Protein AF-0000000083568229 (afdb_homodimer)

Foldseek 3Di:
DPPPPDQPLLDLVDALLVSLVSLLVVADLLLLLQLQEEAELCQQDDPLAGDLVSLLVVQQSHHAEYEAQFQVSLDDLLRLLVNQLSSLVSLCPHPSSQGYAYEAEQLQFTQGFLTFGFQALCLLLLLVDLPLLLVLLLLRLVLCVLSPHQEYADQELAAQFALLAQCLLRASYHFLQSSLSNRLSSLCSQCPPANQSHHQYEYDAQWNQNAAVLNFGQHEDEDDPQRRVSGCQSVLSCVQVSVHQEYEHGQHAYVLHGRLQALCRQPVPQCVVSPHLHAYAYDACRLVCVCVPSNVAVGLQRSLQSNLNSGHQHYPDGDDSSSSVSVCCVVPVDPVVSSSVSSSNSSSSCSSNVVSPDDRRDSVCSVVSGPDPVSLVSSLVSQLSSKFWFFAQVVCPQAALVVWQAEEEEAQQQADQQLLHAASHSCQAPVVDDPVSSNDAFQGLNNLVCVSNNVVRYHYDHCAFQAAADNPSLVVSLVRQQVGQAYEYEHEFGHHADDDDPDDPLRHDRHDGCHYHRNRRNWQARHYCSLVSLQSNLVHPHQYAYEYAASRLGQCLSVVVRHRTYMYRHSGGRCNSNSVSCCNNVVAWHNTFRSYFRANISVLGSAALQDWPVQQDDQDPVGGNHGPGHGLDGDTPWDKAKDDWDWPDQEDALQGKTKIKIKIATQGQAKHKAKKWKWKAFDPDPDTTGRIHTAAIDIDIAGHGGMKMKMKMDTLLQVWGLDPVRFTKRAWDKMKMFIASGSVGTNDIGIHTHDDHIGTDDPVSRDSHMDMDMD/DPPPPDQPLLDLVDALLVSLVSLLVVADLLLLLQLQEEAELCQQDDPLAGDLVSLLVVQQSHHAEYEAQFQVSLDDLLRLLVNQLSSLVSLCPHPSSQGYAYEAEQLQFTQGFLTFGFQALCLLLLLVDLPLLLVLLLLRLVLCVQSPHQEYADDELAAQFALLAQCLLRASYHFLQSSLSNRLSSLCSQCPPANQSHHQYEYDAQWNQNAAVLNFGQHEAEDDPQRRVSGCQSVLSCVQVSVHQEYEHGQHAYVLHGRLQALCRQPVPQCVVSPHLHAYAYDACRLVCVCVPSNVDVGLQRSLQRNLNSGHQHYPDGPDSSSSVSVCCVVPVDPVVSSSVSSSNSSSSCSSNVVSPDDRRDSVCSVVSGPDPVSLVSSLVSQLSSKFWFFAQVVCPQAALVVWQAEEEEAQQQADQQLLHAASHSCQAPVVDDPVSNNDAFQGLNNLVCVSNNVVRYHYDHCAFQAAADNPSLVVSLVRQLPGQAYEYEHEFGHHADPDDPPDPLRHDRHDGCHYHRNRRNWQARHYCSLVSLQSNLVHPHQYAYEYAASRLGQCLSVVVRHRTYMYRHSGGRSNSNSVNCCNNVVAWHNTFRSYFRANISVLGSAALQDWPVQQDDQDPPGGNHGPGHGLDGDTPWDKAKDDWDWPDQEDALQGKTKIKIKIATQGQAKHKAKKWKWKAFDPDPDTTGRIHTAAIDIDIAGHGGMKMKMKMDTLLQVWGLDPVRFTKRAWDKMKMFIASGSVGTNDIGIHTHDDHIGTADPVSRDSHMDMDMD

Secondary structure (DSSP, 8-state):
-----S-GGG-TTS-HHHHHHHHHHH--HHHHHHTT-EEEGGGGEETTEE-HHHHHHHTTT--SEEE-TTTTTT--HHHHHHHHHHHHHHHHTSSS-PPPEEEE--BTB-SSTT---PPPHHHHHHTT-HHHHHHHHHHHHHHHHHTT--EE---B------TTSGGGGGSS-S-HHHHHHHHHHHHHHHH-S-TTTSPEEEEEEETTTTS-GGG-TT--B---HHHHHHHHHHHHHHHHTT--SEEEE-SSEETTEEGGG-HIIIIIIIIIIT---SEEEPPTTHHHHHHHTS---SSHHHHHHHHHHHT--B--SS-SGGGGHHHHHHTTSS-HHHHHHHHHHHHHHHHHTTTTTPPPP-GGGGGGTSS-HHHHHHHHHHHHHH-EEEEETT--PSP-TTT---EEEESTTSS-GGGGS-TTSHHHHSTT--HHHHT-----HHHHHHHHH-GGGEEEE--S-SSSS--TTHHHHHHHHHTSSEEEEEEE--B----S---TTGGG-TT---BSTT---S--SPSTTHHHHHHHHHTSSS-EEEEEE-SS----HHHHHH-SEEEE--S--TTHHHHHHHHHTTSS------SSPBPSSGGG----SS--GGGSSS--SSS-SS-SB-TT--B-SS-EEEEEEEES-SEE-TT-EEEEEEEEEE-SSS-EEEEEEEEEEESS-SS---S-EEEEEEEEEE-TT-EEEEEEEEEGGGG-EE-TTS-EEEPPEEEEEEEEEETTEEEEEEEEEE-SS-EE--GGG-----EEEE-/-----S-GGG-TTS-HHHHHHHHHHH--HHHHHHTT-EEEGGGGEETTEE-HHHHHHHTTT--SEEE-TTTTTT--HHHHHHHHHHHHHHHHTSSS-PPPEEEE--BTB-SSTT---PPPHHHHHHTT-HHHHHHHHHHHHHHHHHTT--EE---B------TTSGGGGGSS-S-HHHHHHHHHHHHHHHH-S-TTTSPEEEEEEETTTTS-GGG-TT--B---HHHHHHHHHHHHHHHHTT--SEEEE-SSEETTEEGGG-HIIIIIIIIIIT---SEEEPPTTHHHHHHHTS---SSHHHHHHHHHHHT--B--SS-SGGGGHHHHHHTTSS-HHHHHHHHHHHHHHHHHTTTTTPPPP-GGGGGGTSS-HHHHHHHHHHHHHH-EEEEETT--PSP-TTT---EEEESTTSS-GGGGS-TTSHHHHSTT--HHHHT-----HHHHHHHHH-GGGEEEE--S-SSSS--TTHHHHHHHHHTSSEEEEEEE--B----S---TTGGG-TT---BSTT---S--SPSTTHHHHHHHHTTSSS-EEEEEE-SS----HHHHHH-SEEEE--S--TTHHHHHHHHHTTSS------SSPBPSSGGG----SS--GGGSSS--SSS-SS-SB-TT--B-SS-EEEEEEEES-SEE-TT-EEEEEEEEEE-SSS-EEEEEEEEEEESS-SS---S-EEEEEEEEEE-TT-EEEEEEEEEGGGG-EE-TTS-EEEPPEEEEEEEEEETTEEEEEEEEEE-SS-EE--GGG-----EEEE-

Sequence (1550 aa):
MPDDTRPAYRDPSLSSARRTEELLERMTLEEKVAQLGSIPASELLSDGEFDHKQAEEILAEGTGQITRIGGEGNLSPRDAAEVANAAQAVLAETRLGIPATPHEECLSGYMGPGGTTFPQSIGLASTWSPDLVEEITTEIRKQLRAIGAVHALSPVLDLARDHRWGRTEETFGEDQYLVARMACVYVSGLQGDDHEAGISATLKHFVGHGAPSGGKNRASVSLGPRALREHLFPFEAAVKEGDAESVMNAYHDLDGVPCGSSRYLLTELLRKQWGFDGVVVADYGTVTKLRSEHEVAADDREAAIMALEAGIDVELSSIDAYEELVAAVEDGEIAEETVDESVRRVLRSKFRKGLFEADPVDPDAVDDVFETDGQRALARRAARESVTLLQDEADVLPLDPDAVESVAAIGPKADATEGLLGDYAYLAHFPELDDADAGIDIVSPLSALEDRFGADAVTHTPGCTLTGPSTDRIDEAVAAVDEADVAVALVGANSTIDFSDADDDRAHQPTISTSGEGRDVTDLGLPGVQEQLLEAVTETDTPTVAVVVSGKPHALTDVADAVPTIAHAWLPGEEGGAGIADVLVGDHNPSGRLPVSLPRDAGQLPINYNRNPNAVSGDYVYTPGDALFPFGHGESYTTFAYGDLELAADAVGPAGTIEASVTIENVGDRAGHEVVQWYSHARNPPLVRPVQQLRAFERVFLEPGERARVTVELGTSQLALLDETEELAVHPGEYELRVGRSAADIRATATVEIGGEKRLVPTIEKRFFGETRVEMPDDTRPAYRDPSLSSARRTEELLERMTLEEKVAQLGSIPASELLSDGEFDHKQAEEILAEGTGQITRIGGEGNLSPRDAAEVANAAQAVLAETRLGIPATPHEECLSGYMGPGGTTFPQSIGLASTWSPDLVEEITTEIRKQLRAIGAVHALSPVLDLARDHRWGRTEETFGEDQYLVARMACVYVSGLQGDDHEAGISATLKHFVGHGAPSGGKNRASVSLGPRALREHLFPFEAAVKEGDAESVMNAYHDLDGVPCGSSRYLLTELLRKQWGFDGVVVADYGTVTKLRSEHEVAADDREAAIMALEAGIDVELSSIDAYEELVAAVEDGEIAEETVDESVRRVLRSKFRKGLFEADPVDPDAVDDVFETDGQRALARRAARESVTLLQDEADVLPLDPDAVESVAAIGPKADATEGLLGDYAYLAHFPELDDADAGIDIVSPLSALEDRFGADAVTHTPGCTLTGPSTDRIDEAVAAVDEADVAVALVGANSTIDFSDADDDRAHQPTISTSGEGRDVTDLGLPGVQEQLLEAVTETDTPTVAVVVSGKPHALTDVADAVPTIAHAWLPGEEGGAGIADVLVGDHNPSGRLPVSLPRDAGQLPINYNRNPNAVSGDYVYTPGDALFPFGHGESYTTFAYGDLELAADAVGPAGTIEASVTIENVGDRAGHEVVQWYSHARNPPLVRPVQQLRAFERVFLEPGERARVTVELGTSQLALLDETEELAVHPGEYELRVGRSAADIRATATVEIGGEKRLVPTIEKRFFGETRVE

Radius of gyration: 34.61 Å; Cα contacts (8 Å, |Δi|>4): 4261; chains: 2; bounding box: 75×115×108 Å

Organism: NCBI:txid148449

Structure (mmCIF, N/CA/C/O backbone):
data_AF-0000000083568229-model_v1
#
loop_
_entity.id
_entity.type
_entity.pdbx_description
1 polymer Beta-glucosidase
#
loop_
_atom_site.group_PDB
_atom_site.id
_atom_site.type_symbol
_atom_site.label_atom_id
_atom_site.label_alt_id
_atom_site.label_comp_id
_atom_site.label_asym_id
_atom_site.label_entity_id
_atom_site.label_seq_id
_atom_site.pdbx_PDB_ins_code
_atom_site.Cartn_x
_atom_site.Cartn_y
_atom_site.Cartn_z
_atom_site.occupancy
_atom_site.B_iso_or_equiv
_atom_site.auth_seq_id
_atom_site.auth_comp_id
_atom_site.auth_asym_id
_atom_site.auth_atom_id
_atom_site.pdbx_PDB_model_num
ATOM 1 N N . MET A 1 1 ? -14.031 33.312 61.094 1 32.03 1 MET A N 1
ATOM 2 C CA . MET A 1 1 ? -13.5 32.938 59.781 1 32.03 1 MET A CA 1
ATOM 3 C C . MET A 1 1 ? -14.406 33.438 58.688 1 32.03 1 MET A C 1
ATOM 5 O O . MET A 1 1 ? -15.633 33.312 58.75 1 32.03 1 MET A O 1
ATOM 9 N N . PRO A 1 2 ? -14.031 34.531 58 1 38.91 2 PRO A N 1
ATOM 10 C CA . PRO A 1 2 ? -15 35.062 57.031 1 38.91 2 PRO A CA 1
ATOM 11 C C . PRO A 1 2 ? -15.695 33.938 56.25 1 38.91 2 PRO A C 1
ATOM 13 O O . PRO A 1 2 ? -15.133 32.875 56.062 1 38.91 2 PRO A O 1
ATOM 16 N N . ASP A 1 3 ? -16.906 33.562 56.469 1 40.16 3 ASP A N 1
ATOM 17 C CA . ASP A 1 3 ? -17.875 32.719 55.75 1 40.16 3 ASP A CA 1
ATOM 18 C C . ASP A 1 3 ? -17.672 32.812 54.25 1 40.16 3 ASP A C 1
ATOM 20 O O . ASP A 1 3 ? -18.188 33.719 53.594 1 40.16 3 ASP A O 1
ATOM 24 N N . ASP A 1 4 ? -16.469 32.875 53.594 1 45.28 4 ASP A N 1
ATOM 25 C CA . ASP A 1 4 ? -16.188 33.031 52.156 1 45.28 4 ASP A CA 1
ATOM 26 C C . ASP A 1 4 ? -17.125 32.156 51.344 1 45.28 4 ASP A C 1
ATOM 28 O O . ASP A 1 4 ? -17.031 30.938 51.344 1 45.28 4 ASP A O 1
ATOM 32 N N . THR A 1 5 ? -18.375 32.469 50.969 1 63.38 5 THR A N 1
ATOM 33 C CA . THR A 1 5 ? -19.594 32.031 50.281 1 63.38 5 THR A CA 1
ATOM 34 C C . THR A 1 5 ? -19.312 31.688 48.844 1 63.38 5 THR A C 1
ATOM 36 O O . THR A 1 5 ? -20.172 31.156 48.125 1 63.38 5 THR A O 1
ATOM 39 N N . ARG A 1 6 ? -18.25 31.938 48.281 1 74.38 6 ARG A N 1
ATOM 40 C CA . ARG A 1 6 ? -17.969 31.578 46.906 1 74.38 6 ARG A CA 1
ATOM 41 C C . ARG A 1 6 ? -17.719 30.094 46.75 1 74.38 6 ARG A C 1
ATOM 43 O O . ARG A 1 6 ? -16.969 29.5 47.531 1 74.38 6 ARG A O 1
ATOM 50 N N . PRO A 1 7 ? -18.375 29.453 45.875 1 91.31 7 PRO A N 1
ATOM 51 C CA . PRO A 1 7 ? -18.094 28.031 45.656 1 91.31 7 PRO A CA 1
ATOM 52 C C . PRO A 1 7 ? -16.625 27.734 45.406 1 91.31 7 PRO A C 1
ATOM 54 O O . PRO A 1 7 ? -15.898 28.594 44.875 1 91.31 7 PRO A O 1
ATOM 57 N N . ALA A 1 8 ? -16.094 26.656 45.844 1 91.06 8 ALA A N 1
ATOM 58 C CA . ALA A 1 8 ? -14.688 26.25 45.812 1 91.06 8 ALA A CA 1
ATOM 59 C C . ALA A 1 8 ? -14.133 26.344 44.375 1 91.06 8 ALA A C 1
ATOM 61 O O . ALA A 1 8 ? -12.953 26.672 44.188 1 91.06 8 ALA A O 1
ATOM 62 N N . TYR A 1 9 ? -14.906 26 43.375 1 94.94 9 TYR A N 1
ATOM 63 C CA . TYR A 1 9 ? -14.391 25.984 42 1 94.94 9 TYR A CA 1
ATOM 64 C C . TYR A 1 9 ? -14.078 27.391 41.531 1 94.94 9 TYR A C 1
ATOM 66 O O . TYR A 1 9 ? -13.383 27.562 40.531 1 94.94 9 TYR A O 1
ATOM 74 N N . ARG A 1 10 ? -14.438 28.438 42.219 1 94.94 10 ARG A N 1
ATOM 75 C CA . ARG A 1 10 ? -14.156 29.812 41.844 1 94.94 10 ARG A CA 1
ATOM 76 C C . ARG A 1 10 ? -12.969 30.359 42.625 1 94.94 10 ARG A C 1
ATOM 78 O O . ARG A 1 10 ? -12.594 31.516 42.469 1 94.94 10 ARG A O 1
ATOM 85 N N . ASP A 1 11 ? -12.406 29.531 43.531 1 95 11 ASP A N 1
ATOM 86 C CA . ASP A 1 11 ? -11.227 29.922 44.312 1 95 11 ASP A CA 1
ATOM 87 C C . ASP A 1 11 ? -9.945 29.531 43.594 1 95 11 ASP A C 1
ATOM 89 O O . ASP A 1 11 ? -9.555 28.375 43.594 1 95 11 ASP A O 1
ATOM 93 N N . PRO A 1 12 ? -9.281 30.453 42.969 1 93.31 12 PRO A N 1
ATOM 94 C CA . PRO A 1 12 ? -8.109 30.141 42.156 1 93.31 12 PRO A CA 1
ATOM 95 C C . PRO A 1 12 ? -6.938 29.625 42.969 1 93.31 12 PRO A C 1
ATOM 97 O O . PRO A 1 12 ? -5.945 29.141 42.406 1 93.31 12 PRO A O 1
ATOM 100 N N . SER A 1 13 ? -6.973 29.719 44.25 1 94.25 13 SER A N 1
ATOM 101 C CA . SER A 1 13 ? -5.887 29.234 45.094 1 94.25 13 SER A CA 1
ATOM 102 C C . SER A 1 13 ? -5.93 27.719 45.25 1 94.25 13 SER A C 1
ATOM 104 O O . SER A 1 13 ? -4.953 27.109 45.688 1 94.25 13 SER A O 1
ATOM 106 N N . LEU A 1 14 ? -7.051 27.156 44.938 1 95.69 14 LEU A N 1
ATOM 107 C CA . LEU A 1 14 ? -7.184 25.703 45.031 1 95.69 14 LEU A CA 1
ATOM 108 C C . LEU A 1 14 ? -6.652 25.031 43.75 1 95.69 14 LEU A C 1
ATOM 110 O O . LEU A 1 14 ? -6.582 25.656 42.719 1 95.69 14 LEU A O 1
ATOM 114 N N . SER A 1 15 ? -6.281 23.781 43.938 1 95 15 SER A N 1
ATOM 115 C CA . SER A 1 15 ? -5.75 23.031 42.812 1 95 15 SER A CA 1
ATOM 116 C C . SER A 1 15 ? -6.816 22.828 41.75 1 95 15 SER A C 1
ATOM 118 O O . SER A 1 15 ? -8.008 22.766 42.062 1 95 15 SER A O 1
ATOM 120 N N . SER A 1 16 ? -6.414 22.75 40.5 1 94.75 16 SER A N 1
ATOM 121 C CA . SER A 1 16 ? -7.328 22.453 39.406 1 94.75 16 SER A CA 1
ATOM 122 C C . SER A 1 16 ? -8.117 21.188 39.688 1 94.75 16 SER A C 1
ATOM 124 O O . SER A 1 16 ? -9.297 21.078 39.312 1 94.75 16 SER A O 1
ATOM 126 N N . ALA A 1 17 ? -7.461 20.203 40.281 1 95.38 17 ALA A N 1
ATOM 127 C CA . ALA A 1 17 ? -8.109 18.938 40.594 1 95.38 17 ALA A CA 1
ATOM 128 C C . ALA A 1 17 ? -9.273 19.125 41.562 1 95.38 17 ALA A C 1
ATOM 130 O O . ALA A 1 17 ? -10.359 18.578 41.344 1 95.38 17 ALA A O 1
ATOM 131 N N . ARG A 1 18 ? -9.031 19.844 42.594 1 96.31 18 ARG A N 1
ATOM 132 C CA . ARG A 1 18 ? -10.062 20.078 43.594 1 96.31 18 ARG A CA 1
ATOM 133 C C . ARG A 1 18 ? -11.203 20.906 43 1 96.31 18 ARG A C 1
ATOM 135 O O . ARG A 1 18 ? -12.375 20.609 43.25 1 96.31 18 ARG A O 1
ATOM 142 N N . ARG A 1 19 ? -10.867 21.875 42.312 1 97.62 19 ARG A N 1
ATOM 143 C CA . ARG A 1 19 ? -11.883 22.719 41.719 1 97.62 19 ARG A CA 1
ATOM 144 C C . ARG A 1 19 ? -12.727 21.938 40.719 1 97.62 19 ARG A C 1
ATOM 146 O O . ARG A 1 19 ? -13.938 22.109 40.656 1 97.62 19 ARG A O 1
ATOM 153 N N . THR A 1 20 ? -12.078 21.062 39.938 1 98.06 20 THR A N 1
ATOM 154 C CA . THR A 1 20 ? -12.758 20.234 38.969 1 98.06 20 THR A CA 1
ATOM 155 C C . THR A 1 20 ? -13.797 19.344 39.625 1 98.06 20 THR A C 1
ATOM 157 O O . THR A 1 20 ? -14.945 19.266 39.188 1 98.06 20 THR A O 1
ATOM 160 N N . GLU A 1 21 ? -13.406 18.672 40.688 1 97.56 21 GLU A N 1
ATOM 161 C CA . GLU A 1 21 ? -14.305 17.734 41.344 1 97.56 21 GLU A CA 1
ATOM 162 C C . GLU A 1 21 ? -15.516 18.453 41.938 1 97.56 21 GLU A C 1
ATOM 164 O O . GLU A 1 21 ? -16.641 17.969 41.844 1 97.56 21 GLU A O 1
ATOM 169 N N . GLU A 1 22 ? -15.289 19.578 42.594 1 97.25 22 GLU A N 1
ATOM 170 C CA . GLU A 1 22 ? -16.391 20.328 43.188 1 97.25 22 GLU A CA 1
ATOM 171 C C . GLU A 1 22 ? -17.375 20.812 42.094 1 97.25 22 GLU A C 1
ATOM 173 O O . GLU A 1 22 ? -18.594 20.719 42.281 1 97.25 22 GLU A O 1
ATOM 178 N N . LEU A 1 23 ? -16.844 21.344 41.062 1 98.31 23 LEU A N 1
ATOM 179 C CA . LEU A 1 23 ? -17.688 21.812 39.969 1 98.31 23 LEU A CA 1
ATOM 180 C C . LEU A 1 23 ? -18.469 20.656 39.344 1 98.31 23 LEU A C 1
ATOM 182 O O . LEU A 1 23 ? -19.656 20.797 39.062 1 98.31 23 LEU A O 1
ATOM 186 N N . LEU A 1 24 ? -17.781 19.547 39.094 1 98.19 24 LEU A N 1
ATOM 187 C CA . LEU A 1 24 ? -18.406 18.359 38.5 1 98.19 24 LEU A CA 1
ATOM 188 C C . LEU A 1 24 ? -19.594 17.906 39.344 1 98.19 24 LEU A C 1
ATOM 190 O O . LEU A 1 24 ? -20.625 17.516 38.781 1 98.19 24 LEU A O 1
ATOM 194 N N . GLU A 1 25 ? -19.562 18.016 40.594 1 97.19 25 GLU A N 1
ATOM 195 C CA . GLU A 1 25 ? -20.609 17.609 41.5 1 97.19 25 GLU A CA 1
ATOM 196 C C . GLU A 1 25 ? -21.828 18.516 41.375 1 97.19 25 GLU A C 1
ATOM 198 O O . GLU A 1 25 ? -22.953 18.109 41.688 1 97.19 25 GLU A O 1
ATOM 203 N N . ARG A 1 26 ? -21.641 19.719 41 1 97.62 26 ARG A N 1
ATOM 204 C CA . ARG A 1 26 ? -22.703 20.719 40.938 1 97.62 26 ARG A CA 1
ATOM 205 C C . ARG A 1 26 ? -23.422 20.656 39.594 1 97.62 26 ARG A C 1
ATOM 207 O O . ARG A 1 26 ? -24.516 21.203 39.469 1 97.62 26 ARG A O 1
ATOM 214 N N . MET A 1 27 ? -22.875 19.984 38.656 1 98.56 27 MET A N 1
ATOM 215 C CA . MET A 1 27 ? -23.391 20.031 37.281 1 98.56 27 MET A CA 1
ATOM 216 C C . MET A 1 27 ? -24.562 19.078 37.094 1 98.56 27 MET A C 1
ATOM 218 O O . MET A 1 27 ? -24.562 17.969 37.656 1 98.56 27 MET A O 1
ATOM 222 N N . THR A 1 28 ? -25.516 19.516 36.281 1 98.38 28 THR A N 1
ATOM 223 C CA . THR A 1 28 ? -26.531 18.594 35.781 1 98.38 28 THR A CA 1
ATOM 224 C C . THR A 1 28 ? -25.969 17.75 34.625 1 98.38 28 THR A C 1
ATOM 226 O O . THR A 1 28 ? -24.906 18.047 34.094 1 98.38 28 THR A O 1
ATOM 229 N N . LEU A 1 29 ? -26.688 16.688 34.281 1 98.44 29 LEU A N 1
ATOM 230 C CA . LEU A 1 29 ? -26.25 15.828 33.188 1 98.44 29 LEU A CA 1
ATOM 231 C C . LEU A 1 29 ? -26.203 16.609 31.891 1 98.44 29 LEU A C 1
ATOM 233 O O . LEU A 1 29 ? -25.297 16.406 31.078 1 98.44 29 LEU A O 1
ATOM 237 N N . GLU A 1 30 ? -27.188 17.469 31.656 1 98.25 30 GLU A N 1
ATOM 238 C CA . GLU A 1 30 ? -27.234 18.281 30.453 1 98.25 30 GLU A CA 1
ATOM 239 C C . GLU A 1 30 ? -26.016 19.203 30.359 1 98.25 30 GLU A C 1
ATOM 241 O O . GLU A 1 30 ? -25.422 19.359 29.297 1 98.25 30 GLU A O 1
ATOM 246 N N . GLU A 1 31 ? -25.656 19.828 31.484 1 98.62 31 GLU A N 1
ATOM 247 C CA . GLU A 1 31 ? -24.484 20.688 31.547 1 98.62 31 GLU A CA 1
ATOM 248 C C . GLU A 1 31 ? -23.203 19.891 31.266 1 98.62 31 GLU A C 1
ATOM 250 O O . GLU A 1 31 ? -22.297 20.375 30.594 1 98.62 31 GLU A O 1
ATOM 255 N N . LYS A 1 32 ? -23.141 18.672 31.844 1 98.81 32 LYS A N 1
ATOM 256 C CA . LYS A 1 32 ? -22 17.781 31.609 1 98.81 32 LYS A CA 1
ATOM 257 C C . LYS A 1 32 ? -21.844 17.469 30.125 1 98.81 32 LYS A C 1
ATOM 259 O O . LYS A 1 32 ? -20.766 17.625 29.562 1 98.81 32 LYS A O 1
ATOM 264 N N . VAL A 1 33 ? -22.859 17.031 29.453 1 98.81 33 VAL A N 1
ATOM 265 C CA . VAL A 1 33 ? -22.828 16.641 28.047 1 98.81 33 VAL A CA 1
ATOM 266 C C . VAL A 1 33 ? -22.5 17.859 27.188 1 98.81 33 VAL A C 1
ATOM 268 O O . VAL A 1 33 ? -21.766 17.734 26.203 1 98.81 33 VAL A O 1
ATOM 271 N N . ALA A 1 34 ? -23.016 19 27.547 1 98.62 34 ALA A N 1
ATOM 272 C CA . ALA A 1 34 ? -22.719 20.219 26.797 1 98.62 34 ALA A CA 1
ATOM 273 C C . ALA A 1 34 ? -21.219 20.5 26.797 1 98.62 34 ALA A C 1
ATOM 275 O O . ALA A 1 34 ? -20.688 21.031 25.812 1 98.62 34 ALA A O 1
ATOM 276 N N . GLN A 1 35 ? -20.516 20.141 27.906 1 98.75 35 GLN A N 1
ATOM 277 C CA . GLN A 1 35 ? -19.078 20.344 28 1 98.75 35 GLN A CA 1
ATOM 278 C C . GLN A 1 35 ? -18.312 19.422 27.047 1 98.75 35 GLN A C 1
ATOM 280 O O . GLN A 1 35 ? -17.141 19.641 26.766 1 98.75 35 GLN A O 1
ATOM 285 N N . LEU A 1 36 ? -18.953 18.391 26.531 1 98.88 36 LEU A N 1
ATOM 286 C CA . LEU A 1 36 ? -18.312 17.406 25.656 1 98.88 36 LEU A CA 1
ATOM 287 C C . LEU A 1 36 ? -18.594 17.734 24.188 1 98.88 36 LEU A C 1
ATOM 289 O O . LEU A 1 36 ? -18.312 16.922 23.297 1 98.88 36 LEU A O 1
ATOM 293 N N . GLY A 1 37 ? -19.125 18.906 23.922 1 98.31 37 GLY A N 1
ATOM 294 C CA . GLY A 1 37 ? -19.438 19.312 22.578 1 98.31 37 GLY A CA 1
ATOM 295 C C . GLY A 1 37 ? -18.844 20.672 22.219 1 98.31 37 GLY A C 1
ATOM 296 O O . GLY A 1 37 ? -18.094 21.25 23 1 98.31 37 GLY A O 1
ATOM 297 N N . SER A 1 38 ? -19.141 21.094 21.016 1 98.19 38 SER A N 1
ATOM 298 C CA . SER A 1 38 ? -18.688 22.375 20.484 1 98.19 38 SER A CA 1
ATOM 299 C C . SER A 1 38 ? -19.797 23.062 19.688 1 98.19 38 SER A C 1
ATOM 301 O O . SER A 1 38 ? -20.75 22.422 19.266 1 98.19 38 SER A O 1
ATOM 303 N N . ILE A 1 39 ? -19.688 24.344 19.594 1 97.25 39 ILE A N 1
ATOM 304 C CA . ILE A 1 39 ? -20.625 25.156 18.844 1 97.25 39 ILE A CA 1
ATOM 305 C C . ILE A 1 39 ? -19.891 25.969 17.781 1 97.25 39 ILE A C 1
ATOM 307 O O . ILE A 1 39 ? -18.984 26.75 18.094 1 97.25 39 ILE A O 1
ATOM 311 N N . PRO A 1 40 ? -20.25 25.797 16.516 1 95.88 40 PRO A N 1
ATOM 312 C CA . PRO A 1 40 ? -19.641 26.641 15.477 1 95.88 40 PRO A CA 1
ATOM 313 C C . PRO A 1 40 ? -19.891 28.141 15.711 1 95.88 40 PRO A C 1
ATOM 315 O O . PRO A 1 40 ? -21.016 28.531 16.031 1 95.88 40 PRO A O 1
ATOM 318 N N . ALA A 1 41 ? -18.906 28.906 15.547 1 93.25 41 ALA A N 1
ATOM 319 C CA . ALA A 1 41 ? -19.031 30.344 15.758 1 93.25 41 ALA A CA 1
ATOM 320 C C . ALA A 1 41 ? -20.125 30.938 14.875 1 93.25 41 ALA A C 1
ATOM 322 O O . ALA A 1 41 ? -20.797 31.906 15.273 1 93.25 41 ALA A O 1
ATOM 323 N N . SER A 1 42 ? -20.281 30.328 13.758 1 92.44 42 SER A N 1
ATOM 324 C CA . SER A 1 42 ? -21.281 30.828 12.812 1 92.44 42 SER A CA 1
ATOM 325 C C . SER A 1 42 ? -22.672 30.812 13.43 1 92.44 42 SER A C 1
ATOM 327 O O . SER A 1 42 ? -23.531 31.625 13.062 1 92.44 42 SER A O 1
ATOM 329 N N . GLU A 1 43 ? -22.891 29.938 14.367 1 94.69 43 GLU A N 1
ATOM 330 C CA . GLU A 1 43 ? -24.203 29.828 15 1 94.69 43 GLU A CA 1
ATOM 331 C C . GLU A 1 43 ? -24.422 30.938 16.016 1 94.69 43 GLU A C 1
ATOM 333 O O . GLU A 1 43 ? -25.562 31.188 16.438 1 94.69 43 GLU A O 1
ATOM 338 N N . LEU A 1 44 ? -23.391 31.578 16.406 1 95.69 44 LEU A N 1
ATOM 339 C CA . LEU A 1 44 ? -23.469 32.656 17.375 1 95.69 44 LEU A CA 1
ATOM 340 C C . LEU A 1 44 ? -23.547 34.031 16.672 1 95.69 44 LEU A C 1
ATOM 342 O O . LEU A 1 44 ? -23.688 35.062 17.328 1 95.69 44 LEU A O 1
ATOM 346 N N . LEU A 1 45 ? -23.469 33.969 15.383 1 95.06 45 LEU A N 1
ATOM 347 C CA . LEU A 1 45 ? -23.406 35.188 14.602 1 95.06 45 LEU A CA 1
ATOM 348 C C . LEU A 1 45 ? -24.656 35.375 13.75 1 95.06 45 LEU A C 1
ATOM 350 O O . LEU A 1 45 ? -25.266 34.375 13.32 1 95.06 45 LEU A O 1
ATOM 354 N N . SER A 1 46 ? -25.156 36.531 13.586 1 92.62 46 SER A N 1
ATOM 355 C CA . SER A 1 46 ? -26.156 36.969 12.625 1 92.62 46 SER A CA 1
ATOM 356 C C . SER A 1 46 ? -25.656 38.125 11.781 1 92.62 46 SER A C 1
ATOM 358 O O . SER A 1 46 ? -25.391 39.219 12.305 1 92.62 46 SER A O 1
ATOM 360 N N . ASP A 1 47 ? -25.5 37.938 10.461 1 85.88 47 ASP A N 1
ATOM 361 C CA . ASP A 1 47 ? -24.984 38.938 9.523 1 85.88 47 ASP A CA 1
ATOM 362 C C . ASP A 1 47 ? -23.625 39.469 9.984 1 85.88 47 ASP A C 1
ATOM 364 O O . ASP A 1 47 ? -23.406 40.688 10.016 1 85.88 47 ASP A O 1
ATOM 368 N N . GLY A 1 48 ? -22.812 38.562 10.562 1 83.75 48 GLY A N 1
ATOM 369 C CA . GLY A 1 48 ? -21.438 38.906 10.906 1 83.75 48 GLY A CA 1
ATOM 370 C C . GLY A 1 48 ? -21.312 39.531 12.273 1 83.75 48 GLY A C 1
ATOM 371 O O . GLY A 1 48 ? -20.203 39.906 12.688 1 83.75 48 GLY A O 1
ATOM 372 N N . GLU A 1 49 ? -22.422 39.594 12.938 1 91.38 49 GLU A N 1
ATOM 373 C CA . GLU A 1 49 ? -22.406 40.188 14.273 1 91.38 49 GLU A CA 1
ATOM 374 C C . GLU A 1 49 ? -22.875 39.188 15.328 1 91.38 49 GLU A C 1
ATOM 376 O O . GLU A 1 49 ? -23.719 38.344 15.055 1 91.38 49 GLU A O 1
ATOM 381 N N . PHE A 1 50 ? -22.297 39.406 16.453 1 95.62 50 PHE A N 1
ATOM 382 C CA . PHE A 1 50 ? -22.672 38.531 17.562 1 95.62 50 PHE A CA 1
ATOM 383 C C . PHE A 1 50 ? -24.156 38.719 17.891 1 95.62 50 PHE A C 1
ATOM 385 O O . PHE A 1 50 ? -24.609 39.844 18.141 1 95.62 50 PHE A O 1
ATOM 392 N N . ASP A 1 51 ? -24.891 37.656 17.875 1 96.81 51 ASP A N 1
ATOM 393 C CA . ASP A 1 51 ? -26.297 37.656 18.234 1 96.81 51 ASP A CA 1
ATOM 394 C C . ASP A 1 51 ? -26.5 37.219 19.672 1 96.81 51 ASP A C 1
ATOM 396 O O . ASP A 1 51 ? -26.641 36.031 19.953 1 96.81 51 ASP A O 1
ATOM 400 N N . HIS A 1 52 ? -26.688 38.156 20.531 1 96.5 52 HIS A N 1
ATOM 401 C CA . HIS A 1 52 ? -26.734 37.906 21.953 1 96.5 52 HIS A CA 1
ATOM 402 C C . HIS A 1 52 ? -27.906 37 22.312 1 96.5 52 HIS A C 1
ATOM 404 O O . HIS A 1 52 ? -27.766 36.062 23.109 1 96.5 52 HIS A O 1
ATOM 410 N N . LYS A 1 53 ? -29.078 37.219 21.766 1 96.19 53 LYS A N 1
ATOM 411 C CA . LYS A 1 53 ? -30.266 36.438 22.078 1 96.19 53 LYS A CA 1
ATOM 412 C C . LYS A 1 53 ? -30.094 35 21.625 1 96.19 53 LYS A C 1
ATOM 414 O O . LYS A 1 53 ? -30.406 34.062 22.375 1 96.19 53 LYS A O 1
ATOM 419 N N . GLN A 1 54 ? -29.609 34.875 20.453 1 96.25 54 GLN A N 1
ATOM 420 C CA . GLN A 1 54 ? -29.375 33.531 19.938 1 96.25 54 GLN A CA 1
ATOM 421 C C . GLN A 1 54 ? -28.312 32.812 20.75 1 96.25 54 GLN A C 1
ATOM 423 O O . GLN A 1 54 ? -28.438 31.609 21.031 1 96.25 54 GLN A O 1
ATOM 428 N N . ALA A 1 55 ? -27.281 33.469 21.031 1 97.62 55 ALA A N 1
ATOM 429 C CA . ALA A 1 55 ? -26.203 32.875 21.828 1 97.62 55 ALA A CA 1
ATOM 430 C C . ALA A 1 55 ? -26.703 32.438 23.188 1 97.62 55 ALA A C 1
ATOM 432 O O . ALA A 1 55 ? -26.297 31.375 23.688 1 97.62 55 ALA A O 1
ATOM 433 N N . GLU A 1 56 ? -27.547 33.25 23.844 1 97.25 56 GLU A N 1
ATOM 434 C CA . GLU A 1 56 ? -28.109 32.875 25.141 1 97.25 56 GLU A CA 1
ATOM 435 C C . GLU A 1 56 ? -28.891 31.578 25.062 1 97.25 56 GLU A C 1
ATOM 437 O O . GLU A 1 56 ? -28.828 30.75 25.969 1 97.25 56 GLU A O 1
ATOM 442 N N . GLU A 1 57 ? -29.547 31.453 23.953 1 96.69 57 GLU A N 1
ATOM 443 C CA . GLU A 1 57 ? -30.344 30.234 23.766 1 96.69 57 GLU A CA 1
ATOM 444 C C . GLU A 1 57 ? -29.453 29.031 23.5 1 96.69 57 GLU A C 1
ATOM 446 O O . GLU A 1 57 ? -29.625 27.984 24.125 1 96.69 57 GLU A O 1
ATOM 451 N N . ILE A 1 58 ? -28.516 29.188 22.625 1 97 58 ILE A N 1
ATOM 452 C CA . ILE A 1 58 ? -27.656 28.094 22.172 1 97 58 ILE A CA 1
ATOM 453 C C . ILE A 1 58 ? -26.734 27.672 23.312 1 97 58 ILE A C 1
ATOM 455 O O . ILE A 1 58 ? -26.438 26.484 23.469 1 97 58 ILE A O 1
ATOM 459 N N . LEU A 1 59 ? -26.281 28.594 24.172 1 97.5 59 LEU A N 1
ATOM 460 C CA . LEU A 1 59 ? -25.266 28.344 25.188 1 97.5 59 LEU A CA 1
ATOM 461 C C . LEU A 1 59 ? -25.891 28.203 26.562 1 97.5 59 LEU A C 1
ATOM 463 O O . LEU A 1 59 ? -25.203 28.266 27.578 1 97.5 59 LEU A O 1
ATOM 467 N N . ALA A 1 60 ? -27.188 28.016 26.594 1 96.69 60 ALA A N 1
ATOM 468 C CA . ALA A 1 60 ? -27.938 28 27.844 1 96.69 60 ALA A CA 1
ATOM 469 C C . ALA A 1 60 ? -27.359 26.953 28.812 1 96.69 60 ALA A C 1
ATOM 471 O O . ALA A 1 60 ? -27.312 27.172 30.016 1 96.69 60 ALA A O 1
ATOM 472 N N . GLU A 1 61 ? -26.969 25.812 28.266 1 96.31 61 GLU A N 1
ATOM 473 C CA . GLU A 1 61 ? -26.406 24.734 29.094 1 96.31 61 GLU A CA 1
ATOM 474 C C . GLU A 1 61 ? -24.891 24.766 29.094 1 96.31 61 GLU A C 1
ATOM 476 O O . GLU A 1 61 ? -24.25 23.859 29.625 1 96.31 61 GLU A O 1
ATOM 481 N N . GLY A 1 62 ? -24.328 25.812 28.5 1 97.25 62 GLY A N 1
ATOM 482 C CA . GLY A 1 62 ? -22.891 25.891 28.328 1 97.25 62 GLY A CA 1
ATOM 483 C C . GLY A 1 62 ? -22.391 25.125 27.109 1 97.25 62 GLY A C 1
ATOM 484 O O . GLY A 1 62 ? -23.188 24.609 26.328 1 97.25 62 GLY A O 1
ATOM 485 N N . THR A 1 63 ? -21.109 25.062 26.859 1 98.25 63 THR A N 1
ATOM 486 C CA . THR A 1 63 ? -20.453 24.312 25.797 1 98.25 63 THR A CA 1
ATOM 487 C C . THR A 1 63 ? -19 24.047 26.141 1 98.25 63 THR A C 1
ATOM 489 O O . THR A 1 63 ? -18.406 24.766 26.969 1 98.25 63 THR A O 1
ATOM 492 N N . GLY A 1 64 ? -18.516 22.953 25.625 1 98.56 64 GLY A N 1
ATOM 493 C CA . GLY A 1 64 ? -17.109 22.672 25.797 1 98.56 64 GLY A CA 1
ATOM 494 C C . GLY A 1 64 ? -16.203 23.609 25.016 1 98.56 64 GLY A C 1
ATOM 495 O O . GLY A 1 64 ? -15.328 24.266 25.578 1 98.56 64 GLY A O 1
ATOM 496 N N . GLN A 1 65 ? -16.484 23.688 23.734 1 98.75 65 GLN A N 1
ATOM 497 C CA . GLN A 1 65 ? -15.625 24.516 22.875 1 98.75 65 GLN A CA 1
ATOM 498 C C . GLN A 1 65 ? -16.453 25.375 21.938 1 98.75 65 GLN A C 1
ATOM 500 O O . GLN A 1 65 ? -17.641 25.094 21.703 1 98.75 65 GLN A O 1
ATOM 505 N N . ILE A 1 66 ? -15.898 26.484 21.5 1 98.06 66 ILE A N 1
ATOM 506 C CA . ILE A 1 66 ? -16.422 27.281 20.391 1 98.06 66 ILE A CA 1
ATOM 507 C C . ILE A 1 66 ? -15.523 27.109 19.172 1 98.06 66 ILE A C 1
ATOM 509 O O . ILE A 1 66 ? -14.32 27.375 19.234 1 98.06 66 ILE A O 1
ATOM 513 N N . THR A 1 67 ? -16.172 26.703 18.094 1 97.88 67 THR A N 1
ATOM 514 C CA . THR A 1 67 ? -15.445 26.297 16.891 1 97.88 67 THR A CA 1
ATOM 515 C C . THR A 1 67 ? -15.109 27.516 16.031 1 97.88 67 THR A C 1
ATOM 517 O O . THR A 1 67 ? -16.016 28.125 15.453 1 97.88 67 THR A O 1
ATOM 520 N N . ARG A 1 68 ? -13.828 27.891 15.945 1 96.81 68 ARG A N 1
ATOM 521 C CA . ARG A 1 68 ? -13.203 28.766 14.969 1 96.81 68 ARG A CA 1
ATOM 522 C C . ARG A 1 68 ? -13.938 30.109 14.875 1 96.81 68 ARG A C 1
ATOM 524 O O . ARG A 1 68 ? -14.484 30.438 13.82 1 96.81 68 ARG A O 1
ATOM 531 N N . ILE A 1 69 ? -13.797 30.906 15.859 1 93 69 ILE A N 1
ATOM 532 C CA . ILE A 1 69 ? -14.461 32.188 15.953 1 93 69 ILE A CA 1
ATOM 533 C C . ILE A 1 69 ? -13.992 33.094 14.805 1 93 69 ILE A C 1
ATOM 535 O O . ILE A 1 69 ? -14.805 33.719 14.133 1 93 69 ILE A O 1
ATOM 539 N N . GLY A 1 70 ? -12.734 33.156 14.602 1 90.25 70 GLY A N 1
ATOM 540 C CA . GLY A 1 70 ? -12.195 34 13.539 1 90.25 70 GLY A CA 1
ATOM 541 C C . GLY A 1 70 ? -12.273 33.344 12.172 1 90.25 70 GLY A C 1
ATOM 542 O O . GLY A 1 70 ? -12.938 33.844 11.266 1 90.25 70 GLY A O 1
ATOM 543 N N . GLY A 1 71 ? -11.719 32.156 11.969 1 87.5 71 GLY A N 1
ATOM 544 C CA . GLY A 1 71 ? -11.586 31.469 10.695 1 87.5 71 GLY A CA 1
ATOM 545 C C . GLY A 1 71 ? -12.922 31.156 10.047 1 87.5 71 GLY A C 1
ATOM 546 O O . GLY A 1 71 ? -13.18 31.562 8.914 1 87.5 71 GLY A O 1
ATOM 547 N N . GLU A 1 72 ? -13.711 30.484 10.719 1 83.12 72 GLU A N 1
ATOM 548 C CA . GLU A 1 72 ? -15.008 30.094 10.18 1 83.12 72 GLU A CA 1
ATOM 549 C C . GLU A 1 72 ? -15.992 31.266 10.219 1 83.12 72 GLU A C 1
ATOM 551 O O . GLU A 1 72 ? -16.875 31.359 9.359 1 83.12 72 GLU A O 1
ATOM 556 N N . GLY A 1 73 ? -15.805 32.156 11.164 1 81.5 73 GLY A N 1
ATOM 557 C CA . GLY A 1 73 ? -16.672 33.312 11.281 1 81.5 73 GLY A CA 1
ATOM 558 C C . GLY A 1 73 ? -16.359 34.406 10.266 1 81.5 73 GLY A C 1
ATOM 559 O O . GLY A 1 73 ? -17.172 35.312 10.055 1 81.5 73 GLY A O 1
ATOM 560 N N . ASN A 1 74 ? -15.211 34.25 9.625 1 87.62 74 ASN A N 1
ATOM 561 C CA . ASN A 1 74 ? -14.742 35.25 8.664 1 87.62 74 ASN A CA 1
ATOM 562 C C . ASN A 1 74 ? -14.695 36.656 9.289 1 87.62 74 ASN A C 1
ATOM 564 O O . ASN A 1 74 ? -15.266 37.594 8.742 1 87.62 74 ASN A O 1
ATOM 568 N N . LEU A 1 75 ? -14.164 36.719 10.484 1 92.5 75 LEU A N 1
ATOM 569 C CA . LEU A 1 75 ? -14.109 37.969 11.25 1 92.5 75 LEU A CA 1
ATOM 570 C C . LEU A 1 75 ? -12.688 38.531 11.281 1 92.5 75 LEU A C 1
ATOM 572 O O . LEU A 1 75 ? -11.719 37.781 11.398 1 92.5 75 LEU A O 1
ATOM 576 N N . SER A 1 76 ? -12.625 39.844 11.117 1 92.5 76 SER A N 1
ATOM 577 C CA . SER A 1 76 ? -11.328 40.5 11.367 1 92.5 76 SER A CA 1
ATOM 578 C C . SER A 1 76 ? -10.82 40.156 12.766 1 92.5 76 SER A C 1
ATOM 580 O O . SER A 1 76 ? -11.602 39.812 13.648 1 92.5 76 SER A O 1
ATOM 582 N N . PRO A 1 77 ? -9.539 40.281 13.008 1 95.12 77 PRO A N 1
ATOM 583 C CA . PRO A 1 77 ? -9.008 40 14.336 1 95.12 77 PRO A CA 1
ATOM 584 C C . PRO A 1 77 ? -9.711 40.781 15.445 1 95.12 77 PRO A C 1
ATOM 586 O O . PRO A 1 77 ? -10.016 40.219 16.5 1 95.12 77 PRO A O 1
ATOM 589 N N . ARG A 1 78 ? -9.969 42.031 15.242 1 95.5 78 ARG A N 1
ATOM 590 C CA . ARG A 1 78 ? -10.664 42.844 16.234 1 95.5 78 ARG A CA 1
ATOM 591 C C . ARG A 1 78 ? -12.07 42.312 16.484 1 95.5 78 ARG A C 1
ATOM 593 O O . ARG A 1 78 ? -12.477 42.156 17.641 1 95.5 78 ARG A O 1
ATOM 600 N N . ASP A 1 79 ? -12.805 42.031 15.398 1 95.06 79 ASP A N 1
ATOM 601 C CA . ASP A 1 79 ? -14.164 41.531 15.531 1 95.06 79 ASP A CA 1
ATOM 602 C C . ASP A 1 79 ? -14.164 40.156 16.219 1 95.06 79 ASP A C 1
ATOM 604 O O . ASP A 1 79 ? -15.062 39.844 17 1 95.06 79 ASP A O 1
ATOM 608 N N . ALA A 1 80 ? -13.219 39.344 15.859 1 95.94 80 ALA A N 1
ATOM 609 C CA . ALA A 1 80 ? -13.094 38.031 16.484 1 95.94 80 ALA A CA 1
ATOM 610 C C . ALA A 1 80 ? -12.891 38.156 18 1 95.94 80 ALA A C 1
ATOM 612 O O . ALA A 1 80 ? -13.492 37.406 18.781 1 95.94 80 ALA A O 1
ATOM 613 N N . ALA A 1 81 ? -12.008 39.031 18.406 1 97 81 ALA A N 1
ATOM 614 C CA . ALA A 1 81 ? -11.781 39.281 19.828 1 97 81 ALA A CA 1
ATOM 615 C C . ALA A 1 81 ? -13.07 39.719 20.516 1 97 81 ALA A C 1
ATOM 617 O O . ALA A 1 81 ? -13.375 39.281 21.625 1 97 81 ALA A O 1
ATOM 618 N N . GLU A 1 82 ? -13.797 40.594 19.875 1 96.75 82 GLU A N 1
ATOM 619 C CA . GLU A 1 82 ? -15.055 41.094 20.438 1 96.75 82 GLU A CA 1
ATOM 620 C C . GLU A 1 82 ? -16.078 39.969 20.578 1 96.75 82 GLU A C 1
ATOM 622 O O . GLU A 1 82 ? -16.766 39.875 21.594 1 96.75 82 GLU A O 1
ATOM 627 N N . VAL A 1 83 ? -16.125 39.156 19.562 1 96.75 83 VAL A N 1
ATOM 628 C CA . VAL A 1 83 ? -17.078 38.062 19.578 1 96.75 83 VAL A CA 1
ATOM 629 C C . VAL A 1 83 ? -16.656 37.062 20.656 1 96.75 83 VAL A C 1
ATOM 631 O O . VAL A 1 83 ? -17.516 36.5 21.359 1 96.75 83 VAL A O 1
ATOM 634 N N . ALA A 1 84 ? -15.391 36.812 20.797 1 97 84 ALA A N 1
ATOM 635 C CA . ALA A 1 84 ? -14.914 35.906 21.844 1 97 84 ALA A CA 1
ATOM 636 C C . ALA A 1 84 ? -15.32 36.438 23.219 1 97 84 ALA A C 1
ATOM 638 O O . ALA A 1 84 ? -15.789 35.656 24.062 1 97 84 ALA A O 1
ATOM 639 N N . ASN A 1 85 ? -15.141 37.688 23.453 1 97.75 85 ASN A N 1
ATOM 640 C CA . ASN A 1 85 ? -15.539 38.312 24.719 1 97.75 85 ASN A CA 1
ATOM 641 C C . ASN A 1 85 ? -17.047 38.188 24.953 1 97.75 85 ASN A C 1
ATOM 643 O O . ASN A 1 85 ? -17.484 37.906 26.062 1 97.75 85 ASN A O 1
ATOM 647 N N . ALA A 1 86 ? -17.781 38.438 23.906 1 97.88 86 ALA A N 1
ATOM 648 C CA . ALA A 1 86 ? -19.234 38.406 24.016 1 97.88 86 ALA A CA 1
ATOM 649 C C . ALA A 1 86 ? -19.719 37 24.359 1 97.88 86 ALA A C 1
ATOM 651 O O . ALA A 1 86 ? -20.625 36.812 25.172 1 97.88 86 ALA A O 1
ATOM 652 N N . ALA A 1 87 ? -19.172 36.031 23.688 1 97.62 87 ALA A N 1
ATOM 653 C CA . ALA A 1 87 ? -19.547 34.656 23.953 1 97.62 87 ALA A CA 1
ATOM 654 C C . ALA A 1 87 ? -19.25 34.25 25.406 1 97.62 87 ALA A C 1
ATOM 656 O O . ALA A 1 87 ? -20.062 33.625 26.062 1 97.62 87 ALA A O 1
ATOM 657 N N . GLN A 1 88 ? -18.062 34.625 25.875 1 97.94 88 GLN A N 1
ATOM 658 C CA . GLN A 1 88 ? -17.688 34.344 27.266 1 97.94 88 GLN A CA 1
ATOM 659 C C . GLN A 1 88 ? -18.609 35.031 28.25 1 97.94 88 GLN A C 1
ATOM 661 O O . GLN A 1 88 ? -18.938 34.5 29.297 1 97.94 88 GLN A O 1
ATOM 666 N N . ALA A 1 89 ? -18.984 36.219 27.906 1 97.69 89 ALA A N 1
ATOM 667 C CA . ALA A 1 89 ? -19.891 36.969 28.781 1 97.69 89 ALA A CA 1
ATOM 668 C C . ALA A 1 89 ? -21.234 36.25 28.906 1 97.69 89 ALA A C 1
ATOM 670 O O . ALA A 1 89 ? -21.812 36.219 30 1 97.69 89 ALA A O 1
ATOM 671 N N . VAL A 1 90 ? -21.734 35.812 27.797 1 98 90 VAL A N 1
ATOM 672 C CA . VAL A 1 90 ? -22.984 35.062 27.812 1 98 90 VAL A CA 1
ATOM 673 C C . VAL A 1 90 ? -22.828 33.812 28.688 1 98 90 VAL A C 1
ATOM 675 O O . VAL A 1 90 ? -23.719 33.5 29.469 1 98 90 VAL A O 1
ATOM 678 N N . LEU A 1 91 ? -21.766 33.125 28.578 1 98.12 91 LEU A N 1
ATOM 679 C CA . LEU A 1 91 ? -21.5 31.906 29.359 1 98.12 91 LEU A CA 1
ATOM 680 C C . LEU A 1 91 ? -21.391 32.219 30.844 1 98.12 91 LEU A C 1
ATOM 682 O O . LEU A 1 91 ? -21.797 31.422 31.688 1 98.12 91 LEU A O 1
ATOM 686 N N . ALA A 1 92 ? -20.797 33.344 31.172 1 97 92 ALA A N 1
ATOM 687 C CA . ALA A 1 92 ? -20.625 33.75 32.562 1 97 92 ALA A CA 1
ATOM 688 C C . ALA A 1 92 ? -21.969 33.938 33.25 1 97 92 ALA A C 1
ATOM 690 O O . ALA A 1 92 ? -22.078 33.844 34.469 1 97 92 ALA A O 1
ATOM 691 N N . GLU A 1 93 ? -22.969 34.156 32.5 1 96.56 93 GLU A N 1
ATOM 692 C CA . GLU A 1 93 ? -24.297 34.406 33.031 1 96.56 93 GLU A CA 1
ATOM 693 C C . GLU A 1 93 ? -25.078 33.094 33.219 1 96.56 93 GLU A C 1
ATOM 695 O O . GLU A 1 93 ? -26.172 33.125 33.812 1 96.56 93 GLU A O 1
ATOM 700 N N . THR A 1 94 ? -24.562 32.031 32.781 1 97.31 94 THR A N 1
ATOM 701 C CA . THR A 1 94 ? -25.219 30.75 33 1 97.31 94 THR A CA 1
ATOM 702 C C . THR A 1 94 ? -25.109 30.344 34.469 1 97.31 94 THR A C 1
ATOM 704 O O . THR A 1 94 ? -24.406 31 35.25 1 97.31 94 THR A O 1
ATOM 707 N N . ARG A 1 95 ? -25.766 29.25 34.812 1 96.12 95 ARG A N 1
ATOM 708 C CA . ARG A 1 95 ? -25.922 28.844 36.219 1 96.12 95 ARG A CA 1
ATOM 709 C C . ARG A 1 95 ? -24.578 28.688 36.906 1 96.12 95 ARG A C 1
ATOM 711 O O . ARG A 1 95 ? -24.391 29.109 38.031 1 96.12 95 ARG A O 1
ATOM 718 N N . LEU A 1 96 ? -23.641 28.109 36.156 1 97.38 96 LEU A N 1
ATOM 719 C CA . LEU A 1 96 ? -22.359 27.781 36.781 1 97.38 96 LEU A CA 1
ATOM 720 C C . LEU A 1 96 ? -21.25 28.656 36.219 1 97.38 96 LEU A C 1
ATOM 722 O O . LEU A 1 96 ? -20.125 28.656 36.719 1 97.38 96 LEU A O 1
ATOM 726 N N . GLY A 1 97 ? -21.5 29.453 35.125 1 97.5 97 GLY A N 1
ATOM 727 C CA . GLY A 1 97 ? -20.547 30.375 34.562 1 97.5 97 GLY A CA 1
ATOM 728 C C . GLY A 1 97 ? -19.312 29.703 34 1 97.5 97 GLY A C 1
ATOM 729 O O . GLY A 1 97 ? -18.203 30.219 34.125 1 97.5 97 GLY A O 1
ATOM 730 N N . ILE A 1 98 ? -19.391 28.484 33.469 1 98.38 98 ILE A N 1
ATOM 731 C CA . ILE A 1 98 ? -18.25 27.75 32.969 1 98.38 98 ILE A CA 1
ATOM 732 C C . ILE A 1 98 ? -17.828 28.328 31.609 1 98.38 98 ILE A C 1
ATOM 734 O O . ILE A 1 98 ? -18.641 28.375 30.672 1 98.38 98 ILE A O 1
ATOM 738 N N . PRO A 1 99 ? -16.609 28.844 31.484 1 98.38 99 PRO A N 1
ATOM 739 C CA . PRO A 1 99 ? -16.172 29.375 30.203 1 98.38 99 PRO A CA 1
ATOM 740 C C . PRO A 1 99 ? -16.016 28.281 29.141 1 98.38 99 PRO A C 1
ATOM 742 O O . PRO A 1 99 ? -15.93 27.094 29.484 1 98.38 99 PRO A O 1
ATOM 745 N N . ALA A 1 100 ? -16.047 28.656 27.875 1 98.44 100 ALA A N 1
ATOM 746 C CA . ALA A 1 100 ? -15.773 27.75 26.766 1 98.44 100 ALA A CA 1
ATOM 747 C C . ALA A 1 100 ? -14.32 27.875 26.312 1 98.44 100 ALA A C 1
ATOM 749 O O . ALA A 1 100 ? -13.641 28.859 26.609 1 98.44 100 ALA A O 1
ATOM 750 N N . THR A 1 101 ? -13.852 26.828 25.672 1 98.56 101 THR A N 1
ATOM 751 C CA . THR A 1 101 ? -12.547 26.812 25.016 1 98.56 101 THR A CA 1
ATOM 752 C C . THR A 1 101 ? -12.68 27.156 23.531 1 98.56 101 THR A C 1
ATOM 754 O O . THR A 1 101 ? -13.117 26.328 22.734 1 98.56 101 THR A O 1
ATOM 757 N N . PRO A 1 102 ? -12.375 28.391 23.109 1 98 102 PRO A N 1
ATOM 758 C CA . PRO A 1 102 ? -12.336 28.672 21.672 1 98 102 PRO A CA 1
ATOM 759 C C . PRO A 1 102 ? -11.141 28.031 20.984 1 98 102 PRO A C 1
ATOM 761 O O . PRO A 1 102 ? -10.008 28.172 21.438 1 98 102 PRO A O 1
ATOM 764 N N . HIS A 1 103 ? -11.398 27.266 19.906 1 98.44 103 HIS A N 1
ATOM 765 C CA . HIS A 1 103 ? -10.281 26.688 19.172 1 98.44 103 HIS A CA 1
ATOM 766 C C . HIS A 1 103 ? -10.219 27.234 17.75 1 98.44 103 HIS A C 1
ATOM 768 O O . HIS A 1 103 ? -11.219 27.719 17.219 1 98.44 103 HIS A O 1
ATOM 774 N N . GLU A 1 104 ? -9.031 27.266 17.156 1 98.06 104 GLU A N 1
ATOM 775 C CA . GLU A 1 104 ? -8.758 27.688 15.781 1 98.06 104 GLU A CA 1
ATOM 776 C C . GLU A 1 104 ? -7.848 26.688 15.078 1 98.06 104 GLU A C 1
ATOM 778 O O . GLU A 1 104 ? -7.312 25.766 15.703 1 98.06 104 GLU A O 1
ATOM 783 N N . GLU A 1 105 ? -7.73 26.844 13.75 1 97.75 105 GLU A N 1
ATOM 784 C CA . GLU A 1 105 ? -6.711 26.172 12.938 1 97.75 105 GLU A CA 1
ATOM 785 C C . GLU A 1 105 ? -5.48 27.062 12.766 1 97.75 105 GLU A C 1
ATOM 787 O O . GLU A 1 105 ? -5.602 28.281 12.641 1 97.75 105 GLU A O 1
ATOM 792 N N . CYS A 1 106 ? -4.305 26.422 12.688 1 98.25 106 CYS A N 1
ATOM 793 C CA . CYS A 1 106 ? -3.137 27.297 12.547 1 98.25 106 CYS A CA 1
ATOM 794 C C . CYS A 1 106 ? -1.963 26.531 11.945 1 98.25 106 CYS A C 1
ATOM 796 O O . CYS A 1 106 ? -0.813 26.734 12.336 1 98.25 106 CYS A O 1
ATOM 798 N N . LEU A 1 107 ? -2.158 25.625 11.016 1 97.75 107 LEU A N 1
ATOM 799 C CA . LEU A 1 107 ? -1.145 24.75 10.43 1 97.75 107 LEU A CA 1
ATOM 800 C C . LEU A 1 107 ? -0.006 25.562 9.828 1 97.75 107 LEU A C 1
ATOM 802 O O . LEU A 1 107 ? 1.167 25.281 10.086 1 97.75 107 LEU A O 1
ATOM 806 N N . SER A 1 108 ? -0.313 26.562 8.992 1 97.44 108 SER A N 1
ATOM 807 C CA . SER A 1 108 ? 0.678 27.438 8.367 1 97.44 108 SER A CA 1
ATOM 808 C C . SER A 1 108 ? 0.498 28.875 8.805 1 97.44 108 SER A C 1
ATOM 810 O O . SER A 1 108 ? 0.734 29.812 8.023 1 97.44 108 SER A O 1
ATOM 812 N N . GLY A 1 109 ? 0.036 29.047 10.039 1 97.62 109 GLY A N 1
ATOM 813 C CA . GLY A 1 109 ? -0.388 30.312 10.586 1 97.62 109 GLY A CA 1
ATOM 814 C C . GLY A 1 109 ? -1.847 30.328 11 1 97.62 109 GLY A C 1
ATOM 815 O O . GLY A 1 109 ? -2.584 29.391 10.734 1 97.62 109 GLY A O 1
ATOM 816 N N . TYR A 1 110 ? -2.215 31.453 11.734 1 96.75 110 TYR A N 1
ATOM 817 C CA . TYR A 1 110 ? -3.623 31.609 12.078 1 96.75 110 TYR A CA 1
ATOM 818 C C . TYR A 1 110 ? -4.5 31.578 10.836 1 96.75 110 TYR A C 1
ATOM 820 O O . TYR A 1 110 ? -4.297 32.375 9.906 1 96.75 110 TYR A O 1
ATOM 828 N N . MET A 1 111 ? -5.445 30.594 10.766 1 96 111 MET A N 1
ATOM 829 C CA . MET A 1 111 ? -6.312 30.422 9.602 1 96 111 MET A CA 1
ATOM 830 C C . MET A 1 111 ? -7.527 31.344 9.688 1 96 111 MET A C 1
ATOM 832 O O . MET A 1 111 ? -8.656 30.875 9.82 1 96 111 MET A O 1
ATOM 836 N N . GLY A 1 112 ? -7.348 32.594 9.609 1 94.5 112 GLY A N 1
ATOM 837 C CA . GLY A 1 112 ? -8.367 33.625 9.617 1 94.5 112 GLY A CA 1
ATOM 838 C C . GLY A 1 112 ? -7.879 34.938 9.039 1 94.5 112 GLY A C 1
ATOM 839 O O . GLY A 1 112 ? -6.699 35.094 8.719 1 94.5 112 GLY A O 1
ATOM 840 N N . PRO A 1 113 ? -8.805 35.812 8.82 1 92.94 113 PRO A N 1
ATOM 841 C CA . PRO A 1 113 ? -8.398 37.125 8.297 1 92.94 113 PRO A CA 1
ATOM 842 C C . PRO A 1 113 ? -7.301 37.781 9.133 1 92.94 113 PRO A C 1
ATOM 844 O O . PRO A 1 113 ? -7.324 37.688 10.367 1 92.94 113 PRO A O 1
ATOM 847 N N . GLY A 1 114 ? -6.316 38.281 8.406 1 92.94 114 GLY A N 1
ATOM 848 C CA . GLY A 1 114 ? -5.246 39.031 9.062 1 92.94 114 GLY A CA 1
ATOM 849 C C . GLY A 1 114 ? -4.129 38.125 9.562 1 92.94 114 GLY A C 1
ATOM 850 O O . GLY A 1 114 ? -3.084 38.594 10 1 92.94 114 GLY A O 1
ATOM 851 N N . GLY A 1 115 ? -4.301 36.844 9.539 1 94.75 115 GLY A N 1
ATOM 852 C CA . GLY A 1 115 ? -3.26 35.938 9.969 1 94.75 115 GLY A CA 1
ATOM 853 C C . GLY A 1 115 ? -2.074 35.875 9.023 1 94.75 115 GLY A C 1
ATOM 854 O O . GLY A 1 115 ? -2.248 35.812 7.809 1 94.75 115 GLY A O 1
ATOM 855 N N . THR A 1 116 ? -0.838 36 9.516 1 96 116 THR A N 1
ATOM 856 C CA . THR A 1 116 ? 0.355 35.781 8.703 1 96 116 THR A CA 1
ATOM 857 C C . THR A 1 116 ? 0.424 34.375 8.18 1 96 116 THR A C 1
ATOM 859 O O . THR A 1 116 ? 0.319 33.406 8.953 1 96 116 THR A O 1
ATOM 862 N N . THR A 1 117 ? 0.584 34.25 6.887 1 96.81 117 THR A N 1
ATOM 863 C CA . THR A 1 117 ? 0.656 32.906 6.309 1 96.81 117 THR A CA 1
ATOM 864 C C . THR A 1 117 ? 2.105 32.5 6.062 1 96.81 117 THR A C 1
ATOM 866 O O . THR A 1 117 ? 2.795 33.094 5.238 1 96.81 117 THR A O 1
ATOM 869 N N . PHE A 1 118 ? 2.572 31.531 6.762 1 98.5 118 PHE A N 1
ATOM 870 C CA . PHE A 1 118 ? 3.904 30.953 6.613 1 98.5 118 PHE A CA 1
ATOM 871 C C . PHE A 1 118 ? 3.883 29.797 5.629 1 98.5 118 PHE A C 1
ATOM 873 O O . PHE A 1 118 ? 2.82 29.406 5.148 1 98.5 118 PHE A O 1
ATOM 880 N N . PRO A 1 119 ? 5.086 29.25 5.223 1 98.62 119 PRO A N 1
ATOM 881 C CA . PRO A 1 119 ? 5.09 28.062 4.367 1 98.62 119 PRO A CA 1
ATOM 882 C C . PRO A 1 119 ? 4.32 26.891 4.98 1 98.62 119 PRO A C 1
ATOM 884 O O . PRO A 1 119 ? 4.273 26.766 6.207 1 98.62 119 PRO A O 1
ATOM 887 N N . GLN A 1 120 ? 3.686 26.141 4.133 1 98.44 120 GLN A N 1
ATOM 888 C CA . GLN A 1 120 ? 3.045 24.906 4.582 1 98.44 120 GLN A CA 1
ATOM 889 C C . GLN A 1 120 ? 4.047 23.984 5.273 1 98.44 120 GLN A C 1
ATOM 891 O O . GLN A 1 120 ? 5.262 24.141 5.109 1 98.44 120 GLN A O 1
ATOM 896 N N . SER A 1 121 ? 3.547 23.031 6.082 1 98.75 121 SER A N 1
ATOM 897 C CA . SER A 1 121 ? 4.383 22.203 6.953 1 98.75 121 SER A CA 1
ATOM 898 C C . SER A 1 121 ? 5.469 21.484 6.164 1 98.75 121 SER A C 1
ATOM 900 O O . SER A 1 121 ? 6.602 21.359 6.629 1 98.75 121 SER A O 1
ATOM 902 N N . ILE A 1 122 ? 5.16 21 5.023 1 98.75 122 ILE A N 1
ATOM 903 C CA . ILE A 1 122 ? 6.141 20.266 4.23 1 98.75 122 ILE A CA 1
ATOM 904 C C . ILE A 1 122 ? 7.281 21.203 3.832 1 98.75 122 ILE A C 1
ATOM 906 O O . ILE A 1 122 ? 8.438 20.781 3.762 1 98.75 122 ILE A O 1
ATOM 910 N N . GLY A 1 123 ? 6.957 22.453 3.492 1 98.75 123 GLY A N 1
ATOM 911 C CA . GLY A 1 123 ? 7.977 23.469 3.248 1 98.75 123 GLY A CA 1
ATOM 912 C C . GLY A 1 123 ? 8.797 23.797 4.48 1 98.75 123 GLY A C 1
ATOM 913 O O . GLY A 1 123 ? 10.023 23.891 4.402 1 98.75 123 GLY A O 1
ATOM 914 N N . LEU A 1 124 ? 8.109 23.938 5.629 1 98.81 124 LEU A N 1
ATOM 915 C CA . LEU A 1 124 ? 8.828 24.203 6.867 1 98.81 124 LEU A CA 1
ATOM 916 C C . LEU A 1 124 ? 9.789 23.062 7.191 1 98.81 124 LEU A C 1
ATOM 918 O O . LEU A 1 124 ? 10.914 23.297 7.648 1 98.81 124 LEU A O 1
ATOM 922 N N . ALA A 1 125 ? 9.305 21.859 6.938 1 98.81 125 ALA A N 1
ATOM 923 C CA . ALA A 1 125 ? 10.172 20.703 7.168 1 98.81 125 ALA A CA 1
ATOM 924 C C . ALA A 1 125 ? 11.406 20.75 6.273 1 98.81 125 ALA A C 1
ATOM 926 O O . ALA A 1 125 ? 12.484 20.297 6.668 1 98.81 125 ALA A O 1
ATOM 927 N N . SER A 1 126 ? 11.297 21.297 5.113 1 98.75 126 SER A N 1
ATOM 928 C CA . SER A 1 126 ? 12.391 21.375 4.156 1 98.75 126 SER A CA 1
ATOM 929 C C . SER A 1 126 ? 13.492 22.312 4.648 1 98.75 126 SER A C 1
ATOM 931 O O . SER A 1 126 ? 14.617 22.281 4.137 1 98.75 126 SER A O 1
ATOM 933 N N . THR A 1 127 ? 13.203 23.141 5.629 1 98.81 127 THR A N 1
ATOM 934 C CA . THR A 1 127 ? 14.219 24.016 6.195 1 98.81 127 THR A CA 1
ATOM 935 C C . THR A 1 127 ? 15.156 23.234 7.117 1 98.81 127 THR A C 1
ATOM 937 O O . THR A 1 127 ? 16.266 23.703 7.422 1 98.81 127 THR A O 1
ATOM 940 N N . TRP A 1 128 ? 14.617 22.109 7.672 1 98.69 128 TRP A N 1
ATOM 941 C CA . TRP A 1 128 ? 15.336 21.344 8.688 1 98.69 128 TRP A CA 1
ATOM 942 C C . TRP A 1 128 ? 15.797 22.25 9.82 1 98.69 128 TRP A C 1
ATOM 944 O O . TRP A 1 128 ? 16.922 22.125 10.312 1 98.69 128 TRP A O 1
ATOM 954 N N . SER A 1 129 ? 14.984 23.172 10.164 1 98.62 129 SER A N 1
ATOM 955 C CA . SER A 1 129 ? 15.297 24.125 11.219 1 98.62 129 SER A CA 1
ATOM 956 C C . SER A 1 129 ? 14.227 24.125 12.305 1 98.62 129 SER A C 1
ATOM 958 O O . SER A 1 129 ? 13.281 24.906 12.25 1 98.62 129 SER A O 1
ATOM 960 N N . PRO A 1 130 ? 14.406 23.281 13.328 1 98.12 130 PRO A N 1
ATOM 961 C CA . PRO A 1 130 ? 13.461 23.297 14.445 1 98.12 130 PRO A CA 1
ATOM 962 C C . PRO A 1 130 ? 13.352 24.672 15.102 1 98.12 130 PRO A C 1
ATOM 964 O O . PRO A 1 130 ? 12.258 25.078 15.5 1 98.12 130 PRO A O 1
ATOM 967 N N . ASP A 1 131 ? 14.43 25.406 15.141 1 97.88 131 ASP A N 1
ATOM 968 C CA . ASP A 1 131 ? 14.422 26.734 15.75 1 97.88 131 ASP A CA 1
ATOM 969 C C . ASP A 1 131 ? 13.5 27.672 14.992 1 97.88 131 ASP A C 1
ATOM 971 O O . ASP A 1 131 ? 12.766 28.453 15.602 1 97.88 131 ASP A O 1
ATOM 975 N N . LEU A 1 132 ? 13.578 27.609 13.711 1 98.56 132 LEU A N 1
ATOM 976 C CA . LEU A 1 132 ? 12.719 28.453 12.883 1 98.56 132 LEU A CA 1
ATOM 977 C C . LEU A 1 132 ? 11.242 28.125 13.117 1 98.56 132 LEU A C 1
ATOM 979 O O . LEU A 1 132 ? 10.406 29.031 13.211 1 98.56 132 LEU A O 1
ATOM 983 N N . VAL A 1 133 ? 10.891 26.875 13.219 1 98.62 133 VAL A N 1
ATOM 984 C CA . VAL A 1 133 ? 9.516 26.438 13.445 1 98.62 133 VAL A CA 1
ATOM 985 C C . VAL A 1 133 ? 9.031 26.922 14.805 1 98.62 133 VAL A C 1
ATOM 987 O O . VAL A 1 133 ? 7.891 27.375 14.938 1 98.62 133 VAL A O 1
ATOM 990 N N . GLU A 1 134 ? 9.875 26.859 15.797 1 98.5 134 GLU A N 1
ATOM 991 C CA . GLU A 1 134 ? 9.5 27.344 17.125 1 98.5 134 GLU A CA 1
ATOM 992 C C . GLU A 1 134 ? 9.234 28.859 17.109 1 98.5 134 GLU A C 1
ATOM 994 O O . GLU A 1 134 ? 8.289 29.328 17.734 1 98.5 134 GLU A O 1
ATOM 999 N N . GLU A 1 135 ? 10.109 29.594 16.406 1 98.62 135 GLU A N 1
ATOM 1000 C CA . GLU A 1 135 ? 9.906 31.031 16.266 1 98.62 135 GLU A CA 1
ATOM 1001 C C . GLU A 1 135 ? 8.562 31.344 15.617 1 98.62 135 GLU A C 1
ATOM 1003 O O . GLU A 1 135 ? 7.832 32.219 16.062 1 98.62 135 GLU A O 1
ATOM 1008 N N . ILE A 1 136 ? 8.273 30.641 14.594 1 98.75 136 ILE A N 1
ATOM 1009 C CA . ILE A 1 136 ? 7.035 30.828 13.844 1 98.75 136 ILE A CA 1
ATOM 1010 C C . ILE A 1 136 ? 5.836 30.531 14.742 1 98.75 136 ILE A C 1
ATOM 1012 O O . ILE A 1 136 ? 4.883 31.312 14.797 1 98.75 136 ILE A O 1
ATOM 1016 N N . THR A 1 137 ? 5.898 29.438 15.477 1 98.69 137 THR A N 1
ATOM 1017 C CA . THR A 1 137 ? 4.75 29.016 16.281 1 98.69 137 THR A CA 1
ATOM 1018 C C . THR A 1 137 ? 4.574 29.922 17.484 1 98.69 137 THR A C 1
ATOM 1020 O O . THR A 1 137 ? 3.459 30.094 17.984 1 98.69 137 THR A O 1
ATOM 1023 N N . THR A 1 138 ? 5.66 30.547 17.969 1 98.38 138 THR A N 1
ATOM 1024 C CA . THR A 1 138 ? 5.559 31.562 19 1 98.38 138 THR A CA 1
ATOM 1025 C C . THR A 1 138 ? 4.762 32.781 18.5 1 98.38 138 THR A C 1
ATOM 1027 O O . THR A 1 138 ? 3.949 33.312 19.234 1 98.38 138 THR A O 1
ATOM 1030 N N . GLU A 1 139 ? 5.004 33.156 17.25 1 98.06 139 GLU A N 1
ATOM 1031 C CA . GLU A 1 139 ? 4.238 34.25 16.672 1 98.06 139 GLU A CA 1
ATOM 1032 C C . GLU A 1 139 ? 2.77 33.875 16.5 1 98.06 139 GLU A C 1
ATOM 1034 O O . GLU A 1 139 ? 1.882 34.719 16.719 1 98.06 139 GLU A O 1
ATOM 1039 N N . ILE A 1 140 ? 2.516 32.656 16.094 1 98.38 140 ILE A N 1
ATOM 1040 C CA . ILE A 1 140 ? 1.15 32.156 15.945 1 98.38 140 ILE A CA 1
ATOM 1041 C C . ILE A 1 140 ? 0.428 32.219 17.281 1 98.38 140 ILE A C 1
ATOM 1043 O O . ILE A 1 140 ? -0.732 32.625 17.359 1 98.38 140 ILE A O 1
ATOM 1047 N N . ARG A 1 141 ? 1.118 31.781 18.344 1 98.25 141 ARG A N 1
ATOM 1048 C CA . ARG A 1 141 ? 0.559 31.812 19.688 1 98.25 141 ARG A CA 1
ATOM 1049 C C . ARG A 1 141 ? 0.077 33.219 20.047 1 98.25 141 ARG A C 1
ATOM 1051 O O . ARG A 1 141 ? -1.027 33.375 20.562 1 98.25 141 ARG A O 1
ATOM 1058 N N . LYS A 1 142 ? 0.894 34.25 19.75 1 97.38 142 LYS A N 1
ATOM 1059 C CA . LYS A 1 142 ? 0.535 35.625 20.062 1 97.38 142 LYS A CA 1
ATOM 1060 C C . LYS A 1 142 ? -0.749 36.031 19.344 1 97.38 142 LYS A C 1
ATOM 1062 O O . LYS A 1 142 ? -1.629 36.656 19.953 1 97.38 142 LYS A O 1
ATOM 1067 N N . GLN A 1 143 ? -0.805 35.656 18.125 1 97.62 143 GLN A N 1
ATOM 1068 C CA . GLN A 1 143 ? -1.974 36.031 17.328 1 97.62 143 GLN A CA 1
ATOM 1069 C C . GLN A 1 143 ? -3.232 35.344 17.859 1 97.62 143 GLN A C 1
ATOM 1071 O O . GLN A 1 143 ? -4.27 36 18.016 1 97.62 143 GLN A O 1
ATOM 1076 N N . LEU A 1 144 ? -3.145 34.062 18.141 1 98 144 LEU A N 1
ATOM 1077 C CA . LEU A 1 144 ? -4.301 33.312 18.594 1 98 144 LEU A CA 1
ATOM 1078 C C . LEU A 1 144 ? -4.773 33.812 19.953 1 98 144 LEU A C 1
ATOM 1080 O O . LEU A 1 144 ? -5.977 34 20.172 1 98 144 LEU A O 1
ATOM 1084 N N . ARG A 1 145 ? -3.879 34.094 20.859 1 96.94 145 ARG A N 1
ATOM 1085 C CA . ARG A 1 145 ? -4.234 34.594 22.188 1 96.94 145 ARG A CA 1
ATOM 1086 C C . ARG A 1 145 ? -4.926 35.938 22.094 1 96.94 145 ARG A C 1
ATOM 1088 O O . ARG A 1 145 ? -5.844 36.25 22.859 1 96.94 145 ARG A O 1
ATOM 1095 N N . ALA A 1 146 ? -4.5 36.719 21.141 1 97.06 146 ALA A N 1
ATOM 1096 C CA . ALA A 1 146 ? -5.031 38.062 21 1 97.06 146 ALA A CA 1
ATOM 1097 C C . ALA A 1 146 ? -6.504 38.031 20.594 1 97.06 146 ALA A C 1
ATOM 1099 O O . ALA A 1 146 ? -7.246 38.969 20.875 1 97.06 146 ALA A O 1
ATOM 1100 N N . ILE A 1 147 ? -6.973 36.969 20.016 1 96.75 147 ILE A N 1
ATOM 1101 C CA . ILE A 1 147 ? -8.367 36.906 19.594 1 96.75 147 ILE A CA 1
ATOM 1102 C C . ILE A 1 147 ? -9.156 36 20.547 1 96.75 147 ILE A C 1
ATOM 1104 O O . ILE A 1 147 ? -10.289 35.625 20.234 1 96.75 147 ILE A O 1
ATOM 1108 N N . GLY A 1 148 ? -8.539 35.562 21.562 1 96.75 148 GLY A N 1
ATOM 1109 C CA . GLY A 1 148 ? -9.242 34.844 22.625 1 96.75 148 GLY A CA 1
ATOM 1110 C C . GLY A 1 148 ? -9.188 33.344 22.438 1 96.75 148 GLY A C 1
ATOM 1111 O O . GLY A 1 148 ? -9.758 32.594 23.234 1 96.75 148 GLY A O 1
ATOM 1112 N N . ALA A 1 149 ? -8.469 32.844 21.438 1 97.56 149 ALA A N 1
ATOM 1113 C CA . ALA A 1 149 ? -8.305 31.406 21.266 1 97.56 149 ALA A CA 1
ATOM 1114 C C . ALA A 1 149 ? -7.293 30.844 22.266 1 97.56 149 ALA A C 1
ATOM 1116 O O . ALA A 1 149 ? -6.297 31.5 22.578 1 97.56 149 ALA A O 1
ATOM 1117 N N . VAL A 1 150 ? -7.547 29.609 22.75 1 98.25 150 VAL A N 1
ATOM 1118 C CA . VAL A 1 150 ? -6.629 29 23.703 1 98.25 150 VAL A CA 1
ATOM 1119 C C . VAL A 1 150 ? -6.344 27.547 23.312 1 98.25 150 VAL A C 1
ATOM 1121 O O . VAL A 1 150 ? -5.688 26.812 24.047 1 98.25 150 VAL A O 1
ATOM 1124 N N . HIS A 1 151 ? -6.891 27.094 22.172 1 98.56 151 HIS A N 1
ATOM 1125 C CA . HIS A 1 151 ? -6.754 25.75 21.625 1 98.56 151 HIS A CA 1
ATOM 1126 C C . HIS A 1 151 ? -6.57 25.797 20.109 1 98.56 151 HIS A C 1
ATOM 1128 O O . HIS A 1 151 ? -7.254 26.547 19.406 1 98.56 151 HIS A O 1
ATOM 1134 N N . ALA A 1 152 ? -5.57 25.078 19.609 1 98.62 152 ALA A N 1
ATOM 1135 C CA . ALA A 1 152 ? -5.324 25.047 18.172 1 98.62 152 ALA A CA 1
ATOM 1136 C C . ALA A 1 152 ? -5.328 23.609 17.656 1 98.62 152 ALA A C 1
ATOM 1138 O O . ALA A 1 152 ? -4.84 22.703 18.328 1 98.62 152 ALA A O 1
ATOM 1139 N N . LEU A 1 153 ? -5.883 23.375 16.469 1 98.56 153 LEU A N 1
ATOM 1140 C CA . LEU A 1 153 ? -5.895 22.078 15.82 1 98.56 153 LEU A CA 1
ATOM 1141 C C . LEU A 1 153 ? -4.672 21.906 14.922 1 98.56 153 LEU A C 1
ATOM 1143 O O . LEU A 1 153 ? -4.805 21.766 13.703 1 98.56 153 LEU A O 1
ATOM 1147 N N . SER A 1 154 ? -3.502 21.828 15.453 1 98.5 154 SER A N 1
ATOM 1148 C CA . SER A 1 154 ? -2.17 21.656 14.883 1 98.5 154 SER A CA 1
ATOM 1149 C C . SER A 1 154 ? -1.167 21.203 15.93 1 98.5 154 SER A C 1
ATOM 1151 O O . SER A 1 154 ? -1.364 21.422 17.125 1 98.5 154 SER A O 1
ATOM 1153 N N . PRO A 1 155 ? -0.149 20.5 15.516 1 98.56 155 PRO A N 1
ATOM 1154 C CA . PRO A 1 155 ? 0.336 20.234 14.156 1 98.56 155 PRO A CA 1
ATOM 1155 C C . PRO A 1 155 ? -0.121 18.875 13.625 1 98.56 155 PRO A C 1
ATOM 1157 O O . PRO A 1 155 ? -0.73 18.094 14.359 1 98.56 155 PRO A O 1
ATOM 1160 N N . VAL A 1 156 ? 0.178 18.609 12.297 1 98.81 156 VAL A N 1
ATOM 1161 C CA . VAL A 1 156 ? -0.053 17.328 11.648 1 98.81 156 VAL A CA 1
ATOM 1162 C C . VAL A 1 156 ? 1.207 16.469 11.742 1 98.81 156 VAL A C 1
ATOM 1164 O O . VAL A 1 156 ? 2.295 16.906 11.367 1 98.81 156 VAL A O 1
ATOM 1167 N N . LEU A 1 157 ? 1.044 15.273 12.289 1 98.81 157 LEU A N 1
ATOM 1168 C CA . LEU A 1 157 ? 2.195 14.414 12.539 1 98.81 157 LEU A CA 1
ATOM 1169 C C . LEU A 1 157 ? 2.168 13.195 11.633 1 98.81 157 LEU A C 1
ATOM 1171 O O . LEU A 1 157 ? 2.988 12.281 11.781 1 98.81 157 LEU A O 1
ATOM 1175 N N . ASP A 1 158 ? 1.233 13.086 10.695 1 98.69 158 ASP A N 1
ATOM 1176 C CA . ASP A 1 158 ? 1.149 11.961 9.773 1 98.69 158 ASP A CA 1
ATOM 1177 C C . ASP A 1 158 ? 2.434 11.82 8.953 1 98.69 158 ASP A C 1
ATOM 1179 O O . ASP A 1 158 ? 3.002 12.82 8.508 1 98.69 158 ASP A O 1
ATOM 1183 N N . LEU A 1 159 ? 2.928 10.57 8.812 1 98.69 159 LEU A N 1
ATOM 1184 C CA . LEU A 1 159 ? 4.062 10.312 7.93 1 98.69 159 LEU A CA 1
ATOM 1185 C C . LEU A 1 159 ? 3.617 10.266 6.473 1 98.69 159 LEU A C 1
ATOM 1187 O O . LEU A 1 159 ? 2.68 9.547 6.125 1 98.69 159 LEU A O 1
ATOM 1191 N N . ALA A 1 160 ? 4.281 11.023 5.652 1 98.19 160 ALA A N 1
ATOM 1192 C CA . ALA A 1 160 ? 3.975 11.047 4.227 1 98.19 160 ALA A CA 1
ATOM 1193 C C . ALA A 1 160 ? 4.484 9.781 3.535 1 98.19 160 ALA A C 1
ATOM 1195 O O . ALA A 1 160 ? 5.547 9.797 2.912 1 98.19 160 ALA A O 1
ATOM 1196 N N . ARG A 1 161 ? 3.666 8.719 3.541 1 97.31 161 ARG A N 1
ATOM 1197 C CA . ARG A 1 161 ? 4.078 7.465 2.926 1 97.31 161 ARG A CA 1
ATOM 1198 C C . ARG A 1 161 ? 3.457 7.301 1.543 1 97.31 161 ARG A C 1
ATOM 1200 O O . ARG A 1 161 ? 3.959 6.539 0.716 1 97.31 161 ARG A O 1
ATOM 1207 N N . ASP A 1 162 ? 2.365 7.945 1.28 1 97.94 162 ASP A N 1
ATOM 1208 C CA . ASP A 1 162 ? 1.682 7.887 -0.008 1 97.94 162 ASP A CA 1
ATOM 1209 C C . ASP A 1 162 ? 1.447 9.289 -0.569 1 97.94 162 ASP A C 1
ATOM 1211 O O . ASP A 1 162 ? 0.511 9.977 -0.159 1 97.94 162 ASP A O 1
ATOM 1215 N N . HIS A 1 163 ? 2.191 9.664 -1.615 1 98.38 163 HIS A N 1
ATOM 1216 C CA . HIS A 1 163 ? 2.154 11.023 -2.156 1 98.38 163 HIS A CA 1
ATOM 1217 C C . HIS A 1 163 ? 0.88 11.258 -2.959 1 98.38 163 HIS A C 1
ATOM 1219 O O . HIS A 1 163 ? 0.551 12.398 -3.283 1 98.38 163 HIS A O 1
ATOM 1225 N N . ARG A 1 164 ? 0.085 10.211 -3.287 1 98.06 164 ARG A N 1
ATOM 1226 C CA . ARG A 1 164 ? -1.201 10.344 -3.965 1 98.06 164 ARG A CA 1
ATOM 1227 C C . ARG A 1 164 ? -2.236 10.992 -3.047 1 98.06 164 ARG A C 1
ATOM 1229 O O . ARG A 1 164 ? -3.193 11.602 -3.52 1 98.06 164 ARG A O 1
ATOM 1236 N N . TRP A 1 165 ? -2.01 10.875 -1.723 1 97.88 165 TRP A N 1
ATOM 1237 C CA . TRP A 1 165 ? -2.842 11.461 -0.672 1 97.88 165 TRP A CA 1
ATOM 1238 C C . TRP A 1 165 ? -2.773 12.977 -0.704 1 97.88 165 TRP A C 1
ATOM 1240 O O . TRP A 1 165 ? -1.688 13.562 -0.624 1 97.88 165 TRP A O 1
ATOM 1250 N N . GLY A 1 166 ? -3.9 13.602 -0.852 1 97.19 166 GLY A N 1
ATOM 1251 C CA . GLY A 1 166 ? -3.943 15.039 -1.033 1 97.19 166 GLY A CA 1
ATOM 1252 C C . GLY A 1 166 ? -3.363 15.805 0.14 1 97.19 166 GLY A C 1
ATOM 1253 O O . GLY A 1 166 ? -2.801 16.891 -0.037 1 97.19 166 GLY A O 1
ATOM 1254 N N . ARG A 1 167 ? -3.383 15.258 1.307 1 98.06 167 ARG A N 1
ATOM 1255 C CA . ARG A 1 167 ? -3.014 15.984 2.518 1 98.06 167 ARG A CA 1
ATOM 1256 C C . ARG A 1 167 ? -1.52 15.867 2.795 1 98.06 167 ARG A C 1
ATOM 1258 O O . ARG A 1 167 ? -1.04 16.297 3.844 1 98.06 167 ARG A O 1
ATOM 1265 N N . THR A 1 168 ? -0.768 15.336 1.873 1 98.38 168 THR A N 1
ATOM 1266 C CA . THR A 1 168 ? 0.675 15.203 2.045 1 98.38 168 THR A CA 1
ATOM 1267 C C . THR A 1 168 ? 1.31 16.547 2.363 1 98.38 168 THR A C 1
ATOM 1269 O O . THR A 1 168 ? 2.268 16.625 3.137 1 98.38 168 THR A O 1
ATOM 1272 N N . GLU A 1 169 ? 0.772 17.625 1.812 1 98.44 169 GLU A N 1
ATOM 1273 C CA . GLU A 1 169 ? 1.313 18.969 1.97 1 98.44 169 GLU A CA 1
ATOM 1274 C C . GLU A 1 169 ? 1.273 19.422 3.43 1 98.44 169 GLU A C 1
ATOM 1276 O O . GLU A 1 169 ? 2.053 20.281 3.844 1 98.44 169 GLU A O 1
ATOM 1281 N N . GLU A 1 170 ? 0.417 18.766 4.234 1 98.69 170 GLU A N 1
ATOM 1282 C CA . GLU A 1 170 ? 0.214 19.172 5.625 1 98.69 170 GLU A CA 1
ATOM 1283 C C . GLU A 1 170 ? 1.267 18.547 6.539 1 98.69 170 GLU A C 1
ATOM 1285 O O . GLU A 1 170 ? 1.407 18.953 7.695 1 98.69 170 GLU A O 1
ATOM 1290 N N . THR A 1 171 ? 2.02 17.625 6.035 1 98.75 171 THR A N 1
ATOM 1291 C CA . THR A 1 171 ? 2.91 16.844 6.875 1 98.75 171 THR A CA 1
ATOM 1292 C C . THR A 1 171 ? 4.305 17.469 6.926 1 98.75 171 THR A C 1
ATOM 1294 O O . THR A 1 171 ? 4.613 18.359 6.141 1 98.75 171 THR A O 1
ATOM 1297 N N . PHE A 1 172 ? 5.098 16.969 7.883 1 98.88 172 PHE A N 1
ATOM 1298 C CA . PHE A 1 172 ? 6.5 17.359 7.965 1 98.88 172 PHE A CA 1
ATOM 1299 C C . PHE A 1 172 ? 7.379 16.375 7.199 1 98.88 172 PHE A C 1
ATOM 1301 O O . PHE A 1 172 ? 8.609 16.406 7.316 1 98.88 172 PHE A O 1
ATOM 1308 N N . GLY A 1 173 ? 6.777 15.469 6.457 1 98.75 173 GLY A N 1
ATOM 1309 C CA . GLY A 1 173 ? 7.574 14.641 5.57 1 98.75 173 GLY A CA 1
ATOM 1310 C C . GLY A 1 173 ? 7.477 13.156 5.898 1 98.75 173 GLY A C 1
ATOM 1311 O O . GLY A 1 173 ? 6.535 12.727 6.562 1 98.75 173 GLY A O 1
ATOM 1312 N N . GLU A 1 174 ? 8.414 12.273 5.336 1 98.75 174 GLU A N 1
ATOM 1313 C CA . GLU A 1 174 ? 8.281 10.82 5.328 1 98.75 174 GLU A CA 1
ATOM 1314 C C . GLU A 1 174 ? 9 10.195 6.52 1 98.75 174 GLU A C 1
ATOM 1316 O O . GLU A 1 174 ? 8.812 9.016 6.82 1 98.75 174 GLU A O 1
ATOM 1321 N N . ASP A 1 175 ? 9.891 10.938 7.266 1 98.75 175 ASP A N 1
ATOM 1322 C CA . ASP A 1 175 ? 10.773 10.352 8.273 1 98.75 175 ASP A CA 1
ATOM 1323 C C . ASP A 1 175 ? 10.219 10.578 9.68 1 98.75 175 ASP A C 1
ATOM 1325 O O . ASP A 1 175 ? 9.836 11.695 10.039 1 98.75 175 ASP A O 1
ATOM 1329 N N . GLN A 1 176 ? 10.188 9.555 10.461 1 98.31 176 GLN A N 1
ATOM 1330 C CA . GLN A 1 176 ? 9.562 9.617 11.781 1 98.31 176 GLN A CA 1
ATOM 1331 C C . GLN A 1 176 ? 10.344 10.539 12.711 1 98.31 176 GLN A C 1
ATOM 1333 O O . GLN A 1 176 ? 9.758 11.227 13.547 1 98.31 176 GLN A O 1
ATOM 1338 N N . TYR A 1 177 ? 11.688 10.57 12.609 1 98.56 177 TYR A N 1
ATOM 1339 C CA . TYR A 1 177 ? 12.516 11.422 13.461 1 98.56 177 TYR A CA 1
ATOM 1340 C C . TYR A 1 177 ? 12.289 12.898 13.133 1 98.56 177 TYR A C 1
ATOM 1342 O O . TYR A 1 177 ? 12.086 13.711 14.039 1 98.56 177 TYR A O 1
ATOM 1350 N N . LEU A 1 178 ? 12.375 13.203 11.82 1 98.88 178 LEU A N 1
ATOM 1351 C CA . LEU A 1 178 ? 12.18 14.586 11.398 1 98.88 178 LEU A CA 1
ATOM 1352 C C . LEU A 1 178 ? 10.797 15.086 11.805 1 98.88 178 LEU A C 1
ATOM 1354 O O . LEU A 1 178 ? 10.664 16.188 12.344 1 98.88 178 LEU A O 1
ATOM 1358 N N . VAL A 1 179 ? 9.75 14.297 11.57 1 98.88 179 VAL A N 1
ATOM 1359 C CA . VAL A 1 179 ? 8.383 14.664 11.93 1 98.88 179 VAL A CA 1
ATOM 1360 C C . VAL A 1 179 ? 8.289 14.875 13.438 1 98.88 179 VAL A C 1
ATOM 1362 O O . VAL A 1 179 ? 7.695 15.852 13.898 1 98.88 179 VAL A O 1
ATOM 1365 N N . ALA A 1 180 ? 8.891 13.969 14.188 1 98.81 180 ALA A N 1
ATOM 1366 C CA . ALA A 1 180 ? 8.844 14.07 15.641 1 98.81 180 ALA A CA 1
ATOM 1367 C C . ALA A 1 180 ? 9.523 15.344 16.125 1 98.81 180 ALA A C 1
ATOM 1369 O O . ALA A 1 180 ? 9 16.047 17 1 98.81 180 ALA A O 1
ATOM 1370 N N . ARG A 1 181 ? 10.695 15.633 15.586 1 98.56 181 ARG A N 1
ATOM 1371 C CA . ARG A 1 181 ? 11.453 16.812 15.992 1 98.56 181 ARG A CA 1
ATOM 1372 C C . ARG A 1 181 ? 10.68 18.094 15.688 1 98.56 181 ARG A C 1
ATOM 1374 O O . ARG A 1 181 ? 10.586 18.984 16.531 1 98.56 181 ARG A O 1
ATOM 1381 N N . MET A 1 182 ? 10.148 18.172 14.469 1 98.75 182 MET A N 1
ATOM 1382 C CA . MET A 1 182 ? 9.367 19.344 14.07 1 98.75 182 MET A CA 1
ATOM 1383 C C . MET A 1 182 ? 8.102 19.469 14.906 1 98.75 182 MET A C 1
ATOM 1385 O O . MET A 1 182 ? 7.723 20.578 15.305 1 98.75 182 MET A O 1
ATOM 1389 N N . ALA A 1 183 ? 7.461 18.344 15.188 1 98.38 183 ALA A N 1
ATOM 1390 C CA . ALA A 1 183 ? 6.227 18.344 15.969 1 98.38 183 ALA A CA 1
ATOM 1391 C C . ALA A 1 183 ? 6.477 18.859 17.391 1 98.38 183 ALA A C 1
ATOM 1393 O O . ALA A 1 183 ? 5.703 19.656 17.906 1 98.38 183 ALA A O 1
ATOM 1394 N N . CYS A 1 184 ? 7.523 18.375 18.031 1 98.44 184 CYS A N 1
ATOM 1395 C CA . CYS A 1 184 ? 7.82 18.75 19.406 1 98.44 184 CYS A CA 1
ATOM 1396 C C . CYS A 1 184 ? 8.07 20.25 19.516 1 98.44 184 CYS A C 1
ATOM 1398 O O . CYS A 1 184 ? 7.566 20.906 20.438 1 98.44 184 CYS A O 1
ATOM 1400 N N . VAL A 1 185 ? 8.781 20.828 18.562 1 98.25 185 VAL A N 1
ATOM 1401 C CA . VAL A 1 185 ? 9.094 22.25 18.641 1 98.25 185 VAL A CA 1
ATOM 1402 C C . VAL A 1 185 ? 7.855 23.078 18.266 1 98.25 185 VAL A C 1
ATOM 1404 O O . VAL A 1 185 ? 7.668 24.188 18.766 1 98.25 185 VAL A O 1
ATOM 1407 N N . TYR A 1 186 ? 7.066 22.547 17.344 1 98.81 186 TYR A N 1
ATOM 1408 C CA . TYR A 1 186 ? 5.789 23.203 17.047 1 98.81 186 TYR A CA 1
ATOM 1409 C C . TYR A 1 186 ? 4.934 23.297 18.312 1 98.81 186 TYR A C 1
ATOM 1411 O O . TYR A 1 186 ? 4.363 24.359 18.594 1 98.81 186 TYR A O 1
ATOM 1419 N N . VAL A 1 187 ? 4.82 22.219 19.031 1 98.69 187 VAL A N 1
ATOM 1420 C CA . VAL A 1 187 ? 4.051 22.156 20.266 1 98.69 187 VAL A CA 1
ATOM 1421 C C . VAL A 1 187 ? 4.629 23.156 21.281 1 98.69 187 VAL A C 1
ATOM 1423 O O . VAL A 1 187 ? 3.893 23.922 21.891 1 98.69 187 VAL A O 1
ATOM 1426 N N . SER A 1 188 ? 5.941 23.156 21.406 1 98.12 188 SER A N 1
ATOM 1427 C CA . SER A 1 188 ? 6.613 24.031 22.375 1 98.12 188 SER A CA 1
ATOM 1428 C C . SER A 1 188 ? 6.324 25.5 22.062 1 98.12 188 SER A C 1
ATOM 1430 O O . SER A 1 188 ? 6.059 26.281 22.984 1 98.12 188 SER A O 1
ATOM 1432 N N . GLY A 1 189 ? 6.426 25.828 20.812 1 98.44 189 GLY A N 1
ATOM 1433 C CA . GLY A 1 189 ? 6.164 27.203 20.422 1 98.44 189 GLY A CA 1
ATOM 1434 C C . GLY A 1 189 ? 4.727 27.625 20.672 1 98.44 189 GLY A C 1
ATOM 1435 O O . GLY A 1 189 ? 4.469 28.75 21.109 1 98.44 189 GLY A O 1
ATOM 1436 N N . LEU A 1 190 ? 3.785 26.812 20.406 1 98.44 190 LEU A N 1
ATOM 1437 C CA . LEU A 1 190 ? 2.365 27.109 20.562 1 98.44 190 LEU A CA 1
ATOM 1438 C C . LEU A 1 190 ? 1.98 27.156 22.047 1 98.44 190 LEU A C 1
ATOM 1440 O O . LEU A 1 190 ? 1.221 28.031 22.469 1 98.44 190 LEU A O 1
ATOM 1444 N N . GLN A 1 191 ? 2.465 26.156 22.844 1 98.31 191 GLN A N 1
ATOM 1445 C CA . GLN A 1 191 ? 2.043 26.016 24.234 1 98.31 191 GLN A CA 1
ATOM 1446 C C . GLN A 1 191 ? 2.834 26.938 25.156 1 98.31 191 GLN A C 1
ATOM 1448 O O . GLN A 1 191 ? 2.312 27.406 26.172 1 98.31 191 GLN A O 1
ATOM 1453 N N . GLY A 1 192 ? 4.098 27.188 24.797 1 96.81 192 GLY A N 1
ATOM 1454 C CA . GLY A 1 192 ? 4.945 27.984 25.672 1 96.81 192 GLY A CA 1
ATOM 1455 C C . GLY A 1 192 ? 5.191 27.328 27.031 1 96.81 192 GLY A C 1
ATOM 1456 O O . GLY A 1 192 ? 4.809 26.172 27.234 1 96.81 192 GLY A O 1
ATOM 1457 N N . ASP A 1 193 ? 5.75 28.078 27.984 1 93.69 193 ASP A N 1
ATOM 1458 C CA . ASP A 1 193 ? 6.145 27.547 29.281 1 93.69 193 ASP A CA 1
ATOM 1459 C C . ASP A 1 193 ? 5.031 27.734 30.312 1 93.69 193 ASP A C 1
ATOM 1461 O O . ASP A 1 193 ? 5.043 27.094 31.359 1 93.69 193 ASP A O 1
ATOM 1465 N N . ASP A 1 194 ? 4.129 28.562 29.969 1 93.88 194 ASP A N 1
ATOM 1466 C CA . ASP A 1 194 ? 3.004 28.875 30.844 1 93.88 194 ASP A CA 1
ATOM 1467 C C . ASP A 1 194 ? 1.687 28.391 30.25 1 93.88 194 ASP A C 1
ATOM 1469 O O . ASP A 1 194 ? 1.233 28.906 29.234 1 93.88 194 ASP A O 1
ATOM 1473 N N . HIS A 1 195 ? 1.044 27.484 30.938 1 91.06 195 HIS A N 1
ATOM 1474 C CA . HIS A 1 195 ? -0.207 26.922 30.438 1 91.06 195 HIS A CA 1
ATOM 1475 C C . HIS A 1 195 ? -1.255 28.016 30.219 1 91.06 195 HIS A C 1
ATOM 1477 O O . HIS A 1 195 ? -2.039 27.953 29.281 1 91.06 195 HIS A O 1
ATOM 1483 N N . GLU A 1 196 ? -1.281 28.969 31.078 1 93.38 196 GLU A N 1
ATOM 1484 C CA . GLU A 1 196 ? -2.305 30 31.016 1 93.38 196 GLU A CA 1
ATOM 1485 C C . GLU A 1 196 ? -2.076 30.938 29.844 1 93.38 196 GLU A C 1
ATOM 1487 O O . GLU A 1 196 ? -3.031 31.484 29.281 1 93.38 196 GLU A O 1
ATOM 1492 N N . ALA A 1 197 ? -0.843 31.062 29.531 1 94.56 197 ALA A N 1
ATOM 1493 C CA . ALA A 1 197 ? -0.51 31.984 28.453 1 94.56 197 ALA A CA 1
ATOM 1494 C C . ALA A 1 197 ? -0.356 31.25 27.125 1 94.56 197 ALA A C 1
ATOM 1496 O O . ALA A 1 197 ? -0.245 31.875 26.062 1 94.56 197 ALA A O 1
ATOM 1497 N N . GLY A 1 198 ? -0.373 29.969 27.172 1 96.94 198 GLY A N 1
ATOM 1498 C CA . GLY A 1 198 ? -0.112 29.172 25.984 1 96.94 198 GLY A CA 1
ATOM 1499 C C . GLY A 1 198 ? -1.376 28.766 25.25 1 96.94 198 GLY A C 1
ATOM 1500 O O . GLY A 1 198 ? -2.484 29.047 25.719 1 96.94 198 GLY A O 1
ATOM 1501 N N . ILE A 1 199 ? -1.226 28.234 24.047 1 98.12 199 ILE A N 1
ATOM 1502 C CA . ILE A 1 199 ? -2.262 27.625 23.234 1 98.12 199 ILE A CA 1
ATOM 1503 C C . ILE A 1 199 ? -2.131 26.094 23.281 1 98.12 199 ILE A C 1
ATOM 1505 O O . ILE A 1 199 ? -1.058 25.547 23.016 1 98.12 199 ILE A O 1
ATOM 1509 N N . SER A 1 200 ? -3.199 25.375 23.641 1 98.62 200 SER A N 1
ATOM 1510 C CA . SER A 1 200 ? -3.143 23.906 23.594 1 98.62 200 SER A CA 1
ATOM 1511 C C . SER A 1 200 ? -2.936 23.406 22.156 1 98.62 200 SER A C 1
ATOM 1513 O O . SER A 1 200 ? -3.752 23.688 21.281 1 98.62 200 SER A O 1
ATOM 1515 N N . ALA A 1 201 ? -1.836 22.719 21.938 1 98.75 201 ALA A N 1
ATOM 1516 C CA . ALA A 1 201 ? -1.555 22.109 20.625 1 98.75 201 ALA A CA 1
ATOM 1517 C C . ALA A 1 201 ? -2.246 20.766 20.484 1 98.75 201 ALA A C 1
ATOM 1519 O O . ALA A 1 201 ? -2.293 19.984 21.438 1 98.75 201 ALA A O 1
ATOM 1520 N N . THR A 1 202 ? -2.818 20.453 19.359 1 98.88 202 THR A N 1
ATOM 1521 C CA . THR A 1 202 ? -3.49 19.188 19.094 1 98.88 202 THR A CA 1
ATOM 1522 C C . THR A 1 202 ? -2.682 18.344 18.109 1 98.88 202 THR A C 1
ATOM 1524 O O . THR A 1 202 ? -2.541 18.719 16.938 1 98.88 202 THR A O 1
ATOM 1527 N N . LEU A 1 203 ? -2.133 17.203 18.578 1 98.88 203 LEU A N 1
ATOM 1528 C CA . LEU A 1 203 ? -1.454 16.266 17.703 1 98.88 203 LEU A CA 1
ATOM 1529 C C . LEU A 1 203 ? -2.453 15.547 16.797 1 98.88 203 LEU A C 1
ATOM 1531 O O . LEU A 1 203 ? -3.383 14.898 17.281 1 98.88 203 LEU A O 1
ATOM 1535 N N . LYS A 1 204 ? -2.287 15.633 15.461 1 98.69 204 LYS A N 1
ATOM 1536 C CA . LYS A 1 204 ? -3.262 15.008 14.562 1 98.69 204 LYS A CA 1
ATOM 1537 C C . LYS A 1 204 ? -2.592 14.484 13.297 1 98.69 204 LYS A C 1
ATOM 1539 O O . LYS A 1 204 ? -1.517 14.961 12.922 1 98.69 204 LYS A O 1
ATOM 1544 N N . HIS A 1 205 ? -3.018 13.484 12.617 1 98.56 205 HIS A N 1
ATOM 1545 C CA . HIS A 1 205 ? -4.18 12.711 13.039 1 98.56 205 HIS A CA 1
ATOM 1546 C C . HIS A 1 205 ? -3.764 11.375 13.641 1 98.56 205 HIS A C 1
ATOM 1548 O O . HIS A 1 205 ? -3.062 10.586 12.992 1 98.56 205 HIS A O 1
ATOM 1554 N N . PHE A 1 206 ? -4.207 11.078 14.852 1 98.75 206 PHE A N 1
ATOM 1555 C CA . PHE A 1 206 ? -3.789 9.906 15.625 1 98.75 206 PHE A CA 1
ATOM 1556 C C . PHE A 1 206 ? -4.562 8.672 15.188 1 98.75 206 PHE A C 1
ATOM 1558 O O . PHE A 1 206 ? -5.73 8.508 15.539 1 98.75 206 PHE A O 1
ATOM 1565 N N . VAL A 1 207 ? -4.047 7.746 14.211 1 98.44 207 VAL A N 1
ATOM 1566 C CA . VAL A 1 207 ? -2.684 7.66 13.695 1 98.44 207 VAL A CA 1
ATOM 1567 C C . VAL A 1 207 ? -2.684 6.918 12.359 1 98.44 207 VAL A C 1
ATOM 1569 O O . VAL A 1 207 ? -3.609 6.16 12.062 1 98.44 207 VAL A O 1
ATOM 1572 N N . GLY A 1 208 ? -1.711 7.137 11.539 1 98.12 208 GLY A N 1
ATOM 1573 C CA . GLY A 1 208 ? -1.45 6.352 10.344 1 98.12 208 GLY A CA 1
ATOM 1574 C C . GLY A 1 208 ? -2.168 6.879 9.117 1 98.12 208 GLY A C 1
ATOM 1575 O O . GLY A 1 208 ? -2.256 6.191 8.102 1 98.12 208 GLY A O 1
ATOM 1576 N N . HIS A 1 209 ? -2.656 8.109 9.172 1 97.94 209 HIS A N 1
ATOM 1577 C CA . HIS A 1 209 ? -3.504 8.688 8.133 1 97.94 209 HIS A CA 1
ATOM 1578 C C . HIS A 1 209 ? -2.736 8.859 6.828 1 97.94 209 HIS A C 1
ATOM 1580 O O . HIS A 1 209 ? -3.332 8.859 5.746 1 97.94 209 HIS A O 1
ATOM 1586 N N . GLY A 1 210 ? -1.447 8.992 6.852 1 97.81 210 GLY A N 1
ATOM 1587 C CA . GLY A 1 210 ? -0.633 9.273 5.684 1 97.81 210 GLY A CA 1
ATOM 1588 C C . GLY A 1 210 ? -0.307 8.039 4.863 1 97.81 210 GLY A C 1
ATOM 1589 O O . GLY A 1 210 ? 0.416 8.125 3.867 1 97.81 210 GLY A O 1
ATOM 1590 N N . ALA A 1 211 ? -0.834 6.828 5.254 1 97.38 211 ALA A N 1
ATOM 1591 C CA . ALA A 1 211 ? -0.634 5.586 4.512 1 97.38 211 ALA A CA 1
ATOM 1592 C C . ALA A 1 211 ? -1.969 4.969 4.105 1 97.38 211 ALA A C 1
ATOM 1594 O O . ALA A 1 211 ? -2.193 3.771 4.305 1 97.38 211 ALA A O 1
ATOM 1595 N N . PRO A 1 212 ? -2.832 5.73 3.521 1 96.56 212 PRO A N 1
ATOM 1596 C CA . PRO A 1 212 ? -4.172 5.223 3.221 1 96.56 212 PRO A CA 1
ATOM 1597 C C . PRO A 1 212 ? -4.191 4.281 2.018 1 96.56 212 PRO A C 1
ATOM 1599 O O . PRO A 1 212 ? -3.439 4.48 1.062 1 96.56 212 PRO A O 1
ATOM 1602 N N . SER A 1 213 ? -5.066 3.316 2.061 1 95.75 213 SER A N 1
ATOM 1603 C CA . SER A 1 213 ? -5.266 2.432 0.918 1 95.75 213 SER A CA 1
ATOM 1604 C C . SER A 1 213 ? -5.625 3.221 -0.336 1 95.75 213 SER A C 1
ATOM 1606 O O . SER A 1 213 ? -6.516 4.074 -0.304 1 95.75 213 SER A O 1
ATOM 1608 N N . GLY A 1 214 ? -4.879 3 -1.401 1 95.44 214 GLY A N 1
ATOM 1609 C CA . GLY A 1 214 ? -5.137 3.639 -2.682 1 95.44 214 GLY A CA 1
ATOM 1610 C C . GLY A 1 214 ? -4.758 5.109 -2.701 1 95.44 214 GLY A C 1
ATOM 1611 O O . GLY A 1 214 ? -5.055 5.816 -3.664 1 95.44 214 GLY A O 1
ATOM 1612 N N . GLY A 1 215 ? -4.184 5.629 -1.617 1 96.56 215 GLY A N 1
ATOM 1613 C CA . GLY A 1 215 ? -3.816 7.031 -1.529 1 96.56 215 GLY A CA 1
ATOM 1614 C C . GLY A 1 215 ? -5.012 7.949 -1.342 1 96.56 215 GLY A C 1
ATOM 1615 O O . GLY A 1 215 ? -4.93 9.148 -1.621 1 96.56 215 GLY A O 1
ATOM 1616 N N . LYS A 1 216 ? -6.137 7.43 -0.875 1 95.62 216 LYS A N 1
ATOM 1617 C CA . LYS A 1 216 ? -7.371 8.203 -0.749 1 95.62 216 LYS A CA 1
ATOM 1618 C C . LYS A 1 216 ? -7.59 8.656 0.691 1 95.62 216 LYS A C 1
ATOM 1620 O O . LYS A 1 216 ? -7.492 7.855 1.623 1 95.62 216 LYS A O 1
ATOM 1625 N N . ASN A 1 217 ? -7.957 9.867 0.784 1 96.19 217 ASN A N 1
ATOM 1626 C CA . ASN A 1 217 ? -8.227 10.445 2.096 1 96.19 217 ASN A CA 1
ATOM 1627 C C . ASN A 1 217 ? -9.273 9.641 2.861 1 96.19 217 ASN A C 1
ATOM 1629 O O . ASN A 1 217 ? -10.305 9.273 2.307 1 96.19 217 ASN A O 1
ATOM 1633 N N . ARG A 1 218 ? -9.055 9.211 4.102 1 96.25 218 ARG A N 1
ATOM 1634 C CA . ARG A 1 218 ? -9.93 8.562 5.066 1 96.25 218 ARG A CA 1
ATOM 1635 C C . ARG A 1 218 ? -10.094 7.078 4.746 1 96.25 218 ARG A C 1
ATOM 1637 O O . ARG A 1 218 ? -10.836 6.367 5.43 1 96.25 218 ARG A O 1
ATOM 1644 N N . ALA A 1 219 ? -9.398 6.566 3.662 1 97.06 219 ALA A N 1
ATOM 1645 C CA . ALA A 1 219 ? -9.469 5.141 3.354 1 97.06 219 ALA A CA 1
ATOM 1646 C C . ALA A 1 219 ? -8.75 4.316 4.418 1 97.06 219 ALA A C 1
ATOM 1648 O O . ALA A 1 219 ? -7.891 4.828 5.137 1 97.06 219 ALA A O 1
ATOM 1649 N N . SER A 1 220 ? -9.125 3.057 4.492 1 97.62 220 SER A N 1
ATOM 1650 C CA . SER A 1 220 ? -8.602 2.131 5.492 1 97.62 220 SER A CA 1
ATOM 1651 C C . SER A 1 220 ? -7.082 2.033 5.422 1 97.62 220 SER A C 1
ATOM 1653 O O . SER A 1 220 ? -6.492 2.213 4.355 1 97.62 220 SER A O 1
ATOM 1655 N N . VAL A 1 221 ? -6.504 1.812 6.586 1 97.75 221 VAL A N 1
ATOM 1656 C CA . VAL A 1 221 ? -5.07 1.568 6.703 1 97.75 221 VAL A CA 1
ATOM 1657 C C . VAL A 1 221 ? -4.828 0.231 7.398 1 97.75 221 VAL A C 1
ATOM 1659 O O . VAL A 1 221 ? -5.512 -0.106 8.367 1 97.75 221 VAL A O 1
ATOM 1662 N N . SER A 1 222 ? -3.953 -0.573 6.859 1 96.75 222 SER A N 1
ATOM 1663 C CA . SER A 1 222 ? -3.543 -1.815 7.504 1 96.75 222 SER A CA 1
ATOM 1664 C C . SER A 1 222 ? -2.029 -1.875 7.676 1 96.75 222 SER A C 1
ATOM 1666 O O . SER A 1 222 ? -1.284 -1.825 6.695 1 96.75 222 SER A O 1
ATOM 1668 N N . LEU A 1 223 ? -1.585 -1.952 8.891 1 96.56 223 LEU A N 1
ATOM 1669 C CA . LEU A 1 223 ? -0.174 -1.993 9.258 1 96.56 223 LEU A CA 1
ATOM 1670 C C . LEU A 1 223 ? 0.083 -3.074 10.305 1 96.56 223 LEU A C 1
ATOM 1672 O O . LEU A 1 223 ? -0.734 -3.281 11.203 1 96.56 223 LEU A O 1
ATOM 1676 N N . GLY A 1 224 ? 1.214 -3.766 10.156 1 95.56 224 GLY A N 1
ATOM 1677 C CA . GLY A 1 224 ? 1.679 -4.598 11.25 1 95.56 224 GLY A CA 1
ATOM 1678 C C . GLY A 1 224 ? 2.166 -3.795 12.445 1 95.56 224 GLY A C 1
ATOM 1679 O O . GLY A 1 224 ? 2.277 -2.568 12.367 1 95.56 224 GLY A O 1
ATOM 1680 N N . PRO A 1 225 ? 2.449 -4.449 13.516 1 94.56 225 PRO A N 1
ATOM 1681 C CA . PRO A 1 225 ? 2.834 -3.75 14.742 1 94.56 225 PRO A CA 1
ATOM 1682 C C . PRO A 1 225 ? 4.109 -2.924 14.578 1 94.56 225 PRO A C 1
ATOM 1684 O O . PRO A 1 225 ? 4.219 -1.831 15.141 1 94.56 225 PRO A O 1
ATOM 1687 N N . ARG A 1 226 ? 5.117 -3.412 13.875 1 95.69 226 ARG A N 1
ATOM 1688 C CA . ARG A 1 226 ? 6.379 -2.691 13.734 1 95.69 226 ARG A CA 1
ATOM 1689 C C . ARG A 1 226 ? 6.211 -1.474 12.828 1 95.69 226 ARG A C 1
ATOM 1691 O O . ARG A 1 226 ? 6.746 -0.401 13.117 1 95.69 226 ARG A O 1
ATOM 1698 N N . ALA A 1 227 ? 5.492 -1.647 11.727 1 96.31 227 ALA A N 1
ATOM 1699 C CA . ALA A 1 227 ? 5.191 -0.501 10.875 1 96.31 227 ALA A CA 1
ATOM 1700 C C . ALA A 1 227 ? 4.363 0.539 11.625 1 96.31 227 ALA A C 1
ATOM 1702 O O . ALA A 1 227 ? 4.57 1.743 11.461 1 96.31 227 ALA A O 1
ATOM 1703 N N . LEU A 1 228 ? 3.363 0.1 12.375 1 96.94 228 LEU A N 1
ATOM 1704 C CA . LEU A 1 228 ? 2.531 1.017 13.141 1 96.94 228 LEU A CA 1
ATOM 1705 C C . LEU A 1 228 ? 3.377 1.833 14.117 1 96.94 228 LEU A C 1
ATOM 1707 O O . LEU A 1 228 ? 3.1 3.012 14.344 1 96.94 228 LEU A O 1
ATOM 1711 N N . ARG A 1 229 ? 4.34 1.241 14.711 1 95.44 229 ARG A N 1
ATOM 1712 C CA . ARG A 1 229 ? 5.207 1.93 15.664 1 95.44 229 ARG A CA 1
ATOM 1713 C C . ARG A 1 229 ? 5.898 3.123 15.008 1 95.44 229 ARG A C 1
ATOM 1715 O O . ARG A 1 229 ? 6.113 4.152 15.656 1 95.44 229 ARG A O 1
ATOM 1722 N N . GLU A 1 230 ? 6.27 2.975 13.758 1 95.81 230 GLU A N 1
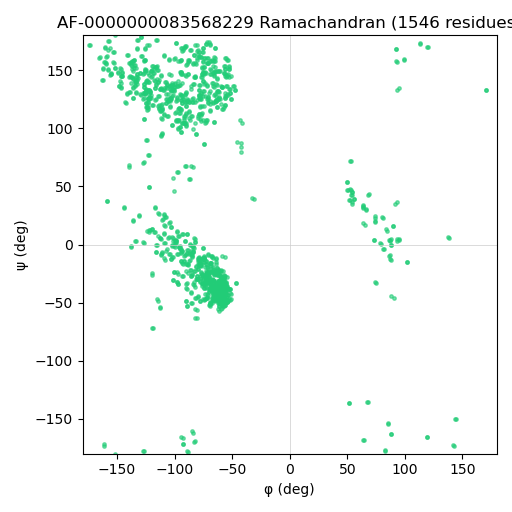ATOM 1723 C CA . GLU A 1 230 ? 6.879 4.098 13.055 1 95.81 230 GLU A CA 1
ATOM 1724 C C . GLU A 1 230 ? 5.941 5.301 13.016 1 95.81 230 GLU A C 1
ATOM 1726 O O . GLU A 1 230 ? 6.375 6.441 13.203 1 95.81 230 GLU A O 1
ATOM 1731 N N . HIS A 1 231 ? 4.676 5.031 12.773 1 98.19 231 HIS A N 1
ATOM 1732 C CA . HIS A 1 231 ? 3.684 6.098 12.719 1 98.19 231 HIS A CA 1
ATOM 1733 C C . HIS A 1 231 ? 3.383 6.645 14.109 1 98.19 231 HIS A C 1
ATOM 1735 O O . HIS A 1 231 ? 3.029 7.816 14.258 1 98.19 231 HIS A O 1
ATOM 1741 N N . LEU A 1 232 ? 3.518 5.809 15.094 1 98.06 232 LEU A N 1
ATOM 1742 C CA . LEU A 1 232 ? 3.234 6.195 16.469 1 98.06 232 LEU A CA 1
ATOM 1743 C C . LEU A 1 232 ? 4.371 7.035 17.047 1 98.06 232 LEU A C 1
ATOM 1745 O O . LEU A 1 232 ? 4.152 7.848 17.938 1 98.06 232 LEU A O 1
ATOM 1749 N N . PHE A 1 233 ? 5.574 6.906 16.516 1 97.56 233 PHE A N 1
ATOM 1750 C CA . PHE A 1 233 ? 6.793 7.477 17.062 1 97.56 233 PHE A CA 1
ATOM 1751 C C . PHE A 1 233 ? 6.66 8.984 17.234 1 97.56 233 PHE A C 1
ATOM 1753 O O . PHE A 1 233 ? 6.887 9.523 18.312 1 97.56 233 PHE A O 1
ATOM 1760 N N . PRO A 1 234 ? 6.262 9.734 16.203 1 98.75 234 PRO A N 1
ATOM 1761 C CA . PRO A 1 234 ? 6.156 11.18 16.391 1 98.75 234 PRO A CA 1
ATOM 1762 C C . PRO A 1 234 ? 5.148 11.555 17.484 1 98.75 234 PRO A C 1
ATOM 1764 O O . PRO A 1 234 ? 5.367 12.516 18.219 1 98.75 234 PRO A O 1
ATOM 1767 N N . PHE A 1 235 ? 4.055 10.852 17.578 1 98.75 235 PHE A N 1
ATOM 1768 C CA . PHE A 1 235 ? 3.029 11.133 18.562 1 98.75 235 PHE A CA 1
ATOM 1769 C C . PHE A 1 235 ? 3.545 10.852 19.969 1 98.75 235 PHE A C 1
ATOM 1771 O O . PHE A 1 235 ? 3.342 11.656 20.891 1 98.75 235 PHE A O 1
ATOM 1778 N N . GLU A 1 236 ? 4.172 9.688 20.125 1 98.06 236 GLU A N 1
ATOM 1779 C CA . GLU A 1 236 ? 4.742 9.352 21.422 1 98.06 236 GLU A CA 1
ATOM 1780 C C . GLU A 1 236 ? 5.746 10.406 21.875 1 98.06 236 GLU A C 1
ATOM 1782 O O . GLU A 1 236 ? 5.719 10.836 23.031 1 98.06 236 GLU A O 1
ATOM 1787 N N . ALA A 1 237 ? 6.629 10.797 20.953 1 98.12 237 ALA A N 1
ATOM 1788 C CA . ALA A 1 237 ? 7.625 11.812 21.25 1 98.12 237 ALA A CA 1
ATOM 1789 C C . ALA A 1 237 ? 6.961 13.125 21.656 1 98.12 237 ALA A C 1
ATOM 1791 O O . ALA A 1 237 ? 7.383 13.773 22.625 1 98.12 237 ALA A O 1
ATOM 1792 N N . ALA A 1 238 ? 5.922 13.547 20.938 1 98.44 238 ALA A N 1
ATOM 1793 C CA . ALA A 1 238 ? 5.27 14.836 21.188 1 98.44 238 ALA A CA 1
ATOM 1794 C C . ALA A 1 238 ? 4.492 14.805 22.5 1 98.44 238 ALA A C 1
ATOM 1796 O O . ALA A 1 238 ? 4.336 15.836 23.156 1 98.44 238 ALA A O 1
ATOM 1797 N N . VAL A 1 239 ? 3.977 13.633 22.875 1 98 239 VAL A N 1
ATOM 1798 C CA . VAL A 1 239 ? 3.299 13.492 24.172 1 98 239 VAL A CA 1
ATOM 1799 C C . VAL A 1 239 ? 4.32 13.547 25.297 1 98 239 VAL A C 1
ATOM 1801 O O . VAL A 1 239 ? 4.156 14.305 26.25 1 98 239 VAL A O 1
ATOM 1804 N N . LYS A 1 240 ? 5.414 12.844 25.203 1 96.44 240 LYS A N 1
ATOM 1805 C CA . LYS A 1 240 ? 6.348 12.625 26.312 1 96.44 240 LYS A CA 1
ATOM 1806 C C . LYS A 1 240 ? 7.352 13.773 26.406 1 96.44 240 LYS A C 1
ATOM 1808 O O . LYS A 1 240 ? 7.715 14.188 27.5 1 96.44 240 LYS A O 1
ATOM 1813 N N . GLU A 1 241 ? 7.809 14.188 25.203 1 94.81 241 GLU A N 1
ATOM 1814 C CA . GLU A 1 241 ? 8.828 15.234 25.188 1 94.81 241 GLU A CA 1
ATOM 1815 C C . GLU A 1 241 ? 8.211 16.609 24.938 1 94.81 241 GLU A C 1
ATOM 1817 O O . GLU A 1 241 ? 8.703 17.609 25.453 1 94.81 241 GLU A O 1
ATOM 1822 N N . GLY A 1 242 ? 7.145 16.641 24.172 1 94.5 242 GLY A N 1
ATOM 1823 C CA . GLY A 1 242 ? 6.531 17.906 23.812 1 94.5 242 GLY A CA 1
ATOM 1824 C C . GLY A 1 242 ? 5.441 18.328 24.781 1 94.5 242 GLY A C 1
ATOM 1825 O O . GLY A 1 242 ? 5.004 19.484 24.75 1 94.5 242 GLY A O 1
ATOM 1826 N N . ASP A 1 243 ? 4.965 17.422 25.641 1 96.31 243 ASP A N 1
ATOM 1827 C CA . ASP A 1 243 ? 3.91 17.672 26.625 1 96.31 243 ASP A CA 1
ATOM 1828 C C . ASP A 1 243 ? 2.65 18.203 25.938 1 96.31 243 ASP A C 1
ATOM 1830 O O . ASP A 1 243 ? 2.074 19.203 26.391 1 96.31 243 ASP A O 1
ATOM 1834 N N . ALA A 1 244 ? 2.342 17.688 24.828 1 98.25 244 ALA A N 1
ATOM 1835 C CA . ALA A 1 244 ? 1.172 18.125 24.078 1 98.25 244 ALA A CA 1
ATOM 1836 C C . ALA A 1 244 ? -0.093 18.047 24.922 1 98.25 244 ALA A C 1
ATOM 1838 O O . ALA A 1 244 ? -0.26 17.109 25.719 1 98.25 244 ALA A O 1
ATOM 1839 N N . GLU A 1 245 ? -1.012 18.953 24.75 1 98.56 245 GLU A N 1
ATOM 1840 C CA . GLU A 1 245 ? -2.174 19.078 25.625 1 98.56 245 GLU A CA 1
ATOM 1841 C C . GLU A 1 245 ? -3.43 18.531 24.953 1 98.56 245 GLU A C 1
ATOM 1843 O O . GLU A 1 245 ? -4.469 18.375 25.594 1 98.56 245 GLU A O 1
ATOM 1848 N N . SER A 1 246 ? -3.369 18.188 23.688 1 98.88 246 SER A N 1
ATOM 1849 C CA . SER A 1 246 ? -4.535 17.688 22.969 1 98.88 246 SER A CA 1
ATOM 1850 C C . SER A 1 246 ? -4.129 16.703 21.875 1 98.88 246 SER A C 1
ATOM 1852 O O . SER A 1 246 ? -3.016 16.766 21.359 1 98.88 246 SER A O 1
ATOM 1854 N N . VAL A 1 247 ? -4.949 15.727 21.578 1 98.88 247 VAL A N 1
ATOM 1855 C CA . VAL A 1 247 ? -4.789 14.758 20.5 1 98.88 247 VAL A CA 1
ATOM 1856 C C . VAL A 1 247 ? -6.094 14.633 19.719 1 98.88 247 VAL A C 1
ATOM 1858 O O . VAL A 1 247 ? -7.18 14.766 20.281 1 98.88 247 VAL A O 1
ATOM 1861 N N . MET A 1 248 ? -6.004 14.492 18.453 1 98.94 248 MET A N 1
ATOM 1862 C CA . MET A 1 248 ? -7.148 14.305 17.562 1 98.94 248 MET A CA 1
ATOM 1863 C C . MET A 1 248 ? -7.023 13 16.781 1 98.94 248 MET A C 1
ATOM 1865 O O . MET A 1 248 ? -5.98 12.727 16.188 1 98.94 248 MET A O 1
ATOM 1869 N N . ASN A 1 249 ? -8.062 12.195 16.719 1 98.81 249 ASN A N 1
ATOM 1870 C CA . ASN A 1 249 ? -8.047 10.906 16.031 1 98.81 249 ASN A CA 1
ATOM 1871 C C . ASN A 1 249 ? -8 11.078 14.523 1 98.81 249 ASN A C 1
ATOM 1873 O O . ASN A 1 249 ? -8.391 12.125 13.992 1 98.81 249 ASN A O 1
ATOM 1877 N N . ALA A 1 250 ? -7.508 10.047 13.852 1 98.56 250 ALA A N 1
ATOM 1878 C CA . ALA A 1 250 ? -7.625 9.969 12.391 1 98.56 250 ALA A CA 1
ATOM 1879 C C . ALA A 1 250 ? -9.008 9.469 11.984 1 98.56 250 ALA A C 1
ATOM 1881 O O . ALA A 1 250 ? -9.68 8.773 12.75 1 98.56 250 ALA A O 1
ATOM 1882 N N . TYR A 1 251 ? -9.414 9.742 10.75 1 97.69 251 TYR A N 1
ATOM 1883 C CA . TYR A 1 251 ? -10.75 9.414 10.266 1 97.69 251 TYR A CA 1
ATOM 1884 C C . TYR A 1 251 ? -10.883 7.922 9.984 1 97.69 251 TYR A C 1
ATOM 1886 O O . TYR A 1 251 ? -11.953 7.34 10.195 1 97.69 251 TYR A O 1
ATOM 1894 N N . HIS A 1 252 ? -9.898 7.273 9.555 1 97.88 252 HIS A N 1
ATOM 1895 C CA . HIS A 1 252 ? -9.969 5.941 8.961 1 97.88 252 HIS A CA 1
ATOM 1896 C C . HIS A 1 252 ? -10 4.859 10.039 1 97.88 252 HIS A C 1
ATOM 1898 O O . HIS A 1 252 ? -9.961 5.168 11.234 1 97.88 252 HIS A O 1
ATOM 1904 N N . ASP A 1 253 ? -10.227 3.656 9.594 1 97.81 253 ASP A N 1
ATOM 1905 C CA . ASP A 1 253 ? -10.016 2.49 10.445 1 97.81 253 ASP A CA 1
ATOM 1906 C C . ASP A 1 253 ? -8.594 1.95 10.289 1 97.81 253 ASP A C 1
ATOM 1908 O O . ASP A 1 253 ? -7.973 2.115 9.242 1 97.81 253 ASP A O 1
ATOM 1912 N N . LEU A 1 254 ? -8.094 1.465 11.352 1 97.25 254 LEU A N 1
ATOM 1913 C CA . LEU A 1 254 ? -6.855 0.695 11.352 1 97.25 254 LEU A CA 1
ATOM 1914 C C . LEU A 1 254 ? -7.141 -0.799 11.453 1 97.25 254 LEU A C 1
ATOM 1916 O O . LEU A 1 254 ? -7.426 -1.309 12.539 1 97.25 254 LEU A O 1
ATOM 1920 N N . ASP A 1 255 ? -7.02 -1.431 10.305 1 96.25 255 ASP A N 1
ATOM 1921 C CA . ASP A 1 255 ? -7.234 -2.873 10.227 1 96.25 255 ASP A CA 1
ATOM 1922 C C . ASP A 1 255 ? -8.594 -3.256 10.812 1 96.25 255 ASP A C 1
ATOM 1924 O O . ASP A 1 255 ? -8.68 -4.152 11.656 1 96.25 255 ASP A O 1
ATOM 1928 N N . GLY A 1 256 ? -9.602 -2.459 10.484 1 96.38 256 GLY A N 1
ATOM 1929 C CA . GLY A 1 256 ? -10.977 -2.789 10.836 1 96.38 256 GLY A CA 1
ATOM 1930 C C . GLY A 1 256 ? -11.492 -2.018 12.031 1 96.38 256 GLY A C 1
ATOM 1931 O O . GLY A 1 256 ? -12.695 -1.97 12.273 1 96.38 256 GLY A O 1
ATOM 1932 N N . VAL A 1 257 ? -10.664 -1.406 12.797 1 97.5 257 VAL A N 1
ATOM 1933 C CA . VAL A 1 257 ? -11.086 -0.672 13.984 1 97.5 257 VAL A CA 1
ATOM 1934 C C . VAL A 1 257 ? -11.008 0.83 13.719 1 97.5 257 VAL A C 1
ATOM 1936 O O . VAL A 1 257 ? -9.922 1.39 13.594 1 97.5 257 VAL A O 1
ATOM 1939 N N . PRO A 1 258 ? -12.156 1.525 13.633 1 98.19 258 PRO A N 1
ATOM 1940 C CA . PRO A 1 258 ? -12.07 2.975 13.445 1 98.19 258 PRO A CA 1
ATOM 1941 C C . PRO A 1 258 ? -11.234 3.658 14.531 1 98.19 258 PRO A C 1
ATOM 1943 O O . PRO A 1 258 ? -11.375 3.348 15.711 1 98.19 258 PRO A O 1
ATOM 1946 N N . CYS A 1 259 ? -10.375 4.59 14.117 1 98.62 259 CYS A N 1
ATOM 1947 C CA . CYS A 1 259 ? -9.523 5.281 15.078 1 98.62 259 CYS A CA 1
ATOM 1948 C C . CYS A 1 259 ? -10.352 6.035 16.109 1 98.62 259 CYS A C 1
ATOM 1950 O O . CYS A 1 259 ? -9.984 6.109 17.281 1 98.62 259 CYS A O 1
ATOM 1952 N N . GLY A 1 260 ? -11.523 6.527 15.672 1 98.5 260 GLY A N 1
ATOM 1953 C CA . GLY A 1 260 ? -12.375 7.34 16.516 1 98.5 260 GLY A CA 1
ATOM 1954 C C . GLY A 1 260 ? -13.117 6.535 17.578 1 98.5 260 GLY A C 1
ATOM 1955 O O . GLY A 1 260 ? -13.68 7.102 18.516 1 98.5 260 GLY A O 1
ATOM 1956 N N . SER A 1 261 ? -13.078 5.238 17.484 1 98.25 261 SER A N 1
ATOM 1957 C CA . SER A 1 261 ? -13.711 4.371 18.484 1 98.25 261 SER A CA 1
ATOM 1958 C C . SER A 1 261 ? -12.75 3.285 18.953 1 98.25 261 SER A C 1
ATOM 1960 O O . SER A 1 261 ? -13.18 2.219 19.391 1 98.25 261 SER A O 1
ATOM 1962 N N . SER A 1 262 ? -11.484 3.477 18.875 1 98.19 262 SER A N 1
ATOM 1963 C CA . SER A 1 262 ? -10.477 2.494 19.266 1 98.19 262 SER A CA 1
ATOM 1964 C C . SER A 1 262 ? -10.07 2.678 20.734 1 98.19 262 SER A C 1
ATOM 1966 O O . SER A 1 262 ? -9.281 3.566 21.047 1 98.19 262 SER A O 1
ATOM 1968 N N . ARG A 1 263 ? -10.531 1.837 21.594 1 97.75 263 ARG A N 1
ATOM 1969 C CA . ARG A 1 263 ? -10.148 1.882 23 1 97.75 263 ARG A CA 1
ATOM 1970 C C . ARG A 1 263 ? -8.656 1.627 23.156 1 97.75 263 ARG A C 1
ATOM 1972 O O . ARG A 1 263 ? -8.016 2.209 24.047 1 97.75 263 ARG A O 1
ATOM 1979 N N . TYR A 1 264 ? -8.125 0.735 22.297 1 96.81 264 TYR A N 1
ATOM 1980 C CA . TYR A 1 264 ? -6.691 0.454 22.359 1 96.81 264 TYR A CA 1
ATOM 1981 C C . TYR A 1 264 ? -5.875 1.723 22.141 1 96.81 264 TYR A C 1
ATOM 1983 O O . TYR A 1 264 ? -4.969 2.029 22.906 1 96.81 264 TYR A O 1
ATOM 1991 N N . LEU A 1 265 ? -6.148 2.508 21.094 1 98.12 265 LEU A N 1
ATOM 1992 C CA . LEU A 1 265 ? -5.375 3.695 20.75 1 98.12 265 LEU A CA 1
ATOM 1993 C C . LEU A 1 265 ? -5.574 4.797 21.781 1 98.12 265 LEU A C 1
ATOM 1995 O O . LEU A 1 265 ? -4.602 5.324 22.328 1 98.12 265 LEU A O 1
ATOM 1999 N N . LEU A 1 266 ? -6.867 5.113 22.094 1 98.75 266 LEU A N 1
ATOM 2000 C CA . LEU A 1 266 ? -7.18 6.355 22.797 1 98.75 266 LEU A CA 1
ATOM 2001 C C . LEU A 1 266 ? -7.062 6.184 24.312 1 98.75 266 LEU A C 1
ATOM 2003 O O . LEU A 1 266 ? -6.824 7.152 25.031 1 98.75 266 LEU A O 1
ATOM 2007 N N . THR A 1 267 ? -7.258 4.973 24.812 1 98.5 267 THR A N 1
ATOM 2008 C CA . THR A 1 267 ? -7.238 4.758 26.266 1 98.5 267 THR A CA 1
ATOM 2009 C C . THR A 1 267 ? -6.035 3.906 26.672 1 98.5 267 THR A C 1
ATOM 2011 O O . THR A 1 267 ? -5.203 4.34 27.469 1 98.5 267 THR A O 1
ATOM 2014 N N . GLU A 1 268 ? -5.883 2.74 26.062 1 97.62 268 GLU A N 1
ATOM 2015 C CA . GLU A 1 268 ? -4.836 1.829 26.516 1 97.62 268 GLU A CA 1
ATOM 2016 C C . GLU A 1 268 ? -3.449 2.375 26.188 1 97.62 268 GLU A C 1
ATOM 2018 O O . GLU A 1 268 ? -2.564 2.396 27.047 1 97.62 268 GLU A O 1
ATOM 2023 N N . LEU A 1 269 ? -3.283 2.76 24.969 1 97.12 269 LEU A N 1
ATOM 2024 C CA . LEU A 1 269 ? -1.973 3.227 24.531 1 97.12 269 LEU A CA 1
ATOM 2025 C C . LEU A 1 269 ? -1.745 4.676 24.938 1 97.12 269 LEU A C 1
ATOM 2027 O O . LEU A 1 269 ? -0.814 4.977 25.688 1 97.12 269 LEU A O 1
ATOM 2031 N N . LEU A 1 270 ? -2.514 5.609 24.453 1 98.31 270 LEU A N 1
ATOM 2032 C CA . LEU A 1 270 ? -2.324 7.047 24.625 1 98.31 270 LEU A CA 1
ATOM 2033 C C . LEU A 1 270 ? -2.35 7.41 26.109 1 98.31 270 LEU A C 1
ATOM 2035 O O . LEU A 1 270 ? -1.396 8.008 26.625 1 98.31 270 LEU A O 1
ATOM 2039 N N . ARG A 1 271 ? -3.424 7.051 26.875 1 98.19 271 ARG A N 1
ATOM 2040 C CA . ARG A 1 271 ? -3.582 7.516 28.25 1 98.19 271 ARG A CA 1
ATOM 2041 C C . ARG A 1 271 ? -2.83 6.609 29.219 1 98.19 271 ARG A C 1
ATOM 2043 O O . ARG A 1 271 ? -2.061 7.09 30.047 1 98.19 271 ARG A O 1
ATOM 2050 N N . LYS A 1 272 ? -3.031 5.285 29.141 1 97.38 272 LYS A N 1
ATOM 2051 C CA . LYS A 1 272 ? -2.482 4.387 30.156 1 97.38 272 LYS A CA 1
ATOM 2052 C C . LYS A 1 272 ? -0.989 4.156 29.922 1 97.38 272 LYS A C 1
ATOM 2054 O O . LYS A 1 272 ? -0.193 4.27 30.859 1 97.38 272 LYS A O 1
ATOM 2059 N N . GLN A 1 273 ? -0.58 3.844 28.734 1 95.38 273 GLN A N 1
ATOM 2060 C CA . GLN A 1 273 ? 0.818 3.508 28.484 1 95.38 273 GLN A CA 1
ATOM 2061 C C . GLN A 1 273 ? 1.672 4.766 28.375 1 95.38 273 GLN A C 1
ATOM 2063 O O . GLN A 1 273 ? 2.789 4.816 28.891 1 95.38 273 GLN A O 1
ATOM 2068 N N . TRP A 1 274 ? 1.193 5.805 27.625 1 96.81 274 TRP A N 1
ATOM 2069 C CA . TRP A 1 274 ? 2.016 6.984 27.375 1 96.81 274 TRP A CA 1
ATOM 2070 C C . TRP A 1 274 ? 1.815 8.031 28.469 1 96.81 274 TRP A C 1
ATOM 2072 O O . TRP A 1 274 ? 2.604 8.969 28.578 1 96.81 274 TRP A O 1
ATOM 2082 N N . GLY A 1 275 ? 0.737 7.906 29.234 1 96.75 275 GLY A N 1
ATOM 2083 C CA . GLY A 1 275 ? 0.501 8.82 30.328 1 96.75 275 GLY A CA 1
ATOM 2084 C C . GLY A 1 275 ? -0.095 10.148 29.891 1 96.75 275 GLY A C 1
ATOM 2085 O O . GLY A 1 275 ? 0.061 11.164 30.578 1 96.75 275 GLY A O 1
ATOM 2086 N N . PHE A 1 276 ? -0.722 10.156 28.797 1 97.88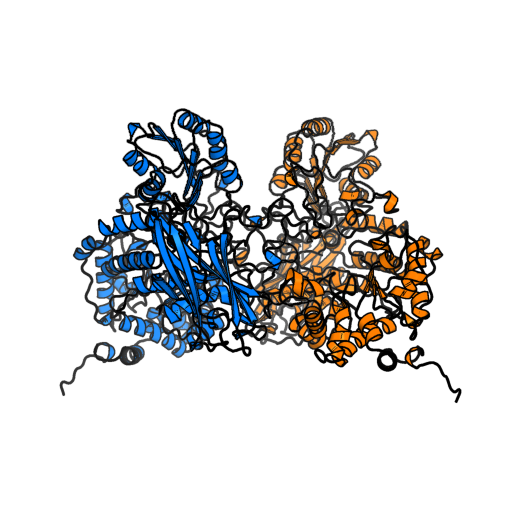 276 PHE A N 1
ATOM 2087 C CA . PHE A 1 276 ? -1.339 11.375 28.297 1 97.88 276 PHE A CA 1
ATOM 2088 C C . PHE A 1 276 ? -2.475 11.82 29.203 1 97.88 276 PHE A C 1
ATOM 2090 O O . PHE A 1 276 ? -3.395 11.055 29.484 1 97.88 276 PHE A O 1
ATOM 2097 N N . ASP A 1 277 ? -2.52 13.023 29.641 1 96.12 277 ASP A N 1
ATOM 2098 C CA . ASP A 1 277 ? -3.531 13.516 30.562 1 96.12 277 ASP A CA 1
ATOM 2099 C C . ASP A 1 277 ? -4.285 14.703 29.969 1 96.12 277 ASP A C 1
ATOM 2101 O O . ASP A 1 277 ? -4.996 15.414 30.688 1 96.12 277 ASP A O 1
ATOM 2105 N N . GLY A 1 278 ? -4.102 14.984 28.672 1 98.06 278 GLY A N 1
ATOM 2106 C CA . GLY A 1 278 ? -4.797 16.078 28 1 98.06 278 GLY A CA 1
ATOM 2107 C C . GLY A 1 278 ? -6.172 15.68 27.5 1 98.06 278 GLY A C 1
ATOM 2108 O O . GLY A 1 278 ? -6.785 14.742 28.016 1 98.06 278 GLY A O 1
ATOM 2109 N N . VAL A 1 279 ? -6.684 16.469 26.547 1 98.75 279 VAL A N 1
ATOM 2110 C CA . VAL A 1 279 ? -8.023 16.266 26.016 1 98.75 279 VAL A CA 1
ATOM 2111 C C . VAL A 1 279 ? -7.938 15.672 24.609 1 98.75 279 VAL A C 1
ATOM 2113 O O . VAL A 1 279 ? -7.086 16.062 23.812 1 98.75 279 VAL A O 1
ATOM 2116 N N . VAL A 1 280 ? -8.742 14.648 24.328 1 98.94 280 VAL A N 1
ATOM 2117 C CA . VAL A 1 280 ? -8.883 14.109 22.969 1 98.94 280 VAL A CA 1
ATOM 2118 C C . VAL A 1 280 ? -10.102 14.727 22.297 1 98.94 280 VAL A C 1
ATOM 2120 O O . VAL A 1 280 ? -11.227 14.594 22.781 1 98.94 280 VAL A O 1
ATOM 2123 N N . VAL A 1 281 ? -9.875 15.422 21.266 1 98.94 281 VAL A N 1
ATOM 2124 C CA . VAL A 1 281 ? -10.961 16.016 20.484 1 98.94 281 VAL A CA 1
ATOM 2125 C C . VAL A 1 281 ? -11.188 15.219 19.219 1 98.94 281 VAL A C 1
ATOM 2127 O O . VAL A 1 281 ? -10.242 14.688 18.625 1 98.94 281 VAL A O 1
ATOM 2130 N N . ALA A 1 282 ? -12.453 15.164 18.812 1 98.81 282 ALA A N 1
ATOM 2131 C CA . ALA A 1 282 ? -12.781 14.438 17.578 1 98.81 282 ALA A CA 1
ATOM 2132 C C . ALA A 1 282 ? -12.367 15.234 16.344 1 98.81 282 ALA A C 1
ATOM 2134 O O . ALA A 1 282 ? -12.531 16.453 16.297 1 98.81 282 ALA A O 1
ATOM 2135 N N . ASP A 1 283 ? -11.703 14.562 15.445 1 98.38 283 ASP A N 1
ATOM 2136 C CA . ASP A 1 283 ? -11.688 15.18 14.125 1 98.38 283 ASP A CA 1
ATOM 2137 C C . ASP A 1 283 ? -13.102 15.492 13.648 1 98.38 283 ASP A C 1
ATOM 2139 O O . ASP A 1 283 ? -14.062 14.836 14.07 1 98.38 283 ASP A O 1
ATOM 2143 N N . TYR A 1 284 ? -13.266 16.484 12.852 1 97.69 284 TYR A N 1
ATOM 2144 C CA . TYR A 1 284 ? -14.578 17.031 12.547 1 97.69 284 TYR A CA 1
ATOM 2145 C C . TYR A 1 284 ? -15.492 15.969 11.953 1 97.69 284 TYR A C 1
ATOM 2147 O O . TYR A 1 284 ? -15.188 15.398 10.906 1 97.69 284 TYR A O 1
ATOM 2155 N N . GLY A 1 285 ? -16.547 15.641 12.602 1 97.44 285 GLY A N 1
ATOM 2156 C CA . GLY A 1 285 ? -17.578 14.734 12.102 1 97.44 285 GLY A CA 1
ATOM 2157 C C . GLY A 1 285 ? -17.266 13.273 12.383 1 97.44 285 GLY A C 1
ATOM 2158 O O . GLY A 1 285 ? -18.047 12.391 12.023 1 97.44 285 GLY A O 1
ATOM 2159 N N . THR A 1 286 ? -16.203 13.008 13.07 1 97.38 286 THR A N 1
ATOM 2160 C CA . THR A 1 286 ? -15.719 11.656 13.297 1 97.38 286 THR A CA 1
ATOM 2161 C C . THR A 1 286 ? -16.781 10.805 13.977 1 97.38 286 THR A C 1
ATOM 2163 O O . THR A 1 286 ? -17 9.648 13.602 1 97.38 286 THR A O 1
ATOM 2166 N N . VAL A 1 287 ? -17.438 11.297 14.992 1 98.75 287 VAL A N 1
ATOM 2167 C CA . VAL A 1 287 ? -18.344 10.492 15.797 1 98.75 287 VAL A CA 1
ATOM 2168 C C . VAL A 1 287 ? -19.516 10.016 14.93 1 98.75 287 VAL A C 1
ATOM 2170 O O . VAL A 1 287 ? -19.844 8.828 14.93 1 98.75 287 VAL A O 1
ATOM 2173 N N . THR A 1 288 ? -20.047 10.938 14.141 1 98.31 288 THR A N 1
ATOM 2174 C CA . THR A 1 288 ? -21.156 10.562 13.266 1 98.31 288 THR A CA 1
ATOM 2175 C C . THR A 1 288 ? -20.688 9.648 12.141 1 98.31 288 THR A C 1
ATOM 2177 O O . THR A 1 288 ? -21.453 8.836 11.633 1 98.31 288 THR A O 1
ATOM 2180 N N . LYS A 1 289 ? -19.453 9.711 11.789 1 97.94 289 LYS A N 1
ATOM 2181 C CA . LYS A 1 289 ? -18.906 8.898 10.711 1 97.94 289 LYS A CA 1
ATOM 2182 C C . LYS A 1 289 ? -18.812 7.43 11.125 1 97.94 289 LYS A C 1
ATOM 2184 O O . LYS A 1 289 ? -18.719 6.543 10.266 1 97.94 289 LYS A O 1
ATOM 2189 N N . LEU A 1 290 ? -18.797 7.082 12.445 1 98.62 290 LEU A N 1
ATOM 2190 C CA . LEU A 1 290 ? -18.859 5.688 12.875 1 98.62 290 LEU A CA 1
ATOM 2191 C C . LEU A 1 290 ? -20.094 5 12.297 1 98.62 290 LEU A C 1
ATOM 2193 O O . LEU A 1 290 ? -20.062 3.803 12.008 1 98.62 290 LEU A O 1
ATOM 2197 N N . ARG A 1 291 ? -21.172 5.797 12.141 1 97.88 291 ARG A N 1
ATOM 2198 C CA . ARG A 1 291 ? -22.406 5.32 11.516 1 97.88 291 ARG A CA 1
ATOM 2199 C C . ARG A 1 291 ? -22.375 5.527 10.008 1 97.88 291 ARG A C 1
ATOM 2201 O O . ARG A 1 291 ? -22.516 4.57 9.242 1 97.88 291 ARG A O 1
ATOM 2208 N N . SER A 1 292 ? -22.094 6.742 9.57 1 96.75 292 SER A N 1
ATOM 2209 C CA . SER A 1 292 ? -22.359 7.16 8.195 1 96.75 292 SER A CA 1
ATOM 2210 C C . SER A 1 292 ? -21.266 6.684 7.25 1 96.75 292 SER A C 1
ATOM 2212 O O . SER A 1 292 ? -21.5 6.535 6.047 1 96.75 292 SER A O 1
ATOM 2214 N N . GLU A 1 293 ? -20.094 6.5 7.734 1 96.5 293 GLU A N 1
ATOM 2215 C CA . GLU A 1 293 ? -18.984 6.148 6.867 1 96.5 293 GLU A CA 1
ATOM 2216 C C . GLU A 1 293 ? -18.453 4.75 7.18 1 96.5 293 GLU A C 1
ATOM 2218 O O . GLU A 1 293 ? -18.281 3.934 6.273 1 96.5 293 GLU A O 1
ATOM 2223 N N . HIS A 1 294 ? -18.219 4.375 8.422 1 97.69 294 HIS A N 1
ATOM 2224 C CA . HIS A 1 294 ? -17.656 3.092 8.828 1 97.69 294 HIS A CA 1
ATOM 2225 C C . HIS A 1 294 ? -18.734 2.023 8.945 1 97.69 294 HIS A C 1
ATOM 2227 O O . HIS A 1 294 ? -18.438 0.827 8.914 1 97.69 294 HIS A O 1
ATOM 2233 N N . GLU A 1 295 ? -19.953 2.455 9.188 1 97.38 295 GLU A N 1
ATOM 2234 C CA . GLU A 1 295 ? -21.141 1.596 9.281 1 97.38 295 GLU A CA 1
ATOM 2235 C C . GLU A 1 295 ? -21.016 0.625 10.453 1 97.38 295 GLU A C 1
ATOM 2237 O O . GLU A 1 295 ? -21.469 -0.521 10.367 1 97.38 295 GLU A O 1
ATOM 2242 N N . VAL A 1 296 ? -20.375 1.044 11.562 1 97.75 296 VAL A N 1
ATOM 2243 C CA . VAL A 1 296 ? -20.188 0.167 12.711 1 97.75 296 VAL A CA 1
ATOM 2244 C C . VAL A 1 296 ? -21.203 0.524 13.797 1 97.75 296 VAL A C 1
ATOM 2246 O O . VAL A 1 296 ? -21.344 -0.197 14.789 1 97.75 296 VAL A O 1
ATOM 2249 N N . ALA A 1 297 ? -21.906 1.643 13.672 1 98.25 297 ALA A N 1
ATOM 2250 C CA . ALA A 1 297 ? -22.953 2.068 14.594 1 98.25 297 ALA A CA 1
ATOM 2251 C C . ALA A 1 297 ? -24.297 2.15 13.883 1 98.25 297 ALA A C 1
ATOM 2253 O O . ALA A 1 297 ? -24.375 2.6 12.734 1 98.25 297 ALA A O 1
ATOM 2254 N N . ALA A 1 298 ? -25.344 1.751 14.562 1 97.38 298 ALA A N 1
ATOM 2255 C CA . ALA A 1 298 ? -26.672 1.732 13.961 1 97.38 298 ALA A CA 1
ATOM 2256 C C . ALA A 1 298 ? -27.266 3.135 13.922 1 97.38 298 ALA A C 1
ATOM 2258 O O . ALA A 1 298 ? -28.094 3.438 13.055 1 97.38 298 ALA A O 1
ATOM 2259 N N . ASP A 1 299 ? -26.938 3.971 14.898 1 97.94 299 ASP A N 1
ATOM 2260 C CA . ASP A 1 299 ? -27.422 5.344 14.992 1 97.94 299 ASP A CA 1
ATOM 2261 C C . ASP A 1 299 ? -26.422 6.234 15.727 1 97.94 299 ASP A C 1
ATOM 2263 O O . ASP A 1 299 ? -25.344 5.781 16.094 1 97.94 299 ASP A O 1
ATOM 2267 N N . ASP A 1 300 ? -26.766 7.434 15.852 1 98.31 300 ASP A N 1
ATOM 2268 C CA . ASP A 1 300 ? -25.844 8.406 16.438 1 98.31 300 ASP A CA 1
ATOM 2269 C C . ASP A 1 300 ? -25.656 8.141 17.938 1 98.31 300 ASP A C 1
ATOM 2271 O O . ASP A 1 300 ? -24.594 8.43 18.484 1 98.31 300 ASP A O 1
ATOM 2275 N N . ARG A 1 301 ? -26.734 7.621 18.625 1 98.5 301 ARG A N 1
ATOM 2276 C CA . ARG A 1 301 ? -26.609 7.297 20.047 1 98.5 301 ARG A CA 1
ATOM 2277 C C . ARG A 1 301 ? -25.531 6.234 20.266 1 98.5 301 ARG A C 1
ATOM 2279 O O . ARG A 1 301 ? -24.672 6.387 21.141 1 98.5 301 ARG A O 1
ATOM 2286 N N . GLU A 1 302 ? -25.547 5.203 19.422 1 98.31 302 GLU A N 1
ATOM 2287 C CA . GLU A 1 302 ? -24.531 4.156 19.516 1 98.31 302 GLU A CA 1
ATOM 2288 C C . GLU A 1 302 ? -23.156 4.695 19.156 1 98.31 302 GLU A C 1
ATOM 2290 O O . GLU A 1 302 ? -22.156 4.348 19.812 1 98.31 302 GLU A O 1
ATOM 2295 N N . ALA A 1 303 ? -23.109 5.488 18.172 1 98.81 303 ALA A N 1
ATOM 2296 C CA . ALA A 1 303 ? -21.844 6.113 17.781 1 98.81 303 ALA A CA 1
ATOM 2297 C C . ALA A 1 303 ? -21.266 6.934 18.922 1 98.81 303 ALA A C 1
ATOM 2299 O O . ALA A 1 303 ? -20.062 6.871 19.203 1 98.81 303 ALA A O 1
ATOM 2300 N N . ALA A 1 304 ? -22.094 7.699 19.562 1 98.88 304 ALA A N 1
ATOM 2301 C CA . ALA A 1 304 ? -21.672 8.531 20.672 1 98.88 304 ALA A CA 1
ATOM 2302 C C . ALA A 1 304 ? -21.094 7.688 21.812 1 98.88 304 ALA A C 1
ATOM 2304 O O . ALA A 1 304 ? -20.047 8.016 22.359 1 98.88 304 ALA A O 1
ATOM 2305 N N . ILE A 1 305 ? -21.812 6.645 22.156 1 98.81 305 ILE A N 1
ATOM 2306 C CA . ILE A 1 305 ? -21.391 5.762 23.234 1 98.81 305 ILE A CA 1
ATOM 2307 C C . ILE A 1 305 ? -20.047 5.129 22.891 1 98.81 305 ILE A C 1
ATOM 2309 O O . ILE A 1 305 ? -19.125 5.113 23.703 1 98.81 305 ILE A O 1
ATOM 2313 N N . MET A 1 306 ? -19.906 4.652 21.609 1 98.5 306 MET A N 1
ATOM 2314 C CA . MET A 1 306 ? -18.672 4.02 21.156 1 98.5 306 MET A CA 1
ATOM 2315 C C . MET A 1 306 ? -17.5 4.984 21.266 1 98.5 306 MET A C 1
ATOM 2317 O O . MET A 1 306 ? -16.438 4.621 21.766 1 98.5 306 MET A O 1
ATOM 2321 N N . ALA A 1 307 ? -17.656 6.172 20.781 1 98.88 307 ALA A N 1
ATOM 2322 C CA . ALA A 1 307 ? -16.594 7.172 20.75 1 98.88 307 ALA A CA 1
ATOM 2323 C C . ALA A 1 307 ? -16.188 7.582 22.172 1 98.88 307 ALA A C 1
ATOM 2325 O O . ALA A 1 307 ? -15 7.672 22.484 1 98.88 307 ALA A O 1
ATOM 2326 N N . LEU A 1 308 ? -17.188 7.82 23.047 1 98.88 308 LEU A N 1
ATOM 2327 C CA . LEU A 1 308 ? -16.891 8.258 24.406 1 98.88 308 LEU A CA 1
ATOM 2328 C C . LEU A 1 308 ? -16.188 7.16 25.188 1 98.88 308 LEU A C 1
ATOM 2330 O O . LEU A 1 308 ? -15.211 7.426 25.891 1 98.88 308 LEU A O 1
ATOM 2334 N N . GLU A 1 309 ? -16.672 5.965 25.047 1 98.5 309 GLU A N 1
ATOM 2335 C CA . GLU A 1 309 ? -16.062 4.844 25.766 1 98.5 309 GLU A CA 1
ATOM 2336 C C . GLU A 1 309 ? -14.633 4.598 25.312 1 98.5 309 GLU A C 1
ATOM 2338 O O . GLU A 1 309 ? -13.789 4.152 26.094 1 98.5 309 GLU A O 1
ATOM 2343 N N . ALA A 1 310 ? -14.414 4.867 24.031 1 98.44 310 ALA A N 1
ATOM 2344 C CA . ALA A 1 310 ? -13.062 4.707 23.5 1 98.44 310 ALA A CA 1
ATOM 2345 C C . ALA A 1 310 ? -12.117 5.766 24.062 1 98.44 310 ALA A C 1
ATOM 2347 O O . ALA A 1 310 ? -10.93 5.508 24.266 1 98.44 310 ALA A O 1
ATOM 2348 N N . GLY A 1 311 ? -12.641 7.004 24.234 1 98.69 311 GLY A N 1
ATOM 2349 C CA . GLY A 1 311 ? -11.789 7.996 24.859 1 98.69 311 GLY A CA 1
ATOM 2350 C C . GLY A 1 311 ? -11.867 9.359 24.203 1 98.69 311 GLY A C 1
ATOM 2351 O O . GLY A 1 311 ? -11.125 10.273 24.562 1 98.69 311 GLY A O 1
ATOM 2352 N N . ILE A 1 312 ? -12.773 9.594 23.234 1 98.88 312 ILE A N 1
ATOM 2353 C CA . ILE A 1 312 ? -12.984 10.922 22.672 1 98.88 312 ILE A CA 1
ATOM 2354 C C . ILE A 1 312 ? -13.695 11.805 23.703 1 98.88 312 ILE A C 1
ATOM 2356 O O . ILE A 1 312 ? -14.812 11.5 24.109 1 98.88 312 ILE A O 1
ATOM 2360 N N . ASP A 1 313 ? -13.133 12.891 24 1 98.88 313 ASP A N 1
ATOM 2361 C CA . ASP A 1 313 ? -13.695 13.758 25.031 1 98.88 313 ASP A CA 1
ATOM 2362 C C . ASP A 1 313 ? -14.68 14.758 24.438 1 98.88 313 ASP A C 1
ATOM 2364 O O . ASP A 1 313 ? -15.789 14.93 24.938 1 98.88 313 ASP A O 1
ATOM 2368 N N . VAL A 1 314 ? -14.266 15.406 23.375 1 98.88 314 VAL A N 1
ATOM 2369 C CA . VAL A 1 314 ? -15.055 16.5 22.844 1 98.88 314 VAL A CA 1
ATOM 2370 C C . VAL A 1 314 ? -15.398 16.219 21.375 1 98.88 314 VAL A C 1
ATOM 2372 O O . VAL A 1 314 ? -14.516 15.961 20.562 1 98.88 314 VAL A O 1
ATOM 2375 N N . GLU A 1 315 ? -16.656 16.266 21.031 1 98.81 315 GLU A N 1
ATOM 2376 C CA . GLU A 1 315 ? -17.094 16.141 19.641 1 98.81 315 GLU A CA 1
ATOM 2377 C C . GLU A 1 315 ? -16.969 17.484 18.906 1 98.81 315 GLU A C 1
ATOM 2379 O O . GLU A 1 315 ? -17.422 18.516 19.391 1 98.81 315 GLU A O 1
ATOM 2384 N N . LEU A 1 316 ? -16.219 17.484 17.828 1 98.38 316 LEU A N 1
ATOM 2385 C CA . LEU A 1 316 ? -16.062 18.625 16.938 1 98.38 316 LEU A CA 1
ATOM 2386 C C . LEU A 1 316 ? -16.625 18.312 15.555 1 98.38 316 LEU A C 1
ATOM 2388 O O . LEU A 1 316 ? -16.734 17.141 15.172 1 98.38 316 LEU A O 1
ATOM 2392 N N . SER A 1 317 ? -17.078 19.328 14.742 1 97.19 317 SER A N 1
ATOM 2393 C CA . SER A 1 317 ? -16.984 20.75 15 1 97.19 317 SER A CA 1
ATOM 2394 C C . SER A 1 317 ? -18.25 21.281 15.672 1 97.19 317 SER A C 1
ATOM 2396 O O . SER A 1 317 ? -18.375 22.469 15.93 1 97.19 317 SER A O 1
ATOM 2398 N N . SER A 1 318 ? -19.25 20.453 15.812 1 97.12 318 SER A N 1
ATOM 2399 C CA . SER A 1 318 ? -20.5 20.719 16.516 1 97.12 318 SER A CA 1
ATOM 2400 C C . SER A 1 318 ? -20.922 19.516 17.359 1 97.12 318 SER A C 1
ATOM 2402 O O . SER A 1 318 ? -20.422 18.406 17.172 1 97.12 318 SER A O 1
ATOM 2404 N N . ILE A 1 319 ? -21.719 19.781 18.359 1 96.19 319 ILE A N 1
ATOM 2405 C CA . ILE A 1 319 ? -22.281 18.672 19.094 1 96.19 319 ILE A CA 1
ATOM 2406 C C . ILE A 1 319 ? -23.438 18.047 18.297 1 96.19 319 ILE A C 1
ATOM 2408 O O . ILE A 1 319 ? -24.422 18.734 17.984 1 96.19 319 ILE A O 1
ATOM 2412 N N . ASP A 1 320 ? -23.234 16.859 17.828 1 97.25 320 ASP A N 1
ATOM 2413 C CA . ASP A 1 320 ? -24.219 16.125 17.031 1 97.25 320 ASP A CA 1
ATOM 2414 C C . ASP A 1 320 ? -24.625 14.82 17.703 1 97.25 320 ASP A C 1
ATOM 2416 O O . ASP A 1 320 ? -25.609 14.766 18.438 1 97.25 320 ASP A O 1
ATOM 2420 N N . ALA A 1 321 ? -23.719 13.898 17.688 1 98.56 321 ALA A N 1
ATOM 2421 C CA . ALA A 1 321 ? -24 12.586 18.25 1 98.56 321 ALA A CA 1
ATOM 2422 C C . ALA A 1 321 ? -24 12.625 19.781 1 98.56 321 ALA A C 1
ATOM 2424 O O . ALA A 1 321 ? -24.812 11.953 20.422 1 98.56 321 ALA A O 1
ATOM 2425 N N . TYR A 1 322 ? -23.156 13.375 20.422 1 98.62 322 TYR A N 1
ATOM 2426 C CA . TYR A 1 322 ? -23 13.383 21.875 1 98.62 322 TYR A CA 1
ATOM 2427 C C . TYR A 1 322 ? -24.25 13.922 22.547 1 98.62 322 TYR A C 1
ATOM 2429 O O . TYR A 1 322 ? -24.453 13.703 23.75 1 98.62 322 TYR A O 1
ATOM 2437 N N . GLU A 1 323 ? -25.078 14.688 21.812 1 97.88 323 GLU A N 1
ATOM 2438 C CA . GLU A 1 323 ? -26.359 15.125 22.375 1 97.88 323 GLU A CA 1
ATOM 2439 C C . GLU A 1 323 ? -27.172 13.938 22.875 1 97.88 323 GLU A C 1
ATOM 2441 O O . GLU A 1 323 ? -27.938 14.062 23.844 1 97.88 323 GLU A O 1
ATOM 2446 N N . GLU A 1 324 ? -26.922 12.836 22.25 1 98.5 324 GLU A N 1
ATOM 2447 C CA . GLU A 1 324 ? -27.688 11.625 22.562 1 98.5 324 GLU A CA 1
ATOM 2448 C C . GLU A 1 324 ? -27.25 11.023 23.891 1 98.5 324 GLU A C 1
ATOM 2450 O O . GLU A 1 324 ? -27.938 10.164 24.438 1 98.5 324 GLU A O 1
ATOM 2455 N N . LEU A 1 325 ? -26.156 11.469 24.453 1 98.75 325 LEU A N 1
ATOM 2456 C CA . LEU A 1 325 ? -25.594 10.859 25.656 1 98.75 325 LEU A CA 1
ATOM 2457 C C . LEU A 1 325 ? -26.516 11.078 26.844 1 98.75 325 LEU A C 1
ATOM 2459 O O . LEU A 1 325 ? -26.562 10.242 27.766 1 98.75 325 LEU A O 1
ATOM 2463 N N . VAL A 1 326 ? -27.297 12.242 26.922 1 98.62 326 VAL A N 1
ATOM 2464 C CA . VAL A 1 326 ? -28.219 12.484 28.016 1 98.62 326 VAL A CA 1
ATOM 2465 C C . VAL A 1 326 ? -29.25 11.352 28.094 1 98.62 326 VAL A C 1
ATOM 2467 O O . VAL A 1 326 ? -29.375 10.703 29.141 1 98.62 326 VAL A O 1
ATOM 2470 N N . ALA A 1 327 ? -29.875 11.125 26.906 1 98.5 327 ALA A N 1
ATOM 2471 C CA . ALA A 1 327 ? -30.875 10.055 26.844 1 98.5 327 ALA A CA 1
ATOM 2472 C C . ALA A 1 327 ? -30.234 8.695 27.109 1 98.5 327 ALA A C 1
ATOM 2474 O O . ALA A 1 327 ? -30.844 7.824 27.734 1 98.5 327 ALA A O 1
ATOM 2475 N N . ALA A 1 328 ? -29.016 8.469 26.609 1 98.75 328 ALA A N 1
ATOM 2476 C CA . ALA A 1 328 ? -28.328 7.195 26.781 1 98.75 328 ALA A CA 1
ATOM 2477 C C . ALA A 1 328 ? -28.062 6.906 28.25 1 98.75 328 ALA A C 1
ATOM 2479 O O . ALA A 1 328 ? -28.188 5.762 28.703 1 98.75 328 ALA A O 1
ATOM 2480 N N . VAL A 1 329 ? -27.656 7.914 29.031 1 98.75 329 VAL A N 1
ATOM 2481 C CA . VAL A 1 329 ? -27.422 7.762 30.453 1 98.75 329 VAL A CA 1
ATOM 2482 C C . VAL A 1 329 ? -28.734 7.504 31.172 1 98.75 329 VAL A C 1
ATOM 2484 O O . VAL A 1 329 ? -28.828 6.621 32.031 1 98.75 329 VAL A O 1
ATOM 2487 N N . GLU A 1 330 ? -29.781 8.266 30.875 1 98.5 330 GLU A N 1
ATOM 2488 C CA . GLU A 1 330 ? -31.094 8.117 31.5 1 98.5 330 GLU A CA 1
ATOM 2489 C C . GLU A 1 330 ? -31.672 6.723 31.266 1 98.5 330 GLU A C 1
ATOM 2491 O O . GLU A 1 330 ? -32.312 6.156 32.156 1 98.5 330 GLU A O 1
ATOM 2496 N N . ASP A 1 331 ? -31.359 6.25 30.125 1 98.38 331 ASP A N 1
ATOM 2497 C CA . ASP A 1 331 ? -31.875 4.934 29.766 1 98.38 331 ASP A CA 1
ATOM 2498 C C . ASP A 1 331 ? -30.969 3.824 30.281 1 98.38 331 ASP A C 1
ATOM 2500 O O . ASP A 1 331 ? -31.266 2.639 30.109 1 98.38 331 ASP A O 1
ATOM 2504 N N . GLY A 1 332 ? -29.859 4.168 30.844 1 98.19 332 GLY A N 1
ATOM 2505 C CA . GLY A 1 332 ? -28.969 3.207 31.484 1 98.19 332 GLY A CA 1
ATOM 2506 C C . GLY A 1 332 ? -28.047 2.518 30.5 1 98.19 332 GLY A C 1
ATOM 2507 O O . GLY A 1 332 ? -27.438 1.492 30.828 1 98.19 332 GLY A O 1
ATOM 2508 N N . GLU A 1 333 ? -27.906 2.965 29.297 1 98.06 333 GLU A N 1
ATOM 2509 C CA . GLU A 1 333 ? -27.062 2.359 28.281 1 98.06 333 GLU A CA 1
ATOM 2510 C C . GLU A 1 333 ? -25.594 2.664 28.547 1 98.06 333 GLU A C 1
ATOM 2512 O O . GLU A 1 333 ? -24.703 1.909 28.125 1 98.06 333 GLU A O 1
ATOM 2517 N N . ILE A 1 334 ? -25.297 3.77 29.141 1 98.25 334 ILE A N 1
ATOM 2518 C CA . ILE A 1 334 ? -23.953 4.168 29.531 1 98.25 334 ILE A CA 1
ATOM 2519 C C . ILE A 1 334 ? -23.969 4.805 30.906 1 98.25 334 ILE A C 1
ATOM 2521 O O . ILE A 1 334 ? -24.953 5.465 31.281 1 98.25 334 ILE A O 1
ATOM 2525 N N . ALA A 1 335 ? -22.922 4.559 31.656 1 98.25 335 ALA A N 1
ATOM 2526 C CA . ALA A 1 335 ? -22.859 5.105 33 1 98.25 335 ALA A CA 1
ATOM 2527 C C . ALA A 1 335 ? -22.547 6.598 32.969 1 98.25 335 ALA A C 1
ATOM 2529 O O . ALA A 1 335 ? -21.734 7.055 32.188 1 98.25 335 ALA A O 1
ATOM 2530 N N . GLU A 1 336 ? -23.219 7.312 33.875 1 98.38 336 GLU A N 1
ATOM 2531 C CA . GLU A 1 336 ? -22.906 8.734 34 1 98.38 336 GLU A CA 1
ATOM 2532 C C . GLU A 1 336 ? -21.438 8.945 34.344 1 98.38 336 GLU A C 1
ATOM 2534 O O . GLU A 1 336 ? -20.828 9.938 33.938 1 98.38 336 GLU A O 1
ATOM 2539 N N . GLU A 1 337 ? -20.875 8 35.031 1 98.19 337 GLU A N 1
ATOM 2540 C CA . GLU A 1 337 ? -19.469 8.078 35.438 1 98.19 337 GLU A CA 1
ATOM 2541 C C . GLU A 1 337 ? -18.562 8.164 34.219 1 98.19 337 GLU A C 1
ATOM 2543 O O . GLU A 1 337 ? -17.516 8.812 34.25 1 98.19 337 GLU A O 1
ATOM 2548 N N . THR A 1 338 ? -18.953 7.473 33.125 1 98.31 338 THR A N 1
ATOM 2549 C CA . THR A 1 338 ? -18.188 7.551 31.906 1 98.31 338 THR A CA 1
ATOM 2550 C C . THR A 1 338 ? -18.203 8.969 31.344 1 98.31 338 THR A C 1
ATOM 2552 O O . THR A 1 338 ? -17.188 9.477 30.859 1 98.31 338 THR A O 1
ATOM 2555 N N . VAL A 1 339 ? -19.297 9.578 31.359 1 98.81 339 VAL A N 1
ATOM 2556 C CA . VAL A 1 339 ? -19.438 10.977 30.969 1 98.81 339 VAL A CA 1
ATOM 2557 C C . VAL A 1 339 ? -18.594 11.859 31.891 1 98.81 339 VAL A C 1
ATOM 2559 O O . VAL A 1 339 ? -17.859 12.734 31.422 1 98.81 339 VAL A O 1
ATOM 2562 N N . ASP A 1 340 ? -18.656 11.609 33.25 1 98.75 340 ASP A N 1
ATOM 2563 C CA . ASP A 1 340 ? -17.938 12.398 34.219 1 98.75 340 ASP A CA 1
ATOM 2564 C C . ASP A 1 340 ? -16.422 12.375 33.969 1 98.75 340 ASP A C 1
ATOM 2566 O O . ASP A 1 340 ? -15.742 13.375 34.156 1 98.75 340 ASP A O 1
ATOM 2570 N N . GLU A 1 341 ? -15.969 11.25 33.562 1 98.31 341 GLU A N 1
ATOM 2571 C CA . GLU A 1 341 ? -14.531 11.125 33.312 1 98.31 341 GLU A CA 1
ATOM 2572 C C . GLU A 1 341 ? -14.078 12.062 32.219 1 98.31 341 GLU A C 1
ATOM 2574 O O . GLU A 1 341 ? -13.031 12.711 32.312 1 98.31 341 GLU A O 1
ATOM 2579 N N . SER A 1 342 ? -14.797 12.086 31.141 1 98.75 342 SER A N 1
ATOM 2580 C CA . SER A 1 342 ? -14.461 12.992 30.047 1 98.75 342 SER A CA 1
ATOM 2581 C C . SER A 1 342 ? -14.641 14.453 30.453 1 98.75 342 SER A C 1
ATOM 2583 O O . SER A 1 342 ? -13.812 15.305 30.141 1 98.75 342 SER A O 1
ATOM 2585 N N . VAL A 1 343 ? -15.703 14.758 31.141 1 98.81 343 VAL A N 1
ATOM 2586 C CA . VAL A 1 343 ? -15.961 16.125 31.609 1 98.81 343 VAL A CA 1
ATOM 2587 C C . VAL A 1 343 ? -14.836 16.562 32.531 1 98.81 343 VAL A C 1
ATOM 2589 O O . VAL A 1 343 ? -14.406 17.719 32.5 1 98.81 343 VAL A O 1
ATOM 2592 N N . ARG A 1 344 ? -14.43 15.672 33.438 1 98.62 344 ARG A N 1
ATOM 2593 C CA . ARG A 1 344 ? -13.32 15.961 34.344 1 98.62 344 ARG A CA 1
ATOM 2594 C C . ARG A 1 344 ? -12.094 16.453 33.562 1 98.62 344 ARG A C 1
ATOM 2596 O O . ARG A 1 344 ? -11.469 17.438 33.938 1 98.62 344 ARG A O 1
ATOM 2603 N N . ARG A 1 345 ? -11.742 15.789 32.5 1 98.62 345 ARG A N 1
ATOM 2604 C CA . ARG A 1 345 ? -10.586 16.156 31.703 1 98.62 345 ARG A CA 1
ATOM 2605 C C . ARG A 1 345 ? -10.789 17.516 31.047 1 98.62 345 ARG A C 1
ATOM 2607 O O . ARG A 1 345 ? -9.867 18.328 30.984 1 98.62 345 ARG A O 1
ATOM 2614 N N . VAL A 1 346 ? -11.961 17.781 30.5 1 98.81 346 VAL A N 1
ATOM 2615 C CA . VAL A 1 346 ? -12.289 19.031 29.844 1 98.81 346 VAL A CA 1
ATOM 2616 C C . VAL A 1 346 ? -12.203 20.188 30.844 1 98.81 346 VAL A C 1
ATOM 2618 O O . VAL A 1 346 ? -11.602 21.219 30.547 1 98.81 346 VAL A O 1
ATOM 2621 N N . LEU A 1 347 ? -12.82 20.016 32.062 1 98.62 347 LEU A N 1
ATOM 2622 C CA . LEU A 1 347 ? -12.797 21.062 33.094 1 98.62 347 LEU A CA 1
ATOM 2623 C C . LEU A 1 347 ? -11.375 21.328 33.562 1 98.62 347 LEU A C 1
ATOM 2625 O O . LEU A 1 347 ? -10.977 22.469 33.75 1 98.62 347 LEU A O 1
ATOM 2629 N N . ARG A 1 348 ? -10.672 20.25 33.781 1 97.88 348 ARG A N 1
ATOM 2630 C CA . ARG A 1 348 ? -9.281 20.406 34.219 1 97.88 348 ARG A CA 1
ATOM 2631 C C . ARG A 1 348 ? -8.484 21.219 33.219 1 97.88 348 ARG A C 1
ATOM 2633 O O . ARG A 1 348 ? -7.672 22.062 33.594 1 97.88 348 ARG A O 1
ATOM 2640 N N . SER A 1 349 ? -8.664 20.953 31.984 1 97.81 349 SER A N 1
ATOM 2641 C CA . SER A 1 349 ? -7.977 21.703 30.938 1 97.81 349 SER A CA 1
ATOM 2642 C C . SER A 1 349 ? -8.336 23.172 30.984 1 97.81 349 SER A C 1
ATOM 2644 O O . SER A 1 349 ? -7.477 24.047 30.797 1 97.81 349 SER A O 1
ATOM 2646 N N . LYS A 1 350 ? -9.594 23.531 31.281 1 98.19 350 LYS A N 1
ATOM 2647 C CA . LYS A 1 350 ? -10.039 24.906 31.375 1 98.19 350 LYS A CA 1
ATOM 2648 C C . LYS A 1 350 ? -9.391 25.625 32.562 1 98.19 350 LYS A C 1
ATOM 2650 O O . LYS A 1 350 ? -9 26.781 32.438 1 98.19 350 LYS A O 1
ATOM 2655 N N . PHE A 1 351 ? -9.312 24.906 33.688 1 97.62 351 PHE A N 1
ATOM 2656 C CA . PHE A 1 351 ? -8.656 25.469 34.875 1 97.62 351 PHE A CA 1
ATOM 2657 C C . PHE A 1 351 ? -7.168 25.688 34.594 1 97.62 351 PHE A C 1
ATOM 2659 O O . PHE A 1 351 ? -6.613 26.734 34.969 1 97.62 351 PHE A O 1
ATOM 2666 N N . ARG A 1 352 ? -6.555 24.703 33.938 1 94.44 352 ARG A N 1
ATOM 2667 C CA . ARG A 1 352 ? -5.133 24.797 33.625 1 94.44 352 ARG A CA 1
ATOM 2668 C C . ARG A 1 352 ? -4.848 25.969 32.688 1 94.44 352 ARG A C 1
ATOM 2670 O O . ARG A 1 352 ? -3.793 26.594 32.781 1 94.44 352 ARG A O 1
ATOM 2677 N N . LYS A 1 353 ? -5.754 26.266 31.828 1 95.94 353 LYS A N 1
ATOM 2678 C CA . LYS A 1 353 ? -5.594 27.344 30.859 1 95.94 353 LYS A CA 1
ATOM 2679 C C . LYS A 1 353 ? -5.965 28.688 31.469 1 95.94 353 LYS A C 1
ATOM 2681 O O . LYS A 1 353 ? -5.812 29.719 30.812 1 95.94 353 LYS A O 1
ATOM 2686 N N . GLY A 1 354 ? -6.473 28.703 32.688 1 95.5 354 GLY A N 1
ATOM 2687 C CA . GLY A 1 354 ? -6.816 29.938 33.406 1 95.5 354 GLY A CA 1
ATOM 2688 C C . GLY A 1 354 ? -8.078 30.594 32.875 1 95.5 354 GLY A C 1
ATOM 2689 O O . GLY A 1 354 ? -8.273 31.797 33.031 1 95.5 354 GLY A O 1
ATOM 2690 N N . LEU A 1 355 ? -8.922 29.859 32.25 1 97.19 355 LEU A N 1
ATOM 2691 C CA . LEU A 1 355 ? -10.078 30.438 31.578 1 97.19 355 LEU A CA 1
ATOM 2692 C C . LEU A 1 355 ? -11.062 31.016 32.594 1 97.19 355 LEU A C 1
ATOM 2694 O O . LEU A 1 355 ? -11.789 31.953 32.281 1 97.19 355 LEU A O 1
ATOM 2698 N N . PHE A 1 356 ? -11.133 30.469 33.812 1 96.44 356 PHE A N 1
ATOM 2699 C CA . PHE A 1 356 ? -12.078 30.922 34.812 1 96.44 356 PHE A CA 1
ATOM 2700 C C . PHE A 1 356 ? -11.688 32.312 35.344 1 96.44 356 PHE A C 1
ATOM 2702 O O . PHE A 1 356 ? -12.547 33.062 35.812 1 96.44 356 PHE A O 1
ATOM 2709 N N . GLU A 1 357 ? -10.43 32.594 35.281 1 94.62 357 GLU A N 1
ATOM 2710 C CA . GLU A 1 357 ? -9.906 33.844 35.844 1 94.62 357 GLU A CA 1
ATOM 2711 C C . GLU A 1 357 ? -9.531 34.812 34.75 1 94.62 357 GLU A C 1
ATOM 2713 O O . GLU A 1 357 ? -9.18 35.969 35.031 1 94.62 357 GLU A O 1
ATOM 2718 N N . ALA A 1 358 ? -9.648 34.375 33.562 1 93.19 358 ALA A N 1
ATOM 2719 C CA . ALA A 1 358 ? -9.133 35.156 32.438 1 93.19 358 ALA A CA 1
ATOM 2720 C C . ALA A 1 358 ? -9.922 36.469 32.281 1 93.19 358 ALA A C 1
ATOM 2722 O O . ALA A 1 358 ? -11.148 36.469 32.375 1 93.19 358 ALA A O 1
ATOM 2723 N N . ASP A 1 359 ? -9.18 37.562 32.062 1 94.12 359 ASP A N 1
ATOM 2724 C CA . ASP A 1 359 ? -9.812 38.781 31.641 1 94.12 359 ASP A CA 1
ATOM 2725 C C . ASP A 1 359 ? -10.195 38.719 30.156 1 94.12 359 ASP A C 1
ATOM 2727 O O . ASP A 1 359 ? -9.594 38 29.391 1 94.12 359 ASP A O 1
ATOM 2731 N N . PRO A 1 360 ? -11.25 39.5 29.812 1 96.69 360 PRO A N 1
ATOM 2732 C CA . PRO A 1 360 ? -11.516 39.594 28.375 1 96.69 360 PRO A CA 1
ATOM 2733 C C . PRO A 1 360 ? -10.289 40.094 27.594 1 96.69 360 PRO A C 1
ATOM 2735 O O . PRO A 1 360 ? -9.508 40.906 28.094 1 96.69 360 PRO A O 1
ATOM 2738 N N . VAL A 1 361 ? -10.164 39.594 26.406 1 96.69 361 VAL A N 1
ATOM 2739 C CA . VAL A 1 361 ? -9.062 40.062 25.562 1 96.69 361 VAL A CA 1
ATOM 2740 C C . VAL A 1 361 ? -9.32 41.5 25.094 1 96.69 361 VAL A C 1
ATOM 2742 O O . VAL A 1 361 ? -10.461 41.938 25.094 1 96.69 361 VAL A O 1
ATOM 2745 N N . ASP A 1 362 ? -8.266 42.188 24.766 1 96.94 362 ASP A N 1
ATOM 2746 C CA . ASP A 1 362 ? -8.344 43.594 24.328 1 96.94 362 ASP A CA 1
ATOM 2747 C C . ASP A 1 362 ? -8.422 43.688 22.812 1 96.94 362 ASP A C 1
ATOM 2749 O O . ASP A 1 362 ? -7.41 43.562 22.125 1 96.94 362 ASP A O 1
ATOM 2753 N N . PRO A 1 363 ? -9.609 43.969 22.297 1 96.12 363 PRO A N 1
ATOM 2754 C CA . PRO A 1 363 ? -9.734 44.062 20.844 1 96.12 363 PRO A CA 1
ATOM 2755 C C . PRO A 1 363 ? -8.781 45.094 20.234 1 96.12 363 PRO A C 1
ATOM 2757 O O . PRO A 1 363 ? -8.375 44.969 19.078 1 96.12 363 PRO A O 1
ATOM 2760 N N . ASP A 1 364 ? -8.406 46.062 20.969 1 93.56 364 ASP A N 1
ATOM 2761 C CA . ASP A 1 364 ? -7.559 47.156 20.469 1 93.56 364 ASP A CA 1
ATOM 2762 C C . ASP A 1 364 ? -6.098 46.688 20.391 1 93.56 364 ASP A C 1
ATOM 2764 O O . ASP A 1 364 ? -5.289 47.312 19.703 1 93.56 364 ASP A O 1
ATOM 2768 N N . ALA A 1 365 ? -5.793 45.656 21.031 1 92.44 365 ALA A N 1
ATOM 2769 C CA . ALA A 1 365 ? -4.41 45.188 21.078 1 92.44 365 ALA A CA 1
ATOM 2770 C C . ALA A 1 365 ? -4.098 44.281 19.906 1 92.44 365 ALA A C 1
ATOM 2772 O O . ALA A 1 365 ? -2.934 43.938 19.656 1 92.44 365 ALA A O 1
ATOM 2773 N N . VAL A 1 366 ? -5.078 43.938 19.172 1 92.25 366 VAL A N 1
ATOM 2774 C CA . VAL A 1 366 ? -4.883 42.938 18.109 1 92.25 366 VAL A CA 1
ATOM 2775 C C . VAL A 1 366 ? -3.957 43.531 17.031 1 92.25 366 VAL A C 1
ATOM 2777 O O . VAL A 1 366 ? -3.191 42.781 16.406 1 92.25 366 VAL A O 1
ATOM 2780 N N . ASP A 1 367 ? -4.023 44.781 16.734 1 88.12 367 ASP A N 1
ATOM 2781 C CA . ASP A 1 367 ? -3.238 45.406 15.68 1 88.12 367 ASP A CA 1
ATOM 2782 C C . ASP A 1 367 ? -1.742 45.312 15.961 1 88.12 367 ASP A C 1
ATOM 2784 O O . ASP A 1 367 ? -0.925 45.312 15.039 1 88.12 367 ASP A O 1
ATOM 2788 N N . ASP A 1 368 ? -1.424 45.156 17.188 1 92.56 368 ASP A N 1
ATOM 2789 C CA . ASP A 1 368 ? -0.023 45.094 17.594 1 92.56 368 ASP A CA 1
ATOM 2790 C C . ASP A 1 368 ? 0.569 43.719 17.328 1 92.56 368 ASP A C 1
ATOM 2792 O O . ASP A 1 368 ? 1.791 43.562 17.297 1 92.56 368 ASP A O 1
ATOM 2796 N N . VAL A 1 369 ? -0.263 42.812 17.078 1 95.25 369 VAL A N 1
ATOM 2797 C CA . VAL A 1 369 ? 0.305 41.469 17.016 1 95.25 369 VAL A CA 1
ATOM 2798 C C . VAL A 1 369 ? -0.086 40.812 15.703 1 95.25 369 VAL A C 1
ATOM 2800 O O . VAL A 1 369 ? 0.227 39.656 15.477 1 95.25 369 VAL A O 1
ATOM 2803 N N . PHE A 1 370 ? -0.78 41.438 14.844 1 95 370 PHE A N 1
ATOM 2804 C CA . PHE A 1 370 ? -1.13 40.875 13.539 1 95 370 PHE A CA 1
ATOM 2805 C C . PHE A 1 370 ? -0.408 41.625 12.422 1 95 370 PHE A C 1
ATOM 2807 O O . PHE A 1 370 ? -0.391 42.875 12.406 1 95 370 PHE A O 1
ATOM 2814 N N . GLU A 1 371 ? 0.144 40.812 11.5 1 91.19 371 GLU A N 1
ATOM 2815 C CA . GLU A 1 371 ? 0.741 41.281 10.266 1 91.19 371 GLU A CA 1
ATOM 2816 C C . GLU A 1 371 ? 1.77 42.375 10.539 1 91.19 371 GLU A C 1
ATOM 2818 O O . GLU A 1 371 ? 1.705 43.469 9.953 1 91.19 371 GLU A O 1
ATOM 2823 N N . THR A 1 372 ? 2.643 42.156 11.477 1 94.62 372 THR A N 1
ATOM 2824 C CA . THR A 1 372 ? 3.727 43.062 11.789 1 94.62 372 THR A CA 1
ATOM 2825 C C . THR A 1 372 ? 4.875 42.906 10.797 1 94.62 372 THR A C 1
ATOM 2827 O O . THR A 1 372 ? 4.973 41.906 10.102 1 94.62 372 THR A O 1
ATOM 2830 N N . ASP A 1 373 ? 5.746 43.938 10.734 1 96 373 ASP A N 1
ATOM 2831 C CA . ASP A 1 373 ? 6.926 43.875 9.883 1 96 373 ASP A CA 1
ATOM 2832 C C . ASP A 1 373 ? 7.812 42.688 10.258 1 96 373 ASP A C 1
ATOM 2834 O O . ASP A 1 373 ? 8.398 42.062 9.383 1 96 373 ASP A O 1
ATOM 2838 N N . GLY A 1 374 ? 7.863 42.469 11.539 1 97.44 374 GLY A N 1
ATOM 2839 C CA . GLY A 1 374 ? 8.641 41.312 12 1 97.44 374 GLY A CA 1
ATOM 2840 C C . GLY A 1 374 ? 8.086 40 11.523 1 97.44 374 GLY A C 1
ATOM 2841 O O . GLY A 1 374 ? 8.844 39.094 11.164 1 97.44 374 GLY A O 1
ATOM 2842 N N . GLN A 1 375 ? 6.789 39.875 11.57 1 97.31 375 GLN A N 1
ATOM 2843 C CA . GLN A 1 375 ? 6.133 38.656 11.117 1 97.31 375 GLN A CA 1
ATOM 2844 C C . GLN A 1 375 ? 6.32 38.469 9.617 1 97.31 375 GLN A C 1
ATOM 2846 O O . GLN A 1 375 ? 6.555 37.344 9.156 1 97.31 375 GLN A O 1
ATOM 2851 N N . ARG A 1 376 ? 6.234 39.469 8.82 1 97.06 376 ARG A N 1
ATOM 2852 C CA . ARG A 1 376 ? 6.473 39.375 7.383 1 97.06 376 ARG A CA 1
ATOM 2853 C C . ARG A 1 376 ? 7.918 39 7.086 1 97.06 376 ARG A C 1
ATOM 2855 O O . ARG A 1 376 ? 8.18 38.188 6.203 1 97.06 376 ARG A O 1
ATOM 2862 N N . ALA A 1 377 ? 8.844 39.594 7.828 1 98.44 377 ALA A N 1
ATOM 2863 C CA . ALA A 1 377 ? 10.25 39.25 7.672 1 98.44 377 ALA A CA 1
ATOM 2864 C C . ALA A 1 377 ? 10.492 37.781 8 1 98.44 377 ALA A C 1
ATOM 2866 O O . ALA A 1 377 ? 11.281 37.094 7.332 1 98.44 377 ALA A O 1
ATOM 2867 N N . LEU A 1 378 ? 9.836 37.312 9.039 1 98.62 378 LEU A N 1
ATOM 2868 C CA . LEU A 1 378 ? 9.938 35.906 9.43 1 98.62 378 LEU A CA 1
ATOM 2869 C C . LEU A 1 378 ? 9.367 35 8.352 1 98.62 378 LEU A C 1
ATOM 2871 O O . LEU A 1 378 ? 9.938 33.938 8.047 1 98.62 378 LEU A O 1
ATOM 2875 N N . ALA A 1 379 ? 8.211 35.375 7.797 1 98.75 379 ALA A N 1
ATOM 2876 C CA . ALA A 1 379 ? 7.602 34.594 6.707 1 98.75 379 ALA A CA 1
ATOM 2877 C C . ALA A 1 379 ? 8.531 34.531 5.504 1 98.75 379 ALA A C 1
ATOM 2879 O O . ALA A 1 379 ? 8.656 33.469 4.871 1 98.75 379 ALA A O 1
ATOM 2880 N N . ARG A 1 380 ? 9.188 35.656 5.156 1 98.75 380 ARG A N 1
ATOM 2881 C CA . ARG A 1 380 ? 10.133 35.656 4.039 1 98.75 380 ARG A CA 1
ATOM 2882 C C . ARG A 1 380 ? 11.336 34.781 4.316 1 98.75 380 ARG A C 1
ATOM 2884 O O . ARG A 1 380 ? 11.797 34.062 3.43 1 98.75 380 ARG A O 1
ATOM 2891 N N . ARG A 1 381 ? 11.844 34.875 5.535 1 98.81 381 ARG A N 1
ATOM 2892 C CA . ARG A 1 381 ? 12.953 34 5.918 1 98.81 381 ARG A CA 1
ATOM 2893 C C . ARG A 1 381 ? 12.586 32.531 5.77 1 98.81 381 ARG A C 1
ATOM 2895 O O . ARG A 1 381 ? 13.352 31.75 5.203 1 98.81 381 ARG A O 1
ATOM 2902 N N . ALA A 1 382 ? 11.406 32.156 6.293 1 98.88 382 ALA A N 1
ATOM 2903 C CA . ALA A 1 382 ? 10.945 30.781 6.195 1 98.88 382 ALA A CA 1
ATOM 2904 C C . ALA A 1 382 ? 10.805 30.359 4.734 1 98.88 382 ALA A C 1
ATOM 2906 O O . ALA A 1 382 ? 11.172 29.234 4.367 1 98.88 382 ALA A O 1
ATOM 2907 N N . ALA A 1 383 ? 10.25 31.219 3.934 1 98.88 383 ALA A N 1
ATOM 2908 C CA . ALA A 1 383 ? 10.055 30.906 2.518 1 98.88 383 ALA A CA 1
ATOM 2909 C C . ALA A 1 383 ? 11.391 30.656 1.822 1 98.88 383 ALA A C 1
ATOM 2911 O O . ALA A 1 383 ? 11.562 29.641 1.15 1 98.88 383 ALA A O 1
ATOM 2912 N N . ARG A 1 384 ? 12.352 31.594 1.938 1 98.62 384 ARG A N 1
ATOM 2913 C CA . ARG A 1 384 ? 13.609 31.453 1.209 1 98.62 384 ARG A CA 1
ATOM 2914 C C . ARG A 1 384 ? 14.414 30.266 1.728 1 98.62 384 ARG A C 1
ATOM 2916 O O . ARG A 1 384 ? 15.094 29.578 0.956 1 98.62 384 ARG A O 1
ATOM 2923 N N . GLU A 1 385 ? 14.289 29.922 3.072 1 98.69 385 GLU A N 1
ATOM 2924 C CA . GLU A 1 385 ? 15.031 28.797 3.635 1 98.69 385 GLU A CA 1
ATOM 2925 C C . GLU A 1 385 ? 14.391 27.469 3.258 1 98.69 385 GLU A C 1
ATOM 2927 O O . GLU A 1 385 ? 15.031 26.406 3.361 1 98.69 385 GLU A O 1
ATOM 2932 N N . SER A 1 386 ? 13.133 27.516 2.83 1 98.56 386 SER A N 1
ATOM 2933 C CA . SER A 1 386 ? 12.422 26.297 2.445 1 98.56 386 SER A CA 1
ATOM 2934 C C . SER A 1 386 ? 12.688 25.953 0.986 1 98.56 386 SER A C 1
ATOM 2936 O O . SER A 1 386 ? 12.492 24.797 0.575 1 98.56 386 SER A O 1
ATOM 2938 N N . VAL A 1 387 ? 13.102 26.891 0.121 1 98.88 387 VAL A N 1
ATOM 2939 C CA . VAL A 1 387 ? 13.352 26.625 -1.293 1 98.88 387 VAL A CA 1
ATOM 2940 C C . VAL A 1 387 ? 14.477 25.609 -1.443 1 98.88 387 VAL A C 1
ATOM 2942 O O . VAL A 1 387 ? 15.555 25.766 -0.862 1 98.88 387 VAL A O 1
ATOM 2945 N N . THR A 1 388 ? 14.234 24.547 -2.137 1 98.88 388 THR A N 1
ATOM 2946 C CA . THR A 1 388 ? 15.195 23.469 -2.352 1 98.88 388 THR A CA 1
ATOM 2947 C C . THR A 1 388 ? 15.656 23.438 -3.807 1 98.88 388 THR A C 1
ATOM 2949 O O . THR A 1 388 ? 14.844 23.266 -4.715 1 98.88 388 THR A O 1
ATOM 2952 N N . LEU A 1 389 ? 16.953 23.672 -4.027 1 98.88 389 LEU A N 1
ATOM 2953 C CA . LEU A 1 389 ? 17.516 23.5 -5.359 1 98.88 389 LEU A CA 1
ATOM 2954 C C . LEU A 1 389 ? 17.703 22.016 -5.672 1 98.88 389 LEU A C 1
ATOM 2956 O O . LEU A 1 389 ? 18.516 21.344 -5.031 1 98.88 389 LEU A O 1
ATOM 2960 N N . LEU A 1 390 ? 16.953 21.531 -6.613 1 98.75 390 LEU A N 1
ATOM 2961 C CA . LEU A 1 390 ? 16.984 20.109 -6.93 1 98.75 390 LEU A CA 1
ATOM 2962 C C . LEU A 1 390 ? 18.156 19.781 -7.859 1 98.75 390 LEU A C 1
ATOM 2964 O O . LEU A 1 390 ? 18.812 18.75 -7.707 1 98.75 390 LEU A O 1
ATOM 2968 N N . GLN A 1 391 ? 18.328 20.562 -8.867 1 98.06 391 GLN A N 1
ATOM 2969 C CA . GLN A 1 391 ? 19.469 20.406 -9.781 1 98.06 391 GLN A CA 1
ATOM 2970 C C . GLN A 1 391 ? 19.781 21.734 -10.484 1 98.06 391 GLN A C 1
ATOM 2972 O O . GLN A 1 391 ? 18.891 22.562 -10.688 1 98.06 391 GLN A O 1
ATOM 2977 N N . ASP A 1 392 ? 21 21.984 -10.75 1 97.25 392 ASP A N 1
ATOM 2978 C CA . ASP A 1 392 ? 21.484 23.125 -11.547 1 97.25 392 ASP A CA 1
ATOM 2979 C C . ASP A 1 392 ? 22.625 22.688 -12.469 1 97.25 392 ASP A C 1
ATOM 2981 O O . ASP A 1 392 ? 23.75 23.203 -12.359 1 97.25 392 ASP A O 1
ATOM 2985 N N . GLU A 1 393 ? 22.281 21.906 -13.398 1 92.31 393 GLU A N 1
ATOM 2986 C CA . GLU A 1 393 ? 23.266 21.328 -14.305 1 92.31 393 GLU A CA 1
ATOM 2987 C C . GLU A 1 393 ? 23.797 22.375 -15.281 1 92.31 393 GLU A C 1
ATOM 2989 O O . GLU A 1 393 ? 24.922 22.266 -15.781 1 92.31 393 GLU A O 1
ATOM 2994 N N . ALA A 1 394 ? 23 23.375 -15.492 1 89.81 394 ALA A N 1
ATOM 2995 C CA . ALA A 1 394 ? 23.375 24.422 -16.453 1 89.81 394 ALA A CA 1
ATOM 2996 C C . ALA A 1 394 ? 24.172 25.531 -15.773 1 89.81 394 ALA A C 1
ATOM 2998 O O . ALA A 1 394 ? 24.672 26.438 -16.438 1 89.81 394 ALA A O 1
ATOM 2999 N N . ASP A 1 395 ? 24.328 25.469 -14.5 1 92.5 395 ASP A N 1
ATOM 3000 C CA . ASP A 1 395 ? 25.031 26.5 -13.727 1 92.5 395 ASP A CA 1
ATOM 3001 C C . ASP A 1 395 ? 24.484 27.891 -14.07 1 92.5 395 ASP A C 1
ATOM 3003 O O . ASP A 1 395 ? 25.25 28.797 -14.398 1 92.5 395 ASP A O 1
ATOM 3007 N N . VAL A 1 396 ? 23.172 27.938 -14.078 1 95 396 VAL A N 1
ATOM 3008 C CA . VAL A 1 396 ? 22.5 29.172 -14.438 1 95 396 VAL A CA 1
ATOM 3009 C C . VAL A 1 396 ? 22.281 30.031 -13.195 1 95 396 VAL A C 1
ATOM 3011 O O . VAL A 1 396 ? 22.281 31.266 -13.273 1 95 396 VAL A O 1
ATOM 3014 N N . LEU A 1 397 ? 22.062 29.484 -12.055 1 97.56 397 LEU A N 1
ATOM 3015 C CA . LEU A 1 397 ? 21.766 30.203 -10.82 1 97.56 397 LEU A CA 1
ATOM 3016 C C . LEU A 1 397 ? 23.047 30.438 -10.016 1 97.56 397 LEU A C 1
ATOM 3018 O O . LEU A 1 397 ? 23.969 29.625 -10.07 1 97.56 397 LEU A O 1
ATOM 3022 N N . PRO A 1 398 ? 23.125 31.5 -9.297 1 97.88 398 PRO A N 1
ATOM 3023 C CA . PRO A 1 398 ? 22.094 32.531 -9.156 1 97.88 398 PRO A CA 1
ATOM 3024 C C . PRO A 1 398 ? 22.094 33.531 -10.32 1 97.88 398 PRO A C 1
ATOM 3026 O O . PRO A 1 398 ? 23.125 33.719 -10.977 1 97.88 398 PRO A O 1
ATOM 3029 N N . LEU A 1 399 ? 21 34.125 -10.531 1 97.94 399 LEU A N 1
ATOM 3030 C CA . LEU A 1 399 ? 20.875 35.156 -11.555 1 97.94 399 LEU A CA 1
ATOM 3031 C C . LEU A 1 399 ? 21.438 36.469 -11.055 1 97.94 399 LEU A C 1
ATOM 3033 O O . LEU A 1 399 ? 21.156 36.906 -9.93 1 97.94 399 LEU A O 1
ATOM 3037 N N . ASP A 1 400 ? 22.234 37.125 -11.844 1 95.94 400 ASP A N 1
ATOM 3038 C CA . ASP A 1 400 ? 22.75 38.438 -11.547 1 95.94 400 ASP A CA 1
ATOM 3039 C C . ASP A 1 400 ? 21.844 39.531 -12.133 1 95.94 400 ASP A C 1
ATOM 3041 O O . ASP A 1 400 ? 21.828 39.75 -13.352 1 95.94 400 ASP A O 1
ATOM 3045 N N . PRO A 1 401 ? 21.141 40.188 -11.266 1 94.38 401 PRO A N 1
ATOM 3046 C CA . PRO A 1 401 ? 20.188 41.188 -11.797 1 94.38 401 PRO A CA 1
ATOM 3047 C C . PRO A 1 401 ? 20.859 42.25 -12.648 1 94.38 401 PRO A C 1
ATOM 3049 O O . PRO A 1 401 ? 20.219 42.875 -13.5 1 94.38 401 PRO A O 1
ATOM 3052 N N . ASP A 1 402 ? 22.156 42.5 -12.5 1 94.56 402 ASP A N 1
ATOM 3053 C CA . ASP A 1 402 ? 22.875 43.5 -13.266 1 94.56 402 ASP A CA 1
ATOM 3054 C C . ASP A 1 402 ? 23.281 42.969 -14.633 1 94.56 402 ASP A C 1
ATOM 3056 O O . ASP A 1 402 ? 23.5 43.719 -15.578 1 94.56 402 ASP A O 1
ATOM 3060 N N . ALA A 1 403 ? 23.359 41.688 -14.711 1 94.94 403 ALA A N 1
ATOM 3061 C CA . ALA A 1 403 ? 23.828 41.062 -15.953 1 94.94 403 ALA A CA 1
ATOM 3062 C C . ALA A 1 403 ? 22.656 40.625 -16.812 1 94.94 403 ALA A C 1
ATOM 3064 O O . ALA A 1 403 ? 22.766 40.531 -18.047 1 94.94 403 ALA A O 1
ATOM 3065 N N . VAL A 1 404 ? 21.531 40.375 -16.203 1 96.56 404 VAL A N 1
ATOM 3066 C CA . VAL A 1 404 ? 20.344 39.906 -16.906 1 96.56 404 VAL A CA 1
ATOM 3067 C C . VAL A 1 404 ? 19.516 41.125 -17.359 1 96.56 404 VAL A C 1
ATOM 3069 O O . VAL A 1 404 ? 19.031 41.875 -16.516 1 96.56 404 VAL A O 1
ATOM 3072 N N . GLU A 1 405 ? 19.312 41.281 -18.625 1 96.69 405 GLU A N 1
ATOM 3073 C CA . GLU A 1 405 ? 18.609 42.438 -19.156 1 96.69 405 GLU A CA 1
ATOM 3074 C C . GLU A 1 405 ? 17.109 42.156 -19.328 1 96.69 405 GLU A C 1
ATOM 3076 O O . GLU A 1 405 ? 16.297 43.062 -19.328 1 96.69 405 GLU A O 1
ATOM 3081 N N . SER A 1 406 ? 16.812 40.938 -19.516 1 98.19 406 SER A N 1
ATOM 3082 C CA . SER A 1 406 ? 15.406 40.562 -19.75 1 98.19 406 SER A CA 1
ATOM 3083 C C . SER A 1 406 ? 15.094 39.188 -19.172 1 98.19 406 SER A C 1
ATOM 3085 O O . SER A 1 406 ? 15.898 38.25 -19.297 1 98.19 406 SER A O 1
ATOM 3087 N N . VAL A 1 407 ? 13.961 39.094 -18.484 1 98.62 407 VAL A N 1
ATOM 3088 C CA . VAL A 1 407 ? 13.492 37.844 -17.875 1 98.62 407 VAL A CA 1
ATOM 3089 C C . VAL A 1 407 ? 12.102 37.5 -18.422 1 98.62 407 VAL A C 1
ATOM 3091 O O . VAL A 1 407 ? 11.203 38.344 -18.406 1 98.62 407 VAL A O 1
ATOM 3094 N N . ALA A 1 408 ? 11.891 36.312 -18.969 1 98.81 408 ALA A N 1
ATOM 3095 C CA . ALA A 1 408 ? 10.555 35.781 -19.266 1 98.81 408 ALA A CA 1
ATOM 3096 C C . ALA A 1 408 ? 10 35 -18.078 1 98.81 408 ALA A C 1
ATOM 3098 O O . ALA A 1 408 ? 10.477 33.875 -17.797 1 98.81 408 ALA A O 1
ATOM 3099 N N . ALA A 1 409 ? 9.078 35.562 -17.344 1 98.75 409 ALA A N 1
ATOM 3100 C CA . ALA A 1 409 ? 8.359 34.844 -16.281 1 98.75 409 ALA A CA 1
ATOM 3101 C C . ALA A 1 409 ? 7.137 34.125 -16.844 1 98.75 409 ALA A C 1
ATOM 3103 O O . ALA A 1 409 ? 6.129 34.75 -17.156 1 98.75 409 ALA A O 1
ATOM 3104 N N . ILE A 1 410 ? 7.199 32.844 -16.906 1 98.62 410 ILE A N 1
ATOM 3105 C CA . ILE A 1 410 ? 6.125 32.094 -17.547 1 98.62 410 ILE A CA 1
ATOM 3106 C C . ILE A 1 410 ? 5.562 31.047 -16.562 1 98.62 410 ILE A C 1
ATOM 3108 O O . ILE A 1 410 ? 6.113 30.859 -15.477 1 98.62 410 ILE A O 1
ATOM 3112 N N . GLY A 1 411 ? 4.457 30.375 -16.922 1 98.38 411 GLY A N 1
ATOM 3113 C CA . GLY A 1 411 ? 3.809 29.344 -16.125 1 98.38 411 GLY A CA 1
ATOM 3114 C C . GLY A 1 411 ? 2.605 29.844 -15.352 1 98.38 411 GLY A C 1
ATOM 3115 O O . GLY A 1 411 ? 2.527 31.031 -15.016 1 98.38 411 GLY A O 1
ATOM 3116 N N . PRO A 1 412 ? 1.768 28.906 -15 1 97.88 412 PRO A N 1
ATOM 3117 C CA . PRO A 1 412 ? 0.505 29.281 -14.367 1 97.88 412 PRO A CA 1
ATOM 3118 C C . PRO A 1 412 ? 0.688 29.734 -12.914 1 97.88 412 PRO A C 1
ATOM 3120 O O . PRO A 1 412 ? -0.212 30.344 -12.344 1 97.88 412 PRO A O 1
ATOM 3123 N N . LYS A 1 413 ? 1.818 29.516 -12.328 1 98.06 413 LYS A N 1
ATOM 3124 C CA . LYS A 1 413 ? 2.027 29.812 -10.914 1 98.06 413 LYS A CA 1
ATOM 3125 C C . LYS A 1 413 ? 2.752 31.141 -10.734 1 98.06 413 LYS A C 1
ATOM 3127 O O . LYS A 1 413 ? 3.006 31.578 -9.609 1 98.06 413 LYS A O 1
ATOM 3132 N N . ALA A 1 414 ? 3.01 31.844 -11.828 1 98.12 414 ALA A N 1
ATOM 3133 C CA . ALA A 1 414 ? 3.848 33.031 -11.773 1 98.12 414 ALA A CA 1
ATOM 3134 C C . ALA A 1 414 ? 3.135 34.156 -11.047 1 98.12 414 ALA A C 1
ATOM 3136 O O . ALA A 1 414 ? 3.752 34.906 -10.273 1 98.12 414 ALA A O 1
ATOM 3137 N N . ASP A 1 415 ? 1.865 34.344 -11.281 1 95.56 415 ASP A N 1
ATOM 3138 C CA . ASP A 1 415 ? 1.152 35.5 -10.742 1 95.56 415 ASP A CA 1
ATOM 3139 C C . ASP A 1 415 ? -0.022 35.062 -9.875 1 95.56 415 ASP A C 1
ATOM 3141 O O . ASP A 1 415 ? -0.829 35.875 -9.445 1 95.56 415 ASP A O 1
ATOM 3145 N N . ALA A 1 416 ? -0.088 33.812 -9.523 1 89.25 416 ALA A N 1
ATOM 3146 C CA . ALA A 1 416 ? -1.205 33.281 -8.75 1 89.25 416 ALA A CA 1
ATOM 3147 C C . ALA A 1 416 ? -0.882 33.281 -7.254 1 89.25 416 ALA A C 1
ATOM 3149 O O . ALA A 1 416 ? -0.33 32.312 -6.73 1 89.25 416 ALA A O 1
ATOM 3150 N N . THR A 1 417 ? -1.371 34.375 -6.586 1 91.31 417 THR A N 1
ATOM 3151 C CA . THR A 1 417 ? -1.032 34.5 -5.172 1 91.31 417 THR A CA 1
ATOM 3152 C C . THR A 1 417 ? -1.685 33.375 -4.363 1 91.31 417 THR A C 1
ATOM 3154 O O . THR A 1 417 ? -1.095 32.875 -3.404 1 91.31 417 THR A O 1
ATOM 3157 N N . GLU A 1 418 ? -2.895 32.969 -4.727 1 89.06 418 GLU A N 1
ATOM 3158 C CA . GLU A 1 418 ? -3.584 31.891 -4.031 1 89.06 418 GLU A CA 1
ATOM 3159 C C . GLU A 1 418 ? -2.83 30.562 -4.172 1 89.06 418 GLU A C 1
ATOM 3161 O O . GLU A 1 418 ? -2.961 29.672 -3.328 1 89.06 418 GLU A O 1
ATOM 3166 N N . GLY A 1 419 ? -2.037 30.516 -5.227 1 93.56 419 GLY A N 1
ATOM 3167 C CA . GLY A 1 419 ? -1.292 29.312 -5.512 1 93.56 419 GLY A CA 1
ATOM 3168 C C . GLY A 1 419 ? -0.098 29.109 -4.594 1 93.56 419 GLY A C 1
ATOM 3169 O O . GLY A 1 419 ? 0.562 28.062 -4.641 1 93.56 419 GLY A O 1
ATOM 3170 N N . LEU A 1 420 ? 0.141 30.078 -3.717 1 97.12 420 LEU A N 1
ATOM 3171 C CA . LEU A 1 420 ? 1.266 30 -2.793 1 97.12 420 LEU A CA 1
ATOM 3172 C C . LEU A 1 420 ? 0.818 29.453 -1.439 1 97.12 420 LEU A C 1
ATOM 3174 O O . LEU A 1 420 ? 1.642 29.25 -0.545 1 97.12 420 LEU A O 1
ATOM 3178 N N . LEU A 1 421 ? -0.478 29.188 -1.282 1 96.69 421 LEU A N 1
ATOM 3179 C CA . LEU A 1 421 ? -1.075 28.891 0.015 1 96.69 421 LEU A CA 1
ATOM 3180 C C . LEU A 1 421 ? -1.534 27.438 0.078 1 96.69 421 LEU A C 1
ATOM 3182 O O . LEU A 1 421 ? -1.956 26.875 -0.933 1 96.69 421 LEU A O 1
ATOM 3186 N N . GLY A 1 422 ? -1.421 26.828 1.325 1 96.94 422 GLY A N 1
ATOM 3187 C CA . GLY A 1 422 ? -1.9 25.469 1.558 1 96.94 422 GLY A CA 1
ATOM 3188 C C . GLY A 1 422 ? -3.369 25.422 1.934 1 96.94 422 GLY A C 1
ATOM 3189 O O . GLY A 1 422 ? -3.971 26.438 2.264 1 96.94 422 GLY A O 1
ATOM 3190 N N . ASP A 1 423 ? -3.963 24.25 1.918 1 96.06 423 ASP A N 1
ATOM 3191 C CA . ASP A 1 423 ? -5.398 24.031 2.064 1 96.06 423 ASP A CA 1
ATOM 3192 C C . ASP A 1 423 ? -5.902 24.562 3.402 1 96.06 423 ASP A C 1
ATOM 3194 O O . ASP A 1 423 ? -7.074 24.938 3.529 1 96.06 423 ASP A O 1
ATOM 3198 N N . TYR A 1 424 ? -5.121 24.719 4.398 1 95.25 424 TYR A N 1
ATOM 3199 C CA . TYR A 1 424 ? -5.523 25.219 5.703 1 95.25 424 TYR A CA 1
ATOM 3200 C C . TYR A 1 424 ? -4.957 26.625 5.941 1 95.25 424 TYR A C 1
ATOM 3202 O O . TYR A 1 424 ? -4.691 27 7.082 1 95.25 424 TYR A O 1
ATOM 3210 N N . ALA A 1 425 ? -4.695 27.344 4.895 1 95 425 ALA A N 1
ATOM 3211 C CA . ALA A 1 425 ? -4.578 28.797 4.891 1 95 425 ALA A CA 1
ATOM 3212 C C . ALA A 1 425 ? -5.902 29.453 4.512 1 95 425 ALA A C 1
ATOM 3214 O O . ALA A 1 425 ? -6.652 28.922 3.689 1 95 425 ALA A O 1
ATOM 3215 N N . TYR A 1 426 ? -6.18 30.609 5.031 1 93 426 TYR A N 1
ATOM 3216 C CA . TYR A 1 426 ? -7.496 31.234 5.008 1 93 426 TYR A CA 1
ATOM 3217 C C . TYR A 1 426 ? -8.031 31.312 3.582 1 93 426 TYR A C 1
ATOM 3219 O O . TYR A 1 426 ? -9.125 30.812 3.295 1 93 426 TYR A O 1
ATOM 3227 N N . LEU A 1 427 ? -7.234 31.797 2.637 1 90.44 427 LEU A N 1
ATOM 3228 C CA . LEU A 1 427 ? -7.734 32.031 1.288 1 90.44 427 LEU A CA 1
ATOM 3229 C C . LEU A 1 427 ? -7.801 30.75 0.49 1 90.44 427 LEU A C 1
ATOM 3231 O O . LEU A 1 427 ? -8.617 30.625 -0.428 1 90.44 427 LEU A O 1
ATOM 3235 N N . ALA A 1 428 ? -6.961 29.812 0.761 1 90 428 ALA A N 1
ATOM 3236 C CA . ALA A 1 428 ? -7.027 28.516 0.099 1 90 428 ALA A CA 1
ATOM 3237 C C . ALA A 1 428 ? -8.188 27.688 0.64 1 90 428 ALA A C 1
ATOM 3239 O O . ALA A 1 428 ? -8.805 26.922 -0.099 1 90 428 ALA A O 1
ATOM 3240 N N . HIS A 1 429 ? -8.477 27.875 1.863 1 86.75 429 HIS A N 1
ATOM 3241 C CA . HIS A 1 429 ? -9.547 27.156 2.543 1 86.75 429 HIS A CA 1
ATOM 3242 C C . HIS A 1 429 ? -10.922 27.625 2.066 1 86.75 429 HIS A C 1
ATOM 3244 O O . HIS A 1 429 ? -11.875 26.844 2.041 1 86.75 429 HIS A O 1
ATOM 3250 N N . PHE A 1 430 ? -11.016 28.906 1.721 1 84.56 430 PHE A N 1
ATOM 3251 C CA . PHE A 1 430 ? -12.234 29.531 1.207 1 84.56 430 PHE A CA 1
ATOM 3252 C C . PHE A 1 430 ? -11.984 30.156 -0.158 1 84.56 430 PHE A C 1
ATOM 3254 O O . PHE A 1 430 ? -11.922 31.391 -0.28 1 84.56 430 PHE A O 1
ATOM 3261 N N . PRO A 1 431 ? -11.938 29.312 -1.166 1 77.88 431 PRO A N 1
ATOM 3262 C CA . PRO A 1 431 ? -11.484 29.766 -2.48 1 77.88 431 PRO A CA 1
ATOM 3263 C C . PRO A 1 431 ? -12.414 30.828 -3.086 1 77.88 431 PRO A C 1
ATOM 3265 O O . PRO A 1 431 ? -12.047 31.484 -4.062 1 77.88 431 PRO A O 1
ATOM 3268 N N . GLU A 1 432 ? -13.555 31 -2.52 1 78.44 432 GLU A N 1
ATOM 3269 C CA . GLU A 1 432 ? -14.477 32 -3.014 1 78.44 432 GLU A CA 1
ATOM 3270 C C . GLU A 1 432 ? -14.078 33.406 -2.529 1 78.44 432 GLU A C 1
ATOM 3272 O O . GLU A 1 432 ? -14.555 34.406 -3.059 1 78.44 432 GLU A O 1
ATOM 3277 N N . LEU A 1 433 ? -13.172 33.469 -1.56 1 78.75 433 LEU A N 1
ATOM 3278 C CA . LEU A 1 433 ? -12.727 34.75 -0.999 1 78.75 433 LEU A CA 1
ATOM 3279 C C . LEU A 1 433 ? -11.531 35.312 -1.772 1 78.75 433 LEU A C 1
ATOM 3281 O O . LEU A 1 433 ? -10.859 34.562 -2.494 1 78.75 433 LEU A O 1
ATOM 3285 N N . ASP A 1 434 ? -11.383 36.625 -1.694 1 71.19 434 ASP A N 1
ATOM 3286 C CA . ASP A 1 434 ? -10.25 37.25 -2.352 1 71.19 434 ASP A CA 1
ATOM 3287 C C . ASP A 1 434 ? -9.305 37.906 -1.33 1 71.19 434 ASP A C 1
ATOM 3289 O O . ASP A 1 434 ? -9.484 37.719 -0.123 1 71.19 434 ASP A O 1
ATOM 3293 N N . ASP A 1 435 ? -8.195 38.438 -1.821 1 68.31 435 ASP A N 1
ATOM 3294 C CA . ASP A 1 435 ? -7.129 38.969 -0.978 1 68.31 435 ASP A CA 1
ATOM 3295 C C . ASP A 1 435 ? -7.664 40.031 -0.025 1 68.31 435 ASP A C 1
ATOM 3297 O O . ASP A 1 435 ? -7.219 40.125 1.12 1 68.31 435 ASP A O 1
ATOM 3301 N N . ALA A 1 436 ? -8.492 40.781 -0.575 1 69.06 436 ALA A N 1
ATOM 3302 C CA . ALA A 1 436 ? -9.055 41.844 0.267 1 69.06 436 ALA A CA 1
ATOM 3303 C C . ALA A 1 436 ? -9.766 41.25 1.483 1 69.06 436 ALA A C 1
ATOM 3305 O O . ALA A 1 436 ? -9.688 41.812 2.582 1 69.06 436 ALA A O 1
ATOM 3306 N N . ASP A 1 437 ? -10.242 40.125 1.232 1 74.5 437 ASP A N 1
ATOM 3307 C CA . ASP A 1 437 ? -10.93 39.438 2.318 1 74.5 437 ASP A CA 1
ATOM 3308 C C . ASP A 1 437 ? -9.938 38.938 3.363 1 74.5 437 ASP A C 1
ATOM 3310 O O . ASP A 1 437 ? -10.266 38.844 4.547 1 74.5 437 ASP A O 1
ATOM 3314 N N . ALA A 1 438 ? -8.805 38.625 2.914 1 77.81 438 ALA A N 1
ATOM 3315 C CA . ALA A 1 438 ? -7.789 38.062 3.807 1 77.81 438 ALA A CA 1
ATOM 3316 C C . ALA A 1 438 ? -7.082 39.188 4.59 1 77.81 438 ALA A C 1
ATOM 3318 O O . ALA A 1 438 ? -6.457 38.906 5.621 1 77.81 438 ALA A O 1
ATOM 3319 N N . GLY A 1 439 ? -7.16 40.375 4.129 1 79.81 439 GLY A N 1
ATOM 3320 C CA . GLY A 1 439 ? -6.504 41.469 4.801 1 79.81 439 GLY A CA 1
ATOM 3321 C C . GLY A 1 439 ? -4.992 41.375 4.805 1 79.81 439 GLY A C 1
ATOM 3322 O O . GLY A 1 439 ? -4.332 41.812 5.738 1 79.81 439 GLY A O 1
ATOM 3323 N N . ILE A 1 440 ? -4.418 40.562 3.971 1 85.44 440 ILE A N 1
ATOM 3324 C CA . ILE A 1 440 ? -2.967 40.438 3.883 1 85.44 440 ILE A CA 1
ATOM 3325 C C . ILE A 1 440 ? -2.514 40.656 2.443 1 85.44 440 ILE A C 1
ATOM 3327 O O . ILE A 1 440 ? -3.27 40.406 1.501 1 85.44 440 ILE A O 1
ATOM 3331 N N . ASP A 1 441 ? -1.298 41.156 2.332 1 91 441 ASP A N 1
ATOM 3332 C CA . ASP A 1 441 ? -0.66 41.344 1.029 1 91 441 ASP A CA 1
ATOM 3333 C C . ASP A 1 441 ? 0.224 40.125 0.691 1 91 441 ASP A C 1
ATOM 3335 O O . ASP A 1 441 ? 1.198 39.844 1.393 1 91 441 ASP A O 1
ATOM 3339 N N . ILE A 1 442 ? -0.105 39.438 -0.316 1 95 442 ILE A N 1
ATOM 3340 C CA . ILE A 1 442 ? 0.668 38.281 -0.723 1 95 442 ILE A CA 1
ATOM 3341 C C . ILE A 1 442 ? 1.556 38.625 -1.913 1 95 442 ILE A C 1
ATOM 3343 O O . ILE A 1 442 ? 1.07 39.125 -2.926 1 95 442 ILE A O 1
ATOM 3347 N N . VAL A 1 443 ? 2.822 38.344 -1.827 1 97.12 443 VAL A N 1
ATOM 3348 C CA . VAL A 1 443 ? 3.795 38.688 -2.863 1 97.12 443 VAL A CA 1
ATOM 3349 C C . VAL A 1 443 ? 3.893 37.531 -3.865 1 97.12 443 VAL A C 1
ATOM 3351 O O . VAL A 1 443 ? 4.363 36.438 -3.525 1 97.12 443 VAL A O 1
ATOM 3354 N N . SER A 1 444 ? 3.473 37.719 -5.102 1 97.56 444 SER A N 1
ATOM 3355 C CA . SER A 1 444 ? 3.59 36.719 -6.133 1 97.56 444 SER A CA 1
ATOM 3356 C C . SER A 1 444 ? 5.023 36.594 -6.641 1 97.56 444 SER A C 1
ATOM 3358 O O . SER A 1 444 ? 5.816 37.531 -6.488 1 97.56 444 SER A O 1
ATOM 3360 N N . PRO A 1 445 ? 5.371 35.406 -7.23 1 98.56 445 PRO A N 1
ATOM 3361 C CA . PRO A 1 445 ? 6.699 35.312 -7.844 1 98.56 445 PRO A CA 1
ATOM 3362 C C . PRO A 1 445 ? 6.93 36.375 -8.93 1 98.56 445 PRO A C 1
ATOM 3364 O O . PRO A 1 445 ? 8.016 36.938 -9.023 1 98.56 445 PRO A O 1
ATOM 3367 N N . LEU A 1 446 ? 5.91 36.688 -9.711 1 98.62 446 LEU A N 1
ATOM 3368 C CA . LEU A 1 446 ? 6.016 37.688 -10.766 1 98.62 446 LEU A CA 1
ATOM 3369 C C . LEU A 1 446 ? 6.359 39.062 -10.195 1 98.62 446 LEU A C 1
ATOM 3371 O O . LEU A 1 446 ? 7.297 39.719 -10.648 1 98.62 446 LEU A O 1
ATOM 3375 N N . SER A 1 447 ? 5.59 39.469 -9.18 1 98.06 447 SER A N 1
ATOM 3376 C CA . SER A 1 447 ? 5.832 40.781 -8.562 1 98.06 447 SER A CA 1
ATOM 3377 C C . SER A 1 447 ? 7.23 40.844 -7.961 1 98.06 447 SER A C 1
ATOM 3379 O O . SER A 1 447 ? 7.883 41.906 -8.023 1 98.06 447 SER A O 1
ATOM 3381 N N . ALA A 1 448 ? 7.656 39.812 -7.352 1 98.5 448 ALA A N 1
ATOM 3382 C CA . ALA A 1 448 ? 8.984 39.75 -6.746 1 98.5 448 ALA A CA 1
ATOM 3383 C C . ALA A 1 448 ? 10.078 39.875 -7.809 1 98.5 448 ALA A C 1
ATOM 3385 O O . ALA A 1 448 ? 11.094 40.531 -7.598 1 98.5 448 ALA A O 1
ATOM 3386 N N . LEU A 1 449 ? 9.945 39.188 -8.953 1 98.56 449 LEU A N 1
ATOM 3387 C CA . LEU A 1 449 ? 10.898 39.25 -10.047 1 98.56 449 LEU A CA 1
ATOM 3388 C C . LEU A 1 449 ? 10.938 40.656 -10.633 1 98.56 449 LEU A C 1
ATOM 3390 O O . LEU A 1 449 ? 12.008 41.188 -10.953 1 98.56 449 LEU A O 1
ATOM 3394 N N . GLU A 1 450 ? 9.766 41.281 -10.805 1 98.44 450 GLU A N 1
ATOM 3395 C CA . GLU A 1 450 ? 9.688 42.656 -11.281 1 98.44 450 GLU A CA 1
ATOM 3396 C C . GLU A 1 450 ? 10.422 43.625 -10.336 1 98.44 450 GLU A C 1
ATOM 3398 O O . GLU A 1 450 ? 11.078 44.562 -10.773 1 98.44 450 GLU A O 1
ATOM 3403 N N . ASP A 1 451 ? 10.25 43.344 -9.109 1 97.75 451 ASP A N 1
ATOM 3404 C CA . ASP A 1 451 ? 10.922 44.188 -8.109 1 97.75 451 ASP A CA 1
ATOM 3405 C C . ASP A 1 451 ? 12.438 44.062 -8.227 1 97.75 451 ASP A C 1
ATOM 3407 O O . ASP A 1 451 ? 13.164 45.031 -8.016 1 97.75 451 ASP A O 1
ATOM 3411 N N . ARG A 1 452 ? 12.977 42.875 -8.531 1 97.56 452 ARG A N 1
ATOM 3412 C CA . ARG A 1 452 ? 14.414 42.625 -8.539 1 97.56 452 ARG A CA 1
ATOM 3413 C C . ARG A 1 452 ? 15.039 43.062 -9.867 1 97.56 452 ARG A C 1
ATOM 3415 O O . ARG A 1 452 ? 16.188 43.5 -9.906 1 97.56 452 ARG A O 1
ATOM 3422 N N . PHE A 1 453 ? 14.328 42.906 -10.984 1 97.88 453 PHE A N 1
ATOM 3423 C CA . PHE A 1 453 ? 14.914 43.125 -12.297 1 97.88 453 PHE A CA 1
ATOM 3424 C C . PHE A 1 453 ? 14.367 44.375 -12.938 1 97.88 453 PHE A C 1
ATOM 3426 O O . PHE A 1 453 ? 14.938 44.906 -13.906 1 97.88 453 PHE A O 1
ATOM 3433 N N . GLY A 1 454 ? 13.305 44.969 -12.398 1 97.25 454 GLY A N 1
ATOM 3434 C CA . GLY A 1 454 ? 12.57 46.062 -13.023 1 97.25 454 GLY A CA 1
ATOM 3435 C C . GLY A 1 454 ? 11.383 45.594 -13.844 1 97.25 454 GLY A C 1
ATOM 3436 O O . GLY A 1 454 ? 11.492 44.625 -14.602 1 97.25 454 GLY A O 1
ATOM 3437 N N . ALA A 1 455 ? 10.281 46.188 -13.68 1 97.19 455 ALA A N 1
ATOM 3438 C CA . ALA A 1 455 ? 9.039 45.781 -14.328 1 97.19 455 ALA A CA 1
ATOM 3439 C C . ALA A 1 455 ? 9.211 45.719 -15.844 1 97.19 455 ALA A C 1
ATOM 3441 O O . ALA A 1 455 ? 8.641 44.844 -16.5 1 97.19 455 ALA A O 1
ATOM 3442 N N . ASP A 1 456 ? 10 46.656 -16.438 1 96.5 456 ASP A N 1
ATOM 3443 C CA . ASP A 1 456 ? 10.18 46.75 -17.875 1 96.5 456 ASP A CA 1
ATOM 3444 C C . ASP A 1 456 ? 11.039 45.594 -18.406 1 96.5 456 ASP A C 1
ATOM 3446 O O . ASP A 1 456 ? 11.008 45.281 -19.594 1 96.5 456 ASP A O 1
ATOM 3450 N N . ALA A 1 457 ? 11.766 45 -17.5 1 97.75 457 ALA A N 1
ATOM 3451 C CA . ALA A 1 457 ? 12.695 43.969 -17.891 1 97.75 457 ALA A CA 1
ATOM 3452 C C . ALA A 1 457 ? 12.031 42.594 -17.812 1 97.75 457 ALA A C 1
ATOM 3454 O O . ALA A 1 457 ? 12.57 41.594 -18.328 1 97.75 457 ALA A O 1
ATOM 3455 N N . VAL A 1 458 ? 10.82 42.469 -17.234 1 98.56 458 VAL A N 1
ATOM 3456 C CA . VAL A 1 458 ? 10.156 41.188 -17.031 1 98.56 458 VAL A CA 1
ATOM 3457 C C . VAL A 1 458 ? 8.938 41.094 -17.938 1 98.56 458 VAL A C 1
ATOM 3459 O O . VAL A 1 458 ? 8.055 41.969 -17.906 1 98.56 458 VAL A O 1
ATOM 3462 N N . THR A 1 459 ? 8.891 40.125 -18.797 1 98.31 459 THR A N 1
ATOM 3463 C CA . THR A 1 459 ? 7.715 39.781 -19.578 1 98.31 459 THR A CA 1
ATOM 3464 C C . THR A 1 459 ? 6.98 38.594 -18.969 1 98.31 459 THR A C 1
ATOM 3466 O O . THR A 1 459 ? 7.613 37.625 -18.5 1 98.31 459 THR A O 1
ATOM 3469 N N . HIS A 1 460 ? 5.684 38.656 -18.938 1 98.25 460 HIS A N 1
ATOM 3470 C CA . HIS A 1 460 ? 4.918 37.594 -18.312 1 98.25 460 HIS A CA 1
ATOM 3471 C C . HIS A 1 460 ? 3.891 37.031 -19.281 1 98.25 460 HIS A C 1
ATOM 3473 O O . HIS A 1 460 ? 3.201 37.75 -19.984 1 98.25 460 HIS A O 1
ATOM 3479 N N . THR A 1 461 ? 3.824 35.781 -19.344 1 98 461 THR A N 1
ATOM 3480 C CA . THR A 1 461 ? 2.727 35 -19.922 1 98 461 THR A CA 1
ATOM 3481 C C . THR A 1 461 ? 2.576 33.656 -19.188 1 98 461 THR A C 1
ATOM 3483 O O . THR A 1 461 ? 3.568 33 -18.891 1 98 461 THR A O 1
ATOM 3486 N N . PRO A 1 462 ? 1.363 33.281 -18.891 1 97.56 462 PRO A N 1
ATOM 3487 C CA . PRO A 1 462 ? 1.223 31.969 -18.219 1 97.56 462 PRO A CA 1
ATOM 3488 C C . PRO A 1 462 ? 1.619 30.812 -19.125 1 97.56 462 PRO A C 1
ATOM 3490 O O . PRO A 1 462 ? 2.092 29.781 -18.625 1 97.56 462 PRO A O 1
ATOM 3493 N N . GLY A 1 463 ? 1.429 30.969 -20.406 1 98 463 GLY A N 1
ATOM 3494 C CA . GLY A 1 463 ? 1.764 29.953 -21.375 1 98 463 GLY A CA 1
ATOM 3495 C C . GLY A 1 463 ? 0.788 28.781 -21.375 1 98 463 GLY A C 1
ATOM 3496 O O . GLY A 1 463 ? 0.583 28.141 -22.406 1 98 463 GLY A O 1
ATOM 3497 N N . CYS A 1 464 ? 0.202 28.406 -20.25 1 97.69 464 CYS A N 1
ATOM 3498 C CA . CYS A 1 464 ? -0.842 27.391 -20.109 1 97.69 464 CYS A CA 1
ATOM 3499 C C . CYS A 1 464 ? -1.644 27.609 -18.828 1 97.69 464 CYS A C 1
ATOM 3501 O O . CYS A 1 464 ? -1.294 28.469 -18.016 1 97.69 464 CYS A O 1
ATOM 3503 N N . THR A 1 465 ? -2.75 26.906 -18.75 1 96.69 465 THR A N 1
ATOM 3504 C CA . THR A 1 465 ? -3.537 26.922 -17.516 1 96.69 465 THR A CA 1
ATOM 3505 C C . THR A 1 465 ? -2.93 25.984 -16.484 1 96.69 465 THR A C 1
ATOM 3507 O O . THR A 1 465 ? -2.029 25.203 -16.797 1 96.69 465 THR A O 1
ATOM 3510 N N . LEU A 1 466 ? -3.393 26.109 -15.266 1 96.56 466 LEU A N 1
ATOM 3511 C CA . LEU A 1 466 ? -2.914 25.234 -14.203 1 96.56 466 LEU A CA 1
ATOM 3512 C C . LEU A 1 466 ? -3.285 23.781 -14.484 1 96.56 466 LEU A C 1
ATOM 3514 O O . LEU A 1 466 ? -2.498 22.875 -14.211 1 96.56 466 LEU A O 1
ATOM 3518 N N . THR A 1 467 ? -4.469 23.578 -14.875 1 95.5 467 THR A N 1
ATOM 3519 C CA . THR A 1 467 ? -4.992 22.281 -15.258 1 95.5 467 THR A CA 1
ATOM 3520 C C . THR A 1 467 ? -5.676 22.359 -16.625 1 95.5 467 THR A C 1
ATOM 3522 O O . THR A 1 467 ? -5.695 23.406 -17.25 1 95.5 467 THR A O 1
ATOM 3525 N N . GLY A 1 468 ? -6.18 21.312 -17.156 1 94.69 468 GLY A N 1
ATOM 3526 C CA . GLY A 1 468 ? -6.836 21.266 -18.453 1 94.69 468 GLY A CA 1
ATOM 3527 C C . GLY A 1 468 ? -5.891 20.922 -19.578 1 94.69 468 GLY A C 1
ATOM 3528 O O . GLY A 1 468 ? -4.672 21 -19.422 1 94.69 468 GLY A O 1
ATOM 3529 N N . PRO A 1 469 ? -6.422 20.625 -20.719 1 94.94 469 PRO A N 1
ATOM 3530 C CA . PRO A 1 469 ? -5.613 20.031 -21.797 1 94.94 469 PRO A CA 1
ATOM 3531 C C . PRO A 1 469 ? -5.184 21.047 -22.844 1 94.94 469 PRO A C 1
ATOM 3533 O O . PRO A 1 469 ? -4.496 20.688 -23.812 1 94.94 469 PRO A O 1
ATOM 3536 N N . SER A 1 470 ? -5.492 22.328 -22.703 1 95.69 470 SER A N 1
ATOM 3537 C CA . SER A 1 470 ? -5.266 23.297 -23.781 1 95.69 470 SER A CA 1
ATOM 3538 C C . SER A 1 470 ? -3.793 23.672 -23.875 1 95.69 470 SER A C 1
ATOM 3540 O O . SER A 1 470 ? -3.184 24.094 -22.891 1 95.69 470 SER A O 1
ATOM 3542 N N . THR A 1 471 ? -3.258 23.609 -25.062 1 97.44 471 THR A N 1
ATOM 3543 C CA . THR A 1 471 ? -1.873 23.984 -25.328 1 97.44 471 THR A CA 1
ATOM 3544 C C . THR A 1 471 ? -1.806 25.281 -26.125 1 97.44 471 THR A C 1
ATOM 3546 O O . THR A 1 471 ? -0.745 25.656 -26.625 1 97.44 471 THR A O 1
ATOM 3549 N N . ASP A 1 472 ? -2.859 26.062 -26.188 1 96.19 472 ASP A N 1
ATOM 3550 C CA . ASP A 1 472 ? -3.057 27.156 -27.125 1 96.19 472 ASP A CA 1
ATOM 3551 C C . ASP A 1 472 ? -2.074 28.297 -26.859 1 96.19 472 ASP A C 1
ATOM 3553 O O . ASP A 1 472 ? -1.75 29.078 -27.75 1 96.19 472 ASP A O 1
ATOM 3557 N N . ARG A 1 473 ? -1.586 28.375 -25.656 1 97.06 473 ARG A N 1
ATOM 3558 C CA . ARG A 1 473 ? -0.777 29.531 -25.297 1 97.06 473 ARG A CA 1
ATOM 3559 C C . ARG A 1 473 ? 0.689 29.156 -25.125 1 97.06 473 ARG A C 1
ATOM 3561 O O . ARG A 1 473 ? 1.504 29.969 -24.688 1 97.06 473 ARG A O 1
ATOM 3568 N N . ILE A 1 474 ? 1.068 27.969 -25.5 1 98.62 474 ILE A N 1
ATOM 3569 C CA . ILE A 1 474 ? 2.447 27.516 -25.344 1 98.62 474 ILE A CA 1
ATOM 3570 C C . ILE A 1 474 ? 3.352 28.297 -26.312 1 98.62 474 ILE A C 1
ATOM 3572 O O . ILE A 1 474 ? 4.465 28.688 -25.938 1 98.62 474 ILE A O 1
ATOM 3576 N N . ASP A 1 475 ? 2.846 28.562 -27.547 1 98.12 475 ASP A N 1
ATOM 3577 C CA . ASP A 1 475 ? 3.627 29.297 -28.531 1 98.12 475 ASP A CA 1
ATOM 3578 C C . ASP A 1 475 ? 3.941 30.703 -28.047 1 98.12 475 ASP A C 1
ATOM 3580 O O . ASP A 1 475 ? 5.016 31.234 -28.328 1 98.12 475 ASP A O 1
ATOM 3584 N N . GLU A 1 476 ? 3 31.25 -27.391 1 98.31 476 GLU A N 1
ATOM 3585 C CA . GLU A 1 476 ? 3.201 32.594 -26.797 1 98.31 476 GLU A CA 1
ATOM 3586 C C . GLU A 1 476 ? 4.348 32.562 -25.797 1 98.31 476 GLU A C 1
ATOM 3588 O O . GLU A 1 476 ? 5.172 33.5 -25.766 1 98.31 476 GLU A O 1
ATOM 3593 N N . ALA A 1 477 ? 4.379 31.594 -24.984 1 98.69 477 ALA A N 1
ATOM 3594 C CA . ALA A 1 477 ? 5.449 31.438 -24 1 98.69 477 ALA A CA 1
ATOM 3595 C C . ALA A 1 477 ? 6.797 31.234 -24.688 1 98.69 477 ALA A C 1
ATOM 3597 O O . ALA A 1 477 ? 7.809 31.797 -24.266 1 98.69 477 ALA A O 1
ATOM 3598 N N . VAL A 1 478 ? 6.824 30.344 -25.703 1 98.75 478 VAL A N 1
ATOM 3599 C CA . VAL A 1 478 ? 8.062 30.078 -26.438 1 98.75 478 VAL A CA 1
ATOM 3600 C C . VAL A 1 478 ? 8.609 31.375 -27.016 1 98.75 478 VAL A C 1
ATOM 3602 O O . VAL A 1 478 ? 9.812 31.641 -26.953 1 98.75 478 VAL A O 1
ATOM 3605 N N . ALA A 1 479 ? 7.738 32.25 -27.578 1 98.44 479 ALA A N 1
ATOM 3606 C CA . ALA A 1 479 ? 8.141 33.531 -28.156 1 98.44 479 ALA A CA 1
ATOM 3607 C C . ALA A 1 479 ? 8.734 34.438 -27.094 1 98.44 479 ALA A C 1
ATOM 3609 O O . ALA A 1 479 ? 9.758 35.094 -27.312 1 98.44 479 ALA A O 1
ATOM 3610 N N . ALA A 1 480 ? 8.086 34.5 -25.938 1 98.56 480 ALA A N 1
ATOM 3611 C CA . ALA A 1 480 ? 8.57 35.312 -24.828 1 98.56 480 ALA A CA 1
ATOM 3612 C C . ALA A 1 480 ? 9.938 34.844 -24.359 1 98.56 480 ALA A C 1
ATOM 3614 O O . ALA A 1 480 ? 10.82 35.656 -24.062 1 98.56 480 ALA A O 1
ATOM 3615 N N . VAL A 1 481 ? 10.117 33.562 -24.266 1 98.62 481 VAL A N 1
ATOM 3616 C CA . VAL A 1 481 ? 11.359 32.969 -23.797 1 98.62 481 VAL A CA 1
ATOM 3617 C C . VAL A 1 481 ? 12.477 33.219 -24.812 1 98.62 481 VAL A C 1
ATOM 3619 O O . VAL A 1 481 ? 13.609 33.531 -24.438 1 98.62 481 VAL A O 1
ATOM 3622 N N . ASP A 1 482 ? 12.141 33.125 -26.094 1 97.94 482 ASP A N 1
ATOM 3623 C CA . ASP A 1 482 ? 13.117 33.312 -27.156 1 97.94 482 ASP A CA 1
ATOM 3624 C C . ASP A 1 482 ? 13.695 34.719 -27.141 1 97.94 482 ASP A C 1
ATOM 3626 O O . ASP A 1 482 ? 14.82 34.938 -27.594 1 97.94 482 ASP A O 1
ATOM 3630 N N . GLU A 1 483 ? 12.977 35.625 -26.656 1 97.25 483 GLU A N 1
ATOM 3631 C CA . GLU A 1 483 ? 13.375 37.031 -26.672 1 97.25 483 GLU A CA 1
ATOM 3632 C C . GLU A 1 483 ? 14.062 37.438 -25.375 1 97.25 483 GLU A C 1
ATOM 3634 O O . GLU A 1 483 ? 14.578 38.562 -25.266 1 97.25 483 GLU A O 1
ATOM 3639 N N . ALA A 1 484 ? 14.148 36.562 -24.391 1 98.44 484 ALA A N 1
ATOM 3640 C CA . ALA A 1 484 ? 14.656 36.906 -23.062 1 98.44 484 ALA A CA 1
ATOM 3641 C C . ALA A 1 484 ? 16.062 36.375 -22.859 1 98.44 484 ALA A C 1
ATOM 3643 O O . ALA A 1 484 ? 16.5 35.438 -23.562 1 98.44 484 ALA A O 1
ATOM 3644 N N . ASP A 1 485 ? 16.797 36.969 -21.906 1 97.81 485 ASP A N 1
ATOM 3645 C CA . ASP A 1 485 ? 18.094 36.438 -21.5 1 97.81 485 ASP A CA 1
ATOM 3646 C C . ASP A 1 485 ? 17.953 35.156 -20.688 1 97.81 485 ASP A C 1
ATOM 3648 O O . ASP A 1 485 ? 18.797 34.25 -20.781 1 97.81 485 ASP A O 1
ATOM 3652 N N . VAL A 1 486 ? 16.938 35.094 -19.875 1 98.19 486 VAL A N 1
ATOM 3653 C CA . VAL A 1 486 ? 16.672 33.938 -19.031 1 98.19 486 VAL A CA 1
ATOM 3654 C C . VAL A 1 486 ? 15.164 33.75 -18.875 1 98.19 486 VAL A C 1
ATOM 3656 O O . VAL A 1 486 ? 14.406 34.719 -18.922 1 98.19 486 VAL A O 1
ATOM 3659 N N . ALA A 1 487 ? 14.734 32.531 -18.797 1 98.56 487 ALA A N 1
ATOM 3660 C CA . ALA A 1 487 ? 13.336 32.219 -18.516 1 98.56 487 ALA A CA 1
ATOM 3661 C C . ALA A 1 487 ? 13.188 31.609 -17.125 1 98.56 487 ALA A C 1
ATOM 3663 O O . ALA A 1 487 ? 14.016 30.812 -16.703 1 98.56 487 ALA A O 1
ATOM 3664 N N . VAL A 1 488 ? 12.227 32.094 -16.344 1 98.75 488 VAL A N 1
ATOM 3665 C CA . VAL A 1 488 ? 11.812 31.484 -15.086 1 98.75 488 VAL A CA 1
ATOM 3666 C C . VAL A 1 488 ? 10.398 30.906 -15.227 1 98.75 488 VAL A C 1
ATOM 3668 O O . VAL A 1 488 ? 9.43 31.656 -15.336 1 98.75 488 VAL A O 1
ATOM 3671 N N . ALA A 1 489 ? 10.297 29.625 -15.266 1 98.81 489 ALA A N 1
ATOM 3672 C CA . ALA A 1 489 ? 9.016 28.938 -15.398 1 98.81 489 ALA A CA 1
ATOM 3673 C C . ALA A 1 489 ? 8.469 28.531 -14.031 1 98.81 489 ALA A C 1
ATOM 3675 O O . ALA A 1 489 ? 9.07 27.703 -13.336 1 98.81 489 ALA A O 1
ATOM 3676 N N . LEU A 1 490 ? 7.371 29.141 -13.641 1 98.75 490 LEU A N 1
ATOM 3677 C CA . LEU A 1 490 ? 6.699 28.828 -12.383 1 98.75 490 LEU A CA 1
ATOM 3678 C C . LEU A 1 490 ? 5.543 27.859 -12.617 1 98.75 490 LEU A C 1
ATOM 3680 O O . LEU A 1 490 ? 4.48 28.25 -13.094 1 98.75 490 LEU A O 1
ATOM 3684 N N . VAL A 1 491 ? 5.738 26.562 -12.188 1 98.69 491 VAL A N 1
ATOM 3685 C CA . VAL A 1 491 ? 4.789 25.484 -12.453 1 98.69 491 VAL A CA 1
ATOM 3686 C C . VAL A 1 491 ? 4.398 24.812 -11.133 1 98.69 491 VAL A C 1
ATOM 3688 O O . VAL A 1 491 ? 4.969 25.109 -10.086 1 98.69 491 VAL A O 1
ATOM 3691 N N . GLY A 1 492 ? 3.4 23.969 -11.125 1 98.25 492 GLY A N 1
ATOM 3692 C CA . GLY A 1 492 ? 2.98 23.266 -9.93 1 98.25 492 GLY A CA 1
ATOM 3693 C C . GLY A 1 492 ? 1.478 23.078 -9.836 1 98.25 492 GLY A C 1
ATOM 3694 O O . GLY A 1 492 ? 0.813 22.859 -10.852 1 98.25 492 GLY A O 1
ATOM 3695 N N . ALA A 1 493 ? 0.963 23.031 -8.602 1 97.44 493 ALA A N 1
ATOM 3696 C CA . ALA A 1 493 ? -0.451 22.766 -8.344 1 97.44 493 ALA A CA 1
ATOM 3697 C C . ALA A 1 493 ? -0.989 23.703 -7.262 1 97.44 493 ALA A C 1
ATOM 3699 O O . ALA A 1 493 ? -0.222 24.25 -6.461 1 97.44 493 ALA A O 1
ATOM 3700 N N . ASN A 1 494 ? -2.354 23.891 -7.301 1 95.88 494 ASN A N 1
ATOM 3701 C CA . ASN A 1 494 ? -3.023 24.609 -6.219 1 95.88 494 ASN A CA 1
ATOM 3702 C C . ASN A 1 494 ? -3.557 23.641 -5.156 1 95.88 494 ASN A C 1
ATOM 3704 O O . ASN A 1 494 ? -3.732 22.453 -5.422 1 95.88 494 ASN A O 1
ATOM 3708 N N . SER A 1 495 ? -3.746 24.219 -4 1 96.5 495 SER A N 1
ATOM 3709 C CA . SER A 1 495 ? -4.246 23.453 -2.857 1 96.5 495 SER A CA 1
ATOM 3710 C C . SER A 1 495 ? -5.555 24.047 -2.336 1 96.5 495 SER A C 1
ATOM 3712 O O . SER A 1 495 ? -5.676 25.25 -2.178 1 96.5 495 SER A O 1
ATOM 3714 N N . THR A 1 496 ? -6.531 23.172 -2.145 1 93.94 496 THR A N 1
ATOM 3715 C CA . THR A 1 496 ? -7.797 23.516 -1.504 1 93.94 496 THR A CA 1
ATOM 3716 C C . THR A 1 496 ? -8.422 22.297 -0.841 1 93.94 496 THR A C 1
ATOM 3718 O O . THR A 1 496 ? -7.961 21.172 -1.046 1 93.94 496 THR A O 1
ATOM 3721 N N . ILE A 1 497 ? -9.383 22.5 0.002 1 91.5 497 ILE A N 1
ATOM 3722 C CA . ILE A 1 497 ? -10.156 21.406 0.56 1 91.5 497 ILE A CA 1
ATOM 3723 C C . ILE A 1 497 ? -11.297 21.047 -0.39 1 91.5 497 ILE A C 1
ATOM 3725 O O . ILE A 1 497 ? -11.883 21.922 -1.026 1 91.5 497 ILE A O 1
ATOM 3729 N N . ASP A 1 498 ? -11.391 19.656 -0.512 1 79.5 498 ASP A N 1
ATOM 3730 C CA . ASP A 1 498 ? -12.508 19.203 -1.328 1 79.5 498 ASP A CA 1
ATOM 3731 C C . ASP A 1 498 ? -13.812 19.219 -0.537 1 79.5 498 ASP A C 1
ATOM 3733 O O . ASP A 1 498 ? -14 18.438 0.392 1 79.5 498 ASP A O 1
ATOM 3737 N N . PHE A 1 499 ? -14.641 20.062 -0.824 1 58.09 499 PHE A N 1
ATOM 3738 C CA . PHE A 1 499 ? -15.938 20.047 -0.167 1 58.09 499 PHE A CA 1
ATOM 3739 C C . PHE A 1 499 ? -17 19.422 -1.078 1 58.09 499 PHE A C 1
ATOM 3741 O O . PHE A 1 499 ? -18.156 19.266 -0.68 1 58.09 499 PHE A O 1
ATOM 3748 N N . SER A 1 500 ? -17.141 18.516 -1.574 1 56.09 500 SER A N 1
ATOM 3749 C CA . SER A 1 500 ? -18.062 17.547 -2.152 1 56.09 500 SER A CA 1
ATOM 3750 C C . SER A 1 500 ? -18.375 17.875 -3.607 1 56.09 500 SER A C 1
ATOM 3752 O O . SER A 1 500 ? -18.766 17 -4.383 1 56.09 500 SER A O 1
ATOM 3754 N N . ASP A 1 501 ? -18.688 19.141 -4.184 1 52.31 501 ASP A N 1
ATOM 3755 C CA . ASP A 1 501 ? -19.625 18.969 -5.297 1 52.31 501 ASP A CA 1
ATOM 3756 C C . ASP A 1 501 ? -18.875 18.625 -6.586 1 52.31 501 ASP A C 1
ATOM 3758 O O . ASP A 1 501 ? -18.031 19.391 -7.055 1 52.31 501 ASP A O 1
ATOM 3762 N N . ALA A 1 502 ? -18.875 17.297 -6.891 1 52.38 502 ALA A N 1
ATOM 3763 C CA . ALA A 1 502 ? -18.344 16.719 -8.125 1 52.38 502 ALA A CA 1
ATOM 3764 C C . ALA A 1 502 ? -18.75 17.562 -9.336 1 52.38 502 ALA A C 1
ATOM 3766 O O . ALA A 1 502 ? -19.922 17.828 -9.547 1 52.38 502 ALA A O 1
ATOM 3767 N N . ASP A 1 503 ? -17.844 18.578 -9.555 1 58.78 503 ASP A N 1
ATOM 3768 C CA . ASP A 1 503 ? -18.109 19.266 -10.82 1 58.78 503 ASP A CA 1
ATOM 3769 C C . ASP A 1 503 ? -17.984 18.281 -11.992 1 58.78 503 ASP A C 1
ATOM 3771 O O . ASP A 1 503 ? -17.109 17.422 -12 1 58.78 503 ASP A O 1
ATOM 3775 N N . ASP A 1 504 ? -18.984 18.391 -12.727 1 65.81 504 ASP A N 1
ATOM 3776 C CA . ASP A 1 504 ? -18.969 17.703 -14.023 1 65.81 504 ASP A CA 1
ATOM 3777 C C . ASP A 1 504 ? -17.812 18.188 -14.883 1 65.81 504 ASP A C 1
ATOM 3779 O O . ASP A 1 504 ? -17.469 19.375 -14.875 1 65.81 504 ASP A O 1
ATOM 3783 N N . ASP A 1 505 ? -16.766 17.484 -15.43 1 82.5 505 ASP A N 1
ATOM 3784 C CA . ASP A 1 505 ? -15.719 17.703 -16.438 1 82.5 505 ASP A CA 1
ATOM 3785 C C . ASP A 1 505 ? -14.445 18.25 -15.797 1 82.5 505 ASP A C 1
ATOM 3787 O O . ASP A 1 505 ? -13.844 19.203 -16.312 1 82.5 505 ASP A O 1
ATOM 3791 N N . ARG A 1 506 ? -14.125 17.859 -14.633 1 86.06 506 ARG A N 1
ATOM 3792 C CA . ARG A 1 506 ? -12.945 18.266 -13.867 1 86.06 506 ARG A CA 1
ATOM 3793 C C . ARG A 1 506 ? -11.695 18.219 -14.734 1 86.06 506 ARG A C 1
ATOM 3795 O O . ARG A 1 506 ? -10.812 19.062 -14.609 1 86.06 506 ARG A O 1
ATOM 3802 N N . ALA A 1 507 ? -11.602 17.344 -15.641 1 85.94 507 ALA A N 1
ATOM 3803 C CA . ALA A 1 507 ? -10.414 17.109 -16.453 1 85.94 507 ALA A CA 1
ATOM 3804 C C . ALA A 1 507 ? -10.156 18.281 -17.391 1 85.94 507 ALA A C 1
ATOM 3806 O O . ALA A 1 507 ? -9.023 18.484 -17.844 1 85.94 507 ALA A O 1
ATOM 3807 N N . HIS A 1 508 ? -11.172 19.125 -17.625 1 90.06 508 HIS A N 1
ATOM 3808 C CA . HIS A 1 508 ? -11.039 20.188 -18.609 1 90.06 508 HIS A CA 1
ATOM 3809 C C . HIS A 1 508 ? -11 21.562 -17.938 1 90.06 508 HIS A C 1
ATOM 3811 O O . HIS A 1 508 ? -10.758 22.578 -18.594 1 90.06 508 HIS A O 1
ATOM 3817 N N . GLN A 1 509 ? -11.242 21.531 -16.641 1 91.5 509 GLN A N 1
ATOM 3818 C CA . GLN A 1 509 ? -11.234 22.812 -15.93 1 91.5 509 GLN A CA 1
ATOM 3819 C C . GLN A 1 509 ? -9.82 23.359 -15.805 1 91.5 509 GLN A C 1
ATOM 3821 O O . GLN A 1 509 ? -8.875 22.609 -15.562 1 91.5 509 GLN A O 1
ATOM 3826 N N . PRO A 1 510 ? -9.656 24.578 -16.031 1 93.06 510 PRO A N 1
ATOM 3827 C CA . PRO A 1 510 ? -8.328 25.203 -16.109 1 93.06 510 PRO A CA 1
ATOM 3828 C C . PRO A 1 510 ? -7.688 25.422 -14.742 1 93.06 510 PRO A C 1
ATOM 3830 O O . PRO A 1 510 ? -6.492 25.703 -14.656 1 93.06 510 PRO A O 1
ATOM 3833 N N . THR A 1 511 ? -8.375 25.312 -13.586 1 90.94 511 THR A N 1
ATOM 3834 C CA . THR A 1 511 ? -7.816 25.766 -12.32 1 90.94 511 THR A CA 1
ATOM 3835 C C . THR A 1 511 ? -8.242 24.844 -11.18 1 90.94 511 THR A C 1
ATOM 3837 O O . THR A 1 511 ? -8.422 25.297 -10.047 1 90.94 511 THR A O 1
ATOM 3840 N N . ILE A 1 512 ? -8.422 23.609 -11.438 1 91.69 512 ILE A N 1
ATOM 3841 C CA . ILE A 1 512 ? -8.812 22.672 -10.398 1 91.69 512 ILE A CA 1
ATOM 3842 C C . ILE A 1 512 ? -7.617 22.375 -9.492 1 91.69 512 ILE A C 1
ATOM 3844 O O . ILE A 1 512 ? -6.492 22.219 -9.969 1 91.69 512 ILE A O 1
ATOM 3848 N N . SER A 1 513 ? -7.879 22.328 -8.148 1 94.56 513 SER A N 1
ATOM 3849 C CA . SER A 1 513 ? -6.816 21.984 -7.211 1 94.56 513 SER A CA 1
ATOM 3850 C C . SER A 1 513 ? -6.559 20.484 -7.199 1 94.56 513 SER A C 1
ATOM 3852 O O . SER A 1 513 ? -7.5 19.688 -7.238 1 94.56 513 SER A O 1
ATOM 3854 N N . THR A 1 514 ? -5.316 20.094 -7.18 1 95.62 514 THR A N 1
ATOM 3855 C CA . THR A 1 514 ? -4.941 18.672 -7.137 1 95.62 514 THR A CA 1
ATOM 3856 C C . THR A 1 514 ? -4.125 18.375 -5.887 1 95.62 514 THR A C 1
ATOM 3858 O O . THR A 1 514 ? -3.48 17.328 -5.801 1 95.62 514 THR A O 1
ATOM 3861 N N . SER A 1 515 ? -4.078 19.266 -4.914 1 96.31 515 SER A N 1
ATOM 3862 C CA . SER A 1 515 ? -3.504 19.109 -3.582 1 96.31 515 SER A CA 1
ATOM 3863 C C . SER A 1 515 ? -4.453 19.641 -2.508 1 96.31 515 SER A C 1
ATOM 3865 O O . SER A 1 515 ? -5.266 20.531 -2.771 1 96.31 515 SER A O 1
ATOM 3867 N N . GLY A 1 516 ? -4.328 19.062 -1.325 1 96.75 516 GLY A N 1
ATOM 3868 C CA . GLY A 1 516 ? -5.191 19.438 -0.218 1 96.75 516 GLY A CA 1
ATOM 3869 C C . GLY A 1 516 ? -6.145 18.328 0.201 1 96.75 516 GLY A C 1
ATOM 3870 O O . GLY A 1 516 ? -6.254 17.312 -0.479 1 96.75 516 GLY A O 1
ATOM 3871 N N . GLU A 1 517 ? -6.844 18.531 1.263 1 96.25 517 GLU A N 1
ATOM 3872 C CA . GLU A 1 517 ? -7.727 17.516 1.843 1 96.25 517 GLU A CA 1
ATOM 3873 C C . GLU A 1 517 ? -8.82 17.109 0.863 1 96.25 517 GLU A C 1
ATOM 3875 O O . GLU A 1 517 ? -9.586 17.953 0.394 1 96.25 517 GLU A O 1
ATOM 3880 N N . GLY A 1 518 ? -8.875 15.836 0.635 1 94.25 518 GLY A N 1
ATOM 3881 C CA . GLY A 1 518 ? -9.898 15.312 -0.257 1 94.25 518 GLY A CA 1
ATOM 3882 C C . GLY A 1 518 ? -9.531 15.438 -1.724 1 94.25 518 GLY A C 1
ATOM 3883 O O . GLY A 1 518 ? -10.281 14.992 -2.596 1 94.25 518 GLY A O 1
ATOM 3884 N N . ARG A 1 519 ? -8.359 16.094 -2.008 1 95.62 519 ARG A N 1
ATOM 3885 C CA . ARG A 1 519 ? -7.875 16.234 -3.377 1 95.62 519 ARG A CA 1
ATOM 3886 C C . ARG A 1 519 ? -6.848 15.156 -3.705 1 95.62 519 ARG A C 1
ATOM 3888 O O . ARG A 1 519 ? -5.699 15.461 -4.035 1 95.62 519 ARG A O 1
ATOM 3895 N N . ASP A 1 520 ? -7.293 13.898 -3.658 1 96.56 520 ASP A N 1
ATOM 3896 C CA . ASP A 1 520 ? -6.441 12.742 -3.922 1 96.56 520 ASP A CA 1
ATOM 3897 C C . ASP A 1 520 ? -6.309 12.484 -5.422 1 96.56 520 ASP A C 1
ATOM 3899 O O . ASP A 1 520 ? -7.242 12.742 -6.184 1 96.56 520 ASP A O 1
ATOM 3903 N N . VAL A 1 521 ? -5.133 12.039 -5.844 1 97.06 521 VAL A N 1
ATOM 3904 C CA . VAL A 1 521 ? -4.883 11.852 -7.27 1 97.06 521 VAL A CA 1
ATOM 3905 C C . VAL A 1 521 ? -4.332 10.445 -7.52 1 97.06 521 VAL A C 1
ATOM 3907 O O . VAL A 1 521 ? -3.887 9.773 -6.586 1 97.06 521 VAL A O 1
ATOM 3910 N N . THR A 1 522 ? -4.391 9.969 -8.781 1 97.12 522 THR A N 1
ATOM 3911 C CA . THR A 1 522 ? -3.824 8.68 -9.164 1 97.12 522 THR A CA 1
ATOM 3912 C C . THR A 1 522 ? -2.5 8.859 -9.898 1 97.12 522 THR A C 1
ATOM 3914 O O . THR A 1 522 ? -1.747 7.906 -10.086 1 97.12 522 THR A O 1
ATOM 3917 N N . ASP A 1 523 ? -2.203 10.07 -10.289 1 95.88 523 ASP A N 1
ATOM 3918 C CA . ASP A 1 523 ? -1.004 10.453 -11.031 1 95.88 523 ASP A CA 1
ATOM 3919 C C . ASP A 1 523 ? -0.273 11.602 -10.336 1 95.88 523 ASP A C 1
ATOM 3921 O O . ASP A 1 523 ? -0.905 12.477 -9.742 1 95.88 523 ASP A O 1
ATOM 3925 N N . LEU A 1 524 ? 1.068 11.578 -10.453 1 98.12 524 LEU A N 1
ATOM 3926 C CA . LEU A 1 524 ? 1.833 12.578 -9.719 1 98.12 524 LEU A CA 1
ATOM 3927 C C . LEU A 1 524 ? 2.592 13.492 -10.672 1 98.12 524 LEU A C 1
ATOM 3929 O O . LEU A 1 524 ? 3.496 14.219 -10.25 1 98.12 524 LEU A O 1
ATOM 3933 N N . GLY A 1 525 ? 2.336 13.461 -11.961 1 97.75 525 GLY A N 1
ATOM 3934 C CA . GLY A 1 525 ? 2.891 14.461 -12.867 1 97.75 525 GLY A CA 1
ATOM 3935 C C . GLY A 1 525 ? 2.367 15.859 -12.594 1 97.75 525 GLY A C 1
ATOM 3936 O O . GLY A 1 525 ? 1.438 16.031 -11.805 1 97.75 525 GLY A O 1
ATOM 3937 N N . LEU A 1 526 ? 2.998 16.844 -13.227 1 98.25 526 LEU A N 1
ATOM 3938 C CA . LEU A 1 526 ? 2.42 18.172 -13.156 1 98.25 526 LEU A CA 1
ATOM 3939 C C . LEU A 1 526 ? 1.049 18.203 -13.828 1 98.25 526 LEU A C 1
ATOM 3941 O O . LEU A 1 526 ? 0.842 17.578 -14.867 1 98.25 526 LEU A O 1
ATOM 3945 N N . PRO A 1 527 ? 0.068 18.875 -13.227 1 97 527 PRO A N 1
ATOM 3946 C CA . PRO A 1 527 ? -1.281 18.875 -13.797 1 97 527 PRO A CA 1
ATOM 3947 C C . PRO A 1 527 ? -1.35 19.594 -15.148 1 97 527 PRO A C 1
ATOM 3949 O O . PRO A 1 527 ? -0.547 20.5 -15.414 1 97 527 PRO A O 1
ATOM 3952 N N . GLY A 1 528 ? -2.322 19.188 -15.93 1 97.06 528 GLY A N 1
ATOM 3953 C CA . GLY A 1 528 ? -2.549 19.812 -17.219 1 97.06 528 GLY A CA 1
ATOM 3954 C C . GLY A 1 528 ? -1.431 19.562 -18.203 1 97.06 528 GLY A C 1
ATOM 3955 O O . GLY A 1 528 ? -0.993 18.422 -18.375 1 97.06 528 GLY A O 1
ATOM 3956 N N . VAL A 1 529 ? -1.008 20.656 -18.938 1 98.06 529 VAL A N 1
ATOM 3957 C CA . VAL A 1 529 ? -0.017 20.516 -20 1 98.06 529 VAL A CA 1
ATOM 3958 C C . VAL A 1 529 ? 1.265 21.25 -19.609 1 98.06 529 VAL A C 1
ATOM 3960 O O . VAL A 1 529 ? 1.995 21.75 -20.469 1 98.06 529 VAL A O 1
ATOM 3963 N N . GLN A 1 530 ? 1.479 21.375 -18.312 1 98.44 530 GLN A N 1
ATOM 3964 C CA . GLN A 1 530 ? 2.615 22.141 -17.812 1 98.44 530 GLN A CA 1
ATOM 3965 C C . GLN A 1 530 ? 3.938 21.516 -18.25 1 98.44 530 GLN A C 1
ATOM 3967 O O . GLN A 1 530 ? 4.91 22.219 -18.516 1 98.44 530 GLN A O 1
ATOM 3972 N N . GLU A 1 531 ? 4.02 20.203 -18.234 1 98.44 531 GLU A N 1
ATOM 3973 C CA . GLU A 1 531 ? 5.238 19.531 -18.688 1 98.44 531 GLU A CA 1
ATOM 3974 C C . GLU A 1 531 ? 5.504 19.781 -20.156 1 98.44 531 GLU A C 1
ATOM 3976 O O . GLU A 1 531 ? 6.656 19.938 -20.578 1 98.44 531 GLU A O 1
ATOM 3981 N N . GLN A 1 532 ? 4.457 19.828 -20.953 1 98.12 532 GLN A N 1
ATOM 3982 C CA . GLN A 1 532 ? 4.602 20.172 -22.359 1 98.12 532 GLN A CA 1
ATOM 3983 C C . GLN A 1 532 ? 5.125 21.594 -22.531 1 98.12 532 GLN A C 1
ATOM 3985 O O . GLN A 1 532 ? 5.934 21.859 -23.422 1 98.12 532 GLN A O 1
ATOM 3990 N N . LEU A 1 533 ? 4.609 22.516 -21.719 1 98.69 533 LEU A N 1
ATOM 3991 C CA . LEU A 1 533 ? 5.121 23.875 -21.719 1 98.69 533 LEU A CA 1
ATOM 3992 C C . LEU A 1 533 ? 6.625 23.891 -21.484 1 98.69 533 LEU A C 1
ATOM 3994 O O . LEU A 1 533 ? 7.367 24.547 -22.219 1 98.69 533 LEU A O 1
ATOM 3998 N N . LEU A 1 534 ? 7.086 23.172 -20.453 1 98.69 534 LEU A N 1
ATOM 3999 C CA . LEU A 1 534 ? 8.5 23.141 -20.094 1 98.69 534 LEU A CA 1
ATOM 4000 C C . LEU A 1 534 ? 9.328 22.547 -21.234 1 98.69 534 LEU A C 1
ATOM 4002 O O . LEU A 1 534 ? 10.422 23.031 -21.531 1 98.69 534 LEU A O 1
ATOM 4006 N N . GLU A 1 535 ? 8.836 21.484 -21.812 1 97.88 535 GLU A N 1
ATOM 4007 C CA . GLU A 1 535 ? 9.523 20.859 -22.938 1 97.88 535 GLU A CA 1
ATOM 4008 C C . GLU A 1 535 ? 9.688 21.844 -24.094 1 97.88 535 GLU A C 1
ATOM 4010 O O . GLU A 1 535 ? 10.773 21.938 -24.688 1 97.88 535 GLU A O 1
ATOM 4015 N N . ALA A 1 536 ? 8.641 22.562 -24.422 1 98.19 536 ALA A N 1
ATOM 4016 C CA . ALA A 1 536 ? 8.641 23.5 -25.547 1 98.19 536 ALA A CA 1
ATOM 4017 C C . ALA A 1 536 ? 9.625 24.625 -25.328 1 98.19 536 ALA A C 1
ATOM 4019 O O . ALA A 1 536 ? 10.375 25 -26.234 1 98.19 536 ALA A O 1
ATOM 4020 N N . VAL A 1 537 ? 9.617 25.188 -24.172 1 98.12 537 VAL A N 1
ATOM 4021 C CA . VAL A 1 537 ? 10.438 26.375 -23.953 1 98.12 537 VAL A CA 1
ATOM 4022 C C . VAL A 1 537 ? 11.906 25.984 -23.844 1 98.12 537 VAL A C 1
ATOM 4024 O O . VAL A 1 537 ? 12.797 26.781 -24.141 1 98.12 537 VAL A O 1
ATOM 4027 N N . THR A 1 538 ? 12.18 24.766 -23.438 1 96.88 538 THR A N 1
ATOM 4028 C CA . THR A 1 538 ? 13.562 24.328 -23.281 1 96.88 538 THR A CA 1
ATOM 4029 C C . THR A 1 538 ? 14.172 23.984 -24.641 1 96.88 538 THR A C 1
ATOM 4031 O O . THR A 1 538 ? 15.375 23.75 -24.734 1 96.88 538 THR A O 1
ATOM 4034 N N . GLU A 1 539 ? 13.352 23.906 -25.641 1 96 539 GLU A N 1
ATOM 4035 C CA . GLU A 1 539 ? 13.875 23.75 -26.984 1 96 539 GLU A CA 1
ATOM 4036 C C . GLU A 1 539 ? 14.516 25.031 -27.5 1 96 539 GLU A C 1
ATOM 4038 O O . GLU A 1 539 ? 15.281 25.016 -28.469 1 96 539 GLU A O 1
ATOM 4043 N N . THR A 1 540 ? 14.227 26.141 -26.875 1 96.69 540 THR A N 1
ATOM 4044 C CA . THR A 1 540 ? 14.891 27.391 -27.203 1 96.69 540 THR A CA 1
ATOM 4045 C C . THR A 1 540 ? 16.312 27.422 -26.641 1 96.69 540 THR A C 1
ATOM 4047 O O . THR A 1 540 ? 16.688 26.562 -25.844 1 96.69 540 THR A O 1
ATOM 4050 N N . ASP A 1 541 ? 17.109 28.359 -27.109 1 95.44 541 ASP A N 1
ATOM 4051 C CA . ASP A 1 541 ? 18.484 28.469 -26.641 1 95.44 541 ASP A CA 1
ATOM 4052 C C . ASP A 1 541 ? 18.562 29.25 -25.328 1 95.44 541 ASP A C 1
ATOM 4054 O O . ASP A 1 541 ? 19.641 29.422 -24.75 1 95.44 541 ASP A O 1
ATOM 4058 N N . THR A 1 542 ? 17.438 29.734 -24.875 1 97.5 542 THR A N 1
ATOM 4059 C CA . THR A 1 542 ? 17.391 30.562 -23.672 1 97.5 542 THR A CA 1
ATOM 4060 C C . THR A 1 542 ? 17.516 29.688 -22.422 1 97.5 542 THR A C 1
ATOM 4062 O O . THR A 1 542 ? 16.734 28.75 -22.234 1 97.5 542 THR A O 1
ATOM 4065 N N . PRO A 1 543 ? 18.516 29.969 -21.5 1 97.25 543 PRO A N 1
ATOM 4066 C CA . PRO A 1 543 ? 18.547 29.25 -20.234 1 97.25 543 PRO A CA 1
ATOM 4067 C C . PRO A 1 543 ? 17.234 29.344 -19.469 1 97.25 543 PRO A C 1
ATOM 4069 O O . PRO A 1 543 ? 16.656 30.422 -19.328 1 97.25 543 PRO A O 1
ATOM 4072 N N . THR A 1 544 ? 16.719 28.172 -19.031 1 97.94 544 THR A N 1
ATOM 4073 C CA . THR A 1 544 ? 15.422 28.109 -18.359 1 97.94 544 THR A CA 1
ATOM 4074 C C . THR A 1 544 ? 15.562 27.5 -16.969 1 97.94 544 THR A C 1
ATOM 4076 O O . THR A 1 544 ? 16.172 26.438 -16.797 1 97.94 544 THR A O 1
ATOM 4079 N N . VAL A 1 545 ? 15.008 28.188 -15.969 1 98.44 545 VAL A N 1
ATOM 4080 C CA . VAL A 1 545 ? 14.898 27.703 -14.594 1 98.44 545 VAL A CA 1
ATOM 4081 C C . VAL A 1 545 ? 13.445 27.344 -14.289 1 98.44 545 VAL A C 1
ATOM 4083 O O . VAL A 1 545 ? 12.547 28.172 -14.453 1 98.44 545 VAL A O 1
ATOM 4086 N N . ALA A 1 546 ? 13.18 26.109 -13.914 1 98.75 546 ALA A N 1
ATOM 4087 C CA . ALA A 1 546 ? 11.852 25.734 -13.453 1 98.75 546 ALA A CA 1
ATOM 4088 C C . ALA A 1 546 ? 11.742 25.828 -11.93 1 98.75 546 ALA A C 1
ATOM 4090 O O . ALA A 1 546 ? 12.625 25.344 -11.211 1 98.75 546 ALA A O 1
ATOM 4091 N N . VAL A 1 547 ? 10.758 26.516 -11.438 1 98.88 547 VAL A N 1
ATOM 4092 C CA . VAL A 1 547 ? 10.422 26.547 -10.016 1 98.88 547 VAL A CA 1
ATOM 4093 C C . VAL A 1 547 ? 9.078 25.859 -9.789 1 98.88 547 VAL A C 1
ATOM 4095 O O . VAL A 1 547 ? 8.039 26.312 -10.273 1 98.88 547 VAL A O 1
ATOM 4098 N N . VAL A 1 548 ? 9.125 24.766 -9.078 1 98.88 548 VAL A N 1
ATOM 4099 C CA . VAL A 1 548 ? 7.914 24.016 -8.773 1 98.88 548 VAL A CA 1
ATOM 4100 C C . VAL A 1 548 ? 7.27 24.547 -7.504 1 98.88 548 VAL A C 1
ATOM 4102 O O . VAL A 1 548 ? 7.855 24.484 -6.422 1 98.88 548 VAL A O 1
ATOM 4105 N N . VAL A 1 549 ? 6.109 25.109 -7.609 1 98.75 549 VAL A N 1
ATOM 4106 C CA . VAL A 1 549 ? 5.32 25.625 -6.496 1 98.75 549 VAL A CA 1
ATOM 4107 C C . VAL A 1 549 ? 4.086 24.766 -6.285 1 98.75 549 VAL A C 1
ATOM 4109 O O . VAL A 1 549 ? 3.055 24.969 -6.926 1 98.75 549 VAL A O 1
ATOM 4112 N N . SER A 1 550 ? 4.184 23.844 -5.398 1 98.31 550 SER A N 1
ATOM 4113 C CA . SER A 1 550 ? 3.145 22.844 -5.195 1 98.31 550 SER A CA 1
ATOM 4114 C C . SER A 1 550 ? 3.291 22.156 -3.836 1 98.31 550 SER A C 1
ATOM 4116 O O . SER A 1 550 ? 4.406 21.969 -3.352 1 98.31 550 SER A O 1
ATOM 4118 N N . GLY A 1 551 ? 2.102 21.906 -3.225 1 97.56 551 GLY A N 1
ATOM 4119 C CA . GLY A 1 551 ? 2.133 21.094 -2.016 1 97.56 551 GLY A CA 1
ATOM 4120 C C . GLY A 1 551 ? 2.254 19.609 -2.293 1 97.56 551 GLY A C 1
ATOM 4121 O O . GLY A 1 551 ? 2.555 18.828 -1.389 1 97.56 551 GLY A O 1
ATOM 4122 N N . LYS A 1 552 ? 2.086 19.156 -3.488 1 97 552 LYS A N 1
ATOM 4123 C CA . LYS A 1 552 ? 2.176 17.766 -3.932 1 97 552 LYS A CA 1
ATOM 4124 C C . LYS A 1 552 ? 3.607 17.406 -4.316 1 97 552 LYS A C 1
ATOM 4126 O O . LYS A 1 552 ? 4.246 18.125 -5.094 1 97 552 LYS A O 1
ATOM 4131 N N . PRO A 1 553 ? 4.238 16.328 -3.703 1 98.31 553 PRO A N 1
ATOM 4132 C CA . PRO A 1 553 ? 5.477 15.797 -4.277 1 98.31 553 PRO A CA 1
ATOM 4133 C C . PRO A 1 553 ? 5.273 15.164 -5.652 1 98.31 553 PRO A C 1
ATOM 4135 O O . PRO A 1 553 ? 4.73 14.062 -5.754 1 98.31 553 PRO A O 1
ATOM 4138 N N . HIS A 1 554 ? 5.695 15.828 -6.652 1 98.56 554 HIS A N 1
ATOM 4139 C CA . HIS A 1 554 ? 5.426 15.414 -8.023 1 98.56 554 HIS A CA 1
ATOM 4140 C C . HIS A 1 554 ? 6.492 14.453 -8.539 1 98.56 554 HIS A C 1
ATOM 4142 O O . HIS A 1 554 ? 7.637 14.492 -8.078 1 98.56 554 HIS A O 1
ATOM 4148 N N . ALA A 1 555 ? 6.09 13.516 -9.383 1 98.5 555 ALA A N 1
ATOM 4149 C CA . ALA A 1 555 ? 7.016 12.75 -10.211 1 98.5 555 ALA A CA 1
ATOM 4150 C C . ALA A 1 555 ? 7.57 13.602 -11.344 1 98.5 555 ALA A C 1
ATOM 4152 O O . ALA A 1 555 ? 6.938 13.742 -12.398 1 98.5 555 ALA A O 1
ATOM 4153 N N . LEU A 1 556 ? 8.82 14.055 -11.25 1 98.56 556 LEU A N 1
ATOM 4154 C CA . LEU A 1 556 ? 9.359 15.086 -12.125 1 98.56 556 LEU A CA 1
ATOM 4155 C C . LEU A 1 556 ? 10.344 14.484 -13.125 1 98.56 556 LEU A C 1
ATOM 4157 O O . LEU A 1 556 ? 11.25 15.18 -13.609 1 98.56 556 LEU A O 1
ATOM 4161 N N . THR A 1 557 ? 10.258 13.219 -13.422 1 97.5 557 THR A N 1
ATOM 4162 C CA . THR A 1 557 ? 11.227 12.539 -14.273 1 97.5 557 THR A CA 1
ATOM 4163 C C . THR A 1 557 ? 11.383 13.25 -15.609 1 97.5 557 THR A C 1
ATOM 4165 O O . THR A 1 557 ? 12.492 13.586 -16.016 1 97.5 557 THR A O 1
ATOM 4168 N N . ASP A 1 558 ? 10.281 13.578 -16.328 1 96.12 558 ASP A N 1
ATOM 4169 C CA . ASP A 1 558 ? 10.328 14.242 -17.625 1 96.12 558 ASP A CA 1
ATOM 4170 C C . ASP A 1 558 ? 10.82 15.68 -17.484 1 96.12 558 ASP A C 1
ATOM 4172 O O . ASP A 1 558 ? 11.547 16.172 -18.359 1 96.12 558 ASP A O 1
ATOM 4176 N N . VAL A 1 559 ? 10.43 16.328 -16.422 1 98 559 VAL A N 1
ATOM 4177 C CA . VAL A 1 559 ? 10.859 17.703 -16.172 1 98 559 VAL A CA 1
ATOM 4178 C C . VAL A 1 559 ? 12.367 17.734 -15.961 1 98 559 VAL A C 1
ATOM 4180 O O . VAL A 1 559 ? 13.062 18.578 -16.531 1 98 559 VAL A O 1
ATOM 4183 N N . ALA A 1 560 ? 12.867 16.812 -15.086 1 97.75 560 ALA A N 1
ATOM 4184 C CA . ALA A 1 560 ? 14.289 16.766 -14.75 1 97.75 560 ALA A CA 1
ATOM 4185 C C . ALA A 1 560 ? 15.133 16.484 -15.992 1 97.75 560 ALA A C 1
ATOM 4187 O O . ALA A 1 560 ? 16.266 16.938 -16.094 1 97.75 560 ALA A O 1
ATOM 4188 N N . ASP A 1 561 ? 14.578 15.734 -16.953 1 95.5 561 ASP A N 1
ATOM 4189 C CA . ASP A 1 561 ? 15.281 15.445 -18.188 1 95.5 561 ASP A CA 1
ATOM 4190 C C . ASP A 1 561 ? 15.312 16.672 -19.109 1 95.5 561 ASP A C 1
ATOM 4192 O O . ASP A 1 561 ? 16.297 16.891 -19.828 1 95.5 561 ASP A O 1
ATOM 4196 N N . ALA A 1 562 ? 14.266 17.453 -19.062 1 95.88 562 ALA A N 1
ATOM 4197 C CA . ALA A 1 562 ? 14.094 18.547 -20.016 1 95.88 562 ALA A CA 1
ATOM 4198 C C . ALA A 1 562 ? 14.734 19.828 -19.484 1 95.88 562 ALA A C 1
ATOM 4200 O O . ALA A 1 562 ? 15.25 20.641 -20.25 1 95.88 562 ALA A O 1
ATOM 4201 N N . VAL A 1 563 ? 14.656 20.078 -18.219 1 97.25 563 VAL A N 1
ATOM 4202 C CA . VAL A 1 563 ? 15.062 21.344 -17.625 1 97.25 563 VAL A CA 1
ATOM 4203 C C . VAL A 1 563 ? 16.312 21.141 -16.766 1 97.25 563 VAL A C 1
ATOM 4205 O O . VAL A 1 563 ? 16.25 20.516 -15.711 1 97.25 563 VAL A O 1
ATOM 4208 N N . PRO A 1 564 ? 17.422 21.734 -17.109 1 96 564 PRO A N 1
ATOM 4209 C CA . PRO A 1 564 ? 18.672 21.484 -16.406 1 96 564 PRO A CA 1
ATOM 4210 C C . PRO A 1 564 ? 18.703 22.109 -15.016 1 96 564 PRO A C 1
ATOM 4212 O O . PRO A 1 564 ? 19.531 21.734 -14.18 1 96 564 PRO A O 1
ATOM 4215 N N . THR A 1 565 ? 17.891 23.156 -14.773 1 98.12 565 THR A N 1
ATOM 4216 C CA . THR A 1 565 ? 17.859 23.828 -13.484 1 98.12 565 THR A CA 1
ATOM 4217 C C . THR A 1 565 ? 16.438 23.812 -12.906 1 98.12 565 THR A C 1
ATOM 4219 O O . THR A 1 565 ? 15.516 24.344 -13.508 1 98.12 565 THR A O 1
ATOM 4222 N N . ILE A 1 566 ? 16.266 23.156 -11.719 1 98.81 566 ILE A N 1
ATOM 4223 C CA . ILE A 1 566 ? 14.953 23.016 -11.086 1 98.81 566 ILE A CA 1
ATOM 4224 C C . ILE A 1 566 ? 15.062 23.359 -9.602 1 98.81 566 ILE A C 1
ATOM 4226 O O . ILE A 1 566 ? 15.945 22.859 -8.906 1 98.81 566 ILE A O 1
ATOM 4230 N N . ALA A 1 567 ? 14.188 24.188 -9.117 1 98.81 567 ALA A N 1
ATOM 4231 C CA . ALA A 1 567 ? 14 24.438 -7.691 1 98.81 567 ALA A CA 1
ATOM 4232 C C . ALA A 1 567 ? 12.586 24.078 -7.258 1 98.81 567 ALA A C 1
ATOM 4234 O O . ALA A 1 567 ? 11.656 24.094 -8.07 1 98.81 567 ALA A O 1
ATOM 4235 N N . HIS A 1 568 ? 12.438 23.688 -6.055 1 98.88 568 HIS A N 1
ATOM 4236 C CA . HIS A 1 568 ? 11.148 23.359 -5.449 1 98.88 568 HIS A CA 1
ATOM 4237 C C . HIS A 1 568 ? 10.828 24.312 -4.301 1 98.88 568 HIS A C 1
ATOM 4239 O O . HIS A 1 568 ? 11.609 24.438 -3.352 1 98.88 568 HIS A O 1
ATOM 4245 N N . ALA A 1 569 ? 9.664 24.969 -4.363 1 98.75 569 ALA A N 1
ATOM 4246 C CA . ALA A 1 569 ? 9.359 26 -3.379 1 98.75 569 ALA A CA 1
ATOM 4247 C C . ALA A 1 569 ? 8.156 25.609 -2.521 1 98.75 569 ALA A C 1
ATOM 4249 O O . ALA A 1 569 ? 7.723 26.375 -1.662 1 98.75 569 ALA A O 1
ATOM 4250 N N . TRP A 1 570 ? 7.578 24.422 -2.789 1 98.56 570 TRP A N 1
ATOM 4251 C CA . TRP A 1 570 ? 6.387 23.953 -2.09 1 98.56 570 TRP A CA 1
ATOM 4252 C C . TRP A 1 570 ? 5.289 25.016 -2.119 1 98.56 570 TRP A C 1
ATOM 4254 O O . TRP A 1 570 ? 4.934 25.516 -3.186 1 98.56 570 TRP A O 1
ATOM 4264 N N . LEU A 1 571 ? 4.602 25.25 -0.986 1 98.62 571 LEU A N 1
ATOM 4265 C CA . LEU A 1 571 ? 3.658 26.359 -0.795 1 98.62 571 LEU A CA 1
ATOM 4266 C C . LEU A 1 571 ? 4.199 27.359 0.208 1 98.62 571 LEU A C 1
ATOM 4268 O O . LEU A 1 571 ? 3.926 27.266 1.406 1 98.62 571 LEU A O 1
ATOM 4272 N N . PRO A 1 572 ? 4.859 28.375 -0.287 1 98.62 572 PRO A N 1
ATOM 4273 C CA . PRO A 1 572 ? 5.797 29.141 0.541 1 98.62 572 PRO A CA 1
ATOM 4274 C C . PRO A 1 572 ? 5.117 30.266 1.312 1 98.62 572 PRO A C 1
ATOM 4276 O O . PRO A 1 572 ? 5.777 30.984 2.064 1 98.62 572 PRO A O 1
ATOM 4279 N N . GLY A 1 573 ? 3.811 30.5 1.229 1 97.62 573 GLY A N 1
ATOM 4280 C CA . GLY A 1 573 ? 3.098 31.469 2.062 1 97.62 573 GLY A CA 1
ATOM 4281 C C . GLY A 1 573 ? 3.09 32.875 1.49 1 97.62 573 GLY A C 1
ATOM 4282 O O . GLY A 1 573 ? 3.322 33.062 0.294 1 97.62 573 GLY A O 1
ATOM 4283 N N . GLU A 1 574 ? 2.783 33.906 2.295 1 96.75 574 GLU A N 1
ATOM 4284 C CA . GLU A 1 574 ? 2.449 35.25 1.834 1 96.75 574 GLU A CA 1
ATOM 4285 C C . GLU A 1 574 ? 3.684 35.969 1.3 1 96.75 574 GLU A C 1
ATOM 4287 O O . GLU A 1 574 ? 3.57 36.844 0.463 1 96.75 574 GLU A O 1
ATOM 4292 N N . GLU A 1 575 ? 4.852 35.562 1.763 1 98.12 575 GLU A N 1
ATOM 4293 C CA . GLU A 1 575 ? 6.094 36.156 1.272 1 98.12 575 GLU A CA 1
ATOM 4294 C C . GLU A 1 575 ? 6.82 35.219 0.322 1 98.12 575 GLU A C 1
ATOM 4296 O O . GLU A 1 575 ? 8.031 35.344 0.117 1 98.12 575 GLU A O 1
ATOM 4301 N N . GLY A 1 576 ? 6.07 34.25 -0.197 1 98.5 576 GLY A N 1
ATOM 4302 C CA . GLY A 1 576 ? 6.648 33.188 -1.024 1 98.5 576 GLY A CA 1
ATOM 4303 C C . GLY A 1 576 ? 7.359 33.719 -2.252 1 98.5 576 GLY A C 1
ATOM 4304 O O . GLY A 1 576 ? 8.445 33.25 -2.604 1 98.5 576 GLY A O 1
ATOM 4305 N N . GLY A 1 577 ? 6.707 34.656 -2.979 1 98.62 577 GLY A N 1
ATOM 4306 C CA . GLY A 1 577 ? 7.352 35.25 -4.137 1 98.62 577 GLY A CA 1
ATOM 4307 C C . GLY A 1 577 ? 8.695 35.875 -3.818 1 98.62 577 GLY A C 1
ATOM 4308 O O . GLY A 1 577 ? 9.672 35.656 -4.535 1 98.62 577 GLY A O 1
ATOM 4309 N N . ALA A 1 578 ? 8.734 36.656 -2.75 1 98.5 578 ALA A N 1
ATOM 4310 C CA . ALA A 1 578 ? 9.984 37.281 -2.328 1 98.5 578 ALA A CA 1
ATOM 4311 C C . ALA A 1 578 ? 11.031 36.25 -1.961 1 98.5 578 ALA A C 1
ATOM 4313 O O . ALA A 1 578 ? 12.211 36.406 -2.293 1 98.5 578 ALA A O 1
ATOM 4314 N N . GLY A 1 579 ? 10.594 35.219 -1.212 1 98.81 579 GLY A N 1
ATOM 4315 C CA . GLY A 1 579 ? 11.516 34.156 -0.854 1 98.81 579 GLY A CA 1
ATOM 4316 C C . GLY A 1 579 ? 12.117 33.469 -2.061 1 98.81 579 GLY A C 1
ATOM 4317 O O . GLY A 1 579 ? 13.328 33.188 -2.092 1 98.81 579 GLY A O 1
ATOM 4318 N N . ILE A 1 580 ? 11.32 33.125 -3.047 1 98.88 580 ILE A N 1
ATOM 4319 C CA . ILE A 1 580 ? 11.781 32.5 -4.277 1 98.88 580 ILE A CA 1
ATOM 4320 C C . ILE A 1 580 ? 12.797 33.406 -4.973 1 98.88 580 ILE A C 1
ATOM 4322 O O . ILE A 1 580 ? 13.867 32.938 -5.379 1 98.88 580 ILE A O 1
ATOM 4326 N N . ALA A 1 581 ? 12.469 34.656 -5.105 1 98.81 581 ALA A N 1
ATOM 4327 C CA . ALA A 1 581 ? 13.352 35.625 -5.773 1 98.81 581 ALA A CA 1
ATOM 4328 C C . ALA A 1 581 ? 14.688 35.75 -5.043 1 98.81 581 ALA A C 1
ATOM 4330 O O . ALA A 1 581 ? 15.742 35.844 -5.672 1 98.81 581 ALA A O 1
ATOM 4331 N N . ASP A 1 582 ? 14.625 35.812 -3.666 1 98.62 582 ASP A N 1
ATOM 4332 C CA . ASP A 1 582 ? 15.852 35.875 -2.871 1 98.62 582 ASP A CA 1
ATOM 4333 C C . ASP A 1 582 ? 16.812 34.75 -3.26 1 98.62 582 ASP A C 1
ATOM 4335 O O . ASP A 1 582 ? 18.031 34.969 -3.336 1 98.62 582 ASP A O 1
ATOM 4339 N N . VAL A 1 583 ? 16.312 33.594 -3.459 1 98.81 583 VAL A N 1
ATOM 4340 C CA . VAL A 1 583 ? 17.141 32.438 -3.783 1 98.81 583 VAL A CA 1
ATOM 4341 C C . VAL A 1 583 ? 17.609 32.531 -5.23 1 98.81 583 VAL A C 1
ATOM 4343 O O . VAL A 1 583 ? 18.797 32.312 -5.516 1 98.81 583 VAL A O 1
ATOM 4346 N N . LEU A 1 584 ? 16.703 32.844 -6.172 1 98.69 584 LEU A N 1
ATOM 4347 C CA . LEU A 1 584 ? 17.031 32.844 -7.594 1 98.69 584 LEU A CA 1
ATOM 4348 C C . LEU A 1 584 ? 18.141 33.844 -7.887 1 98.69 584 LEU A C 1
ATOM 4350 O O . LEU A 1 584 ? 19.016 33.594 -8.719 1 98.69 584 LEU A O 1
ATOM 4354 N N . VAL A 1 585 ? 18.172 35 -7.215 1 98.19 585 VAL A N 1
ATOM 4355 C CA . VAL A 1 585 ? 19.125 36.062 -7.539 1 98.19 585 VAL A CA 1
ATOM 4356 C C . VAL A 1 585 ? 20.359 35.938 -6.645 1 98.19 585 VAL A C 1
ATOM 4358 O O . VAL A 1 585 ? 21.312 36.688 -6.766 1 98.19 585 VAL A O 1
ATOM 4361 N N . GLY A 1 586 ? 20.328 35 -5.645 1 97.94 586 GLY A N 1
ATOM 4362 C CA . GLY A 1 586 ? 21.516 34.688 -4.871 1 97.94 586 GLY A CA 1
ATOM 4363 C C . GLY A 1 586 ? 21.641 35.5 -3.592 1 97.94 586 GLY A C 1
ATOM 4364 O O . GLY A 1 586 ? 22.641 35.406 -2.883 1 97.94 586 GLY A O 1
ATOM 4365 N N . ASP A 1 587 ? 20.625 36.344 -3.299 1 97.44 587 ASP A N 1
ATOM 4366 C CA . ASP A 1 587 ? 20.625 37 -2.008 1 97.44 587 ASP A CA 1
ATOM 4367 C C . ASP A 1 587 ? 20.609 36 -0.858 1 97.44 587 ASP A C 1
ATOM 4369 O O . ASP A 1 587 ? 21.125 36.281 0.229 1 97.44 587 ASP A O 1
ATOM 4373 N N . HIS A 1 588 ? 20.047 34.906 -1.132 1 98.06 588 HIS A N 1
ATOM 4374 C CA . HIS A 1 588 ? 20.078 33.781 -0.211 1 98.06 588 HIS A CA 1
ATOM 4375 C C . HIS A 1 588 ? 20.594 32.531 -0.902 1 98.06 588 HIS A C 1
ATOM 4377 O O . HIS A 1 588 ? 20.109 32.156 -1.972 1 98.06 588 HIS A O 1
ATOM 4383 N N . ASN A 1 589 ? 21.656 31.875 -0.31 1 98.62 589 ASN A N 1
ATOM 4384 C CA . ASN A 1 589 ? 22.125 30.562 -0.76 1 98.62 589 ASN A CA 1
ATOM 4385 C C . ASN A 1 589 ? 21.109 29.484 -0.433 1 98.62 589 ASN A C 1
ATOM 4387 O O . ASN A 1 589 ? 20.781 29.25 0.735 1 98.62 589 ASN A O 1
ATOM 4391 N N . PRO A 1 590 ? 20.547 28.859 -1.538 1 98.56 590 PRO A N 1
ATOM 4392 C CA . PRO A 1 590 ? 19.547 27.828 -1.238 1 98.56 590 PRO A CA 1
ATOM 4393 C C . PRO A 1 590 ? 20.031 26.828 -0.187 1 98.56 590 PRO A C 1
ATOM 4395 O O . PRO A 1 590 ? 21.172 26.359 -0.248 1 98.56 590 PRO A O 1
ATOM 4398 N N . SER A 1 591 ? 19.172 26.5 0.752 1 97.88 591 SER A N 1
ATOM 4399 C CA . SER A 1 591 ? 19.562 25.672 1.887 1 97.88 591 SER A CA 1
ATOM 4400 C C . SER A 1 591 ? 18.484 24.641 2.203 1 97.88 591 SER A C 1
ATOM 4402 O O . SER A 1 591 ? 18.594 23.891 3.176 1 97.88 591 SER A O 1
ATOM 4404 N N . GLY A 1 592 ? 17.328 24.609 1.469 1 98.62 592 GLY A N 1
ATOM 4405 C CA . GLY A 1 592 ? 16.312 23.594 1.681 1 98.62 592 GLY A CA 1
ATOM 4406 C C . GLY A 1 592 ? 16.781 22.188 1.384 1 98.62 592 GLY A C 1
ATOM 4407 O O . GLY A 1 592 ? 17.641 21.984 0.52 1 98.62 592 GLY A O 1
ATOM 4408 N N . ARG A 1 593 ? 16.344 21.234 2.154 1 98.88 593 ARG A N 1
ATOM 4409 C CA . ARG A 1 593 ? 16.531 19.812 1.918 1 98.88 593 ARG A CA 1
ATOM 4410 C C . ARG A 1 593 ? 15.188 19.078 1.856 1 98.88 593 ARG A C 1
ATOM 4412 O O . ARG A 1 593 ? 14.281 19.375 2.641 1 98.88 593 ARG A O 1
ATOM 4419 N N . LEU A 1 594 ? 15.07 18.141 0.95 1 98.88 594 LEU A N 1
ATOM 4420 C CA . LEU A 1 594 ? 13.805 17.453 0.742 1 98.88 594 LEU A CA 1
ATOM 4421 C C . LEU A 1 594 ? 13.414 16.656 1.98 1 98.88 594 LEU A C 1
ATOM 4423 O O . LEU A 1 594 ? 14.188 15.82 2.461 1 98.88 594 LEU A O 1
ATOM 4427 N N . PRO A 1 595 ? 12.211 16.922 2.514 1 98.88 595 PRO A N 1
ATOM 4428 C CA . PRO A 1 595 ? 11.711 16.094 3.623 1 98.88 595 PRO A CA 1
ATOM 4429 C C . PRO A 1 595 ? 11.023 14.82 3.15 1 98.88 595 PRO A C 1
ATOM 4431 O O . PRO A 1 595 ? 10.516 14.047 3.969 1 98.88 595 PRO A O 1
ATOM 4434 N N . VAL A 1 596 ? 10.891 14.555 1.879 1 98.75 596 VAL A N 1
ATOM 4435 C CA . VAL A 1 596 ? 10.328 13.367 1.254 1 98.75 596 VAL A CA 1
ATOM 4436 C C . VAL A 1 596 ? 11.195 12.945 0.068 1 98.75 596 VAL A C 1
ATOM 4438 O O . VAL A 1 596 ? 11.922 13.766 -0.497 1 98.75 596 VAL A O 1
ATOM 4441 N N . SER A 1 597 ? 11.148 11.672 -0.259 1 98.69 597 SER A N 1
ATOM 4442 C CA . SER A 1 597 ? 11.711 11.188 -1.517 1 98.69 597 SER A CA 1
ATOM 4443 C C . SER A 1 597 ? 10.766 11.461 -2.682 1 98.69 597 SER A C 1
ATOM 4445 O O . SER A 1 597 ? 9.57 11.156 -2.611 1 98.69 597 SER A O 1
ATOM 4447 N N . LEU A 1 598 ? 11.242 12.117 -3.725 1 98.69 598 LEU A N 1
ATOM 4448 C CA . LEU A 1 598 ? 10.406 12.344 -4.902 1 98.69 598 LEU A CA 1
ATOM 4449 C C . LEU A 1 598 ? 10.445 11.141 -5.836 1 98.69 598 LEU A C 1
ATOM 4451 O O . LEU A 1 598 ? 11.523 10.711 -6.262 1 98.69 598 LEU A O 1
ATOM 4455 N N . PRO A 1 599 ? 9.297 10.617 -6.172 1 98.31 599 PRO A N 1
ATOM 4456 C CA . PRO A 1 599 ? 9.266 9.43 -7.02 1 98.31 599 PRO A CA 1
ATOM 4457 C C . PRO A 1 599 ? 9.523 9.75 -8.492 1 98.31 599 PRO A C 1
ATOM 4459 O O . PRO A 1 599 ? 9.414 10.906 -8.906 1 98.31 599 PRO A O 1
ATOM 4462 N N . ARG A 1 600 ? 9.875 8.734 -9.234 1 97.69 600 ARG A N 1
ATOM 4463 C CA . ARG A 1 600 ? 9.977 8.828 -10.688 1 97.69 600 ARG A CA 1
ATOM 4464 C C . ARG A 1 600 ? 8.602 8.695 -11.336 1 97.69 600 ARG A C 1
ATOM 4466 O O . ARG A 1 600 ? 8.383 9.18 -12.445 1 97.69 600 ARG A O 1
ATOM 4473 N N . ASP A 1 601 ? 7.773 7.953 -10.656 1 96.5 601 ASP A N 1
ATOM 4474 C CA . ASP A 1 601 ? 6.422 7.594 -11.078 1 96.5 601 ASP A CA 1
ATOM 4475 C C . ASP A 1 601 ? 5.543 7.27 -9.867 1 96.5 601 ASP A C 1
ATOM 4477 O O . ASP A 1 601 ? 6.031 6.758 -8.859 1 96.5 601 ASP A O 1
ATOM 4481 N N . ALA A 1 602 ? 4.156 7.641 -10.07 1 97.44 602 ALA A N 1
ATOM 4482 C CA . ALA A 1 602 ? 3.252 7.324 -8.969 1 97.44 602 ALA A CA 1
ATOM 4483 C C . ALA A 1 602 ? 3.285 5.836 -8.641 1 97.44 602 ALA A C 1
ATOM 4485 O O . ALA A 1 602 ? 3.104 5.441 -7.488 1 97.44 602 ALA A O 1
ATOM 4486 N N . GLY A 1 603 ? 3.578 5.004 -9.625 1 97.31 603 GLY A N 1
ATOM 4487 C CA . GLY A 1 603 ? 3.559 3.561 -9.469 1 97.31 603 GLY A CA 1
ATOM 4488 C C . GLY A 1 603 ? 4.695 3.037 -8.609 1 97.31 603 GLY A C 1
ATOM 4489 O O . GLY A 1 603 ? 4.68 1.877 -8.195 1 97.31 603 GLY A O 1
ATOM 4490 N N . GLN A 1 604 ? 5.68 3.84 -8.219 1 96.88 604 GLN A N 1
ATOM 4491 C CA . GLN A 1 604 ? 6.777 3.422 -7.359 1 96.88 604 GLN A CA 1
ATOM 4492 C C . GLN A 1 604 ? 6.348 3.391 -5.895 1 96.88 604 GLN A C 1
ATOM 4494 O O . GLN A 1 604 ? 7.023 2.797 -5.055 1 96.88 604 GLN A O 1
ATOM 4499 N N . LEU A 1 605 ? 5.285 4.105 -5.539 1 97.06 605 LEU A N 1
ATOM 4500 C CA . LEU A 1 605 ? 4.945 4.344 -4.141 1 97.06 605 LEU A CA 1
ATOM 4501 C C . LEU A 1 605 ? 4.57 3.043 -3.439 1 97.06 605 LEU A C 1
ATOM 4503 O O . LEU A 1 605 ? 3.965 2.158 -4.047 1 97.06 605 LEU A O 1
ATOM 4507 N N . PRO A 1 606 ? 4.945 2.996 -2.182 1 96.38 606 PRO A N 1
ATOM 4508 C CA . PRO A 1 606 ? 5.727 3.973 -1.416 1 96.38 606 PRO A CA 1
ATOM 4509 C C . PRO A 1 606 ? 7.207 3.957 -1.778 1 96.38 606 PRO A C 1
ATOM 4511 O O . PRO A 1 606 ? 7.727 2.932 -2.229 1 96.38 606 PRO A O 1
ATOM 4514 N N . ILE A 1 607 ? 7.891 5.102 -1.6 1 97.12 607 ILE A N 1
ATOM 4515 C CA . ILE A 1 607 ? 9.281 5.191 -2.027 1 97.12 607 ILE A CA 1
ATOM 4516 C C . ILE A 1 607 ? 10.109 5.887 -0.949 1 97.12 607 ILE A C 1
ATOM 4518 O O . ILE A 1 607 ? 11.133 6.508 -1.246 1 97.12 607 ILE A O 1
ATOM 4522 N N . ASN A 1 608 ? 9.602 5.918 0.344 1 97.81 608 ASN A N 1
ATOM 4523 C CA . ASN A 1 608 ? 10.375 6.5 1.437 1 97.81 608 ASN A CA 1
ATOM 4524 C C . ASN A 1 608 ? 11.773 5.902 1.515 1 97.81 608 ASN A C 1
ATOM 4526 O O . ASN A 1 608 ? 11.977 4.742 1.152 1 97.81 608 ASN A O 1
ATOM 4530 N N . TYR A 1 609 ? 12.781 6.645 2.049 1 97.94 609 TYR A N 1
ATOM 4531 C CA . TYR A 1 609 ? 14.188 6.273 1.965 1 97.94 609 TYR A CA 1
ATOM 4532 C C . TYR A 1 609 ? 14.5 5.094 2.877 1 97.94 609 TYR A C 1
ATOM 4534 O O . TYR A 1 609 ? 15.406 4.309 2.598 1 97.94 609 TYR A O 1
ATOM 4542 N N . ASN A 1 610 ? 13.797 5.039 4.02 1 97.5 610 ASN A N 1
ATOM 4543 C CA . ASN A 1 610 ? 14.094 4.047 5.043 1 97.5 610 ASN A CA 1
ATOM 4544 C C . ASN A 1 610 ? 13.352 2.738 4.793 1 97.5 610 ASN A C 1
ATOM 4546 O O . ASN A 1 610 ? 12.68 2.219 5.688 1 97.5 610 ASN A O 1
ATOM 4550 N N . ARG A 1 611 ? 13.523 2.158 3.658 1 95.88 611 ARG A N 1
ATOM 4551 C CA . ARG A 1 611 ? 12.969 0.87 3.26 1 95.88 611 ARG A CA 1
ATOM 4552 C C . ARG A 1 611 ? 13.891 -0.274 3.67 1 95.88 611 ARG A C 1
ATOM 4554 O O . ARG A 1 611 ? 15.086 -0.068 3.887 1 95.88 611 ARG A O 1
ATOM 4561 N N . ASN A 1 612 ? 13.328 -1.46 3.768 1 97.38 612 ASN A N 1
ATOM 4562 C CA . ASN A 1 612 ? 14.109 -2.656 4.07 1 97.38 612 ASN A CA 1
ATOM 4563 C C . ASN A 1 612 ? 14.977 -3.07 2.889 1 97.38 612 ASN A C 1
ATOM 4565 O O . ASN A 1 612 ? 14.734 -2.662 1.754 1 97.38 612 ASN A O 1
ATOM 4569 N N . PRO A 1 613 ? 16 -3.869 3.145 1 96.69 613 PRO A N 1
ATOM 4570 C CA . PRO A 1 613 ? 16.969 -4.215 2.096 1 96.69 613 PRO A CA 1
ATOM 4571 C C . PRO A 1 613 ? 16.312 -4.918 0.906 1 96.69 613 PRO A C 1
ATOM 4573 O O . PRO A 1 613 ? 16.672 -4.648 -0.244 1 96.69 613 PRO A O 1
ATOM 4576 N N . ASN A 1 614 ? 15.375 -5.758 1.17 1 95.06 614 ASN A N 1
ATOM 4577 C CA . ASN A 1 614 ? 14.734 -6.492 0.089 1 95.06 614 ASN A CA 1
ATOM 4578 C C . ASN A 1 614 ? 13.781 -5.602 -0.706 1 95.06 614 ASN A C 1
ATOM 4580 O O . ASN A 1 614 ? 13.383 -5.949 -1.818 1 95.06 614 ASN A O 1
ATOM 4584 N N . ALA A 1 615 ? 13.445 -4.469 -0.174 1 91.56 615 ALA A N 1
ATOM 4585 C CA . ALA A 1 615 ? 12.57 -3.535 -0.876 1 91.56 615 ALA A CA 1
ATOM 4586 C C . ALA A 1 615 ? 13.375 -2.59 -1.764 1 91.56 615 ALA A C 1
ATOM 4588 O O . ALA A 1 615 ? 12.812 -1.913 -2.629 1 91.56 615 ALA A O 1
ATOM 4589 N N . VAL A 1 616 ? 14.617 -2.465 -1.558 1 87.81 616 VAL A N 1
ATOM 4590 C CA . VAL A 1 616 ? 15.43 -1.558 -2.361 1 87.81 616 VAL A CA 1
ATOM 4591 C C . VAL A 1 616 ? 16.156 -2.342 -3.449 1 87.81 616 VAL A C 1
ATOM 4593 O O . VAL A 1 616 ? 16.875 -1.761 -4.27 1 87.81 616 VAL A O 1
ATOM 4596 N N . SER A 1 617 ? 15.836 -3.668 -3.457 1 80.38 617 SER A N 1
ATOM 4597 C CA . SER A 1 617 ? 16.562 -4.512 -4.398 1 80.38 617 SER A CA 1
ATOM 4598 C C . SER A 1 617 ? 15.852 -4.582 -5.742 1 80.38 617 SER A C 1
ATOM 4600 O O . SER A 1 617 ? 14.633 -4.766 -5.797 1 80.38 617 SER A O 1
ATOM 4602 N N . GLY A 1 618 ? 16.578 -4.23 -6.719 1 83 618 GLY A N 1
ATOM 4603 C CA . GLY A 1 618 ? 16.109 -4.469 -8.07 1 83 618 GLY A CA 1
ATOM 4604 C C . GLY A 1 618 ? 15.352 -3.289 -8.656 1 83 618 GLY A C 1
ATOM 4605 O O . GLY A 1 618 ? 14.875 -2.424 -7.918 1 83 618 GLY A O 1
ATOM 4606 N N . ASP A 1 619 ? 15.266 -3.178 -9.938 1 92.5 619 ASP A N 1
ATOM 4607 C CA . ASP A 1 619 ? 14.531 -2.18 -10.703 1 92.5 619 ASP A CA 1
ATOM 4608 C C . ASP A 1 619 ? 13.195 -2.74 -11.195 1 92.5 619 ASP A C 1
ATOM 4610 O O . ASP A 1 619 ? 12.953 -3.945 -11.102 1 92.5 619 ASP A O 1
ATOM 4614 N N . TYR A 1 620 ? 12.273 -1.876 -11.547 1 95.31 620 TYR A N 1
ATOM 4615 C CA . TYR A 1 620 ? 11.148 -2.27 -12.383 1 95.31 620 TYR A CA 1
ATOM 4616 C C . TYR A 1 620 ? 11.586 -2.49 -13.82 1 95.31 620 TYR A C 1
ATOM 4618 O O . TYR A 1 620 ? 12.727 -2.193 -14.188 1 95.31 620 TYR A O 1
ATOM 4626 N N . VAL A 1 621 ? 10.703 -3.002 -14.695 1 94.19 621 VAL A N 1
ATOM 4627 C CA . VAL A 1 621 ? 11.062 -3.303 -16.078 1 94.19 621 VAL A CA 1
ATOM 4628 C C . VAL A 1 621 ? 11.578 -2.041 -16.766 1 94.19 621 VAL A C 1
ATOM 4630 O O . VAL A 1 621 ? 12.633 -2.064 -17.391 1 94.19 621 VAL A O 1
ATOM 4633 N N . TYR A 1 622 ? 10.859 -0.87 -16.594 1 92.44 622 TYR A N 1
ATOM 4634 C CA . TYR A 1 622 ? 11.203 0.331 -17.344 1 92.44 622 TYR A CA 1
ATOM 4635 C C . TYR A 1 622 ? 11.672 1.44 -16.406 1 92.44 622 TYR A C 1
ATOM 4637 O O . TYR A 1 622 ? 12.086 2.51 -16.875 1 92.44 622 TYR A O 1
ATOM 4645 N N . THR A 1 623 ? 11.578 1.228 -15.102 1 94.12 623 THR A N 1
ATOM 4646 C CA . THR A 1 623 ? 11.797 2.305 -14.141 1 94.12 623 THR A CA 1
ATOM 4647 C C . THR A 1 623 ? 12.781 1.873 -13.062 1 94.12 623 THR A C 1
ATOM 4649 O O . THR A 1 623 ? 12.633 0.809 -12.461 1 94.12 623 THR A O 1
ATOM 4652 N N . PRO A 1 624 ? 13.828 2.693 -12.805 1 94.25 624 PRO A N 1
ATOM 4653 C CA . PRO A 1 624 ? 14.711 2.393 -11.672 1 94.25 624 PRO A CA 1
ATOM 4654 C C . PRO A 1 624 ? 13.953 2.295 -10.344 1 94.25 624 PRO A C 1
ATOM 4656 O O . PRO A 1 624 ? 12.914 2.934 -10.172 1 94.25 624 PRO A O 1
ATOM 4659 N N . GLY A 1 625 ? 14.523 1.522 -9.438 1 94.56 625 GLY A N 1
ATOM 4660 C CA . GLY A 1 625 ? 13.891 1.318 -8.141 1 94.56 625 GLY A CA 1
ATOM 4661 C C . GLY A 1 625 ? 14.109 2.473 -7.188 1 94.56 625 GLY A C 1
ATOM 4662 O O . GLY A 1 625 ? 13.367 2.635 -6.219 1 94.56 625 GLY A O 1
ATOM 4663 N N . ASP A 1 626 ? 15.023 3.322 -7.406 1 95.94 626 ASP A N 1
ATOM 4664 C CA . ASP A 1 626 ? 15.367 4.418 -6.504 1 95.94 626 ASP A CA 1
ATOM 4665 C C . ASP A 1 626 ? 14.523 5.656 -6.801 1 95.94 626 ASP A C 1
ATOM 4667 O O . ASP A 1 626 ? 13.953 5.781 -7.891 1 95.94 626 ASP A O 1
ATOM 4671 N N . ALA A 1 627 ? 14.352 6.57 -5.805 1 97.56 627 ALA A N 1
ATOM 4672 C CA . ALA A 1 627 ? 13.688 7.859 -5.984 1 97.56 627 ALA A CA 1
ATOM 4673 C C . ALA A 1 627 ? 14.438 8.727 -6.992 1 97.56 627 ALA A C 1
ATOM 4675 O O . ALA A 1 627 ? 15.648 8.562 -7.184 1 97.56 627 ALA A O 1
ATOM 4676 N N . LEU A 1 628 ? 13.711 9.594 -7.719 1 98.31 628 LEU A N 1
ATOM 4677 C CA . LEU A 1 628 ? 14.359 10.555 -8.602 1 98.31 628 LEU A CA 1
ATOM 4678 C C . LEU A 1 628 ? 15.273 11.484 -7.812 1 98.31 628 LEU A C 1
ATOM 4680 O O . LEU A 1 628 ? 16.438 11.688 -8.18 1 98.31 628 LEU A O 1
ATOM 4684 N N . PHE A 1 629 ? 14.773 12.102 -6.734 1 98.69 629 PHE A N 1
ATOM 4685 C CA . PHE A 1 629 ? 15.516 12.867 -5.742 1 98.69 629 PHE A CA 1
ATOM 4686 C C . PHE A 1 629 ? 15.297 12.305 -4.344 1 98.69 629 PHE A C 1
ATOM 4688 O O . PHE A 1 629 ? 14.156 12.203 -3.883 1 98.69 629 PHE A O 1
ATOM 4695 N N . PRO A 1 630 ? 16.344 11.969 -3.633 1 98.44 630 PRO A N 1
ATOM 4696 C CA . PRO A 1 630 ? 16.219 11.25 -2.361 1 98.44 630 PRO A CA 1
ATOM 4697 C C . PRO A 1 630 ? 15.922 12.18 -1.186 1 98.44 630 PRO A C 1
ATOM 4699 O O . PRO A 1 630 ? 16.141 13.391 -1.28 1 98.44 630 PRO A O 1
ATOM 4702 N N . PHE A 1 631 ? 15.453 11.609 -0.101 1 98.81 631 PHE A N 1
ATOM 4703 C CA . PHE A 1 631 ? 15.258 12.281 1.174 1 98.81 631 PHE A CA 1
ATOM 4704 C C . PHE A 1 631 ? 16.531 13 1.609 1 98.81 631 PHE A C 1
ATOM 4706 O O . PHE A 1 631 ? 17.625 12.438 1.526 1 98.81 631 PHE A O 1
ATOM 4713 N N . GLY A 1 632 ? 16.375 14.25 1.967 1 98.88 632 GLY A N 1
ATOM 4714 C CA . GLY A 1 632 ? 17.5 15.047 2.455 1 98.88 632 GLY A CA 1
ATOM 4715 C C . GLY A 1 632 ? 18.266 15.742 1.347 1 98.88 632 GLY A C 1
ATOM 4716 O O . GLY A 1 632 ? 19.188 16.516 1.613 1 98.88 632 GLY A O 1
ATOM 4717 N N . HIS A 1 633 ? 17.844 15.539 0.117 1 98.81 633 HIS A N 1
ATOM 4718 C CA . HIS A 1 633 ? 18.547 16.094 -1.033 1 98.81 633 HIS A CA 1
ATOM 4719 C C . HIS A 1 633 ? 18.281 17.594 -1.153 1 98.81 633 HIS A C 1
ATOM 4721 O O . HIS A 1 633 ? 17.188 18.062 -0.868 1 98.81 633 HIS A O 1
ATOM 4727 N N . GLY A 1 634 ? 19.172 18.344 -1.623 1 98.69 634 GLY A N 1
ATOM 4728 C CA . GLY A 1 634 ? 19.141 19.766 -1.961 1 98.69 634 GLY A CA 1
ATOM 4729 C C . GLY A 1 634 ? 20.516 20.328 -2.279 1 98.69 634 GLY A C 1
ATOM 4730 O O . GLY A 1 634 ? 21.484 20.062 -1.565 1 98.69 634 GLY A O 1
ATOM 4731 N N . GLU A 1 635 ? 20.594 21.047 -3.336 1 98.06 635 GLU A N 1
ATOM 4732 C CA . GLU A 1 635 ? 21.875 21.641 -3.744 1 98.06 635 GLU A CA 1
ATOM 4733 C C . GLU A 1 635 ? 22.047 23.031 -3.16 1 98.06 635 GLU A C 1
ATOM 4735 O O . GLU A 1 635 ? 21.141 23.547 -2.48 1 98.06 635 GLU A O 1
ATOM 4740 N N . SER A 1 636 ? 23.219 23.562 -3.285 1 97.38 636 SER A N 1
ATOM 4741 C CA . SER A 1 636 ? 23.625 24.875 -2.791 1 97.38 636 SER A CA 1
ATOM 4742 C C . SER A 1 636 ? 24.547 25.578 -3.777 1 97.38 636 SER A C 1
ATOM 4744 O O . SER A 1 636 ? 25.078 24.953 -4.691 1 97.38 636 SER A O 1
ATOM 4746 N N . TYR A 1 637 ? 24.719 26.922 -3.635 1 97.94 637 TYR A N 1
ATOM 4747 C CA . TYR A 1 637 ? 25.641 27.672 -4.473 1 97.94 637 TYR A CA 1
ATOM 4748 C C . TYR A 1 637 ? 27.062 27.594 -3.945 1 97.94 637 TYR A C 1
ATOM 4750 O O . TYR A 1 637 ? 27.969 28.266 -4.449 1 97.94 637 TYR A O 1
ATOM 4758 N N . THR A 1 638 ? 27.25 26.797 -2.914 1 97.62 638 THR A N 1
ATOM 4759 C CA . THR A 1 638 ? 28.578 26.516 -2.379 1 97.62 638 THR A CA 1
ATOM 4760 C C . THR A 1 638 ? 28.781 25.031 -2.168 1 97.62 638 THR A C 1
ATOM 4762 O O . THR A 1 638 ? 27.953 24.219 -2.57 1 97.62 638 THR A O 1
ATOM 4765 N N . THR A 1 639 ? 29.969 24.656 -1.759 1 97.56 639 THR A N 1
ATOM 4766 C CA . THR A 1 639 ? 30.312 23.25 -1.572 1 97.56 639 THR A CA 1
ATOM 4767 C C . THR A 1 639 ? 30.859 23.016 -0.168 1 97.56 639 THR A C 1
ATOM 4769 O O . THR A 1 639 ? 31.641 23.828 0.345 1 97.56 639 THR A O 1
ATOM 4772 N N . PHE A 1 640 ? 30.406 22 0.407 1 98.38 640 PHE A N 1
ATOM 4773 C CA . PHE A 1 640 ? 30.875 21.641 1.736 1 98.38 640 PHE A CA 1
ATOM 4774 C C . PHE A 1 640 ? 31.625 20.312 1.694 1 98.38 640 PHE A C 1
ATOM 4776 O O . PHE A 1 640 ? 31.234 19.391 0.967 1 98.38 640 PHE A O 1
ATOM 4783 N N . ALA A 1 641 ? 32.688 20.172 2.396 1 98.56 641 ALA A N 1
ATOM 4784 C CA . ALA A 1 641 ? 33.438 18.938 2.545 1 98.56 641 ALA A CA 1
ATOM 4785 C C . ALA A 1 641 ? 33.281 18.344 3.939 1 98.56 641 ALA A C 1
ATOM 4787 O O . ALA A 1 641 ? 33.188 19.078 4.926 1 98.56 641 ALA A O 1
ATOM 4788 N N . TYR A 1 642 ? 33.156 17.094 4.023 1 98.44 642 TYR A N 1
ATOM 4789 C CA . TYR A 1 642 ? 33.125 16.344 5.266 1 98.44 642 TYR A CA 1
ATOM 4790 C C . TYR A 1 642 ? 34.438 15.656 5.551 1 98.44 642 TYR A C 1
ATOM 4792 O O . TYR A 1 642 ? 35.094 15.148 4.641 1 98.44 642 TYR A O 1
ATOM 4800 N N . GLY A 1 643 ? 34.906 15.688 6.793 1 97.38 643 GLY A N 1
ATOM 4801 C CA . GLY A 1 643 ? 36.125 15 7.145 1 97.38 643 GLY A CA 1
ATOM 4802 C C . GLY A 1 643 ? 36.25 14.703 8.625 1 97.38 643 GLY A C 1
ATOM 4803 O O . GLY A 1 643 ? 35.469 15.203 9.43 1 97.38 643 GLY A O 1
ATOM 4804 N N . ASP A 1 644 ? 37.094 13.828 8.938 1 96.62 644 ASP A N 1
ATOM 4805 C CA . ASP A 1 644 ? 37.531 13.57 10.305 1 96.62 644 ASP A CA 1
ATOM 4806 C C . ASP A 1 644 ? 36.406 12.977 11.148 1 96.62 644 ASP A C 1
ATOM 4808 O O . ASP A 1 644 ? 36.188 13.43 12.273 1 96.62 644 ASP A O 1
ATOM 4812 N N . LEU A 1 645 ? 35.656 12.047 10.578 1 98.38 645 LEU A N 1
ATOM 4813 C CA . LEU A 1 645 ? 34.688 11.344 11.398 1 98.38 645 LEU A CA 1
ATOM 4814 C C . LEU A 1 645 ? 35.375 10.523 12.484 1 98.38 645 LEU A C 1
ATOM 4816 O O . LEU A 1 645 ? 36.25 9.711 12.195 1 98.38 645 LEU A O 1
ATOM 4820 N N . GLU A 1 646 ? 35 10.781 13.719 1 98.06 646 GLU A N 1
ATOM 4821 C CA . GLU A 1 646 ? 35.625 10.086 14.852 1 98.06 646 GLU A CA 1
ATOM 4822 C C . GLU A 1 646 ? 34.562 9.609 15.836 1 98.06 646 GLU A C 1
ATOM 4824 O O . GLU A 1 646 ? 33.625 10.352 16.172 1 98.06 646 GLU A O 1
ATOM 4829 N N . LEU A 1 647 ? 34.719 8.438 16.281 1 98.25 647 LEU A N 1
ATOM 4830 C CA . LEU A 1 647 ? 33.938 7.91 17.391 1 98.25 647 LEU A CA 1
ATOM 4831 C C . LEU A 1 647 ? 34.625 8.102 18.719 1 98.25 647 LEU A C 1
ATOM 4833 O O . LEU A 1 647 ? 35.844 7.934 18.797 1 98.25 647 LEU A O 1
ATOM 4837 N N . ALA A 1 648 ? 33.875 8.461 19.688 1 98.06 648 ALA A N 1
ATOM 4838 C CA . ALA A 1 648 ? 34.469 8.547 21.016 1 98.06 648 ALA A CA 1
ATOM 4839 C C . ALA A 1 648 ? 34.906 7.168 21.516 1 98.06 648 ALA A C 1
ATOM 4841 O O . ALA A 1 648 ? 35.844 7.047 22.281 1 98.06 648 ALA A O 1
ATOM 4842 N N . ALA A 1 649 ? 34.156 6.16 21.172 1 98 649 ALA A N 1
ATOM 4843 C CA . ALA A 1 649 ? 34.438 4.766 21.5 1 98 649 ALA A CA 1
ATOM 4844 C C . ALA A 1 649 ? 33.969 3.832 20.391 1 98 649 ALA A C 1
ATOM 4846 O O . ALA A 1 649 ? 32.906 4.051 19.812 1 98 649 ALA A O 1
ATOM 4847 N N . ASP A 1 650 ? 34.75 2.801 20.234 1 97.44 650 ASP A N 1
ATOM 4848 C CA . ASP A 1 650 ? 34.375 1.851 19.172 1 97.44 650 ASP A CA 1
ATOM 4849 C C . ASP A 1 650 ? 33.375 0.816 19.688 1 97.44 650 ASP A C 1
ATOM 4851 O O . ASP A 1 650 ? 32.844 0.028 18.906 1 97.44 650 ASP A O 1
ATOM 4855 N N . ALA A 1 651 ? 33.125 0.801 20.953 1 98.25 651 ALA A N 1
ATOM 4856 C CA . ALA A 1 651 ? 32.156 -0.117 21.562 1 98.25 651 ALA A CA 1
ATOM 4857 C C . ALA A 1 651 ? 31.469 0.529 22.766 1 98.25 651 ALA A C 1
ATOM 4859 O O . ALA A 1 651 ? 32.094 1.283 23.516 1 98.25 651 ALA A O 1
ATOM 4860 N N . VAL A 1 652 ? 30.203 0.275 22.875 1 98.12 652 VAL A N 1
ATOM 4861 C CA . VAL A 1 652 ? 29.438 0.745 24.016 1 98.12 652 VAL A CA 1
ATOM 4862 C C . VAL A 1 652 ? 28.531 -0.375 24.531 1 98.12 652 VAL A C 1
ATOM 4864 O O . VAL A 1 652 ? 28.344 -1.388 23.859 1 98.12 652 VAL A O 1
ATOM 4867 N N . GLY A 1 653 ? 28.078 -0.294 25.797 1 97 653 GLY A N 1
ATOM 4868 C CA . GLY A 1 653 ? 27.109 -1.24 26.328 1 97 653 GLY A CA 1
ATOM 4869 C C . GLY A 1 653 ? 25.688 -0.989 25.828 1 97 653 GLY A C 1
ATOM 4870 O O . GLY A 1 653 ? 25.406 0.06 25.25 1 97 653 GLY A O 1
ATOM 4871 N N . PRO A 1 654 ? 24.797 -1.936 26.078 1 95.62 654 PRO A N 1
ATOM 4872 C CA . PRO A 1 654 ? 23.422 -1.813 25.594 1 95.62 654 PRO A CA 1
ATOM 4873 C C . PRO A 1 654 ? 22.688 -0.634 26.219 1 95.62 654 PRO A C 1
ATOM 4875 O O . PRO A 1 654 ? 21.641 -0.222 25.719 1 95.62 654 PRO A O 1
ATOM 4878 N N . ALA A 1 655 ? 23.125 -0.043 27.297 1 95.06 655 ALA A N 1
ATOM 4879 C CA . ALA A 1 655 ? 22.562 1.149 27.906 1 95.06 655 ALA A CA 1
ATOM 4880 C C . ALA A 1 655 ? 23.484 2.352 27.75 1 95.06 655 ALA A C 1
ATOM 4882 O O . ALA A 1 655 ? 23.438 3.291 28.547 1 95.06 655 ALA A O 1
ATOM 4883 N N . GLY A 1 656 ? 24.312 2.248 26.797 1 95.44 656 GLY A N 1
ATOM 4884 C CA . GLY A 1 656 ? 25.344 3.268 26.656 1 95.44 656 GLY A CA 1
ATOM 4885 C C . GLY A 1 656 ? 24.938 4.398 25.719 1 95.44 656 GLY A C 1
ATOM 4886 O O . GLY A 1 656 ? 23.75 4.582 25.438 1 95.44 656 GLY A O 1
ATOM 4887 N N . THR A 1 657 ? 25.922 5.219 25.453 1 97.31 657 THR A N 1
ATOM 4888 C CA . THR A 1 657 ? 25.797 6.367 24.562 1 97.31 657 THR A CA 1
ATOM 4889 C C . THR A 1 657 ? 26.891 6.344 23.484 1 97.31 657 THR A C 1
ATOM 4891 O O . THR A 1 657 ? 28.062 6.102 23.781 1 97.31 657 THR A O 1
ATOM 4894 N N . ILE A 1 658 ? 26.453 6.512 22.281 1 98.31 658 ILE A N 1
ATOM 4895 C CA . ILE A 1 658 ? 27.359 6.625 21.141 1 98.31 658 ILE A CA 1
ATOM 4896 C C . ILE A 1 658 ? 27.641 8.102 20.859 1 98.31 658 ILE A C 1
ATOM 4898 O O . ILE A 1 658 ? 26.719 8.891 20.688 1 98.31 658 ILE A O 1
ATOM 4902 N N . GLU A 1 659 ? 28.859 8.477 20.844 1 98.5 659 GLU A N 1
ATOM 4903 C CA . GLU A 1 659 ? 29.266 9.844 20.516 1 98.5 659 GLU A CA 1
ATOM 4904 C C . GLU A 1 659 ? 30.203 9.867 19.312 1 98.5 659 GLU A C 1
ATOM 4906 O O . GLU A 1 659 ? 31.172 9.109 19.25 1 98.5 659 GLU A O 1
ATOM 4911 N N . ALA A 1 660 ? 29.875 10.625 18.359 1 98.5 660 ALA A N 1
ATOM 4912 C CA . ALA A 1 660 ? 30.672 10.766 17.141 1 98.5 660 ALA A CA 1
ATOM 4913 C C . ALA A 1 660 ? 30.781 12.227 16.719 1 98.5 660 ALA A C 1
ATOM 4915 O O . ALA A 1 660 ? 29.875 13.023 16.984 1 98.5 660 ALA A O 1
ATOM 4916 N N . SER A 1 661 ? 31.844 12.578 16.078 1 98.62 661 SER A N 1
ATOM 4917 C CA . SER A 1 661 ? 32.062 13.938 15.602 1 98.62 661 SER A CA 1
ATOM 4918 C C . SER A 1 661 ? 32.531 13.945 14.156 1 98.62 661 SER A C 1
ATOM 4920 O O . SER A 1 661 ? 33.281 13.039 13.742 1 98.62 661 SER A O 1
ATOM 4922 N N . VAL A 1 662 ? 32.156 14.922 13.406 1 98.75 662 VAL A N 1
ATOM 4923 C CA . VAL A 1 662 ? 32.594 15.125 12.023 1 98.75 662 VAL A CA 1
ATOM 4924 C C . VAL A 1 662 ? 32.906 16.609 11.797 1 98.75 662 VAL A C 1
ATOM 4926 O O . VAL A 1 662 ? 32.281 17.469 12.398 1 98.75 662 VAL A O 1
ATOM 4929 N N . THR A 1 663 ? 33.906 16.859 10.992 1 98.75 663 THR A N 1
ATOM 4930 C CA . THR A 1 663 ? 34.219 18.234 10.633 1 98.75 663 THR A CA 1
ATOM 4931 C C . THR A 1 663 ? 33.625 18.609 9.281 1 98.75 663 THR A C 1
ATOM 4933 O O . THR A 1 663 ? 33.781 17.891 8.297 1 98.75 663 THR A O 1
ATOM 4936 N N . ILE A 1 664 ? 32.875 19.672 9.281 1 98.75 664 ILE A N 1
ATOM 4937 C CA . ILE A 1 664 ? 32.312 20.234 8.062 1 98.75 664 ILE A CA 1
ATOM 4938 C C . ILE A 1 664 ? 33.062 21.5 7.676 1 98.75 664 ILE A C 1
ATOM 4940 O O . ILE A 1 664 ? 33.281 22.391 8.516 1 98.75 664 ILE A O 1
ATOM 4944 N N . GLU A 1 665 ? 33.5 21.594 6.414 1 98.69 665 GLU A N 1
ATOM 4945 C CA . GLU A 1 665 ? 34.188 22.781 5.91 1 98.69 665 GLU A CA 1
ATOM 4946 C C . GLU A 1 665 ? 33.5 23.328 4.656 1 98.69 665 GLU A C 1
ATOM 4948 O O . GLU A 1 665 ? 33.156 22.562 3.744 1 98.69 665 GLU A O 1
ATOM 4953 N N . ASN A 1 666 ? 33.219 24.641 4.664 1 98.75 666 ASN A N 1
ATOM 4954 C CA . ASN A 1 666 ? 32.781 25.281 3.42 1 98.75 666 ASN A CA 1
ATOM 4955 C C . ASN A 1 666 ? 33.969 25.516 2.48 1 98.75 666 ASN A C 1
ATOM 4957 O O . ASN A 1 666 ? 34.75 26.453 2.682 1 98.75 666 ASN A O 1
ATOM 4961 N N . VAL A 1 667 ? 34.031 24.734 1.478 1 98.62 667 VAL A N 1
ATOM 4962 C CA . VAL A 1 667 ? 35.188 24.812 0.582 1 98.62 667 VAL A CA 1
ATOM 4963 C C . VAL A 1 667 ? 34.812 25.578 -0.682 1 98.62 667 VAL A C 1
ATOM 4965 O O . VAL A 1 667 ? 35.562 25.609 -1.646 1 98.62 667 VAL A O 1
ATOM 4968 N N . GLY A 1 668 ? 33.656 26.094 -0.699 1 97.94 668 GLY A N 1
ATOM 4969 C CA . GLY A 1 668 ? 33.219 26.938 -1.806 1 97.94 668 GLY A CA 1
ATOM 4970 C C . GLY A 1 668 ? 33.469 28.422 -1.562 1 97.94 668 GLY A C 1
ATOM 4971 O O . GLY A 1 668 ? 34.25 28.781 -0.682 1 97.94 668 GLY A O 1
ATOM 4972 N N . ASP A 1 669 ? 32.875 29.312 -2.352 1 96.81 669 ASP A N 1
ATOM 4973 C CA . ASP A 1 669 ? 33.188 30.734 -2.373 1 96.81 669 ASP A CA 1
ATOM 4974 C C . ASP A 1 669 ? 32.031 31.578 -1.852 1 96.81 669 ASP A C 1
ATOM 4976 O O . ASP A 1 669 ? 32.094 32.812 -1.904 1 96.81 669 ASP A O 1
ATOM 4980 N N . ARG A 1 670 ? 31 30.906 -1.367 1 97.88 670 ARG A N 1
ATOM 4981 C CA . ARG A 1 670 ? 29.844 31.609 -0.803 1 97.88 670 ARG A CA 1
ATOM 4982 C C . ARG A 1 670 ? 29.484 31.047 0.565 1 97.88 670 ARG A C 1
ATOM 4984 O O . ARG A 1 670 ? 29.703 29.859 0.838 1 97.88 670 ARG A O 1
ATOM 4991 N N . ALA A 1 671 ? 28.984 31.938 1.427 1 98.31 671 ALA A N 1
ATOM 4992 C CA . ALA A 1 671 ? 28.438 31.453 2.699 1 98.31 671 ALA A CA 1
ATOM 4993 C C . ALA A 1 671 ? 27.156 30.656 2.488 1 98.31 671 ALA A C 1
ATOM 4995 O O . ALA A 1 671 ? 26.438 30.859 1.507 1 98.31 671 ALA A O 1
ATOM 4996 N N . GLY A 1 672 ? 26.906 29.734 3.336 1 98 672 GLY A N 1
ATOM 4997 C CA . GLY A 1 672 ? 25.688 28.969 3.211 1 98 672 GLY A CA 1
ATOM 4998 C C . GLY A 1 672 ? 25.453 28.031 4.375 1 98 672 GLY A C 1
ATOM 4999 O O . GLY A 1 672 ? 26.281 27.922 5.273 1 98 672 GLY A O 1
ATOM 5000 N N . HIS A 1 673 ? 24.297 27.453 4.375 1 98.25 673 HIS A N 1
ATOM 5001 C CA . HIS A 1 673 ? 23.906 26.453 5.363 1 98.25 673 HIS A CA 1
ATOM 5002 C C . HIS A 1 673 ? 24.141 25.047 4.836 1 98.25 673 HIS A C 1
ATOM 5004 O O . HIS A 1 673 ? 23.922 24.766 3.65 1 98.25 673 HIS A O 1
ATOM 5010 N N . GLU A 1 674 ? 24.688 24.188 5.703 1 98.19 674 GLU A N 1
ATOM 5011 C CA . GLU A 1 674 ? 24.719 22.734 5.492 1 98.19 674 GLU A CA 1
ATOM 5012 C C . GLU A 1 674 ? 23.922 22 6.566 1 98.19 674 GLU A C 1
ATOM 5014 O O . GLU A 1 674 ? 23.922 22.406 7.73 1 98.19 674 GLU A O 1
ATOM 5019 N N . VAL A 1 675 ? 23.109 21.031 6.156 1 98.75 675 VAL A N 1
ATOM 5020 C CA . VAL A 1 675 ? 22.438 20.172 7.109 1 98.75 675 VAL A CA 1
ATOM 5021 C C . VAL A 1 675 ? 23.203 18.859 7.246 1 98.75 675 VAL A C 1
ATOM 5023 O O . VAL A 1 675 ? 23.188 18.031 6.328 1 98.75 675 VAL A O 1
ATOM 5026 N N . VAL A 1 676 ? 23.875 18.672 8.352 1 98.75 676 VAL A N 1
ATOM 5027 C CA . VAL A 1 676 ? 24.594 17.438 8.641 1 98.75 676 VAL A CA 1
ATOM 5028 C C . VAL A 1 676 ? 23.609 16.375 9.109 1 98.75 676 VAL A C 1
ATOM 5030 O O . VAL A 1 676 ? 23 16.5 10.172 1 98.75 676 VAL A O 1
ATOM 5033 N N . GLN A 1 677 ? 23.391 15.312 8.32 1 98.81 677 GLN A N 1
ATOM 5034 C CA . GLN A 1 677 ? 22.422 14.258 8.586 1 98.81 677 GLN A CA 1
ATOM 5035 C C . GLN A 1 677 ? 23.094 12.992 9.078 1 98.81 677 GLN A C 1
ATOM 5037 O O . GLN A 1 677 ? 24 12.477 8.422 1 98.81 677 GLN A O 1
ATOM 5042 N N . TRP A 1 678 ? 22.703 12.484 10.25 1 98.81 678 TRP A N 1
ATOM 5043 C CA . TRP A 1 678 ? 23.25 11.273 10.852 1 98.81 678 TRP A CA 1
ATOM 5044 C C . TRP A 1 678 ? 22.25 10.117 10.734 1 98.81 678 TRP A C 1
ATOM 5046 O O . TRP A 1 678 ? 21.125 10.219 11.211 1 98.81 678 TRP A O 1
ATOM 5056 N N . TYR A 1 679 ? 22.672 9.031 10.133 1 98.56 679 TYR A N 1
ATOM 5057 C CA . TYR A 1 679 ? 21.859 7.828 9.961 1 98.56 679 TYR A CA 1
ATOM 5058 C C . TYR A 1 679 ? 22.516 6.633 10.656 1 98.56 679 TYR A C 1
ATOM 5060 O O . TYR A 1 679 ? 23.719 6.621 10.883 1 98.56 679 TYR A O 1
ATOM 5068 N N . SER A 1 680 ? 21.703 5.699 11.031 1 98.38 680 SER A N 1
ATOM 5069 C CA . SER A 1 680 ? 22.203 4.422 11.547 1 98.38 680 SER A CA 1
ATOM 5070 C C . SER A 1 680 ? 21.828 3.273 10.617 1 98.38 680 SER A C 1
ATOM 5072 O O . SER A 1 680 ? 20.844 3.355 9.883 1 98.38 680 SER A O 1
ATOM 5074 N N . HIS A 1 681 ? 22.609 2.281 10.57 1 97.81 681 HIS A N 1
ATOM 5075 C CA . HIS A 1 681 ? 22.391 1.004 9.906 1 97.81 681 HIS A CA 1
ATOM 5076 C C . HIS A 1 681 ? 22.828 -0.161 10.789 1 97.81 681 HIS A C 1
ATOM 5078 O O . HIS A 1 681 ? 23.938 -0.161 11.328 1 97.81 681 HIS A O 1
ATOM 5084 N N . ALA A 1 682 ? 21.953 -1.084 11 1 97.31 682 ALA A N 1
ATOM 5085 C CA . ALA A 1 682 ? 22.281 -2.273 11.781 1 97.31 682 ALA A CA 1
ATOM 5086 C C . ALA A 1 682 ? 22.828 -3.385 10.883 1 97.31 682 ALA A C 1
ATOM 5088 O O . ALA A 1 682 ? 22.234 -3.705 9.859 1 97.31 682 ALA A O 1
ATOM 5089 N N . ARG A 1 683 ? 23.953 -3.953 11.289 1 96.62 683 ARG A N 1
ATOM 5090 C CA . ARG A 1 683 ? 24.5 -5.094 10.562 1 96.62 683 ARG A CA 1
ATOM 5091 C C . ARG A 1 683 ? 23.953 -6.406 11.125 1 96.62 683 ARG A C 1
ATOM 5093 O O . ARG A 1 683 ? 24.125 -6.688 12.312 1 96.62 683 ARG A O 1
ATOM 5100 N N . ASN A 1 684 ? 23.328 -7.207 10.305 1 95.88 684 ASN A N 1
ATOM 5101 C CA . ASN A 1 684 ? 22.766 -8.516 10.625 1 95.88 684 ASN A CA 1
ATOM 5102 C C . ASN A 1 684 ? 21.891 -8.453 11.875 1 95.88 684 ASN A C 1
ATOM 5104 O O . ASN A 1 684 ? 22.094 -9.234 12.805 1 95.88 684 ASN A O 1
ATOM 5108 N N . PRO A 1 685 ? 20.953 -7.543 11.836 1 95.81 685 PRO A N 1
ATOM 5109 C CA . PRO A 1 685 ? 20.031 -7.48 12.977 1 95.81 685 PRO A CA 1
ATOM 5110 C C . PRO A 1 685 ? 19.156 -8.734 13.094 1 95.81 685 PRO A C 1
ATOM 5112 O O . PRO A 1 685 ? 19.078 -9.531 12.156 1 95.81 685 PRO A O 1
ATOM 5115 N N . PRO A 1 686 ? 18.562 -8.961 14.281 1 94.38 686 PRO A N 1
ATOM 5116 C CA . PRO A 1 686 ? 17.75 -10.164 14.461 1 94.38 686 PRO A CA 1
ATOM 5117 C C . PRO A 1 686 ? 16.5 -10.156 13.602 1 94.38 686 PRO A C 1
ATOM 5119 O O . PRO A 1 686 ? 15.906 -11.219 13.352 1 94.38 686 PRO A O 1
ATOM 5122 N N . LEU A 1 687 ? 16 -9.008 13.211 1 96.5 687 LEU A N 1
ATOM 5123 C CA . LEU A 1 687 ? 14.914 -8.789 12.258 1 96.5 687 LEU A CA 1
ATOM 5124 C C . LEU A 1 687 ? 15.344 -7.848 11.141 1 96.5 687 LEU A C 1
ATOM 5126 O O . LEU A 1 687 ? 16.297 -7.086 11.297 1 96.5 687 LEU A O 1
ATOM 5130 N N . VAL A 1 688 ? 14.594 -7.973 10.078 1 97.38 688 VAL A N 1
ATOM 5131 C CA . VAL A 1 688 ? 14.883 -7.062 8.977 1 97.38 688 VAL A CA 1
ATOM 5132 C C . VAL A 1 688 ? 14.648 -5.617 9.422 1 97.38 688 VAL A C 1
ATOM 5134 O O . VAL A 1 688 ? 13.625 -5.305 10.023 1 97.38 688 VAL A O 1
ATOM 5137 N N . ARG A 1 689 ? 15.594 -4.754 9.133 1 96.19 689 ARG A N 1
ATOM 5138 C CA . ARG A 1 689 ? 15.531 -3.332 9.453 1 96.19 689 ARG A CA 1
ATOM 5139 C C . ARG A 1 689 ? 15.766 -2.48 8.211 1 96.19 689 ARG A C 1
ATOM 5141 O O . ARG A 1 689 ? 16.344 -2.951 7.23 1 96.19 689 ARG A O 1
ATOM 5148 N N . PRO A 1 690 ? 15.289 -1.232 8.281 1 96.56 690 PRO A N 1
ATOM 5149 C CA . PRO A 1 690 ? 15.586 -0.342 7.152 1 96.56 690 PRO A CA 1
ATOM 5150 C C . PRO A 1 690 ? 17.078 -0.219 6.875 1 96.56 690 PRO A C 1
ATOM 5152 O O . PRO A 1 690 ? 17.891 -0.286 7.801 1 96.56 690 PRO A O 1
ATOM 5155 N N . VAL A 1 691 ? 17.422 0.031 5.629 1 96.81 691 VAL A N 1
ATOM 5156 C CA . VAL A 1 691 ? 18.812 0.155 5.203 1 96.81 691 VAL A CA 1
ATOM 5157 C C . VAL A 1 691 ? 19.5 1.294 5.961 1 96.81 691 VAL A C 1
ATOM 5159 O O . VAL A 1 691 ? 20.703 1.259 6.199 1 96.81 691 VAL A O 1
ATOM 5162 N N . GLN A 1 692 ? 18.75 2.281 6.328 1 96.75 692 GLN A N 1
ATOM 5163 C CA . GLN A 1 692 ? 19.234 3.355 7.188 1 96.75 692 GLN A CA 1
ATOM 5164 C C . GLN A 1 692 ? 18.078 4.113 7.836 1 96.75 692 GLN A C 1
ATOM 5166 O O . GLN A 1 692 ? 16.953 4.07 7.34 1 96.75 692 GLN A O 1
ATOM 5171 N N . GLN A 1 693 ? 18.328 4.762 8.938 1 97.94 693 GLN A N 1
ATOM 5172 C CA . GLN A 1 693 ? 17.344 5.547 9.68 1 97.94 693 GLN A CA 1
ATOM 5173 C C . GLN A 1 693 ? 17.953 6.82 10.242 1 97.94 693 GLN A C 1
ATOM 5175 O O . GLN A 1 693 ? 19.031 6.781 10.836 1 97.94 693 GLN A O 1
ATOM 5180 N N . LEU A 1 694 ? 17.266 7.934 9.984 1 98.81 694 LEU A N 1
ATOM 5181 C CA . LEU A 1 694 ? 17.734 9.203 10.539 1 98.81 694 LEU A CA 1
ATOM 5182 C C . LEU A 1 694 ? 17.688 9.18 12.062 1 98.81 694 LEU A C 1
ATOM 5184 O O . LEU A 1 694 ? 16.688 8.766 12.648 1 98.81 694 LEU A O 1
ATOM 5188 N N . ARG A 1 695 ? 18.812 9.609 12.695 1 98.38 695 ARG A N 1
ATOM 5189 C CA . ARG A 1 695 ? 18.906 9.57 14.148 1 98.38 695 ARG A CA 1
ATOM 5190 C C . ARG A 1 695 ? 19.125 10.969 14.719 1 98.38 695 ARG A C 1
ATOM 5192 O O . ARG A 1 695 ? 18.828 11.219 15.891 1 98.38 695 ARG A O 1
ATOM 5199 N N . ALA A 1 696 ? 19.672 11.812 13.906 1 98.62 696 ALA A N 1
ATOM 5200 C CA . ALA A 1 696 ? 19.969 13.195 14.289 1 98.62 696 ALA A CA 1
ATOM 5201 C C . ALA A 1 696 ? 20.281 14.055 13.07 1 98.62 696 ALA A C 1
ATOM 5203 O O . ALA A 1 696 ? 20.609 13.531 12 1 98.62 696 ALA A O 1
ATOM 5204 N N . PHE A 1 697 ? 20.188 15.297 13.188 1 98.75 697 PHE A N 1
ATOM 5205 C CA . PHE A 1 697 ? 20.672 16.25 12.188 1 98.75 697 PHE A CA 1
ATOM 5206 C C . PHE A 1 697 ? 21.031 17.578 12.836 1 98.75 697 PHE A C 1
ATOM 5208 O O . PHE A 1 697 ? 20.594 17.859 13.953 1 98.75 697 PHE A O 1
ATOM 5215 N N . GLU A 1 698 ? 21.875 18.312 12.203 1 98.25 698 GLU A N 1
ATOM 5216 C CA . GLU A 1 698 ? 22.281 19.641 12.648 1 98.25 698 GLU A CA 1
ATOM 5217 C C . GLU A 1 698 ? 22.469 20.594 11.469 1 98.25 698 GLU A C 1
ATOM 5219 O O . GLU A 1 698 ? 23.188 20.281 10.523 1 98.25 698 GLU A O 1
ATOM 5224 N N . ARG A 1 699 ? 21.75 21.672 11.469 1 97.94 699 ARG A N 1
ATOM 5225 C CA . ARG A 1 699 ? 21.906 22.734 10.484 1 97.94 699 ARG A CA 1
ATOM 5226 C C . ARG A 1 699 ? 23.031 23.688 10.891 1 97.94 699 ARG A C 1
ATOM 5228 O O . ARG A 1 699 ? 22.984 24.297 11.969 1 97.94 699 ARG A O 1
ATOM 5235 N N . VAL A 1 700 ? 24.078 23.891 10.039 1 97.94 700 VAL A N 1
ATOM 5236 C CA . VAL A 1 700 ? 25.234 24.719 10.367 1 97.94 700 VAL A CA 1
ATOM 5237 C C . VAL A 1 700 ? 25.438 25.781 9.289 1 97.94 700 VAL A C 1
ATOM 5239 O O . VAL A 1 700 ? 25.266 25.5 8.102 1 97.94 700 VAL A O 1
ATOM 5242 N N . PHE A 1 701 ? 25.594 26.984 9.648 1 98.31 701 PHE A N 1
ATOM 5243 C CA . PHE A 1 701 ? 25.953 28.062 8.734 1 98.31 701 PHE A CA 1
ATOM 5244 C C . PHE A 1 701 ? 27.453 28.297 8.742 1 98.31 701 PHE A C 1
ATOM 5246 O O . PHE A 1 701 ? 28.062 28.453 9.805 1 98.31 701 PHE A O 1
ATOM 5253 N N . LEU A 1 702 ? 28.125 28.344 7.566 1 98.69 702 LEU A N 1
ATOM 5254 C CA . LEU A 1 702 ? 29.562 28.5 7.473 1 98.69 702 LEU A CA 1
ATOM 5255 C C . LEU A 1 702 ? 29.938 29.516 6.387 1 98.69 702 LEU A C 1
ATOM 5257 O O . LEU A 1 702 ? 29.375 29.484 5.289 1 98.69 702 LEU A O 1
ATOM 5261 N N . GLU A 1 703 ? 30.828 30.391 6.703 1 98.5 703 GLU A N 1
ATOM 5262 C CA . GLU A 1 703 ? 31.469 31.25 5.711 1 98.5 703 GLU A CA 1
ATOM 5263 C C . GLU A 1 703 ? 32.469 30.469 4.863 1 98.5 703 GLU A C 1
ATOM 5265 O O . GLU A 1 703 ? 32.906 29.375 5.246 1 98.5 703 GLU A O 1
ATOM 5270 N N . PRO A 1 704 ? 32.812 31.062 3.643 1 98.5 704 PRO A N 1
ATOM 5271 C CA . PRO A 1 704 ? 33.875 30.406 2.857 1 98.5 704 PRO A CA 1
ATOM 5272 C C . PRO A 1 704 ? 35.125 30.125 3.668 1 98.5 704 PRO A C 1
ATOM 5274 O O . PRO A 1 704 ? 35.656 31.031 4.34 1 98.5 704 PRO A O 1
ATOM 5277 N N . GLY A 1 705 ? 35.531 28.906 3.674 1 98.31 705 GLY A N 1
ATOM 5278 C CA . GLY A 1 705 ? 36.75 28.516 4.352 1 98.31 705 GLY A CA 1
ATOM 5279 C C . GLY A 1 705 ? 36.562 28.188 5.816 1 98.31 705 GLY A C 1
ATOM 5280 O O . GLY A 1 705 ? 37.438 27.609 6.457 1 98.31 705 GLY A O 1
ATOM 5281 N N . GLU A 1 706 ? 35.438 28.531 6.324 1 98.56 706 GLU A N 1
ATOM 5282 C CA . GLU A 1 706 ? 35.156 28.266 7.73 1 98.56 706 GLU A CA 1
ATOM 5283 C C . GLU A 1 706 ? 34.875 26.781 7.977 1 98.56 706 GLU A C 1
ATOM 5285 O O . GLU A 1 706 ? 34.406 26.078 7.086 1 98.56 706 GLU A O 1
ATOM 5290 N N . ARG A 1 707 ? 35.25 26.297 9.125 1 98.25 707 ARG A N 1
ATOM 5291 C CA . ARG A 1 707 ? 35.062 24.906 9.547 1 98.25 707 ARG A CA 1
ATOM 5292 C C . ARG A 1 707 ? 34.25 24.844 10.836 1 98.25 707 ARG A C 1
ATOM 5294 O O . ARG A 1 707 ? 34.312 25.75 11.664 1 98.25 707 ARG A O 1
ATOM 5301 N N . ALA A 1 708 ? 33.438 23.828 11 1 98.38 708 ALA A N 1
ATOM 5302 C CA . ALA A 1 708 ? 32.719 23.5 12.234 1 98.38 708 ALA A CA 1
ATOM 5303 C C . ALA A 1 708 ? 32.812 22.016 12.555 1 98.38 708 ALA A C 1
ATOM 5305 O O . ALA A 1 708 ? 32.75 21.172 11.656 1 98.38 708 ALA A O 1
ATOM 5306 N N . ARG A 1 709 ? 33.031 21.719 13.773 1 98.56 709 ARG A N 1
ATOM 5307 C CA . ARG A 1 709 ? 32.969 20.344 14.258 1 98.56 709 ARG A CA 1
ATOM 5308 C C . ARG A 1 709 ? 31.609 20.031 14.836 1 98.56 709 ARG A C 1
ATOM 5310 O O . ARG A 1 709 ? 31.141 20.703 15.766 1 98.56 709 ARG A O 1
ATOM 5317 N N . VAL A 1 710 ? 30.906 19.109 14.25 1 98.62 710 VAL A N 1
ATOM 5318 C CA . VAL A 1 710 ? 29.578 18.703 14.695 1 98.62 710 VAL A CA 1
ATOM 5319 C C . VAL A 1 710 ? 29.656 17.375 15.422 1 98.62 710 VAL A C 1
ATOM 5321 O O . VAL A 1 710 ? 30.078 16.359 14.844 1 98.62 710 VAL A O 1
ATOM 5324 N N . THR A 1 711 ? 29.297 17.328 16.672 1 98.62 711 THR A N 1
ATOM 5325 C CA . THR A 1 711 ? 29.281 16.109 17.5 1 98.62 711 THR A CA 1
ATOM 5326 C C . THR A 1 711 ? 27.844 15.664 17.75 1 98.62 711 THR A C 1
ATOM 5328 O O . THR A 1 711 ? 26.969 16.484 18.047 1 98.62 711 THR A O 1
ATOM 5331 N N . VAL A 1 712 ? 27.578 14.383 17.625 1 98.38 712 VAL A N 1
ATOM 5332 C CA . VAL A 1 712 ? 26.281 13.805 17.938 1 98.38 712 VAL A CA 1
ATOM 5333 C C . VAL A 1 712 ? 26.406 12.82 19.094 1 98.38 712 VAL A C 1
ATOM 5335 O O . VAL A 1 712 ? 27.406 12.117 19.203 1 98.38 712 VAL A O 1
ATOM 5338 N N . GLU A 1 713 ? 25.5 12.844 19.969 1 98.31 713 GLU A N 1
ATOM 5339 C CA . GLU A 1 713 ? 25.312 11.859 21.031 1 98.31 713 GLU A CA 1
ATOM 5340 C C . GLU A 1 713 ? 24.016 11.094 20.859 1 98.31 713 GLU A C 1
ATOM 5342 O O . GLU A 1 713 ? 22.922 11.688 20.844 1 98.31 713 GLU A O 1
ATOM 5347 N N . LEU A 1 714 ? 24.062 9.805 20.703 1 97.88 714 LEU A N 1
ATOM 5348 C CA . LEU A 1 714 ? 22.922 8.906 20.531 1 97.88 714 LEU A CA 1
ATOM 5349 C C . LEU A 1 714 ? 22.859 7.879 21.656 1 97.88 714 LEU A C 1
ATOM 5351 O O . LEU A 1 714 ? 23.828 7.145 21.875 1 97.88 714 LEU A O 1
ATOM 5355 N N . GLY A 1 715 ? 21.766 7.883 22.406 1 96.94 715 GLY A N 1
ATOM 5356 C CA . GLY A 1 715 ? 21.578 6.754 23.297 1 96.94 715 GLY A CA 1
ATOM 5357 C C . GLY A 1 715 ? 21.281 5.457 22.578 1 96.94 715 GLY A C 1
ATOM 5358 O O . GLY A 1 715 ? 20.594 5.457 21.547 1 96.94 715 GLY A O 1
ATOM 5359 N N . THR A 1 716 ? 21.75 4.328 23.156 1 96.88 716 THR A N 1
ATOM 5360 C CA . THR A 1 716 ? 21.562 3.039 22.5 1 96.88 716 THR A CA 1
ATOM 5361 C C . THR A 1 716 ? 20.062 2.713 22.391 1 96.88 716 THR A C 1
ATOM 5363 O O . THR A 1 716 ? 19.656 1.963 21.516 1 96.88 716 THR A O 1
ATOM 5366 N N . SER A 1 717 ? 19.219 3.277 23.297 1 96.5 717 SER A N 1
ATOM 5367 C CA . SER A 1 717 ? 17.781 3.039 23.234 1 96.5 717 SER A CA 1
ATOM 5368 C C . SER A 1 717 ? 17.188 3.555 21.922 1 96.5 717 SER A C 1
ATOM 5370 O O . SER A 1 717 ? 16.125 3.102 21.5 1 96.5 717 SER A O 1
ATOM 5372 N N . GLN A 1 718 ? 17.828 4.496 21.266 1 96.81 718 GLN A N 1
ATOM 5373 C CA . GLN A 1 718 ? 17.359 5.031 19.984 1 96.81 718 GLN A CA 1
ATOM 5374 C C . GLN A 1 718 ? 17.562 4.02 18.859 1 96.81 718 GLN A C 1
ATOM 5376 O O . GLN A 1 718 ? 17 4.18 17.781 1 96.81 718 GLN A O 1
ATOM 5381 N N . LEU A 1 719 ? 18.344 3 19.109 1 96.75 719 LEU A N 1
ATOM 5382 C CA . LEU A 1 719 ? 18.609 1.946 18.141 1 96.75 719 LEU A CA 1
ATOM 5383 C C . LEU A 1 719 ? 17.734 0.728 18.406 1 96.75 719 LEU A C 1
ATOM 5385 O O . LEU A 1 719 ? 17.812 -0.271 17.688 1 96.75 719 LEU A O 1
ATOM 5389 N N . ALA A 1 720 ? 16.859 0.802 19.422 1 96 720 ALA A N 1
ATOM 5390 C CA . ALA A 1 720 ? 16.031 -0.334 19.828 1 96 720 ALA A CA 1
ATOM 5391 C C . ALA A 1 720 ? 15.031 -0.704 18.734 1 96 720 ALA A C 1
ATOM 5393 O O . ALA A 1 720 ? 14.633 0.147 17.938 1 96 720 ALA A O 1
ATOM 5394 N N . LEU A 1 721 ? 14.695 -1.91 18.609 1 93.5 721 LEU A N 1
ATOM 5395 C CA . LEU A 1 721 ? 13.648 -2.385 17.703 1 93.5 721 LEU A CA 1
ATOM 5396 C C . LEU A 1 721 ? 12.617 -3.211 18.453 1 93.5 721 LEU A C 1
ATOM 5398 O O . LEU A 1 721 ? 12.914 -3.771 19.516 1 93.5 721 LEU A O 1
ATOM 5402 N N . LEU A 1 722 ? 11.367 -3.172 17.969 1 93.31 722 LEU A N 1
ATOM 5403 C CA . LEU A 1 722 ? 10.336 -4.09 18.438 1 93.31 722 LEU A CA 1
ATOM 5404 C C . LEU A 1 722 ? 10.586 -5.5 17.922 1 93.31 722 LEU A C 1
ATOM 5406 O O . LEU A 1 722 ? 10.391 -5.773 16.734 1 93.31 722 LEU A O 1
ATOM 5410 N N . ASP A 1 723 ? 10.984 -6.324 18.703 1 90.62 723 ASP A N 1
ATOM 5411 C CA . ASP A 1 723 ? 11.422 -7.629 18.234 1 90.62 723 ASP A CA 1
ATOM 5412 C C . ASP A 1 723 ? 10.227 -8.562 18.016 1 90.62 723 ASP A C 1
ATOM 5414 O O . ASP A 1 723 ? 9.078 -8.117 17.984 1 90.62 723 ASP A O 1
ATOM 5418 N N . GLU A 1 724 ? 10.406 -9.836 17.797 1 87.88 724 GLU A N 1
ATOM 5419 C CA . GLU A 1 724 ? 9.367 -10.789 17.406 1 87.88 724 GLU A CA 1
ATOM 5420 C C . GLU A 1 724 ? 8.359 -11 18.531 1 87.88 724 GLU A C 1
ATOM 5422 O O . GLU A 1 724 ? 7.219 -11.391 18.281 1 87.88 724 GLU A O 1
ATOM 5427 N N . THR A 1 725 ? 8.812 -10.711 19.797 1 84.19 725 THR A N 1
ATOM 5428 C CA . THR A 1 725 ? 7.926 -10.836 20.953 1 84.19 725 THR A CA 1
ATOM 5429 C C . THR A 1 725 ? 7.211 -9.523 21.234 1 84.19 725 THR A C 1
ATOM 5431 O O . THR A 1 725 ? 6.531 -9.383 22.25 1 84.19 725 THR A O 1
ATOM 5434 N N . GLU A 1 726 ? 7.465 -8.523 20.344 1 85 726 GLU A N 1
ATOM 5435 C CA . GLU A 1 726 ? 6.855 -7.203 20.422 1 85 726 GLU A CA 1
ATOM 5436 C C . GLU A 1 726 ? 7.32 -6.449 21.656 1 85 726 GLU A C 1
ATOM 5438 O O . GLU A 1 726 ? 6.531 -5.75 22.297 1 85 726 GLU A O 1
ATOM 5443 N N . GLU A 1 727 ? 8.531 -6.738 22.062 1 90.94 727 GLU A N 1
ATOM 5444 C CA . GLU A 1 727 ? 9.211 -5.969 23.094 1 90.94 727 GLU A CA 1
ATOM 5445 C C . GLU A 1 727 ? 10.266 -5.047 22.484 1 90.94 727 GLU A C 1
ATOM 5447 O O . GLU A 1 727 ? 10.961 -5.426 21.531 1 90.94 727 GLU A O 1
ATOM 5452 N N . LEU A 1 728 ? 10.281 -3.865 22.969 1 94.62 728 LEU A N 1
ATOM 5453 C CA . LEU A 1 728 ? 11.289 -2.918 22.516 1 94.62 728 LEU A CA 1
ATOM 5454 C C . LEU A 1 728 ? 12.633 -3.203 23.172 1 94.62 728 LEU A C 1
ATOM 5456 O O . LEU A 1 728 ? 12.758 -3.152 24.391 1 94.62 728 LEU A O 1
ATOM 5460 N N . ALA A 1 729 ? 13.68 -3.514 22.375 1 96.62 729 ALA A N 1
ATOM 5461 C CA . ALA A 1 729 ? 14.953 -3.938 22.953 1 96.62 729 ALA A CA 1
ATOM 5462 C C . ALA A 1 729 ? 16.125 -3.455 22.109 1 96.62 729 ALA A C 1
ATOM 5464 O O . ALA A 1 729 ? 16 -3.311 20.891 1 96.62 729 ALA A O 1
ATOM 5465 N N . VAL A 1 730 ? 17.219 -3.191 22.766 1 97.06 730 VAL A N 1
ATOM 5466 C CA . VAL A 1 730 ? 18.516 -2.975 22.125 1 97.06 730 VAL A CA 1
ATOM 5467 C C . VAL A 1 730 ? 19.234 -4.309 21.938 1 97.06 730 VAL A C 1
ATOM 5469 O O . VAL A 1 730 ? 19.375 -5.078 22.891 1 97.06 730 VAL A O 1
ATOM 5472 N N . HIS A 1 731 ? 19.578 -4.621 20.75 1 96.44 731 HIS A N 1
ATOM 5473 C CA . HIS A 1 731 ? 20.281 -5.863 20.484 1 96.44 731 HIS A CA 1
ATOM 5474 C C . HIS A 1 731 ? 21.781 -5.617 20.266 1 96.44 731 HIS A C 1
ATOM 5476 O O . HIS A 1 731 ? 22.156 -4.625 19.641 1 96.44 731 HIS A O 1
ATOM 5482 N N . PRO A 1 732 ? 22.594 -6.492 20.828 1 96.69 732 PRO A N 1
ATOM 5483 C CA . PRO A 1 732 ? 24.031 -6.359 20.594 1 96.69 732 PRO A CA 1
ATOM 5484 C C . PRO A 1 732 ? 24.406 -6.598 19.125 1 96.69 732 PRO A C 1
ATOM 5486 O O . PRO A 1 732 ? 23.641 -7.234 18.391 1 96.69 732 PRO A O 1
ATOM 5489 N N . GLY A 1 733 ? 25.531 -6.074 18.766 1 96.88 733 GLY A N 1
ATOM 5490 C CA . GLY A 1 733 ? 26 -6.254 17.391 1 96.88 733 GLY A CA 1
ATOM 5491 C C . GLY A 1 733 ? 26.688 -5.02 16.844 1 96.88 733 GLY A C 1
ATOM 5492 O O . GLY A 1 733 ? 27.016 -4.094 17.578 1 96.88 733 GLY A O 1
ATOM 5493 N N . GLU A 1 734 ? 26.969 -5.164 15.578 1 97.69 734 GLU A N 1
ATOM 5494 C CA . GLU A 1 734 ? 27.656 -4.074 14.883 1 97.69 734 GLU A CA 1
ATOM 5495 C C . GLU A 1 734 ? 26.656 -3.107 14.258 1 97.69 734 GLU A C 1
ATOM 5497 O O . GLU A 1 734 ? 25.719 -3.529 13.586 1 97.69 734 GLU A O 1
ATOM 5502 N N . TYR A 1 735 ? 26.844 -1.898 14.531 1 97.94 735 TYR A N 1
ATOM 5503 C CA . TYR A 1 735 ? 26.062 -0.821 13.922 1 97.94 735 TYR A CA 1
ATOM 5504 C C . TYR A 1 735 ? 26.969 0.136 13.156 1 97.94 735 TYR A C 1
ATOM 5506 O O . TYR A 1 735 ? 28.141 0.32 13.523 1 97.94 735 TYR A O 1
ATOM 5514 N N . GLU A 1 736 ? 26.438 0.616 12.086 1 97.81 736 GLU A N 1
ATOM 5515 C CA . GLU A 1 736 ? 27.109 1.664 11.328 1 97.81 736 GLU A CA 1
ATOM 5516 C C . GLU A 1 736 ? 26.453 3.021 11.555 1 97.81 736 GLU A C 1
ATOM 5518 O O . GLU A 1 736 ? 25.234 3.146 11.477 1 97.81 736 GLU A O 1
ATOM 5523 N N . LEU A 1 737 ? 27.219 3.945 11.953 1 98.19 737 LEU A N 1
ATOM 5524 C CA . LEU A 1 737 ? 26.797 5.344 11.938 1 98.19 737 LEU A CA 1
ATOM 5525 C C . LEU A 1 737 ? 27.234 6.023 10.648 1 98.19 737 LEU A C 1
ATOM 5527 O O . LEU A 1 737 ? 28.422 6 10.297 1 98.19 737 LEU A O 1
ATOM 5531 N N . ARG A 1 738 ? 26.25 6.535 9.93 1 98.5 738 ARG A N 1
ATOM 5532 C CA . ARG A 1 738 ? 26.484 7.172 8.633 1 98.5 738 ARG A CA 1
ATOM 5533 C C . ARG A 1 738 ? 26.203 8.672 8.703 1 98.5 738 ARG A C 1
ATOM 5535 O O . ARG A 1 738 ? 25.25 9.094 9.359 1 98.5 738 ARG A O 1
ATOM 5542 N N . VAL A 1 739 ? 27.094 9.477 8.164 1 98.75 739 VAL A N 1
ATOM 5543 C CA . VAL A 1 739 ? 26.875 10.914 8.109 1 98.75 739 VAL A CA 1
ATOM 5544 C C . VAL A 1 739 ? 27 11.406 6.672 1 98.75 739 VAL A C 1
ATOM 5546 O O . VAL A 1 739 ? 27.875 10.945 5.926 1 98.75 739 VAL A O 1
ATOM 5549 N N . GLY A 1 740 ? 26.062 12.188 6.215 1 98.19 740 GLY A N 1
ATOM 5550 C CA . GLY A 1 740 ? 26.094 12.664 4.844 1 98.19 740 GLY A CA 1
ATOM 5551 C C . GLY A 1 740 ? 25.219 13.883 4.609 1 98.19 740 GLY A C 1
ATOM 5552 O O . GLY A 1 740 ? 24.781 14.523 5.562 1 98.19 740 GLY A O 1
ATOM 5553 N N . ARG A 1 741 ? 25.109 14.266 3.311 1 97.56 741 ARG A N 1
ATOM 5554 C CA . ARG A 1 741 ? 24.375 15.445 2.871 1 97.56 741 ARG A CA 1
ATOM 5555 C C . ARG A 1 741 ? 22.906 15.109 2.611 1 97.56 741 ARG A C 1
ATOM 5557 O O . ARG A 1 741 ? 22.062 16 2.574 1 97.56 741 ARG A O 1
ATOM 5564 N N . SER A 1 742 ? 22.625 13.906 2.338 1 98.5 742 SER A N 1
ATOM 5565 C CA . SER A 1 742 ? 21.297 13.344 2.125 1 98.5 742 SER A CA 1
ATOM 5566 C C . SER A 1 742 ? 21.281 11.836 2.369 1 98.5 742 SER A C 1
ATOM 5568 O O . SER A 1 742 ? 22.328 11.242 2.639 1 98.5 742 SER A O 1
ATOM 5570 N N . ALA A 1 743 ? 20.078 11.242 2.305 1 98.38 743 ALA A N 1
ATOM 5571 C CA . ALA A 1 743 ? 19.953 9.805 2.518 1 98.38 743 ALA A CA 1
ATOM 5572 C C . ALA A 1 743 ? 20.703 9.016 1.446 1 98.38 743 ALA A C 1
ATOM 5574 O O . ALA A 1 743 ? 21.078 7.863 1.662 1 98.38 743 ALA A O 1
ATOM 5575 N N . ALA A 1 744 ? 20.969 9.641 0.266 1 97.69 744 ALA A N 1
ATOM 5576 C CA . ALA A 1 744 ? 21.625 8.93 -0.828 1 97.69 744 ALA A CA 1
ATOM 5577 C C . ALA A 1 744 ? 23.047 9.445 -1.027 1 97.69 744 ALA A C 1
ATOM 5579 O O . ALA A 1 744 ? 23.75 9 -1.941 1 97.69 744 ALA A O 1
ATOM 5580 N N . ASP A 1 745 ? 23.516 10.367 -0.267 1 98.25 745 ASP A N 1
ATOM 5581 C CA . ASP A 1 745 ? 24.859 10.938 -0.367 1 98.25 745 ASP A CA 1
ATOM 5582 C C . ASP A 1 745 ? 25.578 10.875 0.976 1 98.25 745 ASP A C 1
ATOM 5584 O O . ASP A 1 745 ? 25.812 11.906 1.612 1 98.25 745 ASP A O 1
ATOM 5588 N N . ILE A 1 746 ? 25.953 9.688 1.398 1 98.56 746 ILE A N 1
ATOM 5589 C CA . ILE A 1 746 ? 26.703 9.438 2.625 1 98.56 746 ILE A CA 1
ATOM 5590 C C . ILE A 1 746 ? 28.188 9.758 2.402 1 98.56 746 ILE A C 1
ATOM 5592 O O . ILE A 1 746 ? 28.797 9.25 1.463 1 98.56 746 ILE A O 1
ATOM 5596 N N . ARG A 1 747 ? 28.75 10.555 3.248 1 98.5 747 ARG A N 1
ATOM 5597 C CA . ARG A 1 747 ? 30.094 11.094 3.064 1 98.5 747 ARG A CA 1
ATOM 5598 C C . ARG A 1 747 ? 31.109 10.344 3.928 1 98.5 747 ARG A C 1
ATOM 5600 O O . ARG A 1 747 ? 32.312 10.289 3.602 1 98.5 747 ARG A O 1
ATOM 5607 N N . ALA A 1 748 ? 30.703 9.852 5.031 1 98.44 748 ALA A N 1
ATOM 5608 C CA . ALA A 1 748 ? 31.578 9.086 5.918 1 98.44 748 ALA A CA 1
ATOM 5609 C C . ALA A 1 748 ? 30.766 8.078 6.734 1 98.44 748 ALA A C 1
ATOM 5611 O O . ALA A 1 748 ? 29.578 8.273 6.984 1 98.44 748 ALA A O 1
ATOM 5612 N N . THR A 1 749 ? 31.375 6.992 7.121 1 98.25 749 THR A N 1
ATOM 5613 C CA . THR A 1 749 ? 30.766 5.938 7.922 1 98.25 749 THR A CA 1
ATOM 5614 C C . THR A 1 749 ? 31.719 5.477 9.023 1 98.25 749 THR A C 1
ATOM 5616 O O . THR A 1 749 ? 32.938 5.457 8.828 1 98.25 749 THR A O 1
ATOM 5619 N N . ALA A 1 750 ? 31.203 5.184 10.156 1 98.12 750 ALA A N 1
ATOM 5620 C CA . ALA A 1 750 ? 31.938 4.586 11.266 1 98.12 750 ALA A CA 1
ATOM 5621 C C . ALA A 1 750 ? 31.172 3.41 11.867 1 98.12 750 ALA A C 1
ATOM 5623 O O . ALA A 1 750 ? 29.953 3.453 11.977 1 98.12 750 ALA A O 1
ATOM 5624 N N . THR A 1 751 ? 31.875 2.404 12.297 1 98.25 751 THR A N 1
ATOM 5625 C CA . THR A 1 751 ? 31.266 1.218 12.883 1 98.25 751 THR A CA 1
ATOM 5626 C C . THR A 1 751 ? 31.406 1.241 14.406 1 98.25 751 THR A C 1
ATOM 5628 O O . THR A 1 751 ? 32.469 1.559 14.938 1 98.25 751 THR A O 1
ATOM 5631 N N . VAL A 1 752 ? 30.359 0.983 15.07 1 98.31 752 VAL A N 1
ATOM 5632 C CA . VAL A 1 752 ? 30.344 0.893 16.531 1 98.31 752 VAL A CA 1
ATOM 5633 C C . VAL A 1 752 ? 29.734 -0.444 16.953 1 98.31 752 VAL A C 1
ATOM 5635 O O . VAL A 1 752 ? 28.766 -0.918 16.359 1 98.31 752 VAL A O 1
ATOM 5638 N N . GLU A 1 753 ? 30.328 -1.065 17.938 1 98.31 753 GLU A N 1
ATOM 5639 C CA . GLU A 1 753 ? 29.828 -2.326 18.484 1 98.31 753 GLU A CA 1
ATOM 5640 C C . GLU A 1 753 ? 29 -2.094 19.75 1 98.31 753 GLU A C 1
ATOM 5642 O O . GLU A 1 753 ? 29.438 -1.404 20.672 1 98.31 753 GLU A O 1
ATOM 5647 N N . ILE A 1 754 ? 27.797 -2.564 19.75 1 98 754 ILE A N 1
ATOM 5648 C CA . ILE A 1 754 ? 27.047 -2.658 20.984 1 98 754 ILE A CA 1
ATOM 5649 C C . ILE A 1 754 ? 27.266 -4.031 21.625 1 98 754 ILE A C 1
ATOM 5651 O O . ILE A 1 754 ? 26.828 -5.047 21.078 1 98 754 ILE A O 1
ATOM 5655 N N . GLY A 1 755 ? 27.953 -4.055 22.719 1 96.88 755 GLY A N 1
ATOM 5656 C CA . GLY A 1 755 ? 28.281 -5.301 23.406 1 96.88 755 GLY A CA 1
ATOM 5657 C C . GLY A 1 755 ? 27.219 -5.719 24.406 1 96.88 755 GLY A C 1
ATOM 5658 O O . GLY A 1 755 ? 26.156 -5.09 24.5 1 96.88 755 GLY A O 1
ATOM 5659 N N . GLY A 1 756 ? 27.5 -6.809 25.047 1 95.56 756 GLY A N 1
ATOM 5660 C CA . GLY A 1 756 ? 26.609 -7.293 26.078 1 95.56 756 GLY A CA 1
ATOM 5661 C C . GLY A 1 756 ? 25.469 -8.141 25.547 1 95.56 756 GLY A C 1
ATOM 5662 O O . GLY A 1 756 ? 25.641 -8.867 24.562 1 95.56 756 GLY A O 1
ATOM 5663 N N . GLU A 1 757 ? 24.375 -8.133 26.328 1 95.25 757 GLU A N 1
ATOM 5664 C CA . GLU A 1 757 ? 23.172 -8.898 25.969 1 95.25 757 GLU A CA 1
ATOM 5665 C C . GLU A 1 757 ? 22.031 -7.984 25.547 1 95.25 757 GLU A C 1
ATOM 5667 O O . GLU A 1 757 ? 22.094 -6.773 25.766 1 95.25 757 GLU A O 1
ATOM 5672 N N . LYS A 1 758 ? 21.141 -8.664 24.906 1 94.94 758 LYS A N 1
ATOM 5673 C CA . LYS A 1 758 ? 19.891 -7.965 24.578 1 94.94 758 LYS A CA 1
ATOM 5674 C C . LYS A 1 758 ? 19.344 -7.23 25.797 1 94.94 758 LYS A C 1
ATOM 5676 O O . LYS A 1 758 ? 19.312 -7.781 26.906 1 94.94 758 LYS A O 1
ATOM 5681 N N . ARG A 1 759 ? 18.969 -6 25.625 1 96 759 ARG A N 1
ATOM 5682 C CA . ARG A 1 759 ? 18.438 -5.211 26.734 1 96 759 ARG A CA 1
ATOM 5683 C C . ARG A 1 759 ? 17.062 -4.641 26.391 1 96 759 ARG A C 1
ATOM 5685 O O . ARG A 1 759 ? 16.906 -3.914 25.406 1 96 759 ARG A O 1
ATOM 5692 N N . LEU A 1 760 ? 16.094 -5 27.219 1 95.81 760 LEU A N 1
ATOM 5693 C CA . LEU A 1 760 ? 14.773 -4.375 27.094 1 95.81 760 LEU A CA 1
ATOM 5694 C C . LEU A 1 760 ? 14.844 -2.895 27.453 1 95.81 760 LEU A C 1
ATOM 5696 O O . LEU A 1 760 ? 15.562 -2.504 28.359 1 95.81 760 LEU A O 1
ATOM 5700 N N . VAL A 1 761 ? 14.156 -2.105 26.688 1 94.31 761 VAL A N 1
ATOM 5701 C CA . VAL A 1 761 ? 14.125 -0.669 26.938 1 94.31 761 VAL A CA 1
ATOM 5702 C C . VAL A 1 761 ? 12.852 -0.302 27.688 1 94.31 761 VAL A C 1
ATOM 5704 O O . VAL A 1 761 ? 11.773 -0.234 27.094 1 94.31 761 VAL A O 1
ATOM 5707 N N . PRO A 1 762 ? 13 -0.006 28.969 1 87.06 762 PRO A N 1
ATOM 5708 C CA . PRO A 1 762 ? 11.812 0.5 29.656 1 87.06 762 PRO A CA 1
ATOM 5709 C C . PRO A 1 762 ? 11.273 1.788 29.047 1 87.06 762 PRO A C 1
ATOM 5711 O O . PRO A 1 762 ? 12.047 2.611 28.547 1 87.06 762 PRO A O 1
ATOM 5714 N N . THR A 1 763 ? 9.984 1.938 29.156 1 80.81 763 THR A N 1
ATOM 5715 C CA . THR A 1 763 ? 9.305 3.082 28.562 1 80.81 763 THR A CA 1
ATOM 5716 C C . THR A 1 763 ? 9.93 4.391 29.031 1 80.81 763 THR A C 1
ATOM 5718 O O . THR A 1 763 ? 10.07 5.336 28.25 1 80.81 763 THR A O 1
ATOM 5721 N N . ILE A 1 764 ? 10.352 4.469 30.219 1 80.81 764 ILE A N 1
ATOM 5722 C CA . ILE A 1 764 ? 10.828 5.703 30.844 1 80.81 764 ILE A CA 1
ATOM 5723 C C . ILE A 1 764 ? 12.242 6.004 30.359 1 80.81 764 ILE A C 1
ATOM 5725 O O . ILE A 1 764 ? 12.711 7.145 30.453 1 80.81 764 ILE A O 1
ATOM 5729 N N . GLU A 1 765 ? 12.906 5.039 29.812 1 86.56 765 GLU A N 1
ATOM 5730 C CA . GLU A 1 765 ? 14.297 5.215 29.422 1 86.56 765 GLU A CA 1
ATOM 5731 C C . GLU A 1 765 ? 14.414 5.426 27.906 1 86.56 765 GLU A C 1
ATOM 5733 O O . GLU A 1 765 ? 15.516 5.648 27.391 1 86.56 765 GLU A O 1
ATOM 5738 N N . LYS A 1 766 ? 13.375 5.375 27.344 1 91.06 766 LYS A N 1
ATOM 5739 C CA . LYS A 1 766 ? 13.406 5.551 25.891 1 91.06 766 LYS A CA 1
ATOM 5740 C C . LYS A 1 766 ? 13.773 6.988 25.516 1 91.06 766 LYS A C 1
ATOM 5742 O O . LYS A 1 766 ? 13.102 7.93 25.953 1 91.06 766 LYS A O 1
ATOM 5747 N N . ARG A 1 767 ? 14.859 7.125 24.781 1 94.25 767 ARG A N 1
ATOM 5748 C CA . ARG A 1 767 ? 15.242 8.414 24.219 1 94.25 767 ARG A CA 1
ATOM 5749 C C . ARG A 1 767 ? 14.766 8.547 22.766 1 94.25 767 ARG A C 1
ATOM 5751 O O . ARG A 1 767 ? 14.844 7.586 22 1 94.25 767 ARG A O 1
ATOM 5758 N N . PHE A 1 768 ? 14.227 9.703 22.453 1 96.62 768 PHE A N 1
ATOM 5759 C CA . PHE A 1 768 ? 13.688 9.898 21.109 1 96.62 768 PHE A CA 1
ATOM 5760 C C . PHE A 1 768 ? 14.695 10.602 20.219 1 96.62 768 PHE A C 1
ATOM 5762 O O . PHE A 1 768 ? 14.75 10.336 19.016 1 96.62 768 PHE A O 1
ATOM 5769 N N . PHE A 1 769 ? 15.5 11.492 20.719 1 97.44 769 PHE A N 1
ATOM 5770 C CA . PHE A 1 769 ? 16.297 12.383 19.875 1 97.44 769 PHE A CA 1
ATOM 5771 C C . PHE A 1 769 ? 17.766 12.281 20.219 1 97.44 769 PHE A C 1
ATOM 5773 O O . PHE A 1 769 ? 18.125 12.141 21.391 1 97.44 769 PHE A O 1
ATOM 5780 N N . GLY A 1 770 ? 18.578 12.305 19.172 1 95.75 770 GLY A N 1
ATOM 5781 C CA . GLY A 1 770 ? 20 12.539 19.359 1 95.75 770 GLY A CA 1
ATOM 5782 C C . GLY A 1 770 ? 20.344 13.984 19.672 1 95.75 770 GLY A C 1
ATOM 5783 O O . GLY A 1 770 ? 19.672 14.898 19.188 1 95.75 770 GLY A O 1
ATOM 5784 N N . GLU A 1 771 ? 21.375 14.18 20.453 1 95.75 771 GLU A N 1
ATOM 5785 C CA . GLU A 1 771 ? 21.812 15.531 20.781 1 95.75 771 GLU A CA 1
ATOM 5786 C C . GLU A 1 771 ? 23.031 15.938 19.953 1 95.75 771 GLU A C 1
ATOM 5788 O O . GLU A 1 771 ? 23.938 15.125 19.734 1 95.75 771 GLU A O 1
ATOM 5793 N N . THR A 1 772 ? 22.938 17.125 19.438 1 97.38 772 THR A N 1
ATOM 5794 C CA . THR A 1 772 ? 24.062 17.609 18.641 1 97.38 772 THR A CA 1
ATOM 5795 C C . THR A 1 772 ? 24.672 18.859 19.266 1 97.38 772 THR A C 1
ATOM 5797 O O . THR A 1 772 ? 24 19.594 19.984 1 97.38 772 THR A O 1
ATOM 5800 N N . ARG A 1 773 ? 25.969 18.984 19.078 1 97.5 773 ARG A N 1
ATOM 5801 C CA . ARG A 1 773 ? 26.719 20.172 19.469 1 97.5 773 ARG A CA 1
ATOM 5802 C C . ARG A 1 773 ? 27.656 20.625 18.344 1 97.5 773 ARG A C 1
ATOM 5804 O O . ARG A 1 773 ? 28.25 19.797 17.672 1 97.5 773 ARG A O 1
ATOM 5811 N N . VAL A 1 774 ? 27.719 21.891 18.172 1 97.69 774 VAL A N 1
ATOM 5812 C CA . VAL A 1 774 ? 28.578 22.469 17.141 1 97.69 774 VAL A CA 1
ATOM 5813 C C . VAL A 1 774 ? 29.703 23.281 17.781 1 97.69 774 VAL A C 1
ATOM 5815 O O . VAL A 1 774 ? 29.453 24.094 18.672 1 97.69 774 VAL A O 1
ATOM 5818 N N . GLU A 1 775 ? 30.891 23 17.406 1 95.25 775 GLU A N 1
ATOM 5819 C CA . GLU A 1 775 ? 32.062 23.734 17.859 1 95.25 775 GLU A CA 1
ATOM 5820 C C . GLU A 1 775 ? 32.812 24.328 16.672 1 95.25 775 GLU A C 1
ATOM 5822 O O . GLU A 1 775 ? 32.969 23.688 15.625 1 95.25 775 GLU A O 1
ATOM 5827 N N . MET B 1 1 ? 11.156 -69.125 13.984 1 32.5 1 MET B N 1
ATOM 5828 C CA . MET B 1 1 ? 10.711 -67.875 13.406 1 32.5 1 MET B CA 1
ATOM 5829 C C . MET B 1 1 ? 11.695 -67.375 12.352 1 32.5 1 MET B C 1
ATOM 5831 O O . MET B 1 1 ? 12.906 -67.375 12.57 1 32.5 1 MET B O 1
ATOM 5835 N N . PRO B 1 2 ? 11.391 -67.5 11.055 1 37.72 2 PRO B N 1
ATOM 5836 C CA . PRO B 1 2 ? 12.438 -67.125 10.102 1 37.72 2 PRO B CA 1
ATOM 5837 C C . PRO B 1 2 ? 13.156 -65.812 10.5 1 37.72 2 PRO B C 1
ATOM 5839 O O . PRO B 1 2 ? 12.586 -65 11.188 1 37.72 2 PRO B O 1
ATOM 5842 N N . ASP B 1 3 ? 14.375 -65.812 10.969 1 40.47 3 ASP B N 1
ATOM 5843 C CA . ASP B 1 3 ? 15.344 -64.75 11.195 1 40.47 3 ASP B CA 1
ATOM 5844 C C . ASP B 1 3 ? 15.195 -63.656 10.156 1 40.47 3 ASP B C 1
ATOM 5846 O O . ASP B 1 3 ? 15.742 -63.75 9.055 1 40.47 3 ASP B O 1
ATOM 5850 N N . ASP B 1 4 ? 14.016 -63.156 9.648 1 45.72 4 ASP B N 1
ATOM 5851 C CA . ASP B 1 4 ? 13.797 -62.156 8.617 1 45.72 4 ASP B CA 1
ATOM 5852 C C . ASP B 1 4 ? 14.758 -60.969 8.773 1 45.72 4 ASP B C 1
ATOM 5854 O O . ASP B 1 4 ? 14.625 -60.188 9.719 1 45.72 4 ASP B O 1
ATOM 5858 N N . THR B 1 5 ? 16.047 -60.906 8.391 1 63.44 5 THR B N 1
ATOM 5859 C CA . THR B 1 5 ? 17.281 -60.156 8.328 1 63.44 5 THR B CA 1
ATOM 5860 C C . THR B 1 5 ? 17.078 -58.812 7.645 1 63.44 5 THR B C 1
ATOM 5862 O O . THR B 1 5 ? 17.969 -57.938 7.648 1 63.44 5 THR B O 1
ATOM 5865 N N . ARG B 1 6 ? 16.047 -58.5 7.039 1 74.19 6 ARG B N 1
ATOM 5866 C CA . ARG B 1 6 ? 15.844 -57.188 6.402 1 74.19 6 ARG B CA 1
ATOM 5867 C C . ARG B 1 6 ? 15.562 -56.125 7.441 1 74.19 6 ARG B C 1
ATOM 5869 O O . ARG B 1 6 ? 14.742 -56.312 8.344 1 74.19 6 ARG B O 1
ATOM 5876 N N . PRO B 1 7 ? 16.266 -55.062 7.426 1 91.38 7 PRO B N 1
ATOM 5877 C CA . PRO B 1 7 ? 15.961 -53.969 8.359 1 91.38 7 PRO B CA 1
ATOM 5878 C C . PRO B 1 7 ? 14.492 -53.562 8.328 1 91.38 7 PRO B C 1
ATOM 5880 O O . PRO B 1 7 ? 13.844 -53.656 7.285 1 91.38 7 PRO B O 1
ATOM 5883 N N . ALA B 1 8 ? 13.898 -53.188 9.398 1 91.12 8 ALA B N 1
ATOM 5884 C CA . ALA B 1 8 ? 12.492 -52.844 9.586 1 91.12 8 ALA B CA 1
ATOM 5885 C C . ALA B 1 8 ? 12.039 -51.812 8.578 1 91.12 8 ALA B C 1
ATOM 5887 O O . ALA B 1 8 ? 10.891 -51.812 8.125 1 91.12 8 ALA B O 1
ATOM 5888 N N . TYR B 1 9 ? 12.883 -50.844 8.258 1 95 9 TYR B N 1
ATOM 5889 C CA . TYR B 1 9 ? 12.461 -49.75 7.379 1 95 9 TYR B CA 1
ATOM 5890 C C . TYR B 1 9 ? 12.227 -50.281 5.961 1 95 9 TYR B C 1
ATOM 5892 O O . TYR B 1 9 ? 11.609 -49.594 5.145 1 95 9 TYR B O 1
ATOM 5900 N N . ARG B 1 10 ? 12.578 -51.469 5.609 1 94.88 10 ARG B N 1
ATOM 5901 C CA . ARG B 1 10 ? 12.367 -52.062 4.289 1 94.88 10 ARG B CA 1
ATOM 5902 C C . ARG B 1 10 ? 11.148 -52.969 4.277 1 94.88 10 ARG B C 1
ATOM 5904 O O . ARG B 1 10 ? 10.828 -53.562 3.25 1 94.88 10 ARG B O 1
ATOM 5911 N N . ASP B 1 11 ? 10.5 -53.125 5.453 1 95 11 ASP B N 1
ATOM 5912 C CA . ASP B 1 11 ? 9.289 -53.938 5.555 1 95 11 ASP B CA 1
ATOM 5913 C C . ASP B 1 11 ? 8.039 -53.094 5.301 1 95 11 ASP B C 1
ATOM 5915 O O . ASP B 1 11 ? 7.609 -52.312 6.176 1 95 11 ASP B O 1
ATOM 5919 N N . PRO B 1 12 ? 7.449 -53.188 4.16 1 93.31 12 PRO B N 1
ATOM 5920 C CA . PRO B 1 12 ? 6.324 -52.312 3.807 1 93.31 12 PRO B CA 1
ATOM 5921 C C . PRO B 1 12 ? 5.078 -52.594 4.645 1 93.31 12 PRO B C 1
ATOM 5923 O O . PRO B 1 12 ? 4.113 -51.812 4.59 1 93.31 12 PRO B O 1
ATOM 5926 N N . SER B 1 13 ? 5.031 -53.625 5.387 1 94.19 13 SER B N 1
ATOM 5927 C CA . SER B 1 13 ? 3.873 -53.938 6.215 1 94.19 13 SER B CA 1
ATOM 5928 C C . SER B 1 13 ? 3.855 -53.094 7.488 1 94.19 13 SER B C 1
ATOM 5930 O O . SER B 1 13 ? 2.83 -53 8.164 1 94.19 13 SER B O 1
ATOM 5932 N N . LEU B 1 14 ? 4.977 -52.531 7.809 1 95.56 14 LEU B N 1
ATOM 5933 C CA . LEU B 1 14 ? 5.055 -51.688 8.992 1 95.56 14 LEU B CA 1
ATOM 5934 C C . LEU B 1 14 ? 4.59 -50.25 8.68 1 95.56 14 LEU B C 1
ATOM 5936 O O . LEU B 1 14 ? 4.613 -49.844 7.52 1 95.56 14 LEU B O 1
ATOM 5940 N N . SER B 1 15 ? 4.156 -49.594 9.727 1 94.88 15 SER B N 1
ATOM 5941 C CA . SER B 1 15 ? 3.684 -48.219 9.547 1 94.88 15 SER B CA 1
ATOM 5942 C C . SER B 1 15 ? 4.816 -47.281 9.117 1 94.88 15 SER B C 1
ATOM 5944 O O . SER B 1 15 ? 5.98 -47.531 9.438 1 94.88 15 SER B O 1
ATOM 5946 N N . SER B 1 16 ? 4.504 -46.281 8.359 1 94.56 16 SER B N 1
ATOM 5947 C CA . SER B 1 16 ? 5.484 -45.281 7.957 1 94.56 16 SER B CA 1
ATOM 5948 C C . SER B 1 16 ? 6.211 -44.719 9.172 1 94.56 16 SER B C 1
ATOM 5950 O O . SER B 1 16 ? 7.406 -44.406 9.102 1 94.56 16 SER B O 1
ATOM 5952 N N . ALA B 1 17 ? 5.469 -44.531 10.266 1 95.31 17 ALA B N 1
ATOM 5953 C CA . ALA B 1 17 ? 6.055 -43.969 11.484 1 95.31 17 ALA B CA 1
ATOM 5954 C C . ALA B 1 17 ? 7.152 -44.875 12.031 1 95.31 17 ALA B C 1
ATOM 5956 O O . ALA B 1 17 ? 8.234 -44.406 12.383 1 95.31 17 ALA B O 1
ATOM 5957 N N . ARG B 1 18 ? 6.875 -46.125 12.094 1 96.19 18 ARG B N 1
ATOM 5958 C CA . ARG B 1 18 ? 7.836 -47.094 12.617 1 96.19 18 ARG B CA 1
ATOM 5959 C C . ARG B 1 18 ? 9.047 -47.188 11.703 1 96.19 18 ARG B C 1
ATOM 5961 O O . ARG B 1 18 ? 10.188 -47.219 12.172 1 96.19 18 ARG B O 1
ATOM 5968 N N . ARG B 1 19 ? 8.789 -47.281 10.5 1 97.56 19 ARG B N 1
ATOM 5969 C CA . ARG B 1 19 ? 9.875 -47.375 9.523 1 97.56 19 ARG B CA 1
ATOM 5970 C C . ARG B 1 19 ? 10.758 -46.125 9.562 1 97.56 19 ARG B C 1
ATOM 5972 O O . ARG B 1 19 ? 11.984 -46.25 9.469 1 97.56 19 ARG B O 1
ATOM 5979 N N . THR B 1 20 ? 10.133 -44.969 9.703 1 98 20 THR B N 1
ATOM 5980 C CA . THR B 1 20 ? 10.859 -43.719 9.766 1 98 20 THR B CA 1
ATOM 5981 C C . THR B 1 20 ? 11.812 -43.688 10.953 1 98 20 THR B C 1
ATOM 5983 O O . THR B 1 20 ? 12.984 -43.344 10.812 1 98 20 THR B O 1
ATOM 5986 N N . GLU B 1 21 ? 11.336 -44.062 12.109 1 97.56 21 GLU B N 1
ATOM 5987 C CA . GLU B 1 21 ? 12.148 -44.031 13.32 1 97.56 21 GLU B CA 1
ATOM 5988 C C . GLU B 1 21 ? 13.336 -44.969 13.227 1 97.56 21 GLU B C 1
ATOM 5990 O O . GLU B 1 21 ? 14.453 -44.625 13.641 1 97.56 21 GLU B O 1
ATOM 5995 N N . GLU B 1 22 ? 13.109 -46.156 12.75 1 97.25 22 GLU B N 1
ATOM 5996 C CA . GLU B 1 22 ? 14.188 -47.125 12.617 1 97.25 22 GLU B CA 1
ATOM 5997 C C . GLU B 1 22 ? 15.258 -46.656 11.648 1 97.25 22 GLU B C 1
ATOM 5999 O O . GLU B 1 22 ? 16.453 -46.781 11.922 1 97.25 22 GLU B O 1
ATOM 6004 N N . LEU B 1 23 ? 14.812 -46.156 10.531 1 98.31 23 LEU B N 1
ATOM 6005 C CA . LEU B 1 23 ? 15.742 -45.656 9.539 1 98.31 23 LEU B CA 1
ATOM 6006 C C . LEU B 1 23 ? 16.531 -44.469 10.094 1 98.31 23 LEU B C 1
ATOM 6008 O O . LEU B 1 23 ? 17.75 -44.375 9.898 1 98.31 23 LEU B O 1
ATOM 6012 N N . LEU B 1 24 ? 15.82 -43.531 10.742 1 98.19 24 LEU B N 1
ATOM 6013 C CA . LEU B 1 24 ? 16.438 -42.344 11.336 1 98.19 24 LEU B CA 1
ATOM 6014 C C . LEU B 1 24 ? 17.562 -42.75 12.289 1 98.19 24 LEU B C 1
ATOM 6016 O O . LEU B 1 24 ? 18.625 -42.125 12.312 1 98.19 24 LEU B O 1
ATOM 6020 N N . GLU B 1 25 ? 17.438 -43.781 12.992 1 97.25 25 GLU B N 1
ATOM 6021 C CA . GLU B 1 25 ? 18.422 -44.25 13.961 1 97.25 25 GLU B CA 1
ATOM 6022 C C . GLU B 1 25 ? 19.672 -44.812 13.273 1 97.25 25 GLU B C 1
ATOM 6024 O O . GLU B 1 25 ? 20.766 -44.781 13.852 1 97.25 25 GLU B O 1
ATOM 6029 N N . ARG B 1 26 ? 19.531 -45.25 12.094 1 97.62 26 ARG B N 1
ATOM 6030 C CA . ARG B 1 26 ? 20.625 -45.875 11.359 1 97.62 26 ARG B CA 1
ATOM 6031 C C . ARG B 1 26 ? 21.453 -44.844 10.609 1 97.62 26 ARG B C 1
ATOM 6033 O O . ARG B 1 26 ? 22.562 -45.094 10.18 1 97.62 26 ARG B O 1
ATOM 6040 N N . MET B 1 27 ? 20.953 -43.656 10.484 1 98.56 27 MET B N 1
ATOM 6041 C CA . MET B 1 27 ? 21.562 -42.625 9.617 1 98.56 27 MET B CA 1
ATOM 6042 C C . MET B 1 27 ? 22.703 -41.938 10.328 1 98.56 27 MET B C 1
ATOM 6044 O O . MET B 1 27 ? 22.641 -41.656 11.523 1 98.56 27 MET B O 1
ATOM 6048 N N . THR B 1 28 ? 23.734 -41.594 9.531 1 98.38 28 THR B N 1
ATOM 6049 C CA . THR B 1 28 ? 24.75 -40.656 9.992 1 98.38 28 THR B CA 1
ATOM 6050 C C . THR B 1 28 ? 24.25 -39.219 9.883 1 98.38 28 THR B C 1
ATOM 6052 O O . THR B 1 28 ? 23.234 -38.969 9.242 1 98.38 28 THR B O 1
ATOM 6055 N N . LEU B 1 29 ? 24.938 -38.344 10.555 1 98.5 29 LEU B N 1
ATOM 6056 C CA . LEU B 1 29 ? 24.562 -36.906 10.5 1 98.5 29 LEU B CA 1
ATOM 6057 C C . LEU B 1 29 ? 24.625 -36.406 9.07 1 98.5 29 LEU B C 1
ATOM 6059 O O . LEU B 1 29 ? 23.781 -35.625 8.648 1 98.5 29 LEU B O 1
ATOM 6063 N N . GLU B 1 30 ? 25.656 -36.812 8.328 1 98.31 30 GLU B N 1
ATOM 6064 C CA . GLU B 1 30 ? 25.812 -36.406 6.934 1 98.31 30 GLU B CA 1
ATOM 6065 C C . GLU B 1 30 ? 24.641 -36.875 6.082 1 98.31 30 GLU B C 1
ATOM 6067 O O . GLU B 1 30 ? 24.125 -36.125 5.25 1 98.31 30 GLU B O 1
ATOM 6072 N N . GLU B 1 31 ? 24.219 -38.125 6.289 1 98.62 31 GLU B N 1
ATOM 6073 C CA . GLU B 1 31 ? 23.078 -38.656 5.578 1 98.62 31 GLU B CA 1
ATOM 6074 C C . GLU B 1 31 ? 21.797 -37.906 5.926 1 98.62 31 GLU B C 1
ATOM 6076 O O . GLU B 1 31 ? 20.953 -37.656 5.059 1 98.62 31 GLU B O 1
ATOM 6081 N N . LYS B 1 32 ? 21.656 -37.562 7.227 1 98.81 32 LYS B N 1
ATOM 6082 C CA . LYS B 1 32 ? 20.5 -36.812 7.676 1 98.81 32 LYS B CA 1
ATOM 6083 C C . LYS B 1 32 ? 20.438 -35.438 6.98 1 98.81 32 LYS B C 1
ATOM 6085 O O . LYS B 1 32 ? 19.406 -35.062 6.414 1 98.81 32 LYS B O 1
ATOM 6090 N N . VAL B 1 33 ? 21.484 -34.656 6.965 1 98.81 33 VAL B N 1
ATOM 6091 C CA . VAL B 1 33 ? 21.547 -33.344 6.375 1 98.81 33 VAL B CA 1
ATOM 6092 C C . VAL B 1 33 ? 21.312 -33.438 4.867 1 98.81 33 VAL B C 1
ATOM 6094 O O . VAL B 1 33 ? 20.656 -32.562 4.281 1 98.81 33 VAL B O 1
ATOM 6097 N N . ALA B 1 34 ? 21.844 -34.438 4.246 1 98.62 34 ALA B N 1
ATOM 6098 C CA . ALA B 1 34 ? 21.641 -34.656 2.814 1 98.62 34 ALA B CA 1
ATOM 6099 C C . ALA B 1 34 ? 20.156 -34.781 2.484 1 98.62 34 ALA B C 1
ATOM 6101 O O . ALA B 1 34 ? 19.703 -34.312 1.422 1 98.62 34 ALA B O 1
ATOM 6102 N N . GLN B 1 35 ? 19.359 -35.375 3.418 1 98.75 35 GLN B N 1
ATOM 6103 C CA . GLN B 1 35 ? 17.922 -35.531 3.209 1 98.75 35 GLN B CA 1
ATOM 6104 C C . GLN B 1 35 ? 17.203 -34.188 3.256 1 98.75 35 GLN B C 1
ATOM 6106 O O . GLN B 1 35 ? 16.047 -34.062 2.834 1 98.75 35 GLN B O 1
ATOM 6111 N N . LEU B 1 36 ? 17.844 -33.125 3.777 1 98.88 36 LEU B N 1
ATOM 6112 C CA . LEU B 1 36 ? 17.234 -31.812 3.928 1 98.88 36 LEU B CA 1
ATOM 6113 C C . LEU B 1 36 ? 17.625 -30.906 2.771 1 98.88 36 LEU B C 1
ATOM 6115 O O . LEU B 1 36 ? 17.391 -29.688 2.82 1 98.88 36 LEU B O 1
ATOM 6119 N N . GLY B 1 37 ? 18.219 -31.453 1.755 1 98.31 37 GLY B N 1
ATOM 6120 C CA . GLY B 1 37 ? 18.625 -30.688 0.594 1 98.31 37 GLY B CA 1
ATOM 6121 C C . GLY B 1 37 ? 18.109 -31.25 -0.714 1 98.31 37 GLY B C 1
ATOM 6122 O O . GLY B 1 37 ? 17.328 -32.188 -0.718 1 98.31 37 GLY B O 1
ATOM 6123 N N . SER B 1 38 ? 18.5 -30.609 -1.783 1 98.19 38 SER B N 1
ATOM 6124 C CA . SER B 1 38 ? 18.141 -31 -3.141 1 98.19 38 SER B CA 1
ATOM 6125 C C . SER B 1 38 ? 19.328 -30.875 -4.094 1 98.19 38 SER B C 1
ATOM 6127 O O . SER B 1 38 ? 20.297 -30.156 -3.795 1 98.19 38 SER B O 1
ATOM 6129 N N . ILE B 1 39 ? 19.266 -31.609 -5.148 1 97.25 39 ILE B N 1
ATOM 6130 C CA . ILE B 1 39 ? 20.297 -31.578 -6.184 1 97.25 39 ILE B CA 1
ATOM 6131 C C . ILE B 1 39 ? 19.656 -31.234 -7.527 1 97.25 39 ILE B C 1
ATOM 6133 O O . ILE B 1 39 ? 18.766 -31.938 -8 1 97.25 39 ILE B O 1
ATOM 6137 N N . PRO B 1 40 ? 20.109 -30.156 -8.18 1 95.81 40 PRO B N 1
ATOM 6138 C CA . PRO B 1 40 ? 19.609 -29.875 -9.523 1 95.81 40 PRO B CA 1
ATOM 6139 C C . PRO B 1 40 ? 19.891 -31 -10.516 1 95.81 40 PRO B C 1
ATOM 6141 O O . PRO B 1 40 ? 21 -31.547 -10.531 1 95.81 40 PRO B O 1
ATOM 6144 N N . ALA B 1 41 ? 18.969 -31.328 -11.297 1 93.12 41 ALA B N 1
ATOM 6145 C CA . ALA B 1 41 ? 19.109 -32.406 -12.266 1 93.12 41 ALA B CA 1
ATOM 6146 C C . ALA B 1 41 ? 20.297 -32.156 -13.203 1 93.12 41 ALA B C 1
ATOM 6148 O O . ALA B 1 41 ? 20.953 -33.094 -13.648 1 93.12 41 ALA B O 1
ATOM 6149 N N . SER B 1 42 ? 20.516 -30.891 -13.422 1 92.25 42 SER B N 1
ATOM 6150 C CA . SER B 1 42 ? 21.594 -30.516 -14.32 1 92.25 42 SER B CA 1
ATOM 6151 C C . SER B 1 42 ? 22.938 -31.031 -13.82 1 92.25 42 SER B C 1
ATOM 6153 O O . SER B 1 42 ? 23.844 -31.297 -14.617 1 92.25 42 SER B O 1
ATOM 6155 N N . GLU B 1 43 ? 23.047 -31.203 -12.531 1 94.62 43 GLU B N 1
ATOM 6156 C CA . GLU B 1 43 ? 24.312 -31.672 -11.945 1 94.62 43 GLU B CA 1
ATOM 6157 C C . GLU B 1 43 ? 24.484 -33.156 -12.156 1 94.62 43 GLU B C 1
ATOM 6159 O O . GLU B 1 43 ? 25.594 -33.688 -11.992 1 94.62 43 GLU B O 1
ATOM 6164 N N . LEU B 1 44 ? 23.438 -33.844 -12.477 1 95.69 44 LEU B N 1
ATOM 6165 C CA . LEU B 1 44 ? 23.484 -35.281 -12.695 1 95.69 44 LEU B CA 1
ATOM 6166 C C . LEU B 1 44 ? 23.656 -35.594 -14.172 1 95.69 44 LEU B C 1
ATOM 6168 O O . LEU B 1 44 ? 23.781 -36.781 -14.547 1 95.69 44 LEU B O 1
ATOM 6172 N N . LEU B 1 45 ? 23.703 -34.562 -14.953 1 95.06 45 LEU B N 1
ATOM 6173 C CA . LEU B 1 45 ? 23.719 -34.75 -16.406 1 95.06 45 LEU B CA 1
ATOM 6174 C C . LEU B 1 45 ? 25.031 -34.25 -16.984 1 95.06 45 LEU B C 1
ATOM 6176 O O . LEU B 1 45 ? 25.641 -33.312 -16.453 1 95.06 45 LEU B O 1
ATOM 6180 N N . SER B 1 46 ? 25.594 -34.875 -17.953 1 92.75 46 SER B N 1
ATOM 6181 C CA . SER B 1 46 ? 26.672 -34.438 -18.828 1 92.75 46 SER B CA 1
ATOM 6182 C C . SER B 1 46 ? 26.266 -34.5 -20.297 1 92.75 46 SER B C 1
ATOM 6184 O O . SER B 1 46 ? 26.016 -35.594 -20.812 1 92.75 46 SER B O 1
ATOM 6186 N N . ASP B 1 47 ? 26.219 -33.344 -20.984 1 86.06 47 ASP B N 1
ATOM 6187 C CA . ASP B 1 47 ? 25.797 -33.25 -22.391 1 86.06 47 ASP B CA 1
ATOM 6188 C C . ASP B 1 47 ? 24.438 -33.875 -22.594 1 86.06 47 ASP B C 1
ATOM 6190 O O . ASP B 1 47 ? 24.25 -34.688 -23.531 1 86.06 47 ASP B O 1
ATOM 6194 N N . GLY B 1 48 ? 23.547 -33.75 -21.594 1 83.81 48 GLY B N 1
ATOM 6195 C CA . GLY B 1 48 ? 22.172 -34.156 -21.734 1 83.81 48 GLY B CA 1
ATOM 6196 C C . GLY B 1 48 ? 21.953 -35.625 -21.375 1 83.81 48 GLY B C 1
ATOM 6197 O O . GLY B 1 48 ? 20.844 -36.125 -21.484 1 83.81 48 GLY B O 1
ATOM 6198 N N . GLU B 1 49 ? 23.016 -36.219 -20.922 1 91.44 49 GLU B N 1
ATOM 6199 C CA . GLU B 1 49 ? 22.922 -37.625 -20.547 1 91.44 49 GLU B CA 1
ATOM 6200 C C . GLU B 1 49 ? 23.281 -37.812 -19.078 1 91.44 49 GLU B C 1
ATOM 6202 O O . GLU B 1 49 ? 24.109 -37.094 -18.516 1 91.44 49 GLU B O 1
ATOM 6207 N N . PHE B 1 50 ? 22.641 -38.812 -18.578 1 95.56 50 PHE B N 1
ATOM 6208 C CA . PHE B 1 50 ? 22.906 -39.125 -17.188 1 95.56 50 PHE B CA 1
ATOM 6209 C C . PHE B 1 50 ? 24.359 -39.562 -17 1 95.56 50 PHE B C 1
ATOM 6211 O O . PHE B 1 50 ? 24.828 -40.469 -17.672 1 95.56 50 PHE B O 1
ATOM 6218 N N . ASP B 1 51 ? 25.047 -38.875 -16.141 1 96.88 51 ASP B N 1
ATOM 6219 C CA . ASP B 1 51 ? 26.422 -39.219 -15.812 1 96.88 51 ASP B CA 1
ATOM 6220 C C . ASP B 1 51 ? 26.516 -40.062 -14.547 1 96.88 51 ASP B C 1
ATOM 6222 O O . ASP B 1 51 ? 26.594 -39.531 -13.438 1 96.88 51 ASP B O 1
ATOM 6226 N N . HIS B 1 52 ? 26.656 -41.312 -14.727 1 96.5 52 HIS B N 1
ATOM 6227 C CA . HIS B 1 52 ? 26.594 -42.25 -13.609 1 96.5 52 HIS B CA 1
ATOM 6228 C C . HIS B 1 52 ? 27.719 -42 -12.602 1 96.5 52 HIS B C 1
ATOM 6230 O O . HIS B 1 52 ? 27.484 -42 -11.391 1 96.5 52 HIS B O 1
ATOM 6236 N N . LYS B 1 53 ? 28.922 -41.781 -13.055 1 96.25 53 LYS B N 1
ATOM 6237 C CA . LYS B 1 53 ? 30.047 -41.531 -12.164 1 96.25 53 LYS B CA 1
ATOM 6238 C C . LYS B 1 53 ? 29.859 -40.281 -11.336 1 96.25 53 LYS B C 1
ATOM 6240 O O . LYS B 1 53 ? 30.078 -40.281 -10.125 1 96.25 53 LYS B O 1
ATOM 6245 N N . GLN B 1 54 ? 29.484 -39.281 -12.023 1 96.31 54 GLN B N 1
ATOM 6246 C CA . GLN B 1 54 ? 29.234 -38 -11.336 1 96.31 54 GLN B CA 1
ATOM 6247 C C . GLN B 1 54 ? 28.094 -38.125 -10.336 1 96.31 54 GLN B C 1
ATOM 6249 O O . GLN B 1 54 ? 28.156 -37.625 -9.227 1 96.31 54 GLN B O 1
ATOM 6254 N N . ALA B 1 55 ? 27.062 -38.75 -10.727 1 97.62 55 ALA B N 1
ATOM 6255 C CA . ALA B 1 55 ? 25.906 -38.938 -9.859 1 97.62 55 ALA B CA 1
ATOM 6256 C C . ALA B 1 55 ? 26.297 -39.75 -8.609 1 97.62 55 ALA B C 1
ATOM 6258 O O . ALA B 1 55 ? 25.812 -39.438 -7.508 1 97.62 55 ALA B O 1
ATOM 6259 N N . GLU B 1 56 ? 27.109 -40.781 -8.766 1 97.25 56 GLU B N 1
ATOM 6260 C CA . GLU B 1 56 ? 27.562 -41.562 -7.629 1 97.25 56 GLU B CA 1
ATOM 6261 C C . GLU B 1 56 ? 28.312 -40.719 -6.609 1 97.25 56 GLU B C 1
ATOM 6263 O O . GLU B 1 56 ? 28.141 -40.906 -5.402 1 97.25 56 GLU B O 1
ATOM 6268 N N . GLU B 1 57 ? 29.047 -39.781 -7.172 1 96.69 57 GLU B N 1
ATOM 6269 C CA . GLU B 1 57 ? 29.812 -38.906 -6.297 1 96.69 57 GLU B CA 1
ATOM 6270 C C . GLU B 1 57 ? 28.891 -37.906 -5.586 1 96.69 57 GLU B C 1
ATOM 6272 O O . GLU B 1 57 ? 28.984 -37.75 -4.371 1 96.69 57 GLU B O 1
ATOM 6277 N N . ILE B 1 58 ? 28.031 -37.312 -6.34 1 97.06 58 ILE B N 1
ATOM 6278 C CA . ILE B 1 58 ? 27.172 -36.25 -5.84 1 97.06 58 ILE B CA 1
ATOM 6279 C C . ILE B 1 58 ? 26.156 -36.812 -4.859 1 97.06 58 ILE B C 1
ATOM 6281 O O . ILE B 1 58 ? 25.812 -36.156 -3.861 1 97.06 58 ILE B O 1
ATOM 6285 N N . LEU B 1 59 ? 25.672 -38.031 -5.051 1 97.56 59 LEU B N 1
ATOM 6286 C CA . LEU B 1 59 ? 24.578 -38.625 -4.293 1 97.56 59 LEU B CA 1
ATOM 6287 C C . LEU B 1 59 ? 25.109 -39.625 -3.266 1 97.56 59 LEU B C 1
ATOM 6289 O O . LEU B 1 59 ? 24.344 -40.438 -2.729 1 97.56 59 LEU B O 1
ATOM 6293 N N . ALA B 1 60 ? 26.391 -39.562 -3.012 1 96.75 60 ALA B N 1
ATOM 6294 C CA . ALA B 1 60 ? 27.031 -40.562 -2.15 1 96.75 60 ALA B CA 1
ATOM 6295 C C . ALA B 1 60 ? 26.375 -40.625 -0.78 1 96.75 60 ALA B C 1
ATOM 6297 O O . ALA B 1 60 ? 26.234 -41.688 -0.189 1 96.75 60 ALA B O 1
ATOM 6298 N N . GLU B 1 61 ? 25.969 -39.469 -0.266 1 96.44 61 GLU B N 1
ATOM 6299 C CA . GLU B 1 61 ? 25.328 -39.406 1.042 1 96.44 61 GLU B CA 1
ATOM 6300 C C . GLU B 1 61 ? 23.797 -39.375 0.908 1 96.44 61 GLU B C 1
ATOM 6302 O O . GLU B 1 61 ? 23.094 -39.188 1.896 1 96.44 61 GLU B O 1
ATOM 6307 N N . GLY B 1 62 ? 23.328 -39.562 -0.305 1 97.31 62 GLY B N 1
ATOM 6308 C CA . GLY B 1 62 ? 21.906 -39.406 -0.572 1 97.31 62 GLY B CA 1
ATOM 6309 C C . GLY B 1 62 ? 21.469 -37.969 -0.801 1 97.31 62 GLY B C 1
ATOM 6310 O O . GLY B 1 62 ? 22.312 -37.094 -0.863 1 97.31 62 GLY B O 1
ATOM 6311 N N . THR B 1 63 ? 20.203 -37.719 -1.006 1 98.25 63 THR B N 1
ATOM 6312 C CA . THR B 1 63 ? 19.609 -36.375 -1.145 1 98.25 63 THR B CA 1
ATOM 6313 C C . THR B 1 63 ? 18.109 -36.438 -0.825 1 98.25 63 THR B C 1
ATOM 6315 O O . THR B 1 63 ? 17.5 -37.5 -0.898 1 98.25 63 THR B O 1
ATOM 6318 N N . GLY B 1 64 ? 17.641 -35.344 -0.337 1 98.56 64 GLY B N 1
ATOM 6319 C CA . GLY B 1 64 ? 16.203 -35.25 -0.112 1 98.56 64 GLY B CA 1
ATOM 6320 C C . GLY B 1 64 ? 15.398 -35.188 -1.397 1 98.56 64 GLY B C 1
ATOM 6321 O O . GLY B 1 64 ? 14.508 -36.031 -1.603 1 98.56 64 GLY B O 1
ATOM 6322 N N . GLN B 1 65 ? 15.758 -34.281 -2.254 1 98.75 65 GLN B N 1
ATOM 6323 C CA . GLN B 1 65 ? 15 -34.094 -3.488 1 98.75 65 GLN B CA 1
ATOM 6324 C C . GLN B 1 65 ? 15.93 -33.969 -4.691 1 98.75 65 GLN B C 1
ATOM 6326 O O . GLN B 1 65 ? 17.109 -33.656 -4.539 1 98.75 65 GLN B O 1
ATOM 6331 N N . ILE B 1 66 ? 15.438 -34.312 -5.863 1 98.06 66 ILE B N 1
ATOM 6332 C CA . ILE B 1 66 ? 16.047 -33.969 -7.145 1 98.06 66 ILE B CA 1
ATOM 6333 C C . ILE B 1 66 ? 15.242 -32.875 -7.848 1 98.06 66 ILE B C 1
ATOM 6335 O O . ILE B 1 66 ? 14.047 -33.062 -8.086 1 98.06 66 ILE B O 1
ATOM 6339 N N . THR B 1 67 ? 15.953 -31.828 -8.172 1 97.88 67 THR B N 1
ATOM 6340 C CA . THR B 1 67 ? 15.297 -30.625 -8.672 1 97.88 67 THR B CA 1
ATOM 6341 C C . THR B 1 67 ? 15.078 -30.703 -10.172 1 97.88 67 THR B C 1
ATOM 6343 O O . THR B 1 67 ? 16.031 -30.688 -10.953 1 97.88 67 THR B O 1
ATOM 6346 N N . ARG B 1 68 ? 13.812 -30.828 -10.609 1 96.81 68 ARG B N 1
ATOM 6347 C CA . ARG B 1 68 ? 13.289 -30.609 -11.953 1 96.81 68 ARG B CA 1
ATOM 6348 C C . ARG B 1 68 ? 14.078 -31.406 -12.984 1 96.81 68 ARG B C 1
ATOM 6350 O O . ARG B 1 68 ? 14.711 -30.828 -13.875 1 96.81 68 ARG B O 1
ATOM 6357 N N . ILE B 1 69 ? 13.898 -32.688 -12.992 1 93.12 69 ILE B N 1
ATOM 6358 C CA . ILE B 1 69 ? 14.602 -33.594 -13.891 1 93.12 69 ILE B CA 1
ATOM 6359 C C . ILE B 1 69 ? 14.25 -33.281 -15.344 1 93.12 69 ILE B C 1
ATOM 6361 O O . ILE B 1 69 ? 15.133 -33.156 -16.188 1 93.12 69 ILE B O 1
ATOM 6365 N N . GLY B 1 70 ? 13.016 -33.094 -15.617 1 90.38 70 GLY B N 1
ATOM 6366 C CA . GLY B 1 70 ? 12.586 -32.781 -16.969 1 90.38 70 GLY B CA 1
ATOM 6367 C C . GLY B 1 70 ? 12.727 -31.328 -17.328 1 90.38 70 GLY B C 1
ATOM 6368 O O . GLY B 1 70 ? 13.477 -30.969 -18.234 1 90.38 70 GLY B O 1
ATOM 6369 N N . GLY B 1 71 ? 12.148 -30.406 -16.578 1 87.5 71 GLY B N 1
ATOM 6370 C CA . GLY B 1 71 ? 12.078 -28.984 -16.859 1 87.5 71 GLY B CA 1
ATOM 6371 C C . GLY B 1 71 ? 13.438 -28.312 -16.922 1 87.5 71 GLY B C 1
ATOM 6372 O O . GLY B 1 71 ? 13.781 -27.703 -17.938 1 87.5 71 GLY B O 1
ATOM 6373 N N . GLU B 1 72 ? 14.164 -28.438 -15.922 1 83.25 72 GLU B N 1
ATOM 6374 C CA . GLU B 1 72 ? 15.484 -27.812 -15.875 1 83.25 72 GLU B CA 1
ATOM 6375 C C . GLU B 1 72 ? 16.5 -28.609 -16.672 1 83.25 72 GLU B C 1
ATOM 6377 O O . GLU B 1 72 ? 17.438 -28.047 -17.25 1 83.25 72 GLU B O 1
ATOM 6382 N N . GLY B 1 73 ? 16.281 -29.922 -16.797 1 81.75 73 GLY B N 1
ATOM 6383 C CA . GLY B 1 73 ? 17.188 -30.781 -17.547 1 81.75 73 GLY B CA 1
ATOM 6384 C C . GLY B 1 73 ? 16.984 -30.672 -19.047 1 81.75 73 GLY B C 1
ATOM 6385 O O . GLY B 1 73 ? 17.844 -31.125 -19.828 1 81.75 73 GLY B O 1
ATOM 6386 N N . ASN B 1 74 ? 15.883 -30.047 -19.422 1 87.62 74 ASN B N 1
ATOM 6387 C CA . ASN B 1 74 ? 15.523 -29.922 -20.828 1 87.62 74 ASN B CA 1
ATOM 6388 C C . ASN B 1 74 ? 15.484 -31.297 -21.516 1 87.62 74 ASN B C 1
ATOM 6390 O O . ASN B 1 74 ? 16.125 -31.484 -22.562 1 87.62 74 ASN B O 1
ATOM 6394 N N . LEU B 1 75 ? 14.867 -32.25 -20.859 1 92.5 75 LEU B N 1
ATOM 6395 C CA . LEU B 1 75 ? 14.797 -33.625 -21.344 1 92.5 75 LEU B CA 1
ATOM 6396 C C . LEU B 1 75 ? 13.398 -33.969 -21.859 1 92.5 75 LEU B C 1
ATOM 6398 O O . LEU B 1 75 ? 12.398 -33.531 -21.266 1 92.5 75 LEU B O 1
ATOM 6402 N N . SER B 1 76 ? 13.391 -34.656 -23 1 92.56 76 SER B N 1
ATOM 6403 C CA . SER B 1 76 ? 12.109 -35.219 -23.422 1 92.56 76 SER B CA 1
ATOM 6404 C C . SER B 1 76 ? 11.484 -36.062 -22.312 1 92.56 76 SER B C 1
ATOM 6406 O O . SER B 1 76 ? 12.18 -36.531 -21.422 1 92.56 76 SER B O 1
ATOM 6408 N N . PRO B 1 77 ? 10.188 -36.281 -22.359 1 95.19 77 PRO B N 1
ATOM 6409 C CA . PRO B 1 77 ? 9.555 -37.094 -21.328 1 95.19 77 PRO B CA 1
ATOM 6410 C C . PRO B 1 77 ? 10.203 -38.469 -21.172 1 95.19 77 PRO B C 1
ATOM 6412 O O . PRO B 1 77 ? 10.406 -38.938 -20.047 1 95.19 77 PRO B O 1
ATOM 6415 N N . ARG B 1 78 ? 10.516 -39.125 -22.25 1 95.5 78 ARG B N 1
ATOM 6416 C CA . ARG B 1 78 ? 11.172 -40.438 -22.203 1 95.5 78 ARG B CA 1
ATOM 6417 C C . ARG B 1 78 ? 12.531 -40.344 -21.531 1 95.5 78 ARG B C 1
ATOM 6419 O O . ARG B 1 78 ? 12.852 -41.156 -20.656 1 95.5 78 ARG B O 1
ATOM 6426 N N . ASP B 1 79 ? 13.336 -39.375 -21.953 1 95.06 79 ASP B N 1
ATOM 6427 C CA . ASP B 1 79 ? 14.664 -39.188 -21.375 1 95.06 79 ASP B CA 1
ATOM 6428 C C . ASP B 1 79 ? 14.562 -38.844 -19.891 1 95.06 79 ASP B C 1
ATOM 6430 O O . ASP B 1 79 ? 15.391 -39.281 -19.094 1 95.06 79 ASP B O 1
ATOM 6434 N N . ALA B 1 80 ? 13.617 -38 -19.547 1 96 80 ALA B N 1
ATOM 6435 C CA . ALA B 1 80 ? 13.406 -37.656 -18.156 1 96 80 ALA B CA 1
ATOM 6436 C C . ALA B 1 80 ? 13.094 -38.906 -17.312 1 96 80 ALA B C 1
ATOM 6438 O O . ALA B 1 80 ? 13.609 -39.031 -16.203 1 96 80 ALA B O 1
ATOM 6439 N N . ALA B 1 81 ? 12.227 -39.75 -17.781 1 97.06 81 ALA B N 1
ATOM 6440 C CA . ALA B 1 81 ? 11.906 -41 -17.109 1 97.06 81 ALA B CA 1
ATOM 6441 C C . ALA B 1 81 ? 13.156 -41.844 -16.906 1 97.06 81 ALA B C 1
ATOM 6443 O O . ALA B 1 81 ? 13.359 -42.438 -15.844 1 97.06 81 ALA B O 1
ATOM 6444 N N . GLU B 1 82 ? 13.953 -41.938 -17.938 1 96.69 82 GLU B N 1
ATOM 6445 C CA . GLU B 1 82 ? 15.18 -42.719 -17.859 1 96.69 82 GLU B CA 1
ATOM 6446 C C . GLU B 1 82 ? 16.141 -42.156 -16.828 1 96.69 82 GLU B C 1
ATOM 6448 O O . GLU B 1 82 ? 16.766 -42.906 -16.078 1 96.69 82 GLU B O 1
ATOM 6453 N N . VAL B 1 83 ? 16.25 -40.875 -16.875 1 96.75 83 VAL B N 1
ATOM 6454 C CA . VAL B 1 83 ? 17.156 -40.219 -15.93 1 96.75 83 VAL B CA 1
ATOM 6455 C C . VAL B 1 83 ? 16.641 -40.375 -14.508 1 96.75 83 VAL B C 1
ATOM 6457 O O . VAL B 1 83 ? 17.422 -40.594 -13.578 1 96.75 83 VAL B O 1
ATOM 6460 N N . ALA B 1 84 ? 15.352 -40.281 -14.312 1 97 84 ALA B N 1
ATOM 6461 C CA . ALA B 1 84 ? 14.766 -40.5 -13 1 97 84 ALA B CA 1
ATOM 6462 C C . ALA B 1 84 ? 15.094 -41.906 -12.5 1 97 84 ALA B C 1
ATOM 6464 O O . ALA B 1 84 ? 15.469 -42.094 -11.336 1 97 84 ALA B O 1
ATOM 6465 N N . ASN B 1 85 ? 14.938 -42.906 -13.336 1 97.75 85 ASN B N 1
ATOM 6466 C CA . ASN B 1 85 ? 15.266 -44.281 -12.992 1 97.75 85 ASN B CA 1
ATOM 6467 C C . ASN B 1 85 ? 16.734 -44.438 -12.641 1 97.75 85 ASN B C 1
ATOM 6469 O O . ASN B 1 85 ? 17.078 -45.125 -11.672 1 97.75 85 ASN B O 1
ATOM 6473 N N . ALA B 1 86 ? 17.562 -43.812 -13.445 1 97.88 86 ALA B N 1
ATOM 6474 C CA . ALA B 1 86 ? 19 -43.906 -13.234 1 97.88 86 ALA B CA 1
ATOM 6475 C C . ALA B 1 86 ? 19.406 -43.312 -11.898 1 97.88 86 ALA B C 1
ATOM 6477 O O . ALA B 1 86 ? 20.25 -43.844 -11.18 1 97.88 86 ALA B O 1
ATOM 6478 N N . ALA B 1 87 ? 18.875 -42.156 -11.617 1 97.62 87 ALA B N 1
ATOM 6479 C CA . ALA B 1 87 ? 19.188 -41.5 -10.352 1 97.62 87 ALA B CA 1
ATOM 6480 C C . ALA B 1 87 ? 18.766 -42.344 -9.164 1 97.62 87 ALA B C 1
ATOM 6482 O O . ALA B 1 87 ? 19.516 -42.5 -8.195 1 97.62 87 ALA B O 1
ATOM 6483 N N . GLN B 1 88 ? 17.562 -42.906 -9.227 1 97.94 88 GLN B N 1
ATOM 6484 C CA . GLN B 1 88 ? 17.078 -43.781 -8.156 1 97.94 88 GLN B CA 1
ATOM 6485 C C . GLN B 1 88 ? 17.953 -45.031 -8.016 1 97.94 88 GLN B C 1
ATOM 6487 O O . GLN B 1 88 ? 18.188 -45.5 -6.902 1 97.94 88 GLN B O 1
ATOM 6492 N N . ALA B 1 89 ? 18.391 -45.531 -9.102 1 97.69 89 ALA B N 1
ATOM 6493 C CA . ALA B 1 89 ? 19.266 -46.688 -9.07 1 97.69 89 ALA B CA 1
ATOM 6494 C C . ALA B 1 89 ? 20.578 -46.375 -8.344 1 97.69 89 ALA B C 1
ATOM 6496 O O . ALA B 1 89 ? 21.062 -47.219 -7.574 1 97.69 89 ALA B O 1
ATOM 6497 N N . VAL B 1 90 ? 21.125 -45.281 -8.672 1 98 90 VAL B N 1
ATOM 6498 C CA . VAL B 1 90 ? 22.344 -44.844 -7.996 1 98 90 VAL B CA 1
ATOM 6499 C C . VAL B 1 90 ? 22.094 -44.75 -6.496 1 98 90 VAL B C 1
ATOM 6501 O O . VAL B 1 90 ? 22.922 -45.156 -5.684 1 98 90 VAL B O 1
ATOM 6504 N N . LEU B 1 91 ? 21.016 -44.156 -6.086 1 98.12 91 LEU B N 1
ATOM 6505 C CA . LEU B 1 91 ? 20.656 -44 -4.684 1 98.12 91 LEU B CA 1
ATOM 6506 C C . LEU B 1 91 ? 20.438 -45.344 -3.998 1 98.12 91 LEU B C 1
ATOM 6508 O O . LEU B 1 91 ? 20.766 -45.5 -2.818 1 98.12 91 LEU B O 1
ATOM 6512 N N . ALA B 1 92 ? 19.875 -46.281 -4.695 1 97 92 ALA B N 1
ATOM 6513 C CA . ALA B 1 92 ? 19.609 -47.625 -4.156 1 97 92 ALA B CA 1
ATOM 6514 C C . ALA B 1 92 ? 20.922 -48.312 -3.764 1 97 92 ALA B C 1
ATOM 6516 O O . ALA B 1 92 ? 20.922 -49.188 -2.912 1 97 92 ALA B O 1
ATOM 6517 N N . GLU B 1 93 ? 21.969 -47.875 -4.328 1 96.56 93 GLU B N 1
ATOM 6518 C CA . GLU B 1 93 ? 23.266 -48.5 -4.09 1 96.56 93 GLU B CA 1
ATOM 6519 C C . GLU B 1 93 ? 23.984 -47.875 -2.914 1 96.56 93 GLU B C 1
ATOM 6521 O O . GLU B 1 93 ? 25.031 -48.344 -2.471 1 96.56 93 GLU B O 1
ATOM 6526 N N . THR B 1 94 ? 23.453 -46.812 -2.404 1 97.38 94 THR B N 1
ATOM 6527 C CA . THR B 1 94 ? 24.047 -46.188 -1.22 1 97.38 94 THR B CA 1
ATOM 6528 C C . THR B 1 94 ? 23.828 -47.062 0.012 1 97.38 94 THR B C 1
ATOM 6530 O O . THR B 1 94 ? 23.094 -48.062 -0.05 1 97.38 94 THR B O 1
ATOM 6533 N N . ARG B 1 95 ? 24.422 -46.656 1.125 1 96.12 95 ARG B N 1
ATOM 6534 C CA . ARG B 1 95 ? 24.469 -47.469 2.332 1 96.12 95 ARG B CA 1
ATOM 6535 C C . ARG B 1 95 ? 23.062 -47.875 2.779 1 96.12 95 ARG B C 1
ATOM 6537 O O . ARG B 1 95 ? 22.828 -49.031 3.164 1 96.12 95 ARG B O 1
ATOM 6544 N N . LEU B 1 96 ? 22.156 -46.906 2.707 1 97.44 96 LEU B N 1
ATOM 6545 C CA . LEU B 1 96 ? 20.828 -47.156 3.252 1 97.44 96 LEU B CA 1
ATOM 6546 C C . LEU B 1 96 ? 19.781 -47.219 2.137 1 97.44 96 LEU B C 1
ATOM 6548 O O . LEU B 1 96 ? 18.641 -47.562 2.381 1 97.44 96 LEU B O 1
ATOM 6552 N N . GLY B 1 97 ? 20.156 -46.875 0.856 1 97.5 97 GLY B N 1
ATOM 6553 C CA . GLY B 1 97 ? 19.281 -47 -0.297 1 97.5 97 GLY B CA 1
ATOM 6554 C C . GLY B 1 97 ? 18.062 -46.094 -0.199 1 97.5 97 GLY B C 1
ATOM 6555 O O . GLY B 1 97 ? 16.969 -46.5 -0.607 1 97.5 97 GLY B O 1
ATOM 6556 N N . ILE B 1 98 ? 18.125 -44.938 0.413 1 98.44 98 ILE B N 1
ATOM 6557 C CA . ILE B 1 98 ? 17 -44.031 0.576 1 98.44 98 ILE B CA 1
ATOM 6558 C C . ILE B 1 98 ? 16.703 -43.344 -0.752 1 98.44 98 ILE B C 1
ATOM 6560 O O . ILE B 1 98 ? 17.562 -42.656 -1.322 1 98.44 98 ILE B O 1
ATOM 6564 N N . PRO B 1 99 ? 15.5 -43.531 -1.32 1 98.38 99 PRO B N 1
ATOM 6565 C CA . PRO B 1 99 ? 15.172 -42.844 -2.572 1 98.38 99 PRO B CA 1
ATOM 6566 C C . PRO B 1 99 ? 15.062 -41.344 -2.406 1 98.38 99 PRO B C 1
ATOM 6568 O O . PRO B 1 99 ? 14.906 -40.844 -1.286 1 98.38 99 PRO B O 1
ATOM 6571 N N . ALA B 1 100 ? 15.211 -40.594 -3.5 1 98.44 100 ALA B N 1
ATOM 6572 C CA . ALA B 1 100 ? 14.977 -39.156 -3.529 1 98.44 100 ALA B CA 1
ATOM 6573 C C . ALA B 1 100 ? 13.562 -38.844 -4 1 98.44 100 ALA B C 1
ATOM 6575 O O . ALA B 1 100 ? 12.898 -39.688 -4.609 1 98.44 100 ALA B O 1
ATOM 6576 N N . THR B 1 101 ? 13.109 -37.656 -3.639 1 98.56 101 THR B N 1
ATOM 6577 C CA . THR B 1 101 ? 11.852 -37.094 -4.133 1 98.56 101 THR B CA 1
ATOM 6578 C C . THR B 1 101 ? 12.102 -36.188 -5.328 1 98.56 101 THR B C 1
ATOM 6580 O O . THR B 1 101 ? 12.555 -35.062 -5.164 1 98.56 101 THR B O 1
ATOM 6583 N N . PRO B 1 102 ? 11.867 -36.625 -6.562 1 98 102 PRO B N 1
ATOM 6584 C CA . PRO B 1 102 ? 11.945 -35.719 -7.691 1 98 102 PRO B CA 1
ATOM 6585 C C . PRO B 1 102 ? 10.781 -34.719 -7.723 1 98 102 PRO B C 1
ATOM 6587 O O . PRO B 1 102 ? 9.617 -35.125 -7.629 1 98 102 PRO B O 1
ATOM 6590 N N . HIS B 1 103 ? 11.086 -33.406 -7.805 1 98.44 103 HIS B N 1
ATOM 6591 C CA . HIS B 1 103 ? 10.008 -32.438 -7.902 1 98.44 103 HIS B CA 1
ATOM 6592 C C . HIS B 1 103 ? 10.07 -31.688 -9.227 1 98.44 103 HIS B C 1
ATOM 6594 O O . HIS B 1 103 ? 11.125 -31.609 -9.859 1 98.44 103 HIS B O 1
ATOM 6600 N N . GLU B 1 104 ? 8.93 -31.219 -9.711 1 98.06 104 GLU B N 1
ATOM 6601 C CA . GLU B 1 104 ? 8.773 -30.406 -10.922 1 98.06 104 GLU B CA 1
ATOM 6602 C C . GLU B 1 104 ? 7.883 -29.203 -10.656 1 98.06 104 GLU B C 1
ATOM 6604 O O . GLU B 1 104 ? 7.266 -29.094 -9.594 1 98.06 104 GLU B O 1
ATOM 6609 N N . GLU B 1 105 ? 7.859 -28.266 -11.633 1 97.75 105 GLU B N 1
ATOM 6610 C CA . GLU B 1 105 ? 6.883 -27.188 -11.703 1 97.75 105 GLU B CA 1
ATOM 6611 C C . GLU B 1 105 ? 5.699 -27.562 -12.586 1 97.75 105 GLU B C 1
ATOM 6613 O O . GLU B 1 105 ? 5.871 -28.234 -13.602 1 97.75 105 GLU B O 1
ATOM 6618 N N . CYS B 1 106 ? 4.516 -27.062 -12.227 1 98.25 106 CYS B N 1
ATOM 6619 C CA . CYS B 1 106 ? 3.393 -27.469 -13.07 1 98.25 106 CYS B CA 1
ATOM 6620 C C . CYS B 1 106 ? 2.238 -26.484 -12.938 1 98.25 106 CYS B C 1
ATOM 6622 O O . CYS B 1 106 ? 1.072 -26.875 -12.93 1 98.25 106 CYS B O 1
ATOM 6624 N N . LEU B 1 107 ? 2.465 -25.188 -12.82 1 97.75 107 LEU B N 1
ATOM 6625 C CA . LEU B 1 107 ? 1.462 -24.156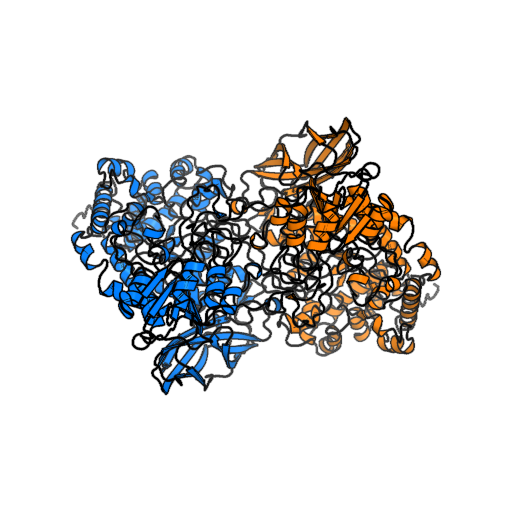 -12.578 1 97.75 107 LEU B CA 1
ATOM 6626 C C . LEU B 1 107 ? 0.4 -24.172 -13.672 1 97.75 107 LEU B C 1
ATOM 6628 O O . LEU B 1 107 ? -0.798 -24.172 -13.383 1 97.75 107 LEU B O 1
ATOM 6632 N N . SER B 1 108 ? 0.804 -24.172 -14.953 1 97.44 108 SER B N 1
ATOM 6633 C CA . SER B 1 108 ? -0.109 -24.203 -16.094 1 97.44 108 SER B CA 1
ATOM 6634 C C . SER B 1 108 ? 0.088 -25.469 -16.922 1 97.44 108 SER B C 1
ATOM 6636 O O . SER B 1 108 ? -0.073 -25.438 -18.141 1 97.44 108 SER B O 1
ATOM 6638 N N . GLY B 1 109 ? 0.474 -26.531 -16.234 1 97.62 109 GLY B N 1
ATOM 6639 C CA . GLY B 1 109 ? 0.899 -27.781 -16.844 1 97.62 109 GLY B CA 1
ATOM 6640 C C . GLY B 1 109 ? 2.322 -28.156 -16.484 1 97.62 109 GLY B C 1
ATOM 6641 O O . GLY B 1 109 ? 3.043 -27.375 -15.859 1 97.62 109 GLY B O 1
ATOM 6642 N N . TYR B 1 110 ? 2.672 -29.438 -16.859 1 96.75 110 TYR B N 1
ATOM 6643 C CA . TYR B 1 110 ? 4.055 -29.859 -16.656 1 96.75 110 TYR B CA 1
ATOM 6644 C C . TYR B 1 110 ? 5.016 -28.906 -17.359 1 96.75 110 TYR B C 1
ATOM 6646 O O . TYR B 1 110 ? 4.914 -28.688 -18.562 1 96.75 110 TYR B O 1
ATOM 6654 N N . MET B 1 111 ? 5.934 -28.266 -16.578 1 96.06 111 MET B N 1
ATOM 6655 C CA . MET B 1 111 ? 6.875 -27.281 -17.125 1 96.06 111 MET B CA 1
ATOM 6656 C C . MET B 1 111 ? 8.109 -27.984 -17.672 1 96.06 111 MET B C 1
ATOM 6658 O O . MET B 1 111 ? 9.211 -27.812 -17.156 1 96.06 111 MET B O 1
ATOM 6662 N N . GLY B 1 112 ? 7.977 -28.703 -18.688 1 94.56 112 GLY B N 1
ATOM 6663 C CA . GLY B 1 112 ? 9.031 -29.391 -19.422 1 94.56 112 GLY B CA 1
ATOM 6664 C C . GLY B 1 112 ? 8.633 -29.766 -20.828 1 94.56 112 GLY B C 1
ATOM 6665 O O . GLY B 1 112 ? 7.48 -29.578 -21.234 1 94.56 112 GLY B O 1
ATOM 6666 N N . PRO B 1 113 ? 9.594 -30.188 -21.578 1 93 113 PRO B N 1
ATOM 6667 C CA . PRO B 1 113 ? 9.281 -30.609 -22.953 1 93 113 PRO B CA 1
ATOM 6668 C C . PRO B 1 113 ? 8.148 -31.625 -23.016 1 93 113 PRO B C 1
ATOM 6670 O O . PRO B 1 113 ? 8.078 -32.531 -22.172 1 93 113 PRO B O 1
ATOM 6673 N N . GLY B 1 114 ? 7.23 -31.359 -23.938 1 93.06 114 GLY B N 1
ATOM 6674 C CA . GLY B 1 114 ? 6.141 -32.281 -24.172 1 93.06 114 GLY B CA 1
ATOM 6675 C C . GLY B 1 114 ? 4.957 -32.062 -23.25 1 93.06 114 GLY B C 1
ATOM 6676 O O . GLY B 1 114 ? 3.902 -32.688 -23.422 1 93.06 114 GLY B O 1
ATOM 6677 N N . GLY B 1 115 ? 5.09 -31.25 -22.25 1 94.81 115 GLY B N 1
ATOM 6678 C CA . GLY B 1 115 ? 3.988 -30.969 -21.344 1 94.81 115 GLY B CA 1
ATOM 6679 C C . GLY B 1 115 ? 2.877 -30.172 -22 1 94.81 115 GLY B C 1
ATOM 6680 O O . GLY B 1 115 ? 3.139 -29.188 -22.703 1 94.81 115 GLY B O 1
ATOM 6681 N N . THR B 1 116 ? 1.616 -30.562 -21.859 1 96.06 116 THR B N 1
ATOM 6682 C CA . THR B 1 116 ? 0.481 -29.766 -22.312 1 96.06 116 THR B CA 1
ATOM 6683 C C . THR B 1 116 ? 0.405 -28.453 -21.547 1 96.06 116 THR B C 1
ATOM 6685 O O . THR B 1 116 ? 0.427 -28.453 -20.312 1 96.06 116 THR B O 1
ATOM 6688 N N . THR B 1 117 ? 0.329 -27.375 -22.281 1 96.88 117 THR B N 1
ATOM 6689 C CA . THR B 1 117 ? 0.251 -26.078 -21.609 1 96.88 117 THR B CA 1
ATOM 6690 C C . THR B 1 117 ? -1.19 -25.578 -21.562 1 96.88 117 THR B C 1
ATOM 6692 O O . THR B 1 117 ? -1.795 -25.312 -22.609 1 96.88 117 THR B O 1
ATOM 6695 N N . PHE B 1 118 ? -1.744 -25.5 -20.406 1 98.5 118 PHE B N 1
ATOM 6696 C CA . PHE B 1 118 ? -3.082 -24.969 -20.156 1 98.5 118 PHE B CA 1
ATOM 6697 C C . PHE B 1 118 ? -3.031 -23.469 -19.875 1 98.5 118 PHE B C 1
ATOM 6699 O O . PHE B 1 118 ? -1.95 -22.891 -19.797 1 98.5 118 PHE B O 1
ATOM 6706 N N . PRO B 1 119 ? -4.219 -22.766 -19.812 1 98.62 119 PRO B N 1
ATOM 6707 C CA . PRO B 1 119 ? -4.199 -21.359 -19.422 1 98.62 119 PRO B CA 1
ATOM 6708 C C . PRO B 1 119 ? -3.518 -21.109 -18.078 1 98.62 119 PRO B C 1
ATOM 6710 O O . PRO B 1 119 ? -3.564 -21.969 -17.203 1 98.62 119 PRO B O 1
ATOM 6713 N N . GLN B 1 120 ? -2.846 -20.016 -17.984 1 98.44 120 GLN B N 1
ATOM 6714 C CA . GLN B 1 120 ? -2.285 -19.594 -16.703 1 98.44 120 GLN B CA 1
ATOM 6715 C C . GLN B 1 120 ? -3.367 -19.516 -15.633 1 98.44 120 GLN B C 1
ATOM 6717 O O . GLN B 1 120 ? -4.555 -19.438 -15.945 1 98.44 120 GLN B O 1
ATOM 6722 N N . SER B 1 121 ? -2.963 -19.547 -14.344 1 98.75 121 SER B N 1
ATOM 6723 C CA . SER B 1 121 ? -3.891 -19.672 -13.227 1 98.75 121 SER B CA 1
ATOM 6724 C C . SER B 1 121 ? -4.938 -18.562 -13.242 1 98.75 121 SER B C 1
ATOM 6726 O O . SER B 1 121 ? -6.105 -18.812 -12.938 1 98.75 121 SER B O 1
ATOM 6728 N N . ILE B 1 122 ? -4.562 -17.391 -13.562 1 98.75 122 ILE B N 1
ATOM 6729 C CA . ILE B 1 122 ? -5.512 -16.281 -13.57 1 98.75 122 ILE B CA 1
ATOM 6730 C C . ILE B 1 122 ? -6.582 -16.531 -14.633 1 98.75 122 ILE B C 1
ATOM 6732 O O . ILE B 1 122 ? -7.746 -16.172 -14.438 1 98.75 122 ILE B O 1
ATOM 6736 N N . GLY B 1 123 ? -6.191 -17.062 -15.789 1 98.75 123 GLY B N 1
ATOM 6737 C CA . GLY B 1 123 ? -7.156 -17.484 -16.797 1 98.75 123 GLY B CA 1
ATOM 6738 C C . GLY B 1 123 ? -8.055 -18.609 -16.328 1 98.75 123 GLY B C 1
ATOM 6739 O O . GLY B 1 123 ? -9.266 -18.578 -16.547 1 98.75 123 GLY B O 1
ATOM 6740 N N . LEU B 1 124 ? -7.441 -19.609 -15.664 1 98.81 124 LEU B N 1
ATOM 6741 C CA . LEU B 1 124 ? -8.234 -20.719 -15.133 1 98.81 124 LEU B CA 1
ATOM 6742 C C . LEU B 1 124 ? -9.258 -20.219 -14.117 1 98.81 124 LEU B C 1
ATOM 6744 O O . LEU B 1 124 ? -10.406 -20.672 -14.102 1 98.81 124 LEU B O 1
ATOM 6748 N N . ALA B 1 125 ? -8.805 -19.281 -13.312 1 98.81 125 ALA B N 1
ATOM 6749 C CA . ALA B 1 125 ? -9.719 -18.688 -12.336 1 98.81 125 ALA B CA 1
ATOM 6750 C C . ALA B 1 125 ? -10.883 -17.984 -13.031 1 98.81 125 ALA B C 1
ATOM 6752 O O . ALA B 1 125 ? -12 -17.969 -12.508 1 98.81 125 ALA B O 1
ATOM 6753 N N . SER B 1 126 ? -10.672 -17.453 -14.18 1 98.75 126 SER B N 1
ATOM 6754 C CA . SER B 1 126 ? -11.695 -16.719 -14.922 1 98.75 126 SER B CA 1
ATOM 6755 C C . SER B 1 126 ? -12.797 -17.656 -15.406 1 98.75 126 SER B C 1
ATOM 6757 O O . SER B 1 126 ? -13.883 -17.203 -15.781 1 98.75 126 SER B O 1
ATOM 6759 N N . THR B 1 127 ? -12.555 -18.938 -15.406 1 98.81 127 THR B N 1
ATOM 6760 C CA . THR B 1 127 ? -13.578 -19.906 -15.805 1 98.81 127 THR B CA 1
ATOM 6761 C C . THR B 1 127 ? -14.609 -20.078 -14.688 1 98.81 127 THR B C 1
ATOM 6763 O O . THR B 1 127 ? -15.711 -20.578 -14.93 1 98.81 127 THR B O 1
ATOM 6766 N N . TRP B 1 128 ? -14.148 -19.812 -13.43 1 98.69 128 TRP B N 1
ATOM 6767 C CA . TRP B 1 128 ? -14.961 -20.094 -12.25 1 98.69 128 TRP B CA 1
ATOM 6768 C C . TRP B 1 128 ? -15.477 -21.531 -12.258 1 98.69 128 TRP B C 1
ATOM 6770 O O . TRP B 1 128 ? -16.641 -21.781 -11.938 1 98.69 128 TRP B O 1
ATOM 6780 N N . SER B 1 129 ? -14.656 -22.391 -12.688 1 98.62 129 SER B N 1
ATOM 6781 C CA . SER B 1 129 ? -15.008 -23.812 -12.789 1 98.62 129 SER B CA 1
ATOM 6782 C C . SER B 1 129 ? -14.016 -24.672 -12.023 1 98.62 129 SER B C 1
ATOM 6784 O O . SER B 1 129 ? -13.039 -25.156 -12.594 1 98.62 129 SER B O 1
ATOM 6786 N N . PRO B 1 130 ? -14.297 -24.922 -10.742 1 98.12 130 PRO B N 1
ATOM 6787 C CA . PRO B 1 130 ? -13.43 -25.828 -9.984 1 98.12 130 PRO B CA 1
ATOM 6788 C C . PRO B 1 130 ? -13.32 -27.219 -10.625 1 98.12 130 PRO B C 1
ATOM 6790 O O . PRO B 1 130 ? -12.242 -27.812 -10.609 1 98.12 130 PRO B O 1
ATOM 6793 N N . ASP B 1 131 ? -14.383 -27.672 -11.242 1 97.88 131 ASP B N 1
ATOM 6794 C CA . ASP B 1 131 ? -14.367 -28.984 -11.875 1 97.88 131 ASP B CA 1
ATOM 6795 C C . ASP B 1 131 ? -13.359 -29.031 -13.023 1 97.88 131 ASP B C 1
ATOM 6797 O O . ASP B 1 131 ? -12.641 -30.031 -13.188 1 97.88 131 ASP B O 1
ATOM 6801 N N . LEU B 1 132 ? -13.352 -28 -13.797 1 98.56 132 LEU B N 1
ATOM 6802 C CA . LEU B 1 132 ? -12.398 -27.922 -14.898 1 98.56 132 LEU B CA 1
ATOM 6803 C C . LEU B 1 132 ? -10.969 -27.953 -14.391 1 98.56 132 LEU B C 1
ATOM 6805 O O . LEU B 1 132 ? -10.109 -28.625 -14.969 1 98.56 132 LEU B O 1
ATOM 6809 N N . VAL B 1 133 ? -10.664 -27.25 -13.336 1 98.62 133 VAL B N 1
ATOM 6810 C CA . VAL B 1 133 ? -9.32 -27.188 -12.758 1 98.62 133 VAL B CA 1
ATOM 6811 C C . VAL B 1 133 ? -8.922 -28.562 -12.25 1 98.62 133 VAL B C 1
ATOM 6813 O O . VAL B 1 133 ? -7.777 -29 -12.43 1 98.62 133 VAL B O 1
ATOM 6816 N N . GLU B 1 134 ? -9.836 -29.266 -11.633 1 98.5 134 GLU B N 1
ATOM 6817 C CA . GLU B 1 134 ? -9.531 -30.609 -11.141 1 98.5 134 GLU B CA 1
ATOM 6818 C C . GLU B 1 134 ? -9.219 -31.562 -12.297 1 98.5 134 GLU B C 1
ATOM 6820 O O . GLU B 1 134 ? -8.297 -32.375 -12.203 1 98.5 134 GLU B O 1
ATOM 6825 N N . GLU B 1 135 ? -10.008 -31.453 -13.375 1 98.62 135 GLU B N 1
ATOM 6826 C CA . GLU B 1 135 ? -9.75 -32.281 -14.555 1 98.62 135 GLU B CA 1
ATOM 6827 C C . GLU B 1 135 ? -8.352 -32 -15.117 1 98.62 135 GLU B C 1
ATOM 6829 O O . GLU B 1 135 ? -7.629 -32.938 -15.461 1 98.62 135 GLU B O 1
ATOM 6834 N N . ILE B 1 136 ? -8.016 -30.781 -15.195 1 98.75 136 ILE B N 1
ATOM 6835 C CA . ILE B 1 136 ? -6.727 -30.359 -15.727 1 98.75 136 ILE B CA 1
ATOM 6836 C C . ILE B 1 136 ? -5.605 -30.906 -14.836 1 98.75 136 ILE B C 1
ATOM 6838 O O . ILE B 1 136 ? -4.633 -31.484 -15.336 1 98.75 136 ILE B O 1
ATOM 6842 N N . THR B 1 137 ? -5.758 -30.781 -13.539 1 98.69 137 THR B N 1
ATOM 6843 C CA . THR B 1 137 ? -4.684 -31.172 -12.625 1 98.69 137 THR B CA 1
ATOM 6844 C C . THR B 1 137 ? -4.566 -32.688 -12.547 1 98.69 137 THR B C 1
ATOM 6846 O O . THR B 1 137 ? -3.484 -33.219 -12.281 1 98.69 137 THR B O 1
ATOM 6849 N N . THR B 1 138 ? -5.656 -33.406 -12.812 1 98.38 138 THR B N 1
ATOM 6850 C CA . THR B 1 138 ? -5.598 -34.875 -12.938 1 98.38 138 THR B CA 1
ATOM 6851 C C . THR B 1 138 ? -4.727 -35.25 -14.125 1 98.38 138 THR B C 1
ATOM 6853 O O . THR B 1 138 ? -3.947 -36.219 -14.031 1 98.38 138 THR B O 1
ATOM 6856 N N . GLU B 1 139 ? -4.867 -34.531 -15.227 1 98.06 139 GLU B N 1
ATOM 6857 C CA . GLU B 1 139 ? -4.023 -34.812 -16.391 1 98.06 139 GLU B CA 1
ATOM 6858 C C . GLU B 1 139 ? -2.561 -34.5 -16.094 1 98.06 139 GLU B C 1
ATOM 6860 O O . GLU B 1 139 ? -1.664 -35.219 -16.547 1 98.06 139 GLU B O 1
ATOM 6865 N N . ILE B 1 140 ? -2.322 -33.406 -15.391 1 98.38 140 ILE B N 1
ATOM 6866 C CA . ILE B 1 140 ? -0.967 -33.031 -15.008 1 98.38 140 ILE B CA 1
ATOM 6867 C C . ILE B 1 140 ? -0.342 -34.125 -14.156 1 98.38 140 ILE B C 1
ATOM 6869 O O . ILE B 1 140 ? 0.824 -34.469 -14.344 1 98.38 140 ILE B O 1
ATOM 6873 N N . ARG B 1 141 ? -1.12 -34.625 -13.195 1 98.25 141 ARG B N 1
ATOM 6874 C CA . ARG B 1 141 ? -0.659 -35.719 -12.328 1 98.25 141 ARG B CA 1
ATOM 6875 C C . ARG B 1 141 ? -0.156 -36.906 -13.148 1 98.25 141 ARG B C 1
ATOM 6877 O O . ARG B 1 141 ? 0.914 -37.438 -12.867 1 98.25 141 ARG B O 1
ATOM 6884 N N . LYS B 1 142 ? -0.91 -37.312 -14.188 1 97.38 142 LYS B N 1
ATOM 6885 C CA . LYS B 1 142 ? -0.526 -38.438 -15.031 1 97.38 142 LYS B CA 1
ATOM 6886 C C . LYS B 1 142 ? 0.818 -38.188 -15.703 1 97.38 142 LYS B C 1
ATOM 6888 O O . LYS B 1 142 ? 1.674 -39.062 -15.75 1 97.38 142 LYS B O 1
ATOM 6893 N N . GLN B 1 143 ? 0.95 -37 -16.188 1 97.69 143 GLN B N 1
ATOM 6894 C CA . GLN B 1 143 ? 2.184 -36.656 -16.891 1 97.69 143 GLN B CA 1
ATOM 6895 C C . GLN B 1 143 ? 3.377 -36.688 -15.938 1 97.69 143 GLN B C 1
ATOM 6897 O O . GLN B 1 143 ? 4.422 -37.25 -16.25 1 97.69 143 GLN B O 1
ATOM 6902 N N . LEU B 1 144 ? 3.229 -36.062 -14.781 1 98 144 LEU B N 1
ATOM 6903 C CA . LEU B 1 144 ? 4.324 -36 -13.82 1 98 144 LEU B CA 1
ATOM 6904 C C . LEU B 1 144 ? 4.711 -37.375 -13.32 1 98 144 LEU B C 1
ATOM 6906 O O . LEU B 1 144 ? 5.898 -37.688 -13.227 1 98 144 LEU B O 1
ATOM 6910 N N . ARG B 1 145 ? 3.766 -38.219 -13.023 1 96.94 145 ARG B N 1
ATOM 6911 C CA . ARG B 1 145 ? 4.039 -39.562 -12.555 1 96.94 145 ARG B CA 1
ATOM 6912 C C . ARG B 1 145 ? 4.785 -40.375 -13.609 1 96.94 145 ARG B C 1
ATOM 6914 O O . ARG B 1 145 ? 5.652 -41.188 -13.281 1 96.94 145 ARG B O 1
ATOM 6921 N N . ALA B 1 146 ? 4.453 -40.125 -14.82 1 97.06 146 ALA B N 1
ATOM 6922 C CA . ALA B 1 146 ? 5.039 -40.875 -15.922 1 97.06 146 ALA B CA 1
ATOM 6923 C C . ALA B 1 146 ? 6.539 -40.625 -16.031 1 97.06 146 ALA B C 1
ATOM 6925 O O . ALA B 1 146 ? 7.293 -41.438 -16.531 1 97.06 146 ALA B O 1
ATOM 6926 N N . ILE B 1 147 ? 7.016 -39.5 -15.562 1 96.75 147 ILE B N 1
ATOM 6927 C CA . ILE B 1 147 ? 8.438 -39.188 -15.688 1 96.75 147 ILE B CA 1
ATOM 6928 C C . ILE B 1 147 ? 9.117 -39.375 -14.328 1 96.75 147 ILE B C 1
ATOM 6930 O O . ILE B 1 147 ? 10.258 -38.938 -14.141 1 96.75 147 ILE B O 1
ATOM 6934 N N . GLY B 1 148 ? 8.406 -39.875 -13.375 1 96.81 148 GLY B N 1
ATOM 6935 C CA . GLY B 1 148 ? 9 -40.25 -12.102 1 96.81 148 GLY B CA 1
ATOM 6936 C C . GLY B 1 148 ? 8.914 -39.125 -11.062 1 96.81 148 GLY B C 1
ATOM 6937 O O . GLY B 1 148 ? 9.406 -39.312 -9.938 1 96.81 148 GLY B O 1
ATOM 6938 N N . ALA B 1 149 ? 8.258 -38.031 -11.367 1 97.56 149 ALA B N 1
ATOM 6939 C CA . ALA B 1 149 ? 8.055 -36.969 -10.383 1 97.56 149 ALA B CA 1
ATOM 6940 C C . ALA B 1 149 ? 6.957 -37.375 -9.391 1 97.56 149 ALA B C 1
ATOM 6942 O O . ALA B 1 149 ? 5.961 -38 -9.766 1 97.56 149 ALA B O 1
ATOM 6943 N N . VAL B 1 150 ? 7.133 -36.969 -8.094 1 98.25 150 VAL B N 1
ATOM 6944 C CA . VAL B 1 150 ? 6.129 -37.281 -7.086 1 98.25 150 VAL B CA 1
ATOM 6945 C C . VAL B 1 150 ? 5.824 -36.031 -6.242 1 98.25 150 VAL B C 1
ATOM 6947 O O . VAL B 1 150 ? 5.086 -36.125 -5.258 1 98.25 150 VAL B O 1
ATOM 6950 N N . HIS B 1 151 ? 6.438 -34.906 -6.57 1 98.56 151 HIS B N 1
ATOM 6951 C CA . HIS B 1 151 ? 6.293 -33.625 -5.891 1 98.56 151 HIS B CA 1
ATOM 6952 C C . HIS B 1 151 ? 6.219 -32.469 -6.891 1 98.56 151 HIS B C 1
ATOM 6954 O O . HIS B 1 151 ? 6.977 -32.438 -7.863 1 98.56 151 HIS B O 1
ATOM 6960 N N . ALA B 1 152 ? 5.23 -31.594 -6.73 1 98.62 152 ALA B N 1
ATOM 6961 C CA . ALA B 1 152 ? 5.086 -30.453 -7.625 1 98.62 152 ALA B CA 1
ATOM 6962 C C . ALA B 1 152 ? 5.074 -29.141 -6.84 1 98.62 152 ALA B C 1
ATOM 6964 O O . ALA B 1 152 ? 4.504 -29.078 -5.75 1 98.62 152 ALA B O 1
ATOM 6965 N N . LEU B 1 153 ? 5.715 -28.109 -7.371 1 98.5 153 LEU B N 1
ATOM 6966 C CA . LEU B 1 153 ? 5.723 -26.781 -6.77 1 98.5 153 LEU B CA 1
ATOM 6967 C C . LEU B 1 153 ? 4.562 -25.938 -7.293 1 98.5 153 LEU B C 1
ATOM 6969 O O . LEU B 1 153 ? 4.777 -24.922 -7.949 1 98.5 153 LEU B O 1
ATOM 6973 N N . SER B 1 154 ? 3.348 -26.25 -6.984 1 98.5 154 SER B N 1
ATOM 6974 C CA . SER B 1 154 ? 2.055 -25.672 -7.324 1 98.5 154 SER B CA 1
ATOM 6975 C C . SER B 1 154 ? 0.964 -26.141 -6.371 1 98.5 154 SER B C 1
ATOM 6977 O O . SER B 1 154 ? 1.084 -27.219 -5.77 1 98.5 154 SER B O 1
ATOM 6979 N N . PRO B 1 155 ? -0.041 -25.344 -6.164 1 98.56 155 PRO B N 1
ATOM 6980 C CA . PRO B 1 155 ? -0.436 -24.125 -6.852 1 98.56 155 PRO B CA 1
ATOM 6981 C C . PRO B 1 155 ? 0.011 -22.859 -6.113 1 98.56 155 PRO B C 1
ATOM 6983 O O . PRO B 1 155 ? 0.535 -22.953 -5 1 98.56 155 PRO B O 1
ATOM 6986 N N . VAL B 1 156 ? -0.194 -21.672 -6.762 1 98.81 156 VAL B N 1
ATOM 6987 C CA . VAL B 1 156 ? 0.041 -20.359 -6.16 1 98.81 156 VAL B CA 1
ATOM 6988 C C . VAL B 1 156 ? -1.249 -19.844 -5.531 1 98.81 156 VAL B C 1
ATOM 6990 O O . VAL B 1 156 ? -2.293 -19.781 -6.188 1 98.81 156 VAL B O 1
ATOM 6993 N N . LEU B 1 157 ? -1.171 -19.5 -4.254 1 98.81 157 LEU B N 1
ATOM 6994 C CA . LEU B 1 157 ? -2.363 -19.109 -3.514 1 98.81 157 LEU B CA 1
ATOM 6995 C C . LEU B 1 157 ? -2.309 -17.625 -3.143 1 98.81 157 LEU B C 1
ATOM 6997 O O . LEU B 1 157 ? -3.156 -17.141 -2.393 1 98.81 157 LEU B O 1
ATOM 7001 N N . ASP B 1 158 ? -1.311 -16.875 -3.598 1 98.69 158 ASP B N 1
ATOM 7002 C CA . ASP B 1 158 ? -1.197 -15.453 -3.311 1 98.69 158 ASP B CA 1
ATOM 7003 C C . ASP B 1 158 ? -2.426 -14.688 -3.809 1 98.69 158 ASP B C 1
ATOM 7005 O O . ASP B 1 158 ? -2.932 -14.961 -4.898 1 98.69 158 ASP B O 1
ATOM 7009 N N . LEU B 1 159 ? -2.949 -13.766 -2.963 1 98.69 159 LEU B N 1
ATOM 7010 C CA . LEU B 1 159 ? -4.027 -12.883 -3.404 1 98.69 159 LEU B CA 1
ATOM 7011 C C . LEU B 1 159 ? -3.482 -11.742 -4.262 1 98.69 159 LEU B C 1
ATOM 7013 O O . LEU B 1 159 ? -2.549 -11.047 -3.859 1 98.69 159 LEU B O 1
ATOM 7017 N N . ALA B 1 160 ? -4.07 -11.57 -5.406 1 98.19 160 ALA B N 1
ATOM 7018 C CA . ALA B 1 160 ? -3.664 -10.5 -6.309 1 98.19 160 ALA B CA 1
ATOM 7019 C C . ALA B 1 160 ? -4.16 -9.141 -5.805 1 98.19 160 ALA B C 1
ATOM 7021 O O . ALA B 1 160 ? -5.172 -8.633 -6.281 1 98.19 160 ALA B O 1
ATOM 7022 N N . ARG B 1 161 ? -3.371 -8.508 -4.922 1 97.38 161 ARG B N 1
ATOM 7023 C CA . ARG B 1 161 ? -3.777 -7.219 -4.363 1 97.38 161 ARG B CA 1
ATOM 7024 C C . ARG B 1 161 ? -3.064 -6.066 -5.062 1 97.38 161 ARG B C 1
ATOM 7026 O O . ARG B 1 161 ? -3.533 -4.93 -5.027 1 97.38 161 ARG B O 1
ATOM 7033 N N . ASP B 1 162 ? -1.935 -6.312 -5.648 1 97.94 162 ASP B N 1
ATOM 7034 C CA . ASP B 1 162 ? -1.167 -5.301 -6.367 1 97.94 162 ASP B CA 1
ATOM 7035 C C . ASP B 1 162 ? -0.849 -5.762 -7.789 1 97.94 162 ASP B C 1
ATOM 7037 O O . ASP B 1 162 ? 0.077 -6.547 -7.996 1 97.94 162 ASP B O 1
ATOM 7041 N N . HIS B 1 163 ? -1.502 -5.164 -8.789 1 98.38 163 HIS B N 1
ATOM 7042 C CA . HIS B 1 163 ? -1.384 -5.605 -10.172 1 98.38 163 HIS B CA 1
ATOM 7043 C C . HIS B 1 163 ? -0.051 -5.176 -10.773 1 98.38 163 HIS B C 1
ATOM 7045 O O . HIS B 1 163 ? 0.338 -5.66 -11.844 1 98.38 163 HIS B O 1
ATOM 7051 N N . ARG B 1 164 ? 0.733 -4.285 -10.117 1 98.12 164 ARG B N 1
ATOM 7052 C CA . ARG B 1 164 ? 2.066 -3.895 -10.562 1 98.12 164 ARG B CA 1
ATOM 7053 C C . ARG B 1 164 ? 3.055 -5.047 -10.406 1 98.12 164 ARG B C 1
ATOM 7055 O O . ARG B 1 164 ? 4.062 -5.105 -11.117 1 98.12 164 ARG B O 1
ATOM 7062 N N . TRP B 1 165 ? 2.725 -5.988 -9.492 1 97.94 165 TRP B N 1
ATOM 7063 C CA . TRP B 1 165 ? 3.496 -7.195 -9.227 1 97.94 165 TRP B CA 1
ATOM 7064 C C . TRP B 1 165 ? 3.477 -8.133 -10.43 1 97.94 165 TRP B C 1
ATOM 7066 O O . TRP B 1 165 ? 2.408 -8.531 -10.898 1 97.94 165 TRP B O 1
ATOM 7076 N N . GLY B 1 166 ? 4.637 -8.453 -10.922 1 97.31 166 GLY B N 1
ATOM 7077 C CA . GLY B 1 166 ? 4.738 -9.227 -12.148 1 97.31 166 GLY B CA 1
ATOM 7078 C C . GLY B 1 166 ? 4.105 -10.602 -12.039 1 97.31 166 GLY B C 1
ATOM 7079 O O . GLY B 1 166 ? 3.594 -11.141 -13.023 1 97.31 166 GLY B O 1
ATOM 7080 N N . ARG B 1 167 ? 4.023 -11.156 -10.875 1 98.06 167 ARG B N 1
ATOM 7081 C CA . ARG B 1 167 ? 3.596 -12.539 -10.688 1 98.06 167 ARG B CA 1
ATOM 7082 C C . ARG B 1 167 ? 2.082 -12.625 -10.531 1 98.06 167 ARG B C 1
ATOM 7084 O O . ARG B 1 167 ? 1.548 -13.695 -10.227 1 98.06 167 ARG B O 1
ATOM 7091 N N . THR B 1 168 ? 1.38 -11.562 -10.75 1 98.38 168 THR B N 1
ATOM 7092 C CA . THR B 1 168 ? -0.075 -11.562 -10.641 1 98.38 168 THR B CA 1
ATOM 7093 C C . THR B 1 168 ? -0.685 -12.641 -11.531 1 98.38 168 THR B C 1
ATOM 7095 O O . THR B 1 168 ? -1.691 -13.258 -11.172 1 98.38 168 THR B O 1
ATOM 7098 N N . GLU B 1 169 ? -0.072 -12.914 -12.672 1 98.44 169 GLU B N 1
ATOM 7099 C CA . GLU B 1 169 ? -0.579 -13.867 -13.648 1 98.44 169 GLU B CA 1
ATOM 7100 C C . GLU B 1 169 ? -0.632 -15.281 -13.062 1 98.44 169 GLU B C 1
ATOM 7102 O O . GLU B 1 169 ? -1.412 -16.109 -13.516 1 98.44 169 GLU B O 1
ATOM 7107 N N . GLU B 1 170 ? 0.141 -15.516 -11.992 1 98.69 170 GLU B N 1
ATOM 7108 C CA . GLU B 1 170 ? 0.255 -16.844 -11.414 1 98.69 170 GLU B CA 1
ATOM 7109 C C . GLU B 1 170 ? -0.88 -17.125 -10.43 1 98.69 170 GLU B C 1
ATOM 7111 O O . GLU B 1 170 ? -1.089 -18.266 -10.016 1 98.69 170 GLU B O 1
ATOM 7116 N N . THR B 1 171 ? -1.626 -16.141 -10.094 1 98.75 171 THR B N 1
ATOM 7117 C CA . THR B 1 171 ? -2.6 -16.25 -9.016 1 98.75 171 THR B CA 1
ATOM 7118 C C . THR B 1 171 ? -3.969 -16.641 -9.562 1 98.75 171 THR B C 1
ATOM 7120 O O . THR B 1 171 ? -4.195 -16.609 -10.773 1 98.75 171 THR B O 1
ATOM 7123 N N . PHE B 1 172 ? -4.852 -17.031 -8.641 1 98.88 172 PHE B N 1
ATOM 7124 C CA . PHE B 1 172 ? -6.242 -17.297 -8.984 1 98.88 172 PHE B CA 1
ATOM 7125 C C . PHE B 1 172 ? -7.098 -16.062 -8.773 1 98.88 172 PHE B C 1
ATOM 7127 O O . PHE B 1 172 ? -8.328 -16.125 -8.812 1 98.88 172 PHE B O 1
ATOM 7134 N N . GLY B 1 173 ? -6.469 -14.93 -8.5 1 98.75 173 GLY B N 1
ATOM 7135 C CA . GLY B 1 173 ? -7.234 -13.695 -8.477 1 98.75 173 GLY B CA 1
ATOM 7136 C C . GLY B 1 173 ? -7.207 -13.008 -7.121 1 98.75 173 GLY B C 1
ATOM 7137 O O . GLY B 1 173 ? -6.332 -13.281 -6.297 1 98.75 173 GLY B O 1
ATOM 7138 N N . GLU B 1 174 ? -8.125 -11.984 -6.859 1 98.75 174 GLU B N 1
ATOM 7139 C CA . GLU B 1 174 ? -8.039 -11.055 -5.734 1 98.75 174 GLU B CA 1
ATOM 7140 C C . GLU B 1 174 ? -8.867 -11.555 -4.547 1 98.75 174 GLU B C 1
ATOM 7142 O O . GLU B 1 174 ? -8.734 -11.039 -3.436 1 98.75 174 GLU B O 1
ATOM 7147 N N . ASP B 1 175 ? -9.781 -12.57 -4.707 1 98.81 175 ASP B N 1
ATOM 7148 C CA . ASP B 1 175 ? -10.75 -12.953 -3.682 1 98.81 175 ASP B CA 1
ATOM 7149 C C . ASP B 1 175 ? -10.289 -14.195 -2.926 1 98.81 175 ASP B C 1
ATOM 7151 O O . ASP B 1 175 ? -9.898 -15.188 -3.539 1 98.81 175 ASP B O 1
ATOM 7155 N N . GLN B 1 176 ? -10.359 -14.148 -1.641 1 98.31 176 GLN B N 1
ATOM 7156 C CA . GLN B 1 176 ? -9.828 -15.227 -0.817 1 98.31 176 GLN B CA 1
ATOM 7157 C C . GLN B 1 176 ? -10.641 -16.5 -0.994 1 98.31 176 GLN B C 1
ATOM 7159 O O . GLN B 1 176 ? -10.094 -17.609 -0.958 1 98.31 176 GLN B O 1
ATOM 7164 N N . TYR B 1 177 ? -11.969 -16.406 -1.186 1 98.56 177 TYR B N 1
ATOM 7165 C CA . TYR B 1 177 ? -12.82 -17.578 -1.369 1 98.56 177 TYR B CA 1
ATOM 7166 C C . TYR B 1 177 ? -12.523 -18.266 -2.693 1 98.56 177 TYR B C 1
ATOM 7168 O O . TYR B 1 177 ? -12.359 -19.484 -2.738 1 98.56 177 TYR B O 1
ATOM 7176 N N . LEU B 1 178 ? -12.5 -17.438 -3.762 1 98.88 178 LEU B N 1
ATOM 7177 C CA . LEU B 1 178 ? -12.227 -18 -5.078 1 98.88 178 LEU B CA 1
ATOM 7178 C C . LEU B 1 178 ? -10.859 -18.688 -5.105 1 98.88 178 LEU B C 1
ATOM 7180 O O . LEU B 1 178 ? -10.734 -19.797 -5.605 1 98.88 178 LEU B O 1
ATOM 7184 N N . VAL B 1 179 ? -9.828 -18.031 -4.586 1 98.88 179 VAL B N 1
ATOM 7185 C CA . VAL B 1 179 ? -8.484 -18.594 -4.539 1 98.88 179 VAL B CA 1
ATOM 7186 C C . VAL B 1 179 ? -8.492 -19.891 -3.744 1 98.88 179 VAL B C 1
ATOM 7188 O O . VAL B 1 179 ? -7.898 -20.891 -4.168 1 98.88 179 VAL B O 1
ATOM 7191 N N . ALA B 1 180 ? -9.172 -19.875 -2.611 1 98.81 180 ALA B N 1
ATOM 7192 C CA . ALA B 1 180 ? -9.227 -21.062 -1.766 1 98.81 180 ALA B CA 1
ATOM 7193 C C . ALA B 1 180 ? -9.906 -22.219 -2.492 1 98.81 180 ALA B C 1
ATOM 7195 O O . ALA B 1 180 ? -9.422 -23.359 -2.447 1 98.81 180 ALA B O 1
ATOM 7196 N N . ARG B 1 181 ? -11.016 -21.938 -3.145 1 98.56 181 ARG B N 1
ATOM 7197 C CA . ARG B 1 181 ? -11.766 -22.984 -3.852 1 98.56 181 ARG B CA 1
ATOM 7198 C C . ARG B 1 181 ? -10.93 -23.578 -4.977 1 98.56 181 ARG B C 1
ATOM 7200 O O . ARG B 1 181 ? -10.867 -24.812 -5.121 1 98.56 181 ARG B O 1
ATOM 7207 N N . MET B 1 182 ? -10.305 -22.719 -5.773 1 98.75 182 MET B N 1
ATOM 7208 C CA . MET B 1 182 ? -9.453 -23.172 -6.871 1 98.75 182 MET B CA 1
ATOM 7209 C C . MET B 1 182 ? -8.25 -23.953 -6.344 1 98.75 182 MET B C 1
ATOM 7211 O O . MET B 1 182 ? -7.871 -24.969 -6.91 1 98.75 182 MET B O 1
ATOM 7215 N N . ALA B 1 183 ? -7.668 -23.469 -5.254 1 98.38 183 ALA B N 1
ATOM 7216 C CA . ALA B 1 183 ? -6.5 -24.125 -4.668 1 98.38 183 ALA B CA 1
ATOM 7217 C C . ALA B 1 183 ? -6.836 -25.531 -4.184 1 98.38 183 ALA B C 1
ATOM 7219 O O . ALA B 1 183 ? -6.078 -26.469 -4.418 1 98.38 183 ALA B O 1
ATOM 7220 N N . CYS B 1 184 ? -7.941 -25.688 -3.484 1 98.44 184 CYS B N 1
ATOM 7221 C CA . CYS B 1 184 ? -8.32 -26.984 -2.932 1 98.44 184 CYS B CA 1
ATOM 7222 C C . CYS B 1 184 ? -8.523 -28 -4.039 1 98.44 184 CYS B C 1
ATOM 7224 O O . CYS B 1 184 ? -8.07 -29.141 -3.924 1 98.44 184 CYS B O 1
ATOM 7226 N N . VAL B 1 185 ? -9.156 -27.609 -5.145 1 98.25 185 VAL B N 1
ATOM 7227 C CA . VAL B 1 185 ? -9.414 -28.578 -6.211 1 98.25 185 VAL B CA 1
ATOM 7228 C C . VAL B 1 185 ? -8.125 -28.844 -6.992 1 98.25 185 VAL B C 1
ATOM 7230 O O . VAL B 1 185 ? -7.934 -29.938 -7.523 1 98.25 185 VAL B O 1
ATOM 7233 N N . TYR B 1 186 ? -7.293 -27.828 -7.117 1 98.81 186 TYR B N 1
ATOM 7234 C CA . TYR B 1 186 ? -5.977 -28.047 -7.703 1 98.81 186 TYR B CA 1
ATOM 7235 C C . TYR B 1 186 ? -5.207 -29.109 -6.926 1 98.81 186 TYR B C 1
ATOM 7237 O O . TYR B 1 186 ? -4.625 -30.016 -7.52 1 98.81 186 TYR B O 1
ATOM 7245 N N . VAL B 1 187 ? -5.191 -28.984 -5.617 1 98.69 187 VAL B N 1
ATOM 7246 C CA . VAL B 1 187 ? -4.516 -29.922 -4.738 1 98.69 187 VAL B CA 1
ATOM 7247 C C . VAL B 1 187 ? -5.133 -31.312 -4.906 1 98.69 187 VAL B C 1
ATOM 7249 O O . VAL B 1 187 ? -4.414 -32.312 -5.059 1 98.69 187 VAL B O 1
ATOM 7252 N N . SER B 1 188 ? -6.445 -31.375 -4.926 1 98.19 188 SER B N 1
ATOM 7253 C CA . SER B 1 188 ? -7.152 -32.656 -5.051 1 98.19 188 SER B CA 1
ATOM 7254 C C . SER B 1 188 ? -6.789 -33.375 -6.352 1 98.19 188 SER B C 1
ATOM 7256 O O . SER B 1 188 ? -6.559 -34.562 -6.359 1 98.19 188 SER B O 1
ATOM 7258 N N . GLY B 1 189 ? -6.785 -32.594 -7.418 1 98.5 189 GLY B N 1
ATOM 7259 C CA . GLY B 1 189 ? -6.449 -33.188 -8.703 1 98.5 189 GLY B CA 1
ATOM 7260 C C . GLY B 1 189 ? -5.02 -33.688 -8.773 1 98.5 189 GLY B C 1
ATOM 7261 O O . GLY B 1 189 ? -4.754 -34.75 -9.336 1 98.5 189 GLY B O 1
ATOM 7262 N N . LEU B 1 190 ? -4.082 -33 -8.227 1 98.44 190 LEU B N 1
ATOM 7263 C CA . LEU B 1 190 ? -2.67 -33.375 -8.258 1 98.44 190 LEU B CA 1
ATOM 7264 C C . LEU B 1 190 ? -2.395 -34.531 -7.332 1 98.44 190 LEU B C 1
ATOM 7266 O O . LEU B 1 190 ? -1.636 -35.438 -7.688 1 98.44 190 LEU B O 1
ATOM 7270 N N . GLN B 1 191 ? -2.977 -34.531 -6.094 1 98.31 191 GLN B N 1
ATOM 7271 C CA . GLN B 1 191 ? -2.664 -35.5 -5.07 1 98.31 191 GLN B CA 1
ATOM 7272 C C . GLN B 1 191 ? -3.482 -36.781 -5.27 1 98.31 191 GLN B C 1
ATOM 7274 O O . GLN B 1 191 ? -3.021 -37.875 -4.949 1 98.31 191 GLN B O 1
ATOM 7279 N N . GLY B 1 192 ? -4.707 -36.625 -5.77 1 96.88 192 GLY B N 1
ATOM 7280 C CA . GLY B 1 192 ? -5.582 -37.781 -5.895 1 96.88 192 GLY B CA 1
ATOM 7281 C C . GLY B 1 192 ? -5.953 -38.406 -4.559 1 96.88 192 GLY B C 1
ATOM 7282 O O . GLY B 1 192 ? -5.629 -37.844 -3.504 1 96.88 192 GLY B O 1
ATOM 7283 N N . ASP B 1 193 ? -6.551 -39.594 -4.594 1 93.81 193 ASP B N 1
ATOM 7284 C CA . ASP B 1 193 ? -7.062 -40.25 -3.396 1 93.81 193 ASP B CA 1
ATOM 7285 C C . ASP B 1 193 ? -6.02 -41.188 -2.799 1 93.81 193 ASP B C 1
ATOM 7287 O O . ASP B 1 193 ? -6.137 -41.594 -1.641 1 93.81 193 ASP B O 1
ATOM 7291 N N . ASP B 1 194 ? -5.059 -41.5 -3.582 1 94 194 ASP B N 1
ATOM 7292 C CA . ASP B 1 194 ? -3.988 -42.406 -3.188 1 94 194 ASP B CA 1
ATOM 7293 C C . ASP B 1 194 ? -2.65 -41.688 -3.092 1 94 194 ASP B C 1
ATOM 7295 O O . ASP B 1 194 ? -2.104 -41.25 -4.105 1 94 194 ASP B O 1
ATOM 7299 N N . HIS B 1 195 ? -2.102 -41.656 -1.915 1 91.12 195 HIS B N 1
ATOM 7300 C CA . HIS B 1 195 ? -0.841 -40.969 -1.7 1 91.12 195 HIS B CA 1
ATOM 7301 C C . HIS B 1 195 ? 0.26 -41.5 -2.594 1 91.12 195 HIS B C 1
ATOM 7303 O O . HIS B 1 195 ? 1.109 -40.75 -3.082 1 91.12 195 HIS B O 1
ATOM 7309 N N . GLU B 1 196 ? 0.261 -42.781 -2.797 1 93.44 196 GLU B N 1
ATOM 7310 C CA . GLU B 1 196 ? 1.324 -43.406 -3.553 1 93.44 196 GLU B CA 1
ATOM 7311 C C . GLU B 1 196 ? 1.218 -43.094 -5.043 1 93.44 196 GLU B C 1
ATOM 7313 O O . GLU B 1 196 ? 2.229 -43.062 -5.746 1 93.44 196 GLU B O 1
ATOM 7318 N N . ALA B 1 197 ? 0.013 -42.875 -5.418 1 94.62 197 ALA B N 1
ATOM 7319 C CA . ALA B 1 197 ? -0.206 -42.625 -6.84 1 94.62 197 ALA B CA 1
ATOM 7320 C C . ALA B 1 197 ? -0.292 -41.125 -7.117 1 94.62 197 ALA B C 1
ATOM 7322 O O . ALA B 1 197 ? -0.301 -40.719 -8.281 1 94.62 197 ALA B O 1
ATOM 7323 N N . GLY B 1 198 ? -0.328 -40.375 -6.109 1 97 198 GLY B N 1
ATOM 7324 C CA . GLY B 1 198 ? -0.53 -38.938 -6.266 1 97 198 GLY B CA 1
ATOM 7325 C C . GLY B 1 198 ? 0.768 -38.156 -6.324 1 97 198 GLY B C 1
ATOM 7326 O O . GLY B 1 198 ? 1.85 -38.719 -6.168 1 97 198 GLY B O 1
ATOM 7327 N N . ILE B 1 199 ? 0.696 -36.875 -6.68 1 98.12 199 ILE B N 1
ATOM 7328 C CA . ILE B 1 199 ? 1.765 -35.875 -6.648 1 98.12 199 ILE B CA 1
ATOM 7329 C C . ILE B 1 199 ? 1.576 -34.969 -5.449 1 98.12 199 ILE B C 1
ATOM 7331 O O . ILE B 1 199 ? 0.507 -34.375 -5.273 1 98.12 199 ILE B O 1
ATOM 7335 N N . SER B 1 200 ? 2.586 -34.812 -4.578 1 98.62 200 SER B N 1
ATOM 7336 C CA . SER B 1 200 ? 2.482 -33.844 -3.484 1 98.62 200 SER B CA 1
ATOM 7337 C C . SER B 1 200 ? 2.361 -32.406 -4.012 1 98.62 200 SER B C 1
ATOM 7339 O O . SER B 1 200 ? 3.248 -31.938 -4.719 1 98.62 200 SER B O 1
ATOM 7341 N N . ALA B 1 201 ? 1.254 -31.766 -3.695 1 98.75 201 ALA B N 1
ATOM 7342 C CA . ALA B 1 201 ? 1.046 -30.375 -4.074 1 98.75 201 ALA B CA 1
ATOM 7343 C C . ALA B 1 201 ? 1.697 -29.422 -3.068 1 98.75 201 ALA B C 1
ATOM 7345 O O . ALA B 1 201 ? 1.644 -29.672 -1.859 1 98.75 201 ALA B O 1
ATOM 7346 N N . THR B 1 202 ? 2.342 -28.375 -3.508 1 98.88 202 THR B N 1
ATOM 7347 C CA . THR B 1 202 ? 2.986 -27.391 -2.648 1 98.88 202 THR B CA 1
ATOM 7348 C C . THR B 1 202 ? 2.221 -26.062 -2.674 1 98.88 202 THR B C 1
ATOM 7350 O O . THR B 1 202 ? 2.178 -25.391 -3.703 1 98.88 202 THR B O 1
ATOM 7353 N N . LEU B 1 203 ? 1.59 -25.703 -1.536 1 98.88 203 LEU B N 1
ATOM 7354 C CA . LEU B 1 203 ? 0.947 -24.391 -1.412 1 98.88 203 LEU B CA 1
ATOM 7355 C C . LEU B 1 203 ? 1.985 -23.281 -1.36 1 98.88 203 LEU B C 1
ATOM 7357 O O . LEU B 1 203 ? 2.861 -23.281 -0.492 1 98.88 203 LEU B O 1
ATOM 7361 N N . LYS B 1 204 ? 1.919 -22.281 -2.281 1 98.69 204 LYS B N 1
ATOM 7362 C CA . LYS B 1 204 ? 2.936 -21.234 -2.295 1 98.69 204 LYS B CA 1
ATOM 7363 C C . LYS B 1 204 ? 2.346 -19.906 -2.742 1 98.69 204 LYS B C 1
ATOM 7365 O O . LYS B 1 204 ? 1.312 -19.875 -3.414 1 98.69 204 LYS B O 1
ATOM 7370 N N . HIS B 1 205 ? 2.801 -18.75 -2.369 1 98.56 205 HIS B N 1
ATOM 7371 C CA . HIS B 1 205 ? 3.904 -18.625 -1.423 1 98.56 205 HIS B CA 1
ATOM 7372 C C . HIS B 1 205 ? 3.402 -18.234 -0.041 1 98.56 205 HIS B C 1
ATOM 7374 O O . HIS B 1 205 ? 2.732 -17.203 0.107 1 98.56 205 HIS B O 1
ATOM 7380 N N . PHE B 1 206 ? 3.736 -18.984 0.981 1 98.75 206 PHE B N 1
ATOM 7381 C CA . PHE B 1 206 ? 3.225 -18.828 2.338 1 98.75 206 PHE B CA 1
ATOM 7382 C C . PHE B 1 206 ? 3.984 -17.734 3.074 1 98.75 206 PHE B C 1
ATOM 7384 O O . PHE B 1 206 ? 5.121 -17.938 3.508 1 98.75 206 PHE B O 1
ATOM 7391 N N . VAL B 1 207 ? 3.498 -16.375 3.135 1 98.44 207 VAL B N 1
ATOM 7392 C CA . VAL B 1 207 ? 2.174 -15.875 2.773 1 98.44 207 VAL B CA 1
ATOM 7393 C C . VAL B 1 207 ? 2.246 -14.367 2.504 1 98.44 207 VAL B C 1
ATOM 7395 O O . VAL B 1 207 ? 3.154 -13.688 2.982 1 98.44 207 VAL B O 1
ATOM 7398 N N . GLY B 1 208 ? 1.351 -13.852 1.739 1 98.19 208 GLY B N 1
ATOM 7399 C CA . GLY B 1 208 ? 1.148 -12.422 1.571 1 98.19 208 GLY B CA 1
ATOM 7400 C C . GLY B 1 208 ? 1.971 -11.828 0.442 1 98.19 208 GLY B C 1
ATOM 7401 O O . GLY B 1 208 ? 2.1 -10.609 0.335 1 98.19 208 GLY B O 1
ATOM 7402 N N . HIS B 1 209 ? 2.506 -12.672 -0.44 1 97.94 209 HIS B N 1
ATOM 7403 C CA . HIS B 1 209 ? 3.443 -12.266 -1.48 1 97.94 209 HIS B CA 1
ATOM 7404 C C . HIS B 1 209 ? 2.777 -11.336 -2.492 1 97.94 209 HIS B C 1
ATOM 7406 O O . HIS B 1 209 ? 3.449 -10.523 -3.127 1 97.94 209 HIS B O 1
ATOM 7412 N N . GLY B 1 210 ? 1.493 -11.398 -2.67 1 97.81 210 GLY B N 1
ATOM 7413 C CA . GLY B 1 210 ? 0.776 -10.648 -3.688 1 97.81 210 GLY B CA 1
ATOM 7414 C C . GLY B 1 210 ? 0.47 -9.227 -3.273 1 97.81 210 GLY B C 1
ATOM 7415 O O . GLY B 1 210 ? -0.173 -8.477 -4.016 1 97.81 210 GLY B O 1
ATOM 7416 N N . ALA B 1 211 ? 0.926 -8.781 -2.041 1 97.44 211 ALA B N 1
ATOM 7417 C CA . ALA B 1 211 ? 0.733 -7.414 -1.561 1 97.44 211 ALA B CA 1
ATOM 7418 C C . ALA B 1 211 ? 2.07 -6.75 -1.245 1 97.44 211 ALA B C 1
ATOM 7420 O O . ALA B 1 211 ? 2.238 -6.156 -0.178 1 97.44 211 ALA B O 1
ATOM 7421 N N . PRO B 1 212 ? 3.006 -6.805 -2.145 1 96.62 212 PRO B N 1
ATOM 7422 C CA . PRO B 1 212 ? 4.344 -6.293 -1.848 1 96.62 212 PRO B CA 1
ATOM 7423 C C . PRO B 1 212 ? 4.414 -4.77 -1.876 1 96.62 212 PRO B C 1
ATOM 7425 O O . PRO B 1 212 ? 3.734 -4.129 -2.684 1 96.62 212 PRO B O 1
ATOM 7428 N N . SER B 1 213 ? 5.242 -4.219 -1.044 1 95.75 213 SER B N 1
ATOM 7429 C CA . SER B 1 213 ? 5.492 -2.779 -1.068 1 95.75 213 SER B CA 1
ATOM 7430 C C . SER B 1 213 ? 5.969 -2.324 -2.443 1 95.75 213 SER B C 1
ATOM 7432 O O . SER B 1 213 ? 6.887 -2.916 -3.016 1 95.75 213 SER B O 1
ATOM 7434 N N . GLY B 1 214 ? 5.293 -1.339 -3 1 95.5 214 GLY B N 1
ATOM 7435 C CA . GLY B 1 214 ? 5.66 -0.764 -4.285 1 95.5 214 GLY B CA 1
ATOM 7436 C C . GLY B 1 214 ? 5.34 -1.671 -5.457 1 95.5 214 GLY B C 1
ATOM 7437 O O . GLY B 1 214 ? 5.727 -1.386 -6.594 1 95.5 214 GLY B O 1
ATOM 7438 N N . GLY B 1 215 ? 4.711 -2.824 -5.219 1 96.62 215 GLY B N 1
ATOM 7439 C CA . GLY B 1 215 ? 4.387 -3.771 -6.273 1 96.62 215 GLY B CA 1
ATOM 7440 C C . GLY B 1 215 ? 5.594 -4.539 -6.777 1 96.62 215 GLY B C 1
ATOM 7441 O O . GLY B 1 215 ? 5.57 -5.09 -7.879 1 96.62 215 GLY B O 1
ATOM 7442 N N . LYS B 1 216 ? 6.672 -4.59 -6 1 95.69 216 LYS B N 1
ATOM 7443 C CA . LYS B 1 216 ? 7.918 -5.219 -6.426 1 95.69 216 LYS B CA 1
ATOM 7444 C C . LYS B 1 216 ? 8.047 -6.629 -5.855 1 95.69 216 LYS B C 1
ATOM 7446 O O . LYS B 1 216 ? 7.859 -6.836 -4.656 1 95.69 216 LYS B O 1
ATOM 7451 N N . ASN B 1 217 ? 8.453 -7.488 -6.707 1 96.25 217 ASN B N 1
ATOM 7452 C CA . ASN B 1 217 ? 8.648 -8.875 -6.305 1 96.25 217 ASN B CA 1
ATOM 7453 C C . ASN B 1 217 ? 9.602 -8.992 -5.121 1 96.25 217 ASN B C 1
ATOM 7455 O O . ASN B 1 217 ? 10.656 -8.359 -5.105 1 96.25 217 ASN B O 1
ATOM 7459 N N . ARG B 1 218 ? 9.273 -9.672 -4.027 1 96.31 218 ARG B N 1
ATOM 7460 C CA . ARG B 1 218 ? 10.062 -10.031 -2.852 1 96.31 218 ARG B CA 1
ATOM 7461 C C . ARG B 1 218 ? 10.188 -8.852 -1.896 1 96.31 218 ARG B C 1
ATOM 7463 O O . ARG B 1 218 ? 10.844 -8.953 -0.858 1 96.31 218 ARG B O 1
ATOM 7470 N N . ALA B 1 219 ? 9.562 -7.668 -2.242 1 97.12 219 ALA B N 1
ATOM 7471 C CA . ALA B 1 219 ? 9.602 -6.527 -1.331 1 97.12 219 ALA B CA 1
ATOM 7472 C C . ALA B 1 219 ? 8.781 -6.801 -0.073 1 97.12 219 ALA B C 1
ATOM 7474 O O . ALA B 1 219 ? 7.891 -7.652 -0.076 1 97.12 219 ALA B O 1
ATOM 7475 N N . SER B 1 220 ? 9.102 -6.066 0.978 1 97.69 220 SER B N 1
ATOM 7476 C CA . SER B 1 220 ? 8.484 -6.234 2.287 1 97.69 220 SER B CA 1
ATOM 7477 C C . SER B 1 220 ? 6.969 -6.07 2.205 1 97.69 220 SER B C 1
ATOM 7479 O O . SER B 1 220 ? 6.461 -5.34 1.352 1 97.69 220 SER B O 1
ATOM 7481 N N . VAL B 1 221 ? 6.293 -6.82 3.064 1 97.81 221 VAL B N 1
ATOM 7482 C CA . VAL B 1 221 ? 4.844 -6.711 3.221 1 97.81 221 VAL B CA 1
ATOM 7483 C C . VAL B 1 221 ? 4.504 -6.387 4.672 1 97.81 221 VAL B C 1
ATOM 7485 O O . VAL B 1 221 ? 5.109 -6.938 5.598 1 97.81 221 VAL B O 1
ATOM 7488 N N . SER B 1 222 ? 3.646 -5.43 4.887 1 96.81 222 SER B N 1
ATOM 7489 C CA . SER B 1 222 ? 3.146 -5.121 6.223 1 96.81 222 SER B CA 1
ATOM 7490 C C . SER B 1 222 ? 1.622 -5.176 6.27 1 96.81 222 SER B C 1
ATOM 7492 O O . SER B 1 222 ? 0.949 -4.426 5.559 1 96.81 222 SER B O 1
ATOM 7494 N N . LEU B 1 223 ? 1.088 -6.043 7.062 1 96.56 223 LEU B N 1
ATOM 7495 C CA . LEU B 1 223 ? -0.345 -6.266 7.23 1 96.56 223 LEU B CA 1
ATOM 7496 C C . LEU B 1 223 ? -0.71 -6.375 8.703 1 96.56 223 LEU B C 1
ATOM 7498 O O . LEU B 1 223 ? 0.036 -6.961 9.492 1 96.56 223 LEU B O 1
ATOM 7502 N N . GLY B 1 224 ? -1.85 -5.773 9.07 1 95.56 224 GLY B N 1
ATOM 7503 C CA . GLY B 1 224 ? -2.414 -6.074 10.375 1 95.56 224 GLY B CA 1
ATOM 7504 C C . GLY B 1 224 ? -2.959 -7.488 10.477 1 95.56 224 GLY B C 1
ATOM 7505 O O . GLY B 1 224 ? -3.023 -8.203 9.477 1 95.56 224 GLY B O 1
ATOM 7506 N N . PRO B 1 225 ? -3.336 -7.891 11.641 1 94.56 225 PRO B N 1
ATOM 7507 C CA . PRO B 1 225 ? -3.785 -9.266 11.852 1 94.56 225 PRO B CA 1
ATOM 7508 C C . PRO B 1 225 ? -5.016 -9.625 11.016 1 94.56 225 P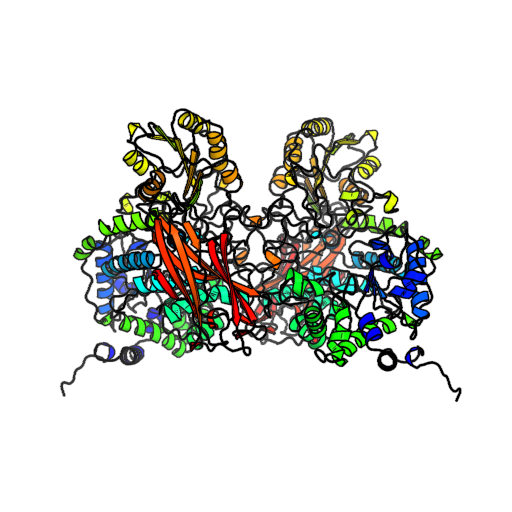RO B C 1
ATOM 7510 O O . PRO B 1 225 ? -5.129 -10.742 10.523 1 94.56 225 PRO B O 1
ATOM 7513 N N . ARG B 1 226 ? -5.988 -8.734 10.875 1 95.75 226 ARG B N 1
ATOM 7514 C CA . ARG B 1 226 ? -7.207 -9.039 10.133 1 95.75 226 ARG B CA 1
ATOM 7515 C C . ARG B 1 226 ? -6.938 -9.125 8.641 1 95.75 226 ARG B C 1
ATOM 7517 O O . ARG B 1 226 ? -7.453 -10.008 7.953 1 95.75 226 ARG B O 1
ATOM 7524 N N . ALA B 1 227 ? -6.148 -8.188 8.125 1 96.31 227 ALA B N 1
ATOM 7525 C CA . ALA B 1 227 ? -5.75 -8.266 6.727 1 96.31 227 ALA B CA 1
ATOM 7526 C C . ALA B 1 227 ? -4.941 -9.539 6.457 1 96.31 227 ALA B C 1
ATOM 7528 O O . ALA B 1 227 ? -5.098 -10.164 5.41 1 96.31 227 ALA B O 1
ATOM 7529 N N . LEU B 1 228 ? -4.008 -9.867 7.34 1 97 228 LEU B N 1
ATOM 7530 C CA . LEU B 1 228 ? -3.203 -11.078 7.184 1 97 228 LEU B CA 1
ATOM 7531 C C . LEU B 1 228 ? -4.09 -12.312 7.105 1 97 228 LEU B C 1
ATOM 7533 O O . LEU B 1 228 ? -3.789 -13.25 6.359 1 97 228 LEU B O 1
ATOM 7537 N N . ARG B 1 229 ? -5.109 -12.359 7.871 1 95.44 229 ARG B N 1
ATOM 7538 C CA . ARG B 1 229 ? -6.016 -13.5 7.879 1 95.44 229 ARG B CA 1
ATOM 7539 C C . ARG B 1 229 ? -6.621 -13.727 6.496 1 95.44 229 ARG B C 1
ATOM 7541 O O . ARG B 1 229 ? -6.844 -14.867 6.094 1 95.44 229 ARG B O 1
ATOM 7548 N N . GLU B 1 230 ? -6.906 -12.664 5.793 1 95.94 230 GLU B N 1
ATOM 7549 C CA . GLU B 1 230 ? -7.426 -12.812 4.438 1 95.94 230 GLU B CA 1
ATOM 7550 C C . GLU B 1 230 ? -6.449 -13.578 3.553 1 95.94 230 GLU B C 1
ATOM 7552 O O . GLU B 1 230 ? -6.859 -14.422 2.758 1 95.94 230 GLU B O 1
ATOM 7557 N N . HIS B 1 231 ? -5.18 -13.258 3.697 1 98.25 231 HIS B N 1
ATOM 7558 C CA . HIS B 1 231 ? -4.152 -13.93 2.908 1 98.25 231 HIS B CA 1
ATOM 7559 C C . HIS B 1 231 ? -3.936 -15.359 3.387 1 98.25 231 HIS B C 1
ATOM 7561 O O . HIS B 1 231 ? -3.557 -16.234 2.6 1 98.25 231 HIS B O 1
ATOM 7567 N N . LEU B 1 232 ? -4.168 -15.586 4.652 1 98.12 232 LEU B N 1
ATOM 7568 C CA . LEU B 1 232 ? -3.975 -16.906 5.246 1 98.12 232 LEU B CA 1
ATOM 7569 C C . LEU B 1 232 ? -5.121 -17.844 4.879 1 98.12 232 LEU B C 1
ATOM 7571 O O . LEU B 1 232 ? -4.945 -19.062 4.84 1 98.12 232 LEU B O 1
ATOM 7575 N N . PHE B 1 233 ? -6.285 -17.297 4.555 1 97.62 233 PHE B N 1
ATOM 7576 C CA . PHE B 1 233 ? -7.52 -18.047 4.375 1 97.62 233 PHE B CA 1
ATOM 7577 C C . PHE B 1 233 ? -7.348 -19.141 3.322 1 97.62 233 PHE B C 1
ATOM 7579 O O . PHE B 1 233 ? -7.629 -20.312 3.58 1 97.62 233 PHE B O 1
ATOM 7586 N N . PRO B 1 234 ? -6.855 -18.828 2.125 1 98.75 234 PRO B N 1
ATOM 7587 C CA . PRO B 1 234 ? -6.719 -19.906 1.141 1 98.75 234 PRO B CA 1
ATOM 7588 C C . PRO B 1 234 ? -5.777 -21.016 1.606 1 98.75 234 PRO B C 1
ATOM 7590 O O . PRO B 1 234 ? -6.016 -22.188 1.323 1 98.75 234 PRO B O 1
ATOM 7593 N N . PHE B 1 235 ? -4.715 -20.672 2.285 1 98.81 235 PHE B N 1
ATOM 7594 C CA . PHE B 1 235 ? -3.756 -21.656 2.77 1 98.81 235 PHE B CA 1
ATOM 7595 C C . PHE B 1 235 ? -4.383 -22.547 3.836 1 98.81 235 PHE B C 1
ATOM 7597 O O . PHE B 1 235 ? -4.223 -23.781 3.803 1 98.81 235 PHE B O 1
ATOM 7604 N N . GLU B 1 236 ? -5.059 -21.906 4.793 1 98.06 236 GLU B N 1
ATOM 7605 C CA . GLU B 1 236 ? -5.734 -22.672 5.832 1 98.06 236 GLU B CA 1
ATOM 7606 C C . GLU B 1 236 ? -6.73 -23.656 5.23 1 98.06 236 GLU B C 1
ATOM 7608 O O . GLU B 1 236 ? -6.773 -24.828 5.621 1 98.06 236 GLU B O 1
ATOM 7613 N N . ALA B 1 237 ? -7.527 -23.156 4.273 1 98.19 237 ALA B N 1
ATOM 7614 C CA . ALA B 1 237 ? -8.508 -24.016 3.602 1 98.19 237 ALA B CA 1
ATOM 7615 C C . ALA B 1 237 ? -7.828 -25.188 2.895 1 98.19 237 ALA B C 1
ATOM 7617 O O . ALA B 1 237 ? -8.297 -26.328 2.973 1 98.19 237 ALA B O 1
ATOM 7618 N N . ALA B 1 238 ? -6.727 -24.922 2.186 1 98.5 238 ALA B N 1
ATOM 7619 C CA . ALA B 1 238 ? -6.051 -25.953 1.401 1 98.5 238 ALA B CA 1
ATOM 7620 C C . ALA B 1 238 ? -5.371 -26.984 2.309 1 98.5 238 ALA B C 1
ATOM 7622 O O . ALA B 1 238 ? -5.227 -28.141 1.936 1 98.5 238 ALA B O 1
ATOM 7623 N N . VAL B 1 239 ? -4.926 -26.547 3.494 1 98 239 VAL B N 1
ATOM 7624 C CA . VAL B 1 239 ? -4.348 -27.469 4.465 1 98 239 VAL B CA 1
ATOM 7625 C C . VAL B 1 239 ? -5.445 -28.344 5.062 1 98 239 VAL B C 1
ATOM 7627 O O . VAL B 1 239 ? -5.324 -29.578 5.098 1 98 239 VAL B O 1
ATOM 7630 N N . LYS B 1 240 ? -6.562 -27.781 5.465 1 96.5 240 LYS B N 1
ATOM 7631 C CA . LYS B 1 240 ? -7.578 -28.469 6.254 1 96.5 240 LYS B CA 1
ATOM 7632 C C . LYS B 1 240 ? -8.547 -29.234 5.359 1 96.5 240 LYS B C 1
ATOM 7634 O O . LYS B 1 240 ? -8.977 -30.344 5.703 1 96.5 240 LYS B O 1
ATOM 7639 N N . GLU B 1 241 ? -8.906 -28.562 4.242 1 94.81 241 GLU B N 1
ATOM 7640 C CA . GLU B 1 241 ? -9.883 -29.172 3.348 1 94.81 241 GLU B CA 1
ATOM 7641 C C . GLU B 1 241 ? -9.195 -29.875 2.18 1 94.81 241 GLU B C 1
ATOM 7643 O O . GLU B 1 241 ? -9.688 -30.891 1.693 1 94.81 241 GLU B O 1
ATOM 7648 N N . GLY B 1 242 ? -8.078 -29.344 1.76 1 94.56 242 GLY B N 1
ATOM 7649 C CA . GLY B 1 242 ? -7.398 -29.891 0.597 1 94.56 242 GLY B CA 1
ATOM 7650 C C . GLY B 1 242 ? -6.363 -30.938 0.952 1 94.56 242 GLY B C 1
ATOM 7651 O O . GLY B 1 242 ? -5.887 -31.672 0.08 1 94.56 242 GLY B O 1
ATOM 7652 N N . ASP B 1 243 ? -5.977 -31.031 2.246 1 96.44 243 ASP B N 1
ATOM 7653 C CA . ASP B 1 243 ? -4.988 -31.984 2.744 1 96.44 243 ASP B CA 1
ATOM 7654 C C . ASP B 1 243 ? -3.664 -31.844 1.997 1 96.44 243 ASP B C 1
ATOM 7656 O O . ASP B 1 243 ? -3.088 -32.844 1.551 1 96.44 243 ASP B O 1
ATOM 7660 N N . ALA B 1 244 ? -3.297 -30.672 1.716 1 98.25 244 ALA B N 1
ATOM 7661 C CA . ALA B 1 244 ? -2.061 -30.406 0.985 1 98.25 244 ALA B CA 1
ATOM 7662 C C . ALA B 1 244 ? -0.865 -31.062 1.678 1 98.25 244 ALA B C 1
ATOM 7664 O O . ALA B 1 244 ? -0.789 -31.078 2.908 1 98.25 244 ALA B O 1
ATOM 7665 N N . GLU B 1 245 ? 0.1 -31.516 0.926 1 98.56 245 GLU B N 1
ATOM 7666 C CA . GLU B 1 245 ? 1.2 -32.312 1.464 1 98.56 245 GLU B CA 1
ATOM 7667 C C . GLU B 1 245 ? 2.482 -31.484 1.56 1 98.56 245 GLU B C 1
ATOM 7669 O O . GLU B 1 245 ? 3.465 -31.922 2.158 1 98.56 245 GLU B O 1
ATOM 7674 N N . SER B 1 246 ? 2.496 -30.297 1.024 1 98.88 246 SER B N 1
ATOM 7675 C CA . SER B 1 246 ? 3.695 -29.469 1.045 1 98.88 246 SER B CA 1
ATOM 7676 C C . SER B 1 246 ? 3.338 -27.984 1.08 1 98.88 246 SER B C 1
ATOM 7678 O O . SER B 1 246 ? 2.27 -27.578 0.61 1 98.88 246 SER B O 1
ATOM 7680 N N . VAL B 1 247 ? 4.133 -27.156 1.708 1 98.94 247 VAL B N 1
ATOM 7681 C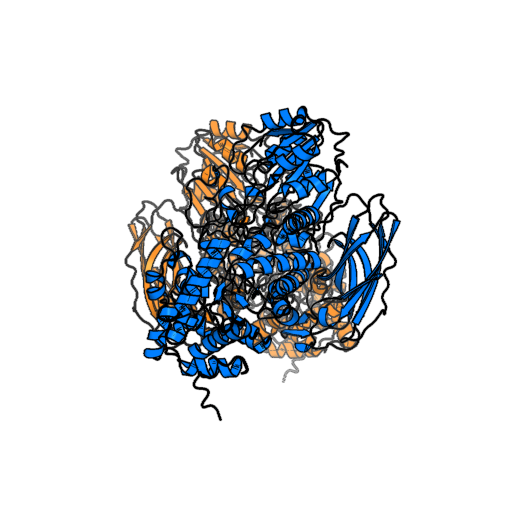 CA . VAL B 1 247 ? 4.02 -25.703 1.755 1 98.94 247 VAL B CA 1
ATOM 7682 C C . VAL B 1 247 ? 5.375 -25.078 1.455 1 98.94 247 VAL B C 1
ATOM 7684 O O . VAL B 1 247 ? 6.422 -25.641 1.789 1 98.94 247 VAL B O 1
ATOM 7687 N N . MET B 1 248 ? 5.375 -24 0.767 1 98.94 248 MET B N 1
ATOM 7688 C CA . MET B 1 248 ? 6.574 -23.234 0.436 1 98.94 248 MET B CA 1
ATOM 7689 C C . MET B 1 248 ? 6.465 -21.812 0.943 1 98.94 248 MET B C 1
ATOM 7691 O O . MET B 1 248 ? 5.457 -21.141 0.702 1 98.94 248 MET B O 1
ATOM 7695 N N . ASN B 1 249 ? 7.477 -21.281 1.591 1 98.81 249 ASN B N 1
ATOM 7696 C CA . ASN B 1 249 ? 7.469 -19.938 2.15 1 98.81 249 ASN B CA 1
ATOM 7697 C C . ASN B 1 249 ? 7.539 -18.875 1.057 1 98.81 249 ASN B C 1
ATOM 7699 O O . ASN B 1 249 ? 8 -19.156 -0.052 1 98.81 249 ASN B O 1
ATOM 7703 N N . ALA B 1 250 ? 7.062 -17.688 1.381 1 98.56 250 ALA B N 1
ATOM 7704 C CA . ALA B 1 250 ? 7.281 -16.531 0.528 1 98.56 250 ALA B CA 1
ATOM 7705 C C . ALA B 1 250 ? 8.672 -15.945 0.75 1 98.56 250 ALA B C 1
ATOM 7707 O O . ALA B 1 250 ? 9.266 -16.125 1.817 1 98.56 250 ALA B O 1
ATOM 7708 N N . TYR B 1 251 ? 9.172 -15.164 -0.193 1 97.75 251 TYR B N 1
ATOM 7709 C CA . TYR B 1 251 ? 10.531 -14.625 -0.156 1 97.75 251 TYR B CA 1
ATOM 7710 C C . TYR B 1 251 ? 10.625 -13.469 0.835 1 97.75 251 TYR B C 1
ATOM 7712 O O . TYR B 1 251 ? 11.648 -13.312 1.511 1 97.75 251 TYR B O 1
ATOM 7720 N N . HIS B 1 252 ? 9.656 -12.68 0.973 1 97.88 252 HIS B N 1
ATOM 7721 C CA . HIS B 1 252 ? 9.719 -11.383 1.633 1 97.88 252 HIS B CA 1
ATOM 7722 C C . HIS B 1 252 ? 9.641 -11.531 3.148 1 97.88 252 HIS B C 1
ATOM 7724 O O . HIS B 1 252 ? 9.516 -12.641 3.662 1 97.88 252 HIS B O 1
ATOM 7730 N N . ASP B 1 253 ? 9.867 -10.43 3.811 1 97.88 253 ASP B N 1
ATOM 7731 C CA . ASP B 1 253 ? 9.555 -10.336 5.234 1 97.88 253 ASP B CA 1
ATOM 7732 C C . ASP B 1 253 ? 8.125 -9.828 5.449 1 97.88 253 ASP B C 1
ATOM 7734 O O . ASP B 1 253 ? 7.59 -9.102 4.613 1 97.88 253 ASP B O 1
ATOM 7738 N N . LEU B 1 254 ? 7.531 -10.328 6.457 1 97.25 254 LEU B N 1
ATOM 7739 C CA . LEU B 1 254 ? 6.266 -9.797 6.957 1 97.25 254 LEU B CA 1
ATOM 7740 C C . LEU B 1 254 ? 6.492 -8.938 8.195 1 97.25 254 LEU B C 1
ATOM 7742 O O . LEU B 1 254 ? 6.68 -9.469 9.297 1 97.25 254 LEU B O 1
ATOM 7746 N N . ASP B 1 255 ? 6.434 -7.645 7.957 1 96.25 255 ASP B N 1
ATOM 7747 C CA . ASP B 1 255 ? 6.605 -6.68 9.039 1 96.25 255 ASP B CA 1
ATOM 7748 C C . ASP B 1 255 ? 7.902 -6.934 9.805 1 96.25 255 ASP B C 1
ATOM 7750 O O . ASP B 1 255 ? 7.902 -7.016 11.031 1 96.25 255 ASP B O 1
ATOM 7754 N N . GLY B 1 256 ? 8.961 -7.215 9.055 1 96.38 256 GLY B N 1
ATOM 7755 C CA . GLY B 1 256 ? 10.289 -7.312 9.625 1 96.38 256 GLY B CA 1
ATOM 7756 C C . GLY B 1 256 ? 10.75 -8.742 9.82 1 96.38 256 GLY B C 1
ATOM 7757 O O . GLY B 1 256 ? 11.938 -9 10.031 1 96.38 256 GLY B O 1
ATOM 7758 N N . VAL B 1 257 ? 9.898 -9.695 9.766 1 97.5 257 VAL B N 1
ATOM 7759 C CA . VAL B 1 257 ? 10.258 -11.094 9.984 1 97.5 257 VAL B CA 1
ATOM 7760 C C . VAL B 1 257 ? 10.25 -11.844 8.648 1 97.5 257 VAL B C 1
ATOM 7762 O O . VAL B 1 257 ? 9.188 -12.062 8.062 1 97.5 257 VAL B O 1
ATOM 7765 N N . PRO B 1 258 ? 11.422 -12.25 8.141 1 98.19 258 PRO B N 1
ATOM 7766 C CA . PRO B 1 258 ? 11.398 -13.031 6.898 1 98.19 258 PRO B CA 1
ATOM 7767 C C . PRO B 1 258 ? 10.508 -14.266 6.996 1 98.19 258 PRO B C 1
ATOM 7769 O O . PRO B 1 258 ? 10.555 -14.984 8 1 98.19 258 PRO B O 1
ATOM 7772 N N . CYS B 1 259 ? 9.719 -14.516 5.953 1 98.62 259 CYS B N 1
ATOM 7773 C CA . CYS B 1 259 ? 8.82 -15.664 5.969 1 98.62 259 CYS B CA 1
ATOM 7774 C C . CYS B 1 259 ? 9.602 -16.969 6.098 1 98.62 259 CYS B C 1
ATOM 7776 O O . CYS B 1 259 ? 9.148 -17.906 6.754 1 98.62 259 CYS B O 1
ATOM 7778 N N . GLY B 1 260 ? 10.812 -16.984 5.531 1 98.56 260 GLY B N 1
ATOM 7779 C CA . GLY B 1 260 ? 11.633 -18.188 5.5 1 98.56 260 GLY B CA 1
ATOM 7780 C C . GLY B 1 260 ? 12.266 -18.516 6.84 1 98.56 260 GLY B C 1
ATOM 7781 O O . GLY B 1 260 ? 12.781 -19.609 7.035 1 98.56 260 GLY B O 1
ATOM 7782 N N . SER B 1 261 ? 12.18 -17.625 7.789 1 98.31 261 SER B N 1
ATOM 7783 C CA . SER B 1 261 ? 12.703 -17.859 9.133 1 98.31 261 SER B CA 1
ATOM 7784 C C . SER B 1 261 ? 11.68 -17.5 10.195 1 98.31 261 SER B C 1
ATOM 7786 O O . SER B 1 261 ? 12.039 -17.172 11.328 1 98.31 261 SER B O 1
ATOM 7788 N N . SER B 1 262 ? 10.43 -17.516 9.906 1 98.19 262 SER B N 1
ATOM 7789 C CA . SER B 1 262 ? 9.367 -17.156 10.844 1 98.19 262 SER B CA 1
ATOM 7790 C C . SER B 1 262 ? 8.859 -18.391 11.602 1 98.19 262 SER B C 1
ATOM 7792 O O . SER B 1 262 ? 8.078 -19.172 11.062 1 98.19 262 SER B O 1
ATOM 7794 N N . ARG B 1 263 ? 9.234 -18.531 12.82 1 97.81 263 ARG B N 1
ATOM 7795 C CA . ARG B 1 263 ? 8.75 -19.625 13.656 1 97.81 263 ARG B CA 1
ATOM 7796 C C . ARG B 1 263 ? 7.242 -19.547 13.844 1 97.81 263 ARG B C 1
ATOM 7798 O O . ARG B 1 263 ? 6.562 -20.578 13.906 1 97.81 263 ARG B O 1
ATOM 7805 N N . TYR B 1 264 ? 6.738 -18.297 13.953 1 96.88 264 TYR B N 1
ATOM 7806 C CA . TYR B 1 264 ? 5.297 -18.109 14.102 1 96.88 264 TYR B CA 1
ATOM 7807 C C . TYR B 1 264 ? 4.547 -18.719 12.922 1 96.88 264 TYR B C 1
ATOM 7809 O O . TYR B 1 264 ? 3.598 -19.484 13.109 1 96.88 264 TYR B O 1
ATOM 7817 N N . LEU B 1 265 ? 4.918 -18.438 11.68 1 98.19 265 LEU B N 1
ATOM 7818 C CA . LEU B 1 265 ? 4.215 -18.891 10.492 1 98.19 265 LEU B CA 1
ATOM 7819 C C . LEU B 1 265 ? 4.375 -20.406 10.312 1 98.19 265 LEU B C 1
ATOM 7821 O O . LEU B 1 265 ? 3.387 -21.125 10.18 1 98.19 265 LEU B O 1
ATOM 7825 N N . LEU B 1 266 ? 5.656 -20.891 10.359 1 98.75 266 LEU B N 1
ATOM 7826 C CA . LEU B 1 266 ? 5.961 -22.219 9.859 1 98.75 266 LEU B CA 1
ATOM 7827 C C . LEU B 1 266 ? 5.73 -23.266 10.938 1 98.75 266 LEU B C 1
ATOM 7829 O O . LEU B 1 266 ? 5.477 -24.438 10.633 1 98.75 266 LEU B O 1
ATOM 7833 N N . THR B 1 267 ? 5.84 -22.906 12.211 1 98.5 267 THR B N 1
ATOM 7834 C CA . THR B 1 267 ? 5.711 -23.875 13.289 1 98.5 267 THR B CA 1
ATOM 7835 C C . THR B 1 267 ? 4.453 -23.609 14.117 1 98.5 267 THR B C 1
ATOM 7837 O O . THR B 1 267 ? 3.58 -24.469 14.227 1 98.5 267 THR B O 1
ATOM 7840 N N . GLU B 1 268 ? 4.301 -22.406 14.625 1 97.62 268 GLU B N 1
ATOM 7841 C CA . GLU B 1 268 ? 3.193 -22.141 15.539 1 97.62 268 GLU B CA 1
ATOM 7842 C C . GLU B 1 268 ? 1.854 -22.188 14.812 1 97.62 268 GLU B C 1
ATOM 7844 O O . GLU B 1 268 ? 0.912 -22.844 15.273 1 97.62 268 GLU B O 1
ATOM 7849 N N . LEU B 1 269 ? 1.789 -21.5 13.727 1 97.19 269 LEU B N 1
ATOM 7850 C CA . LEU B 1 269 ? 0.531 -21.406 13 1 97.19 269 LEU B CA 1
ATOM 7851 C C . LEU B 1 269 ? 0.324 -22.641 12.117 1 97.19 269 LEU B C 1
ATOM 7853 O O . LEU B 1 269 ? -0.647 -23.375 12.297 1 97.19 269 LEU B O 1
ATOM 7857 N N . LEU B 1 270 ? 1.158 -22.875 11.141 1 98.38 270 LEU B N 1
ATOM 7858 C CA . LEU B 1 270 ? 1.005 -23.922 10.141 1 98.38 270 LEU B CA 1
ATOM 7859 C C . LEU B 1 270 ? 0.938 -25.297 10.797 1 98.38 270 LEU B C 1
ATOM 7861 O O . LEU B 1 270 ? -0.026 -26.031 10.594 1 98.38 270 LEU B O 1
ATOM 7865 N N . ARG B 1 271 ? 1.945 -25.688 11.633 1 98.25 271 ARG B N 1
ATOM 7866 C CA . ARG B 1 271 ? 2.02 -27.047 12.156 1 98.25 271 ARG B CA 1
ATOM 7867 C C . ARG B 1 271 ? 1.169 -27.188 13.414 1 98.25 271 ARG B C 1
ATOM 7869 O O . ARG B 1 271 ? 0.359 -28.109 13.523 1 98.25 271 ARG B O 1
ATOM 7876 N N . LYS B 1 272 ? 1.329 -26.297 14.398 1 97.44 272 LYS B N 1
ATOM 7877 C CA . LYS B 1 272 ? 0.675 -26.484 15.688 1 97.44 272 LYS B CA 1
ATOM 7878 C C . LYS B 1 272 ? -0.805 -26.109 15.617 1 97.44 272 LYS B C 1
ATOM 7880 O O . LYS B 1 272 ? -1.663 -26.891 16.047 1 97.44 272 LYS B O 1
ATOM 7885 N N . GLN B 1 273 ? -1.141 -24.984 15.086 1 95.5 273 GLN B N 1
ATOM 7886 C CA . GLN B 1 273 ? -2.527 -24.531 15.078 1 95.5 273 GLN B CA 1
ATOM 7887 C C . GLN B 1 273 ? -3.326 -25.203 13.969 1 95.5 273 GLN B C 1
ATOM 7889 O O . GLN B 1 273 ? -4.477 -25.609 14.18 1 95.5 273 GLN B O 1
ATOM 7894 N N . TRP B 1 274 ? -2.758 -25.312 12.734 1 96.88 274 TRP B N 1
ATOM 7895 C CA . TRP B 1 274 ? -3.52 -25.844 11.609 1 96.88 274 TRP B CA 1
ATOM 7896 C C . TRP B 1 274 ? -3.361 -27.359 11.508 1 96.88 274 TRP B C 1
ATOM 7898 O O . TRP B 1 274 ? -4.121 -28.016 10.797 1 96.88 274 TRP B O 1
ATOM 7908 N N . GLY B 1 275 ? -2.348 -27.906 12.164 1 96.75 275 GLY B N 1
ATOM 7909 C CA . GLY B 1 275 ? -2.16 -29.344 12.172 1 96.75 275 GLY B CA 1
ATOM 7910 C C . GLY B 1 275 ? -1.483 -29.875 10.922 1 96.75 275 GLY B C 1
ATOM 7911 O O . GLY B 1 275 ? -1.642 -31.047 10.562 1 96.75 275 GLY B O 1
ATOM 7912 N N . PHE B 1 276 ? -0.787 -29.047 10.258 1 97.88 276 PHE B N 1
ATOM 7913 C CA . PHE B 1 276 ? -0.094 -29.453 9.047 1 97.88 276 PHE B CA 1
ATOM 7914 C C . PHE B 1 276 ? 0.992 -30.484 9.359 1 97.88 276 PHE B C 1
ATOM 7916 O O . PHE B 1 276 ? 1.862 -30.234 10.195 1 97.88 276 PHE B O 1
ATOM 7923 N N . ASP B 1 277 ? 1.06 -31.578 8.711 1 96.19 277 ASP B N 1
ATOM 7924 C CA . ASP B 1 277 ? 2.023 -32.625 8.992 1 96.19 277 ASP B CA 1
ATOM 7925 C C . ASP B 1 277 ? 2.861 -32.969 7.754 1 96.19 277 ASP B C 1
ATOM 7927 O O . ASP B 1 277 ? 3.553 -33.969 7.715 1 96.19 277 ASP B O 1
ATOM 7931 N N . GLY B 1 278 ? 2.76 -32.125 6.699 1 98.06 278 GLY B N 1
ATOM 7932 C CA . GLY B 1 278 ? 3.539 -32.312 5.488 1 98.06 278 GLY B CA 1
ATOM 7933 C C . GLY B 1 278 ? 4.93 -31.719 5.566 1 98.06 278 GLY B C 1
ATOM 7934 O O . GLY B 1 278 ? 5.473 -31.547 6.66 1 98.06 278 GLY B O 1
ATOM 7935 N N . VAL B 1 279 ? 5.543 -31.531 4.402 1 98.75 279 VAL B N 1
ATOM 7936 C CA . VAL B 1 279 ? 6.914 -31.031 4.305 1 98.75 279 VAL B CA 1
ATOM 7937 C C . VAL B 1 279 ? 6.906 -29.562 3.879 1 98.75 279 VAL B C 1
ATOM 7939 O O . VAL B 1 279 ? 6.125 -29.172 3.008 1 98.75 279 VAL B O 1
ATOM 7942 N N . VAL B 1 280 ? 7.691 -28.719 4.539 1 98.94 280 VAL B N 1
ATOM 7943 C CA . VAL B 1 280 ? 7.906 -27.344 4.117 1 98.94 280 VAL B CA 1
ATOM 7944 C C . VAL B 1 280 ? 9.188 -27.25 3.295 1 98.94 280 VAL B C 1
ATOM 7946 O O . VAL B 1 280 ? 10.273 -27.562 3.785 1 98.94 280 VAL B O 1
ATOM 7949 N N . VAL B 1 281 ? 9.062 -26.875 2.094 1 98.94 281 VAL B N 1
ATOM 7950 C CA . VAL B 1 281 ? 10.227 -26.703 1.225 1 98.94 281 VAL B CA 1
ATOM 7951 C C . VAL B 1 281 ? 10.516 -25.219 1.05 1 98.94 281 VAL B C 1
ATOM 7953 O O . VAL B 1 281 ? 9.594 -24.391 1.021 1 98.94 281 VAL B O 1
ATOM 7956 N N . ALA B 1 282 ? 11.805 -24.922 0.924 1 98.81 282 ALA B N 1
ATOM 7957 C CA . ALA B 1 282 ? 12.195 -23.531 0.729 1 98.81 282 ALA B CA 1
ATOM 7958 C C . ALA B 1 282 ? 11.891 -23.062 -0.693 1 98.81 282 ALA B C 1
ATOM 7960 O O . ALA B 1 282 ? 12.109 -23.812 -1.653 1 98.81 282 ALA B O 1
ATOM 7961 N N . ASP B 1 283 ? 11.273 -21.922 -0.797 1 98.44 283 ASP B N 1
ATOM 7962 C CA . ASP B 1 283 ? 11.375 -21.297 -2.111 1 98.44 283 ASP B CA 1
ATOM 7963 C C . ASP B 1 283 ? 12.828 -21.172 -2.551 1 98.44 283 ASP B C 1
ATOM 7965 O O . ASP B 1 283 ? 13.734 -21.094 -1.712 1 98.44 283 ASP B O 1
ATOM 7969 N N . TYR B 1 284 ? 13.078 -21.188 -3.801 1 97.62 284 TYR B N 1
ATOM 7970 C CA . TYR B 1 284 ? 14.438 -21.359 -4.32 1 97.62 284 TYR B CA 1
ATOM 7971 C C . TYR B 1 284 ? 15.352 -20.25 -3.811 1 97.62 284 TYR B C 1
ATOM 7973 O O . TYR B 1 284 ? 15.102 -19.062 -4.059 1 97.62 284 TYR B O 1
ATOM 7981 N N . GLY B 1 285 ? 16.344 -20.562 -3.066 1 97.44 285 GLY B N 1
ATOM 7982 C CA . GLY B 1 285 ? 17.375 -19.641 -2.609 1 97.44 285 GLY B CA 1
ATOM 7983 C C . GLY B 1 285 ? 17 -18.922 -1.328 1 97.44 285 GLY B C 1
ATOM 7984 O O . GLY B 1 285 ? 17.766 -18.109 -0.815 1 97.44 285 GLY B O 1
ATOM 7985 N N . THR B 1 286 ? 15.883 -19.25 -0.77 1 97.38 286 THR B N 1
ATOM 7986 C CA . THR B 1 286 ? 15.336 -18.562 0.388 1 97.38 286 THR B CA 1
ATOM 7987 C C . THR B 1 286 ? 16.328 -18.578 1.551 1 97.38 286 THR B C 1
ATOM 7989 O O . THR B 1 286 ? 16.516 -17.562 2.225 1 97.38 286 THR B O 1
ATOM 7992 N N . VAL B 1 287 ? 16.906 -19.688 1.852 1 98.75 287 VAL B N 1
ATOM 7993 C CA . VAL B 1 287 ? 17.734 -19.828 3.047 1 98.75 287 VAL B CA 1
ATOM 7994 C C . VAL B 1 287 ? 18.938 -18.906 2.951 1 98.75 287 VAL B C 1
ATOM 7996 O O . VAL B 1 287 ? 19.234 -18.156 3.891 1 98.75 287 VAL B O 1
ATOM 7999 N N . THR B 1 288 ? 19.562 -18.891 1.778 1 98.31 288 THR B N 1
ATOM 8000 C CA . THR B 1 288 ? 20.719 -18.031 1.595 1 98.31 288 THR B CA 1
ATOM 8001 C C . THR B 1 288 ? 20.297 -16.562 1.555 1 98.31 288 THR B C 1
ATOM 8003 O O . THR B 1 288 ? 21.078 -15.68 1.917 1 98.31 288 THR B O 1
ATOM 8006 N N . LYS B 1 289 ? 19.094 -16.297 1.191 1 97.94 289 LYS B N 1
ATOM 8007 C CA . LYS B 1 289 ? 18.594 -14.922 1.1 1 97.94 289 LYS B CA 1
ATOM 8008 C C . LYS B 1 289 ? 18.438 -14.305 2.484 1 97.94 289 LYS B C 1
ATOM 8010 O O . LYS B 1 289 ? 18.375 -13.078 2.621 1 97.94 289 LYS B O 1
ATOM 8015 N N . LEU B 1 290 ? 18.312 -15.094 3.588 1 98.62 290 LEU B N 1
ATOM 8016 C CA . LEU B 1 290 ? 18.297 -14.547 4.941 1 98.62 290 LEU B CA 1
ATOM 8017 C C . LEU B 1 290 ? 19.547 -13.711 5.195 1 98.62 290 LEU B C 1
ATOM 8019 O O . LEU B 1 290 ? 19.5 -12.727 5.938 1 98.62 290 LEU B O 1
ATOM 8023 N N . ARG B 1 291 ? 20.656 -14.133 4.555 1 97.88 291 ARG B N 1
ATOM 8024 C CA . ARG B 1 291 ? 21.922 -13.391 4.621 1 97.88 291 ARG B CA 1
ATOM 8025 C C . ARG B 1 291 ? 22 -12.359 3.502 1 97.88 291 ARG B C 1
ATOM 8027 O O . ARG B 1 291 ? 22.172 -11.164 3.766 1 97.88 291 ARG B O 1
ATOM 8034 N N . SER B 1 292 ? 21.797 -12.781 2.27 1 96.81 292 SER B N 1
ATOM 8035 C CA . SER B 1 292 ? 22.172 -12 1.099 1 96.81 292 SER B CA 1
ATOM 8036 C C . SER B 1 292 ? 21.141 -10.922 0.788 1 96.81 292 SER B C 1
ATOM 8038 O O . SER B 1 292 ? 21.453 -9.914 0.161 1 96.81 292 SER B O 1
ATOM 8040 N N . GLU B 1 293 ? 19.938 -11.148 1.16 1 96.62 293 GLU B N 1
ATOM 8041 C CA . GLU B 1 293 ? 18.859 -10.211 0.801 1 96.62 293 GLU B CA 1
ATOM 8042 C C . GLU B 1 293 ? 18.281 -9.547 2.041 1 96.62 293 GLU B C 1
ATOM 8044 O O . GLU B 1 293 ? 18.141 -8.32 2.086 1 96.62 293 GLU B O 1
ATOM 8049 N N . HIS B 1 294 ? 17.938 -10.258 3.102 1 97.69 294 HIS B N 1
ATOM 8050 C CA . HIS B 1 294 ? 17.297 -9.742 4.305 1 97.69 294 HIS B CA 1
ATOM 8051 C C . HIS B 1 294 ? 18.328 -9.18 5.281 1 97.69 294 HIS B C 1
ATOM 8053 O O . HIS B 1 294 ? 18 -8.391 6.16 1 97.69 294 HIS B O 1
ATOM 8059 N N . GLU B 1 295 ? 19.547 -9.695 5.188 1 97.44 295 GLU B N 1
ATOM 8060 C CA . GLU B 1 295 ? 20.688 -9.266 5.996 1 97.44 295 GLU B CA 1
ATOM 8061 C C . GLU B 1 295 ? 20.453 -9.547 7.477 1 97.44 295 GLU B C 1
ATOM 8063 O O . GLU B 1 295 ? 20.859 -8.766 8.336 1 97.44 295 GLU B O 1
ATOM 8068 N N . VAL B 1 296 ? 19.734 -10.633 7.809 1 97.75 296 VAL B N 1
ATOM 8069 C CA . VAL B 1 296 ? 19.453 -10.961 9.203 1 97.75 296 VAL B CA 1
ATOM 8070 C C . VAL B 1 296 ? 20.391 -12.062 9.68 1 97.75 296 VAL B C 1
ATOM 8072 O O . VAL B 1 296 ? 20.438 -12.375 10.875 1 97.75 296 VAL B O 1
ATOM 8075 N N . ALA B 1 297 ? 21.125 -12.695 8.789 1 98.25 297 ALA B N 1
ATOM 8076 C CA . ALA B 1 297 ? 22.125 -13.711 9.117 1 98.25 297 ALA B CA 1
ATOM 8077 C C . ALA B 1 297 ? 23.531 -13.266 8.703 1 98.25 297 ALA B C 1
ATOM 8079 O O . ALA B 1 297 ? 23.703 -12.664 7.641 1 98.25 297 ALA B O 1
ATOM 8080 N N . ALA B 1 298 ? 24.484 -13.57 9.523 1 97.44 298 ALA B N 1
ATOM 8081 C CA . ALA B 1 298 ? 25.859 -13.141 9.258 1 97.44 298 ALA B CA 1
ATOM 8082 C C . ALA B 1 298 ? 26.516 -14.023 8.195 1 97.44 298 ALA B C 1
ATOM 8084 O O . ALA B 1 298 ? 27.406 -13.57 7.473 1 97.44 298 ALA B O 1
ATOM 8085 N N . ASP B 1 299 ? 26.141 -15.289 8.133 1 98 299 ASP B N 1
ATOM 8086 C CA . ASP B 1 299 ? 26.672 -16.25 7.176 1 98 299 ASP B CA 1
ATOM 8087 C C . ASP B 1 299 ? 25.641 -17.344 6.871 1 98 299 ASP B C 1
ATOM 8089 O O . ASP B 1 299 ? 24.531 -17.312 7.387 1 98 299 ASP B O 1
ATOM 8093 N N . ASP B 1 300 ? 26.016 -18.219 6.051 1 98.31 300 ASP B N 1
ATOM 8094 C CA . ASP B 1 300 ? 25.094 -19.266 5.609 1 98.31 300 ASP B CA 1
ATOM 8095 C C . ASP B 1 300 ? 24.781 -20.234 6.746 1 98.31 300 ASP B C 1
ATOM 8097 O O . ASP B 1 300 ? 23.703 -20.812 6.801 1 98.31 300 ASP B O 1
ATOM 8101 N N . ARG B 1 301 ? 25.781 -20.484 7.66 1 98.5 301 ARG B N 1
ATOM 8102 C CA . ARG B 1 301 ? 25.547 -21.359 8.797 1 98.5 301 ARG B CA 1
ATOM 8103 C C . ARG B 1 301 ? 24.422 -20.828 9.68 1 98.5 301 ARG B C 1
ATOM 8105 O O . ARG B 1 301 ? 23.516 -21.562 10.055 1 98.5 301 ARG B O 1
ATOM 8112 N N . GLU B 1 302 ? 24.469 -19.516 9.953 1 98.38 302 GLU B N 1
ATOM 8113 C CA . GLU B 1 302 ? 23.422 -18.891 10.742 1 98.38 302 GLU B CA 1
ATOM 8114 C C . GLU B 1 302 ? 22.078 -18.922 10 1 98.38 302 GLU B C 1
ATOM 8116 O O . GLU B 1 302 ? 21.031 -19.156 10.602 1 98.38 302 GLU B O 1
ATOM 8121 N N . ALA B 1 303 ? 22.141 -18.641 8.758 1 98.81 303 ALA B N 1
ATOM 8122 C CA . ALA B 1 303 ? 20.922 -18.703 7.938 1 98.81 303 ALA B CA 1
ATOM 8123 C C . ALA B 1 303 ? 20.297 -20.094 7.984 1 98.81 303 ALA B C 1
ATOM 8125 O O . ALA B 1 303 ? 19.078 -20.219 8.117 1 98.81 303 ALA B O 1
ATOM 8126 N N . ALA B 1 304 ? 21.109 -21.078 7.855 1 98.88 304 ALA B N 1
ATOM 8127 C CA . ALA B 1 304 ? 20.641 -22.469 7.891 1 98.88 304 ALA B CA 1
ATOM 8128 C C . ALA B 1 304 ? 19.938 -22.781 9.219 1 98.88 304 ALA B C 1
ATOM 8130 O O . ALA B 1 304 ? 18.875 -23.391 9.234 1 98.88 304 ALA B O 1
ATOM 8131 N N . ILE B 1 305 ? 20.594 -22.406 10.289 1 98.81 305 ILE B N 1
ATOM 8132 C CA . ILE B 1 305 ? 20.078 -22.672 11.625 1 98.81 305 ILE B CA 1
ATOM 8133 C C . ILE B 1 305 ? 18.734 -21.953 11.797 1 98.81 305 ILE B C 1
ATOM 8135 O O . ILE B 1 305 ? 17.766 -22.547 12.258 1 98.81 305 ILE B O 1
ATOM 8139 N N . MET B 1 306 ? 18.672 -20.656 11.344 1 98.5 306 MET B N 1
ATOM 8140 C CA . MET B 1 306 ? 17.453 -19.859 11.453 1 98.5 306 MET B CA 1
ATOM 8141 C C . MET B 1 306 ? 16.312 -20.516 10.695 1 98.5 306 MET B C 1
ATOM 8143 O O . MET B 1 306 ? 15.203 -20.656 11.219 1 98.5 306 MET B O 1
ATOM 8147 N N . ALA B 1 307 ? 16.547 -20.906 9.484 1 98.88 307 ALA B N 1
ATOM 8148 C CA . ALA B 1 307 ? 15.516 -21.484 8.617 1 98.88 307 ALA B CA 1
ATOM 8149 C C . ALA B 1 307 ? 15.031 -22.812 9.164 1 98.88 307 ALA B C 1
ATOM 8151 O O . ALA B 1 307 ? 13.828 -23.078 9.211 1 98.88 307 ALA B O 1
ATOM 8152 N N . LEU B 1 308 ? 15.961 -23.688 9.609 1 98.88 308 LEU B N 1
ATOM 8153 C CA . LEU B 1 308 ? 15.594 -25 10.117 1 98.88 308 LEU B CA 1
ATOM 8154 C C . LEU B 1 308 ? 14.789 -24.891 11.406 1 98.88 308 LEU B C 1
ATOM 8156 O O . LEU B 1 308 ? 13.773 -25.562 11.57 1 98.88 308 LEU B O 1
ATOM 8160 N N . GLU B 1 309 ? 15.234 -24.047 12.281 1 98.5 309 GLU B N 1
ATOM 8161 C CA . GLU B 1 309 ? 14.547 -23.859 13.555 1 98.5 309 GLU B CA 1
ATOM 8162 C C . GLU B 1 309 ? 13.141 -23.297 13.352 1 98.5 309 GLU B C 1
ATOM 8164 O O . GLU B 1 309 ? 12.234 -23.594 14.125 1 98.5 309 GLU B O 1
ATOM 8169 N N . ALA B 1 310 ? 13.023 -22.484 12.312 1 98.44 310 ALA B N 1
ATOM 8170 C CA . ALA B 1 310 ? 11.711 -21.922 12.008 1 98.44 310 ALA B CA 1
ATOM 8171 C C . ALA B 1 310 ? 10.773 -23 11.477 1 98.44 310 ALA B C 1
ATOM 8173 O O . ALA B 1 310 ? 9.562 -22.953 11.727 1 98.44 310 ALA B O 1
ATOM 8174 N N . GLY B 1 311 ? 11.328 -23.922 10.664 1 98.69 311 GLY B N 1
ATOM 8175 C CA . GLY B 1 311 ? 10.461 -25.016 10.234 1 98.69 311 GLY B CA 1
ATOM 8176 C C . GLY B 1 311 ? 10.641 -25.375 8.773 1 98.69 311 GLY B C 1
ATOM 8177 O O . GLY B 1 311 ? 9.914 -26.219 8.242 1 98.69 311 GLY B O 1
ATOM 8178 N N . ILE B 1 312 ? 11.609 -24.797 8.039 1 98.88 312 ILE B N 1
ATOM 8179 C CA . ILE B 1 312 ? 11.898 -25.234 6.672 1 98.88 312 ILE B CA 1
ATOM 8180 C C . ILE B 1 312 ? 12.562 -26.609 6.688 1 98.88 312 ILE B C 1
ATOM 8182 O O . ILE B 1 312 ? 13.641 -26.766 7.27 1 98.88 312 ILE B O 1
ATOM 8186 N N . ASP B 1 313 ? 12.031 -27.516 6.012 1 98.88 313 ASP B N 1
ATOM 8187 C CA . ASP B 1 313 ? 12.547 -28.875 6.035 1 98.88 313 ASP B CA 1
ATOM 8188 C C . ASP B 1 313 ? 13.609 -29.078 4.949 1 98.88 313 ASP B C 1
ATOM 8190 O O . ASP B 1 313 ? 14.68 -29.609 5.219 1 98.88 313 ASP B O 1
ATOM 8194 N N . VAL B 1 314 ? 13.281 -28.656 3.764 1 98.88 314 VAL B N 1
ATOM 8195 C CA . VAL B 1 314 ? 14.148 -28.969 2.629 1 98.88 314 VAL B CA 1
ATOM 8196 C C . VAL B 1 314 ? 14.594 -27.672 1.945 1 98.88 314 VAL B C 1
ATOM 8198 O O . VAL B 1 314 ? 13.758 -26.844 1.569 1 98.88 314 VAL B O 1
ATOM 8201 N N . GLU B 1 315 ? 15.883 -27.469 1.778 1 98.81 315 GLU B N 1
ATOM 8202 C CA . GLU B 1 315 ? 16.406 -26.344 1.018 1 98.81 315 GLU B CA 1
ATOM 8203 C C . GLU B 1 315 ? 16.359 -26.625 -0.483 1 98.81 315 GLU B C 1
ATOM 8205 O O . GLU B 1 315 ? 16.812 -27.672 -0.939 1 98.81 315 GLU B O 1
ATOM 8210 N N . LEU B 1 316 ? 15.719 -25.766 -1.216 1 98.44 316 LEU B N 1
ATOM 8211 C CA . LEU B 1 316 ? 15.664 -25.781 -2.674 1 98.44 316 LEU B CA 1
ATOM 8212 C C . LEU B 1 316 ? 16.312 -24.547 -3.264 1 98.44 316 LEU B C 1
ATOM 8214 O O . LEU B 1 316 ? 16.422 -23.516 -2.594 1 98.44 316 LEU B O 1
ATOM 8218 N N . SER B 1 317 ? 16.859 -24.578 -4.516 1 97.12 317 SER B N 1
ATOM 8219 C CA . SER B 1 317 ? 16.812 -25.672 -5.469 1 97.12 317 SER B CA 1
ATOM 8220 C C . SER B 1 317 ? 18.047 -26.562 -5.359 1 97.12 317 SER B C 1
ATOM 8222 O O . SER B 1 317 ? 18.188 -27.531 -6.109 1 97.12 317 SER B O 1
ATOM 8224 N N . SER B 1 318 ? 19 -26.203 -4.566 1 97.06 318 SER B N 1
ATOM 8225 C CA . SER B 1 318 ? 20.203 -26.938 -4.23 1 97.06 318 SER B CA 1
ATOM 8226 C C . SER B 1 318 ? 20.5 -26.875 -2.738 1 97.06 318 SER B C 1
ATOM 8228 O O . SER B 1 318 ? 19.953 -26.031 -2.029 1 97.06 318 SER B O 1
ATOM 8230 N N . ILE B 1 319 ? 21.25 -27.828 -2.262 1 96.25 319 ILE B N 1
ATOM 8231 C CA . ILE B 1 319 ? 21.719 -27.703 -0.884 1 96.25 319 ILE B CA 1
ATOM 8232 C C . ILE B 1 319 ? 22.906 -26.75 -0.816 1 96.25 319 ILE B C 1
ATOM 8234 O O . ILE B 1 319 ? 23.953 -27 -1.427 1 96.25 319 ILE B O 1
ATOM 8238 N N . ASP B 1 320 ? 22.688 -25.609 -0.223 1 97.25 320 ASP B N 1
ATOM 8239 C CA . ASP B 1 320 ? 23.703 -24.562 -0.098 1 97.25 320 ASP B CA 1
ATOM 8240 C C . ASP B 1 320 ? 24 -24.266 1.369 1 97.25 320 ASP B C 1
ATOM 8242 O O . ASP B 1 320 ? 24.938 -24.828 1.948 1 97.25 320 ASP B O 1
ATOM 8246 N N . ALA B 1 321 ? 23.078 -23.641 1.997 1 98.56 321 ALA B N 1
ATOM 8247 C CA . ALA B 1 321 ? 23.266 -23.25 3.389 1 98.56 321 ALA B CA 1
ATOM 8248 C C . ALA B 1 321 ? 23.156 -24.453 4.324 1 98.56 321 ALA B C 1
ATOM 8250 O O . ALA B 1 321 ? 23.891 -24.547 5.309 1 98.56 321 ALA B O 1
ATOM 8251 N N . TYR B 1 322 ? 22.281 -25.391 4.086 1 98.62 322 TYR B N 1
ATOM 8252 C CA . TYR B 1 322 ? 22.031 -26.5 4.988 1 98.62 322 TYR B CA 1
ATOM 8253 C C . TYR B 1 322 ? 23.234 -27.422 5.09 1 98.62 322 TYR B C 1
ATOM 8255 O O . TYR B 1 322 ? 23.359 -28.203 6.035 1 98.62 322 TYR B O 1
ATOM 8263 N N . GLU B 1 323 ? 24.156 -27.359 4.094 1 97.88 323 GLU B N 1
ATOM 8264 C CA . GLU B 1 323 ? 25.391 -28.125 4.207 1 97.88 323 GLU B CA 1
ATOM 8265 C C . GLU B 1 323 ? 26.141 -27.781 5.492 1 97.88 323 GLU B C 1
ATOM 8267 O O . GLU B 1 323 ? 26.828 -28.625 6.059 1 97.88 323 GLU B O 1
ATOM 8272 N N . GLU B 1 324 ? 25.906 -26.578 5.93 1 98.5 324 GLU B N 1
ATOM 8273 C CA . GLU B 1 324 ? 26.594 -26.078 7.109 1 98.5 324 GLU B CA 1
ATOM 8274 C C . GLU B 1 324 ? 26.047 -26.703 8.391 1 98.5 324 GLU B C 1
ATOM 8276 O O . GLU B 1 324 ? 26.672 -26.609 9.453 1 98.5 324 GLU B O 1
ATOM 8281 N N . LEU B 1 325 ? 24.922 -27.391 8.328 1 98.75 325 LEU B N 1
ATOM 8282 C CA . LEU B 1 325 ? 24.266 -27.906 9.516 1 98.75 325 LEU B CA 1
ATOM 8283 C C . LEU B 1 325 ? 25.109 -29 10.172 1 98.75 325 LEU B C 1
ATOM 8285 O O . LEU B 1 325 ? 25.062 -29.172 11.391 1 98.75 325 LEU B O 1
ATOM 8289 N N . VAL B 1 326 ? 25.906 -29.828 9.375 1 98.62 326 VAL B N 1
ATOM 8290 C CA . VAL B 1 326 ? 26.766 -30.859 9.945 1 98.62 326 VAL B CA 1
ATOM 8291 C C . VAL B 1 326 ? 27.75 -30.234 10.938 1 98.62 326 VAL B C 1
ATOM 8293 O O . VAL B 1 326 ? 27.781 -30.625 12.109 1 98.62 326 VAL B O 1
ATOM 8296 N N . ALA B 1 327 ? 28.453 -29.203 10.406 1 98.5 327 ALA B N 1
ATOM 8297 C CA . ALA B 1 327 ? 29.422 -28.516 11.266 1 98.5 327 ALA B CA 1
ATOM 8298 C C . ALA B 1 327 ? 28.703 -27.828 12.43 1 98.5 327 ALA B C 1
ATOM 8300 O O . ALA B 1 327 ? 29.234 -27.781 13.539 1 98.5 327 ALA B O 1
ATOM 8301 N N . ALA B 1 328 ? 27.531 -27.25 12.203 1 98.75 328 ALA B N 1
ATOM 8302 C CA . ALA B 1 328 ? 26.781 -26.547 13.25 1 98.75 328 ALA B CA 1
ATOM 8303 C C . ALA B 1 328 ? 26.406 -27.5 14.383 1 98.75 328 ALA B C 1
ATOM 8305 O O . ALA B 1 328 ? 26.453 -27.109 15.555 1 98.75 328 ALA B O 1
ATOM 8306 N N . VAL B 1 329 ? 25.969 -28.719 14.062 1 98.75 329 VAL B N 1
ATOM 8307 C CA . VAL B 1 329 ? 25.625 -29.703 15.07 1 98.75 329 VAL B CA 1
ATOM 8308 C C . VAL B 1 329 ? 26.891 -30.141 15.82 1 98.75 329 VAL B C 1
ATOM 8310 O O . VAL B 1 329 ? 26.891 -30.25 17.047 1 98.75 329 VAL B O 1
ATOM 8313 N N . GLU B 1 330 ? 27.969 -30.438 15.117 1 98.5 330 GLU B N 1
ATOM 8314 C CA . GLU B 1 330 ? 29.234 -30.875 15.719 1 98.5 330 GLU B CA 1
ATOM 8315 C C . GLU B 1 330 ? 29.766 -29.828 16.688 1 98.5 330 GLU B C 1
ATOM 8317 O O . GLU B 1 330 ? 30.328 -30.172 17.734 1 98.5 330 GLU B O 1
ATOM 8322 N N . ASP B 1 331 ? 29.547 -28.625 16.312 1 98.38 331 ASP B N 1
ATOM 8323 C CA . ASP B 1 331 ? 30.031 -27.531 17.125 1 98.38 331 ASP B CA 1
ATOM 8324 C C . ASP B 1 331 ? 29.062 -27.203 18.25 1 98.38 331 ASP B C 1
ATOM 8326 O O . ASP B 1 331 ? 29.328 -26.312 19.078 1 98.38 331 ASP B O 1
ATOM 8330 N N . GLY B 1 332 ? 27.922 -27.812 18.266 1 98.19 332 GLY B N 1
ATOM 8331 C CA . GLY B 1 332 ? 26.969 -27.656 19.344 1 98.19 332 GLY B CA 1
ATOM 8332 C C . GLY B 1 332 ? 26.078 -26.438 19.188 1 98.19 332 GLY B C 1
ATOM 8333 O O . GLY B 1 332 ? 25.422 -26.016 20.141 1 98.19 332 GLY B O 1
ATOM 8334 N N . GLU B 1 333 ? 26.047 -25.781 18.078 1 98.06 333 GLU B N 1
ATOM 8335 C CA . GLU B 1 333 ? 25.25 -24.594 17.844 1 98.06 333 GLU B CA 1
ATOM 8336 C C . GLU B 1 333 ? 23.781 -24.938 17.656 1 98.06 333 GLU B C 1
ATOM 8338 O O . GLU B 1 333 ? 22.906 -24.094 17.906 1 98.06 333 GLU B O 1
ATOM 8343 N N . ILE B 1 334 ? 23.484 -26.094 17.172 1 98.25 334 ILE B N 1
ATOM 8344 C CA . ILE B 1 334 ? 22.125 -26.594 17.016 1 98.25 334 ILE B CA 1
ATOM 8345 C C . ILE B 1 334 ? 22.062 -28.062 17.391 1 98.25 334 ILE B C 1
ATOM 8347 O O . ILE B 1 334 ? 23.031 -28.797 17.188 1 98.25 334 ILE B O 1
ATOM 8351 N N . ALA B 1 335 ? 20.969 -28.453 17.984 1 98.25 335 ALA B N 1
ATOM 8352 C CA . ALA B 1 335 ? 20.828 -29.828 18.406 1 98.25 335 ALA B CA 1
ATOM 8353 C C . ALA B 1 335 ? 20.562 -30.75 17.219 1 98.25 335 ALA B C 1
ATOM 8355 O O . ALA B 1 335 ? 19.828 -30.391 16.297 1 98.25 335 ALA B O 1
ATOM 8356 N N . GLU B 1 336 ? 21.188 -31.922 17.281 1 98.38 336 GLU B N 1
ATOM 8357 C CA . GLU B 1 336 ? 20.922 -32.906 16.234 1 98.38 336 GLU B CA 1
ATOM 8358 C C . GLU B 1 336 ? 19.438 -33.281 16.188 1 98.38 336 GLU B C 1
ATOM 8360 O O . GLU B 1 336 ? 18.906 -33.562 15.117 1 98.38 336 GLU B O 1
ATOM 8365 N N . GLU B 1 337 ? 18.797 -33.188 17.328 1 98.25 337 GLU B N 1
ATOM 8366 C CA . GLU B 1 337 ? 17.359 -33.5 17.406 1 98.25 337 GLU B CA 1
ATOM 8367 C C . GLU B 1 337 ? 16.547 -32.562 16.5 1 98.25 337 GLU B C 1
ATOM 8369 O O . GLU B 1 337 ? 15.523 -32.969 15.953 1 98.25 337 GLU B O 1
ATOM 8374 N N . THR B 1 338 ? 16.984 -31.312 16.391 1 98.31 338 THR B N 1
ATOM 8375 C CA . THR B 1 338 ? 16.312 -30.375 15.484 1 98.31 338 THR B CA 1
ATOM 8376 C C . THR B 1 338 ? 16.422 -30.859 14.039 1 98.31 338 THR B C 1
ATOM 8378 O O . THR B 1 338 ? 15.445 -30.766 13.281 1 98.31 338 THR B O 1
ATOM 8381 N N . VAL B 1 339 ? 17.531 -31.297 13.664 1 98.81 339 VAL B N 1
ATOM 8382 C CA . VAL B 1 339 ? 17.734 -31.891 12.344 1 98.81 339 VAL B CA 1
ATOM 8383 C C . VAL B 1 339 ? 16.859 -33.125 12.188 1 98.81 339 VAL B C 1
ATOM 8385 O O . VAL B 1 339 ? 16.188 -33.281 11.164 1 98.81 339 VAL B O 1
ATOM 8388 N N . ASP B 1 340 ? 16.828 -34 13.227 1 98.75 340 ASP B N 1
ATOM 8389 C CA . ASP B 1 340 ? 16.062 -35.25 13.203 1 98.75 340 ASP B CA 1
ATOM 8390 C C . ASP B 1 340 ? 14.586 -34.969 12.938 1 98.75 340 ASP B C 1
ATOM 8392 O O . ASP B 1 340 ? 13.922 -35.75 12.234 1 98.75 340 ASP B O 1
ATOM 8396 N N . GLU B 1 341 ? 14.117 -33.938 13.516 1 98.31 341 GLU B N 1
ATOM 8397 C CA . GLU B 1 341 ? 12.695 -33.625 13.359 1 98.31 341 GLU B CA 1
ATOM 8398 C C . GLU B 1 341 ? 12.352 -33.344 11.898 1 98.31 341 GLU B C 1
ATOM 8400 O O . GLU B 1 341 ? 11.32 -33.812 11.406 1 98.31 341 GLU B O 1
ATOM 8405 N N . SER B 1 342 ? 13.141 -32.562 11.258 1 98.75 342 SER B N 1
ATOM 8406 C CA . SER B 1 342 ? 12.914 -32.281 9.844 1 98.75 342 SER B CA 1
ATOM 8407 C C . SER B 1 342 ? 13.117 -33.531 8.992 1 98.75 342 SER B C 1
ATOM 8409 O O . SER B 1 342 ? 12.344 -33.812 8.07 1 98.75 342 SER B O 1
ATOM 8411 N N . VAL B 1 343 ? 14.156 -34.312 9.266 1 98.81 343 VAL B N 1
ATOM 8412 C CA . VAL B 1 343 ? 14.422 -35.531 8.523 1 98.81 343 VAL B CA 1
ATOM 8413 C C . VAL B 1 343 ? 13.25 -36.5 8.688 1 98.81 343 VAL B C 1
ATOM 8415 O O . VAL B 1 343 ? 12.867 -37.188 7.734 1 98.81 343 VAL B O 1
ATOM 8418 N N . ARG B 1 344 ? 12.742 -36.594 9.922 1 98.62 344 ARG B N 1
ATOM 8419 C CA . ARG B 1 344 ? 11.578 -37.438 10.188 1 98.62 344 ARG B CA 1
ATOM 8420 C C . ARG B 1 344 ? 10.438 -37.125 9.227 1 98.62 344 ARG B C 1
ATOM 8422 O O . ARG B 1 344 ? 9.82 -38.031 8.664 1 98.62 344 ARG B O 1
ATOM 8429 N N . ARG B 1 345 ? 10.133 -35.875 9.047 1 98.62 345 ARG B N 1
ATOM 8430 C CA . ARG B 1 345 ? 9.047 -35.438 8.164 1 98.62 345 ARG B CA 1
ATOM 8431 C C . ARG B 1 345 ? 9.352 -35.812 6.711 1 98.62 345 ARG B C 1
ATOM 8433 O O . ARG B 1 345 ? 8.461 -36.25 5.98 1 98.62 345 ARG B O 1
ATOM 8440 N N . VAL B 1 346 ? 10.57 -35.594 6.258 1 98.81 346 VAL B N 1
ATOM 8441 C CA . VAL B 1 346 ? 10.984 -35.906 4.891 1 98.81 346 VAL B CA 1
ATOM 8442 C C . VAL B 1 346 ? 10.867 -37.406 4.625 1 98.81 346 VAL B C 1
ATOM 8444 O O . VAL B 1 346 ? 10.328 -37.812 3.602 1 98.81 346 VAL B O 1
ATOM 8447 N N . LEU B 1 347 ? 11.391 -38.25 5.586 1 98.62 347 LEU B N 1
ATOM 8448 C CA . LEU B 1 347 ? 11.336 -39.688 5.43 1 98.62 347 LEU B CA 1
ATOM 8449 C C . LEU B 1 347 ? 9.891 -40.188 5.422 1 98.62 347 LEU B C 1
ATOM 8451 O O . LEU B 1 347 ? 9.516 -41.031 4.609 1 98.62 347 LEU B O 1
ATOM 8455 N N . ARG B 1 348 ? 9.133 -39.656 6.336 1 97.81 348 ARG B N 1
ATOM 8456 C CA . ARG B 1 348 ? 7.727 -40.031 6.391 1 97.81 348 ARG B CA 1
ATOM 8457 C C . ARG B 1 348 ? 7.027 -39.75 5.066 1 97.81 348 ARG B C 1
ATOM 8459 O O . ARG B 1 348 ? 6.223 -40.562 4.594 1 97.81 348 ARG B O 1
ATOM 8466 N N . SER B 1 349 ? 7.281 -38.625 4.512 1 97.81 349 SER B N 1
ATOM 8467 C CA . SER B 1 349 ? 6.699 -38.281 3.221 1 97.81 349 SER B CA 1
ATOM 8468 C C . SER B 1 349 ? 7.105 -39.281 2.137 1 97.81 349 SER B C 1
ATOM 8470 O O . SER B 1 349 ? 6.289 -39.656 1.291 1 97.81 349 SER B O 1
ATOM 8472 N N . LYS B 1 350 ? 8.352 -39.75 2.139 1 98.19 350 LYS B N 1
ATOM 8473 C CA . LYS B 1 350 ? 8.844 -40.719 1.163 1 98.19 350 LYS B CA 1
ATOM 8474 C C . LYS B 1 350 ? 8.125 -42.062 1.319 1 98.19 350 LYS B C 1
ATOM 8476 O O . LYS B 1 350 ? 7.781 -42.719 0.327 1 98.19 350 LYS B O 1
ATOM 8481 N N . PHE B 1 351 ? 7.941 -42.5 2.586 1 97.56 351 PHE B N 1
ATOM 8482 C CA . PHE B 1 351 ? 7.219 -43.719 2.842 1 97.56 351 PHE B CA 1
ATOM 8483 C C . PHE B 1 351 ? 5.766 -43.625 2.402 1 97.56 351 PHE B C 1
ATOM 8485 O O . PHE B 1 351 ? 5.223 -44.531 1.776 1 97.56 351 PHE B O 1
ATOM 8492 N N . ARG B 1 352 ? 5.164 -42.438 2.686 1 94.31 352 ARG B N 1
ATOM 8493 C CA . ARG B 1 352 ? 3.771 -42.219 2.318 1 94.31 352 ARG B CA 1
ATOM 8494 C C . ARG B 1 352 ? 3.594 -42.219 0.804 1 94.31 352 ARG B C 1
ATOM 8496 O O . ARG B 1 352 ? 2.557 -42.656 0.298 1 94.31 352 ARG B O 1
ATOM 8503 N N . LYS B 1 353 ? 4.582 -41.781 0.097 1 95.88 353 LYS B N 1
ATOM 8504 C CA . LYS B 1 353 ? 4.531 -41.719 -1.36 1 95.88 353 LYS B CA 1
ATOM 8505 C C . LYS B 1 353 ? 4.898 -43.062 -1.989 1 95.88 353 LYS B C 1
ATOM 8507 O O . LYS B 1 353 ? 4.836 -43.219 -3.209 1 95.88 353 LYS B O 1
ATOM 8512 N N . GLY B 1 354 ? 5.32 -44.031 -1.187 1 95.44 354 GLY B N 1
ATOM 8513 C CA . GLY B 1 354 ? 5.656 -45.375 -1.661 1 95.44 354 GLY B CA 1
ATOM 8514 C C . GLY B 1 354 ? 6.969 -45.406 -2.414 1 95.44 354 GLY B C 1
ATOM 8515 O O . GLY B 1 354 ? 7.191 -46.312 -3.223 1 95.44 354 GLY B O 1
ATOM 8516 N N . LEU B 1 355 ? 7.832 -44.531 -2.188 1 97.25 355 LEU B N 1
ATOM 8517 C CA . LEU B 1 355 ? 9.055 -44.406 -2.969 1 97.25 355 LEU B CA 1
ATOM 8518 C C . LEU B 1 355 ? 9.984 -45.594 -2.703 1 97.25 355 LEU B C 1
ATOM 8520 O O . LEU B 1 355 ? 10.773 -45.969 -3.574 1 97.25 355 LEU B O 1
ATOM 8524 N N . PHE B 1 356 ? 9.945 -46.188 -1.51 1 96.44 356 PHE B N 1
ATOM 8525 C CA . PHE B 1 356 ? 10.828 -47.281 -1.147 1 96.44 356 PHE B CA 1
ATOM 8526 C C . PHE B 1 356 ? 10.453 -48.531 -1.908 1 96.44 356 PHE B C 1
ATOM 8528 O O . PHE B 1 356 ? 11.305 -49.406 -2.137 1 96.44 356 PHE B O 1
ATOM 8535 N N . GLU B 1 357 ? 9.211 -48.625 -2.275 1 94.62 357 GLU B N 1
ATOM 8536 C CA . GLU B 1 357 ? 8.695 -49.844 -2.908 1 94.62 357 GLU B CA 1
ATOM 8537 C C . GLU B 1 357 ? 8.438 -49.625 -4.395 1 94.62 357 GLU B C 1
ATOM 8539 O O . GLU B 1 357 ? 8.117 -50.562 -5.125 1 94.62 357 GLU B O 1
ATOM 8544 N N . ALA B 1 358 ? 8.609 -48.438 -4.781 1 93.12 358 ALA B N 1
ATOM 8545 C CA . ALA B 1 358 ? 8.203 -48.062 -6.133 1 93.12 358 ALA B CA 1
ATOM 8546 C C . ALA B 1 358 ? 9.055 -48.75 -7.184 1 93.12 358 ALA B C 1
ATOM 8548 O O . ALA B 1 358 ? 10.266 -48.875 -7.027 1 93.12 358 ALA B O 1
ATOM 8549 N N . ASP B 1 359 ? 8.367 -49.25 -8.227 1 94.12 359 ASP B N 1
ATOM 8550 C CA . ASP B 1 359 ? 9.078 -49.719 -9.406 1 94.12 359 ASP B CA 1
ATOM 8551 C C . ASP B 1 359 ? 9.555 -48.562 -10.266 1 94.12 359 ASP B C 1
ATOM 8553 O O . ASP B 1 359 ? 8.984 -47.469 -10.219 1 94.12 359 ASP B O 1
ATOM 8557 N N . PRO B 1 360 ? 10.664 -48.812 -11 1 96.69 360 PRO B N 1
ATOM 8558 C CA . PRO B 1 360 ? 11.031 -47.781 -11.977 1 96.69 360 PRO B CA 1
ATOM 8559 C C . PRO B 1 360 ? 9.891 -47.438 -12.922 1 96.69 360 PRO B C 1
ATOM 8561 O O . PRO B 1 360 ? 9.102 -48.312 -13.297 1 96.69 360 PRO B O 1
ATOM 8564 N N . VAL B 1 361 ? 9.828 -46.219 -13.32 1 96.75 361 VAL B N 1
ATOM 8565 C CA . VAL B 1 361 ? 8.805 -45.812 -14.281 1 96.75 361 VAL B CA 1
ATOM 8566 C C . VAL B 1 361 ? 9.141 -46.375 -15.664 1 96.75 361 VAL B C 1
ATOM 8568 O O . VAL B 1 361 ? 10.297 -46.719 -15.938 1 96.75 361 VAL B O 1
ATOM 8571 N N . ASP B 1 362 ? 8.141 -46.531 -16.5 1 96.88 362 ASP B N 1
ATOM 8572 C CA . ASP B 1 362 ? 8.305 -47.062 -17.828 1 96.88 362 ASP B CA 1
ATOM 8573 C C . ASP B 1 362 ? 8.492 -45.969 -18.875 1 96.88 362 ASP B C 1
ATOM 8575 O O . ASP B 1 362 ? 7.523 -45.344 -19.281 1 96.88 362 ASP B O 1
ATOM 8579 N N . PRO B 1 363 ? 9.719 -45.812 -19.328 1 96.12 363 PRO B N 1
ATOM 8580 C CA . PRO B 1 363 ? 9.945 -44.75 -20.312 1 96.12 363 PRO B CA 1
ATOM 8581 C C . PRO B 1 363 ? 9.07 -44.906 -21.562 1 96.12 363 PRO B C 1
ATOM 8583 O O . PRO B 1 363 ? 8.734 -43.906 -22.203 1 96.12 363 PRO B O 1
ATOM 8586 N N . ASP B 1 364 ? 8.688 -46.062 -21.875 1 93.5 364 ASP B N 1
ATOM 8587 C CA . ASP B 1 364 ? 7.91 -46.344 -23.078 1 93.5 364 ASP B CA 1
ATOM 8588 C C . ASP B 1 364 ? 6.449 -45.938 -22.891 1 93.5 364 ASP B C 1
ATOM 8590 O O . ASP B 1 364 ? 5.715 -45.781 -23.859 1 93.5 364 ASP B O 1
ATOM 8594 N N . ALA B 1 365 ? 6.055 -45.781 -21.703 1 92.5 365 ALA B N 1
ATOM 8595 C CA . ALA B 1 365 ? 4.656 -45.469 -21.406 1 92.5 365 ALA B CA 1
ATOM 8596 C C . ALA B 1 365 ? 4.402 -43.969 -21.453 1 92.5 365 ALA B C 1
ATOM 8598 O O . ALA B 1 365 ? 3.25 -43.531 -21.453 1 92.5 365 ALA B O 1
ATOM 8599 N N . VAL B 1 366 ? 5.426 -43.219 -21.594 1 92.25 366 VAL B N 1
ATOM 8600 C CA . VAL B 1 366 ? 5.27 -41.75 -21.516 1 92.25 366 VAL B CA 1
ATOM 8601 C C . VAL B 1 366 ? 4.449 -41.25 -22.703 1 92.25 366 VAL B C 1
ATOM 8603 O O . VAL B 1 366 ? 3.703 -40.281 -22.578 1 92.25 366 VAL B O 1
ATOM 8606 N N . ASP B 1 367 ? 4.586 -41.812 -23.859 1 88.12 367 ASP B N 1
ATOM 8607 C CA . ASP B 1 367 ? 3.906 -41.375 -25.062 1 88.12 367 ASP B CA 1
ATOM 8608 C C . ASP B 1 367 ? 2.391 -41.5 -24.906 1 88.12 367 ASP B C 1
ATOM 8610 O O . ASP B 1 367 ? 1.643 -40.75 -25.562 1 88.12 367 ASP B O 1
ATOM 8614 N N . ASP B 1 368 ? 1.98 -42.344 -24.047 1 92.62 368 ASP B N 1
ATOM 8615 C CA . ASP B 1 368 ? 0.552 -42.562 -23.859 1 92.62 368 ASP B CA 1
ATOM 8616 C C . ASP B 1 368 ? -0.072 -41.469 -23.016 1 92.62 368 ASP B C 1
ATOM 8618 O O . ASP B 1 368 ? -1.293 -41.281 -23 1 92.62 368 ASP B O 1
ATOM 8622 N N . VAL B 1 369 ? 0.737 -40.719 -22.406 1 95.31 369 VAL B N 1
ATOM 8623 C CA . VAL B 1 369 ? 0.125 -39.812 -21.469 1 95.31 369 VAL B CA 1
ATOM 8624 C C . VAL B 1 369 ? 0.588 -38.375 -21.75 1 95.31 369 VAL B C 1
ATOM 8626 O O . VAL B 1 369 ? 0.26 -37.438 -21.016 1 95.31 369 VAL B O 1
ATOM 8629 N N . PHE B 1 370 ? 1.369 -38.125 -22.734 1 95 370 PHE B N 1
ATOM 8630 C CA . PHE B 1 370 ? 1.795 -36.781 -23.094 1 95 370 PHE B CA 1
ATOM 8631 C C . PHE B 1 370 ? 1.183 -36.375 -24.438 1 95 370 PHE B C 1
ATOM 8633 O O . PHE B 1 370 ? 1.212 -37.156 -25.406 1 95 370 PHE B O 1
ATOM 8640 N N . GLU B 1 371 ? 0.658 -35.125 -24.406 1 91.06 371 GLU B N 1
ATOM 8641 C CA . GLU B 1 371 ? 0.169 -34.438 -25.609 1 91.06 371 GLU B CA 1
ATOM 8642 C C . GLU B 1 371 ? -0.841 -35.312 -26.359 1 91.06 371 GLU B C 1
ATOM 8644 O O . GLU B 1 371 ? -0.698 -35.562 -27.547 1 91.06 371 GLU B O 1
ATOM 8649 N N . THR B 1 372 ? -1.784 -35.875 -25.641 1 94.62 372 THR B N 1
ATOM 8650 C CA . THR B 1 372 ? -2.857 -36.656 -26.234 1 94.62 372 THR B CA 1
ATOM 8651 C C . THR B 1 372 ? -3.934 -35.75 -26.828 1 94.62 372 THR B C 1
ATOM 8653 O O . THR B 1 372 ? -4.016 -34.562 -26.484 1 94.62 372 THR B O 1
ATOM 8656 N N . ASP B 1 373 ? -4.758 -36.344 -27.719 1 96 373 ASP B N 1
ATOM 8657 C CA . ASP B 1 373 ? -5.875 -35.594 -28.297 1 96 373 ASP B CA 1
ATOM 8658 C C . ASP B 1 373 ? -6.828 -35.094 -27.219 1 96 373 ASP B C 1
ATOM 8660 O O . ASP B 1 373 ? -7.371 -34 -27.312 1 96 373 ASP B O 1
ATOM 8664 N N . GLY B 1 374 ? -6.98 -35.938 -26.219 1 97.44 374 GLY B N 1
ATOM 8665 C CA . GLY B 1 374 ? -7.824 -35.531 -25.109 1 97.44 374 GLY B CA 1
ATOM 8666 C C . GLY B 1 374 ? -7.285 -34.344 -24.328 1 97.44 374 GLY B C 1
ATOM 8667 O O . GLY B 1 374 ? -8.047 -33.469 -23.922 1 97.44 374 GLY B O 1
ATOM 8668 N N . GLN B 1 375 ? -5.996 -34.375 -24.125 1 97.31 375 GLN B N 1
ATOM 8669 C CA . GLN B 1 375 ? -5.352 -33.25 -23.422 1 97.31 375 GLN B CA 1
ATOM 8670 C C . GLN B 1 375 ? -5.438 -31.969 -24.234 1 97.31 375 GLN B C 1
ATOM 8672 O O . GLN B 1 375 ? -5.672 -30.891 -23.672 1 97.31 375 GLN B O 1
ATOM 8677 N N . ARG B 1 376 ? -5.27 -32 -25.5 1 97.06 376 ARG B N 1
ATOM 8678 C CA . ARG B 1 376 ? -5.402 -30.828 -26.375 1 97.06 376 ARG B CA 1
ATOM 8679 C C . ARG B 1 376 ? -6.836 -30.312 -26.359 1 97.06 376 ARG B C 1
ATOM 8681 O O . ARG B 1 376 ? -7.062 -29.094 -26.312 1 97.06 376 ARG B O 1
ATOM 8688 N N . ALA B 1 377 ? -7.785 -31.219 -26.422 1 98.44 377 ALA B N 1
ATOM 8689 C CA . ALA B 1 377 ? -9.195 -30.828 -26.344 1 98.44 377 ALA B CA 1
ATOM 8690 C C . ALA B 1 377 ? -9.508 -30.141 -25.031 1 98.44 377 ALA B C 1
ATOM 8692 O O . ALA B 1 377 ? -10.266 -29.172 -24.984 1 98.44 377 ALA B O 1
ATOM 8693 N N . LEU B 1 378 ? -8.945 -30.672 -23.953 1 98.62 378 LEU B N 1
ATOM 8694 C CA . LEU B 1 378 ? -9.125 -30.078 -22.641 1 98.62 378 LEU B CA 1
ATOM 8695 C C . LEU B 1 378 ? -8.508 -28.688 -22.578 1 98.62 378 LEU B C 1
ATOM 8697 O O . LEU B 1 378 ? -9.094 -27.766 -22 1 98.62 378 LEU B O 1
ATOM 8701 N N . ALA B 1 379 ? -7.301 -28.547 -23.141 1 98.75 379 ALA B N 1
ATOM 8702 C CA . ALA B 1 379 ? -6.641 -27.25 -23.188 1 98.75 379 ALA B CA 1
ATOM 8703 C C . ALA B 1 379 ? -7.488 -26.234 -23.969 1 98.75 379 ALA B C 1
ATOM 8705 O O . ALA B 1 379 ? -7.602 -25.078 -23.562 1 98.75 379 ALA B O 1
ATOM 8706 N N . ARG B 1 380 ? -8.078 -26.641 -25.078 1 98.75 380 ARG B N 1
ATOM 8707 C CA . ARG B 1 380 ? -8.938 -25.766 -25.875 1 98.75 380 ARG B CA 1
ATOM 8708 C C . ARG B 1 380 ? -10.188 -25.375 -25.109 1 98.75 380 ARG B C 1
ATOM 8710 O O . ARG B 1 380 ? -10.602 -24.219 -25.141 1 98.75 380 ARG B O 1
ATOM 8717 N N . ARG B 1 381 ? -10.773 -26.344 -24.438 1 98.81 381 ARG B N 1
ATOM 8718 C CA . ARG B 1 381 ? -11.945 -26.062 -23.609 1 98.81 381 ARG B CA 1
ATOM 8719 C C . ARG B 1 381 ? -11.617 -25.016 -22.547 1 98.81 381 ARG B C 1
ATOM 8721 O O . ARG B 1 381 ? -12.359 -24.062 -22.344 1 98.81 381 ARG B O 1
ATOM 8728 N N . ALA B 1 382 ? -10.484 -25.234 -21.844 1 98.88 382 ALA B N 1
ATOM 8729 C CA . ALA B 1 382 ? -10.07 -24.297 -20.797 1 98.88 382 ALA B CA 1
ATOM 8730 C C . ALA B 1 382 ? -9.836 -22.906 -21.375 1 98.88 382 ALA B C 1
ATOM 8732 O O . ALA B 1 382 ? -10.211 -21.906 -20.766 1 98.88 382 ALA B O 1
ATOM 8733 N N . ALA B 1 383 ? -9.203 -22.859 -22.516 1 98.88 383 ALA B N 1
ATOM 8734 C CA . ALA B 1 383 ? -8.922 -21.578 -23.156 1 98.88 383 ALA B CA 1
ATOM 8735 C C . ALA B 1 383 ? -10.211 -20.828 -23.5 1 98.88 383 ALA B C 1
ATOM 8737 O O . ALA B 1 383 ? -10.367 -19.656 -23.156 1 98.88 383 ALA B O 1
ATOM 8738 N N . ARG B 1 384 ? -11.141 -21.469 -24.203 1 98.62 384 ARG B N 1
ATOM 8739 C CA . ARG B 1 384 ? -12.344 -20.781 -24.656 1 98.62 384 ARG B CA 1
ATOM 8740 C C . ARG B 1 384 ? -13.219 -20.391 -23.469 1 98.62 384 ARG B C 1
ATOM 8742 O O . ARG B 1 384 ? -13.867 -19.344 -23.484 1 98.62 384 ARG B O 1
ATOM 8749 N N . GLU B 1 385 ? -13.203 -21.219 -22.344 1 98.69 385 GLU B N 1
ATOM 8750 C CA . GLU B 1 385 ? -14.023 -20.922 -21.172 1 98.69 385 GLU B CA 1
ATOM 8751 C C . GLU B 1 385 ? -13.398 -19.812 -20.328 1 98.69 385 GLU B C 1
ATOM 8753 O O . GLU B 1 385 ? -14.078 -19.203 -19.5 1 98.69 385 GLU B O 1
ATOM 8758 N N . SER B 1 386 ? -12.109 -19.562 -20.562 1 98.56 386 SER B N 1
ATOM 8759 C CA . SER B 1 386 ? -11.414 -18.516 -19.828 1 98.56 386 SER B CA 1
ATOM 8760 C C . SER B 1 386 ? -11.586 -17.156 -20.484 1 98.56 386 SER B C 1
ATOM 8762 O O . SER B 1 386 ? -11.398 -16.109 -19.844 1 98.56 386 SER B O 1
ATOM 8764 N N . VAL B 1 387 ? -11.906 -17.062 -21.781 1 98.88 387 VAL B N 1
ATOM 8765 C CA . VAL B 1 387 ? -12.062 -15.797 -22.484 1 98.88 387 VAL B CA 1
ATOM 8766 C C . VAL B 1 387 ? -13.211 -14.992 -21.875 1 98.88 387 VAL B C 1
ATOM 8768 O O . VAL B 1 387 ? -14.32 -15.508 -21.719 1 98.88 387 VAL B O 1
ATOM 8771 N N . THR B 1 388 ? -12.961 -13.805 -21.484 1 98.88 388 THR B N 1
ATOM 8772 C CA . THR B 1 388 ? -13.945 -12.922 -20.859 1 98.88 388 THR B CA 1
ATOM 8773 C C . THR B 1 388 ? -14.297 -11.766 -21.797 1 98.88 388 THR B C 1
ATOM 8775 O O . THR B 1 388 ? -13.43 -10.969 -22.156 1 98.88 388 THR B O 1
ATOM 8778 N N . LEU B 1 389 ? -15.555 -11.695 -22.203 1 98.88 389 LEU B N 1
ATOM 8779 C CA . LEU B 1 389 ? -16.031 -10.531 -22.953 1 98.88 389 LEU B CA 1
ATOM 8780 C C . LEU B 1 389 ? -16.266 -9.344 -22.016 1 98.88 389 LEU B C 1
ATOM 8782 O O . LEU B 1 389 ? -17.141 -9.383 -21.156 1 98.88 389 LEU B O 1
ATOM 8786 N N . LEU B 1 390 ? -15.445 -8.344 -22.172 1 98.75 390 LEU B N 1
ATOM 8787 C CA . LEU B 1 390 ? -15.516 -7.195 -21.281 1 98.75 390 LEU B CA 1
ATOM 8788 C C . LEU B 1 390 ? -16.625 -6.238 -21.703 1 98.75 390 LEU B C 1
ATOM 8790 O O . LEU B 1 390 ? -17.328 -5.68 -20.859 1 98.75 390 LEU B O 1
ATOM 8794 N N . GLN B 1 391 ? -16.703 -5.941 -22.953 1 98.06 391 GLN B N 1
ATOM 8795 C CA . GLN B 1 391 ? -17.766 -5.105 -23.5 1 98.06 391 GLN B CA 1
ATOM 8796 C C . GLN B 1 391 ? -17.984 -5.391 -24.984 1 98.06 391 GLN B C 1
ATOM 8798 O O . GLN B 1 391 ? -17.062 -5.797 -25.688 1 98.06 391 GLN B O 1
ATOM 8803 N N . ASP B 1 392 ? -19.188 -5.293 -25.453 1 97.38 392 ASP B N 1
ATOM 8804 C CA . ASP B 1 392 ? -19.562 -5.379 -26.859 1 97.38 392 ASP B CA 1
ATOM 8805 C C . ASP B 1 392 ? -20.641 -4.359 -27.203 1 97.38 392 ASP B C 1
ATOM 8807 O O . ASP B 1 392 ? -21.75 -4.73 -27.594 1 97.38 392 ASP B O 1
ATOM 8811 N N . GLU B 1 393 ? -20.266 -3.154 -27.141 1 92.38 393 GLU B N 1
ATOM 8812 C CA . GLU B 1 393 ? -21.203 -2.059 -27.344 1 92.38 393 GLU B CA 1
ATOM 8813 C C . GLU B 1 393 ? -21.625 -1.947 -28.812 1 92.38 393 GLU B C 1
ATOM 8815 O O . GLU B 1 393 ? -22.703 -1.444 -29.109 1 92.38 393 GLU B O 1
ATOM 8820 N N . ALA B 1 394 ? -20.766 -2.447 -29.656 1 89.94 394 ALA B N 1
ATOM 8821 C CA . ALA B 1 394 ? -21.031 -2.355 -31.094 1 89.94 394 ALA B CA 1
ATOM 8822 C C . ALA B 1 394 ? -21.844 -3.555 -31.578 1 89.94 394 ALA B C 1
ATOM 8824 O O . ALA B 1 394 ? -22.266 -3.6 -32.719 1 89.94 394 ALA B O 1
ATOM 8825 N N . ASP B 1 395 ? -22.109 -4.496 -30.734 1 92.56 395 ASP B N 1
ATOM 8826 C CA . ASP B 1 395 ? -22.828 -5.719 -31.109 1 92.56 395 ASP B CA 1
ATOM 8827 C C . ASP B 1 395 ? -22.219 -6.355 -32.344 1 92.56 395 ASP B C 1
ATOM 8829 O O . ASP B 1 395 ? -22.938 -6.641 -33.312 1 92.56 395 ASP B O 1
ATOM 8833 N N . VAL B 1 396 ? -20.906 -6.438 -32.281 1 95.19 396 VAL B N 1
ATOM 8834 C CA . VAL B 1 396 ? -20.156 -6.965 -33.438 1 95.19 396 VAL B CA 1
ATOM 8835 C C . VAL B 1 396 ? -20.016 -8.477 -33.281 1 95.19 396 VAL B C 1
ATOM 8837 O O . VAL B 1 396 ? -19.953 -9.195 -34.281 1 95.19 396 VAL B O 1
ATOM 8840 N N . LEU B 1 397 ? -19.891 -9.016 -32.125 1 97.56 397 LEU B N 1
ATOM 8841 C CA . LEU B 1 397 ? -19.672 -10.438 -31.891 1 97.56 397 LEU B CA 1
ATOM 8842 C C . LEU B 1 397 ? -20.984 -11.164 -31.641 1 97.56 397 LEU B C 1
ATOM 8844 O O . LEU B 1 397 ? -21.938 -10.578 -31.109 1 97.56 397 LEU B O 1
ATOM 8848 N N . PRO B 1 398 ? -21.078 -12.383 -32.031 1 97.94 398 PRO B N 1
ATOM 8849 C CA . PRO B 1 398 ? -20.031 -13.18 -32.656 1 97.94 398 PRO B CA 1
ATOM 8850 C C . PRO B 1 398 ? -19.906 -12.914 -34.156 1 97.94 398 PRO B C 1
ATOM 8852 O O . PRO B 1 398 ? -20.891 -12.492 -34.781 1 97.94 398 PRO B O 1
ATOM 8855 N N . LEU B 1 399 ? -18.781 -13.172 -34.656 1 97.94 399 LEU B N 1
ATOM 8856 C CA . LEU B 1 399 ? -18.547 -13.047 -36.094 1 97.94 399 LEU B CA 1
ATOM 8857 C C . LEU B 1 399 ? -19.094 -14.25 -36.844 1 97.94 399 LEU B C 1
ATOM 8859 O O . LEU B 1 399 ? -18.891 -15.391 -36.438 1 97.94 399 LEU B O 1
ATOM 8863 N N . ASP B 1 400 ? -19.812 -14.008 -37.906 1 95.94 400 ASP B N 1
ATOM 8864 C CA . ASP B 1 400 ? -20.297 -15.07 -38.781 1 95.94 400 ASP B CA 1
ATOM 8865 C C . ASP B 1 400 ? -19.312 -15.336 -39.906 1 95.94 400 ASP B C 1
ATOM 8867 O O . ASP B 1 400 ? -19.219 -14.539 -40.844 1 95.94 400 ASP B O 1
ATOM 8871 N N . PRO B 1 401 ? -18.656 -16.453 -39.844 1 94.44 401 PRO B N 1
ATOM 8872 C CA . PRO B 1 401 ? -17.641 -16.719 -40.844 1 94.44 401 PRO B CA 1
ATOM 8873 C C . PRO B 1 401 ? -18.219 -16.719 -42.281 1 94.44 401 PRO B C 1
ATOM 8875 O O . PRO B 1 401 ? -17.484 -16.484 -43.25 1 94.44 401 PRO B O 1
ATOM 8878 N N . ASP B 1 402 ? -19.5 -16.922 -42.469 1 94.62 402 ASP B N 1
ATOM 8879 C CA . ASP B 1 402 ? -20.125 -16.938 -43.781 1 94.62 402 ASP B CA 1
ATOM 8880 C C . ASP B 1 402 ? -20.453 -15.531 -44.25 1 94.62 402 ASP B C 1
ATOM 8882 O O . ASP B 1 402 ? -20.562 -15.289 -45.469 1 94.62 402 ASP B O 1
ATOM 8886 N N . ALA B 1 403 ? -20.578 -14.672 -43.344 1 94.94 403 ALA B N 1
ATOM 8887 C CA . ALA B 1 403 ? -20.969 -13.305 -43.688 1 94.94 403 ALA B CA 1
ATOM 8888 C C . ALA B 1 403 ? -19.75 -12.398 -43.781 1 94.94 403 ALA B C 1
ATOM 8890 O O . ALA B 1 403 ? -19.781 -11.398 -44.531 1 94.94 403 ALA B O 1
ATOM 8891 N N . VAL B 1 404 ? -18.688 -12.75 -43.125 1 96.56 404 VAL B N 1
ATOM 8892 C CA . VAL B 1 404 ? -17.469 -11.945 -43.125 1 96.56 404 VAL B CA 1
ATOM 8893 C C . VAL B 1 404 ? -16.562 -12.383 -44.281 1 96.56 404 VAL B C 1
ATOM 8895 O O . VAL B 1 404 ? -16.109 -13.531 -44.312 1 96.56 404 VAL B O 1
ATOM 8898 N N . GLU B 1 405 ? -16.266 -11.516 -45.188 1 96.75 405 GLU B N 1
ATOM 8899 C CA . GLU B 1 405 ? -15.477 -11.867 -46.375 1 96.75 405 GLU B CA 1
ATOM 8900 C C . GLU B 1 405 ? -13.992 -11.609 -46.156 1 96.75 405 GLU B C 1
ATOM 8902 O O . GLU B 1 405 ? -13.148 -12.227 -46.781 1 96.75 405 GLU B O 1
ATOM 8907 N N . SER B 1 406 ? -13.711 -10.688 -45.312 1 98.19 406 SER B N 1
ATOM 8908 C CA . SER B 1 406 ? -12.32 -10.336 -45.062 1 98.19 406 SER B CA 1
ATOM 8909 C C . SER B 1 406 ? -12.094 -9.922 -43.625 1 98.19 406 SER B C 1
ATOM 8911 O O . SER B 1 406 ? -12.914 -9.203 -43.031 1 98.19 406 SER B O 1
ATOM 8913 N N . VAL B 1 407 ? -11.023 -10.422 -43.031 1 98.62 407 VAL B N 1
ATOM 8914 C CA . VAL B 1 407 ? -10.633 -10.125 -41.656 1 98.62 407 VAL B CA 1
ATOM 8915 C C . VAL B 1 407 ? -9.227 -9.539 -41.625 1 98.62 407 VAL B C 1
ATOM 8917 O O . VAL B 1 407 ? -8.297 -10.117 -42.219 1 98.62 407 VAL B O 1
ATOM 8920 N N . ALA B 1 408 ? -9.016 -8.352 -41.031 1 98.81 408 ALA B N 1
ATOM 8921 C CA . ALA B 1 408 ? -7.68 -7.844 -40.719 1 98.81 408 ALA B CA 1
ATOM 8922 C C . ALA B 1 408 ? -7.238 -8.266 -39.312 1 98.81 408 ALA B C 1
ATOM 8924 O O . ALA B 1 408 ? -7.773 -7.77 -38.312 1 98.81 408 ALA B O 1
ATOM 8925 N N . ALA B 1 409 ? -6.348 -9.234 -39.219 1 98.75 409 ALA B N 1
ATOM 8926 C CA . ALA B 1 409 ? -5.738 -9.617 -37.969 1 98.75 409 ALA B CA 1
ATOM 8927 C C . ALA B 1 409 ? -4.504 -8.773 -37.656 1 98.75 409 ALA B C 1
ATOM 8929 O O . ALA B 1 409 ? -3.451 -8.961 -38.281 1 98.75 409 ALA B O 1
ATOM 8930 N N . ILE B 1 410 ? -4.605 -7.891 -36.719 1 98.62 410 ILE B N 1
ATOM 8931 C CA . ILE B 1 410 ? -3.514 -6.957 -36.438 1 98.62 410 ILE B CA 1
ATOM 8932 C C . ILE B 1 410 ? -3.059 -7.082 -35 1 98.62 410 ILE B C 1
ATOM 8934 O O . ILE B 1 410 ? -3.689 -7.781 -34.188 1 98.62 410 ILE B O 1
ATOM 8938 N N . GLY B 1 411 ? -1.957 -6.418 -34.625 1 98.38 411 GLY B N 1
ATOM 8939 C CA . GLY B 1 411 ? -1.402 -6.391 -33.281 1 98.38 411 GLY B CA 1
ATOM 8940 C C . GLY B 1 411 ? -0.244 -7.352 -33.094 1 98.38 411 GLY B C 1
ATOM 8941 O O . GLY B 1 411 ? -0.152 -8.367 -33.781 1 98.38 411 GLY B O 1
ATOM 8942 N N . PRO B 1 412 ? 0.531 -7.051 -32.062 1 97.88 412 PRO B N 1
ATOM 8943 C CA . PRO B 1 412 ? 1.756 -7.828 -31.875 1 97.88 412 PRO B CA 1
ATOM 8944 C C . PRO B 1 412 ? 1.484 -9.227 -31.328 1 97.88 412 PRO B C 1
ATOM 8946 O O . PRO B 1 412 ? 2.361 -10.094 -31.375 1 97.88 412 PRO B O 1
ATOM 8949 N N . LYS B 1 413 ? 0.305 -9.5 -30.859 1 98.06 413 LYS B N 1
ATOM 8950 C CA . LYS B 1 413 ? 0.006 -10.781 -30.219 1 98.06 413 LYS B CA 1
ATOM 8951 C C . LYS B 1 413 ? -0.682 -11.734 -31.188 1 98.06 413 LYS B C 1
ATOM 8953 O O . LYS B 1 413 ? -1.003 -12.867 -30.828 1 98.06 413 LYS B O 1
ATOM 8958 N N . ALA B 1 414 ? -0.834 -11.32 -32.438 1 98.19 414 ALA B N 1
ATOM 8959 C CA . ALA B 1 414 ? -1.63 -12.094 -33.375 1 98.19 414 ALA B CA 1
ATOM 8960 C C . ALA B 1 414 ? -0.93 -13.398 -33.75 1 98.19 414 ALA B C 1
ATOM 8962 O O . ALA B 1 414 ? -1.575 -14.438 -33.875 1 98.19 414 ALA B O 1
ATOM 8963 N N . ASP B 1 415 ? 0.356 -13.375 -33.938 1 95.62 415 ASP B N 1
ATOM 8964 C CA . ASP B 1 415 ? 1.067 -14.547 -34.438 1 95.62 415 ASP B CA 1
ATOM 8965 C C . ASP B 1 415 ? 2.164 -14.977 -33.469 1 95.62 415 ASP B C 1
ATOM 8967 O O . ASP B 1 415 ? 2.969 -15.859 -33.781 1 95.62 415 ASP B O 1
ATOM 8971 N N . ALA B 1 416 ? 2.164 -14.461 -32.281 1 89.31 416 ALA B N 1
ATOM 8972 C CA . ALA B 1 416 ? 3.205 -14.758 -31.297 1 89.31 416 ALA B CA 1
ATOM 8973 C C . ALA B 1 416 ? 2.777 -15.898 -30.375 1 89.31 416 ALA B C 1
ATOM 8975 O O . ALA B 1 416 ? 2.16 -15.664 -29.344 1 89.31 416 ALA B O 1
ATOM 8976 N N . THR B 1 417 ? 3.254 -17.125 -30.75 1 91.38 417 THR B N 1
ATOM 8977 C CA . THR B 1 417 ? 2.82 -18.281 -29.969 1 91.38 417 THR B CA 1
ATOM 8978 C C . THR B 1 417 ? 3.371 -18.219 -28.547 1 91.38 417 THR B C 1
ATOM 8980 O O . THR B 1 417 ? 2.697 -18.609 -27.594 1 91.38 417 THR B O 1
ATOM 8983 N N . GLU B 1 418 ? 4.586 -17.719 -28.391 1 89.06 418 GLU B N 1
ATOM 8984 C CA . GLU B 1 418 ? 5.184 -17.594 -27.062 1 89.06 418 GLU B CA 1
ATOM 8985 C C . GLU B 1 418 ? 4.395 -16.625 -26.188 1 89.06 418 GLU B C 1
ATOM 8987 O O . GLU B 1 418 ? 4.434 -16.703 -24.969 1 89.06 418 GLU B O 1
ATOM 8992 N N . GLY B 1 419 ? 3.672 -15.75 -26.875 1 93.69 419 GLY B N 1
ATOM 8993 C CA . GLY B 1 419 ? 2.906 -14.734 -26.172 1 93.69 419 GLY B CA 1
ATOM 8994 C C . GLY B 1 419 ? 1.646 -15.281 -25.531 1 93.69 419 GLY B C 1
ATOM 8995 O O . GLY B 1 419 ? 0.954 -14.562 -24.812 1 93.69 419 GLY B O 1
ATOM 8996 N N . LEU B 1 420 ? 1.381 -16.562 -25.75 1 97.12 420 LEU B N 1
ATOM 8997 C CA . LEU B 1 420 ? 0.192 -17.188 -25.172 1 97.12 420 LEU B CA 1
ATOM 8998 C C . LEU B 1 420 ? 0.524 -17.906 -23.875 1 97.12 420 LEU B C 1
ATOM 9000 O O . LEU B 1 420 ? -0.366 -18.438 -23.203 1 97.12 420 LEU B O 1
ATOM 9004 N N . LEU B 1 421 ? 1.794 -17.906 -23.469 1 96.75 421 LEU B N 1
ATOM 9005 C CA . LEU B 1 421 ? 2.287 -18.734 -22.375 1 96.75 421 LEU B CA 1
ATOM 9006 C C . LEU B 1 421 ? 2.686 -17.875 -21.188 1 96.75 421 LEU B C 1
ATOM 9008 O O . LEU B 1 421 ? 3.162 -16.75 -21.359 1 96.75 421 LEU B O 1
ATOM 9012 N N . GLY B 1 422 ? 2.449 -18.438 -19.938 1 96.94 422 GLY B N 1
ATOM 9013 C CA . GLY B 1 422 ? 2.865 -17.781 -18.703 1 96.94 422 GLY B CA 1
ATOM 9014 C C . GLY B 1 422 ? 4.301 -18.094 -18.328 1 96.94 422 GLY B C 1
ATOM 9015 O O . GLY B 1 422 ? 4.91 -19.016 -18.859 1 96.94 422 GLY B O 1
ATOM 9016 N N . ASP B 1 423 ? 4.863 -17.344 -17.375 1 96.12 423 ASP B N 1
ATOM 9017 C CA . ASP B 1 423 ? 6.277 -17.359 -17.016 1 96.12 423 ASP B CA 1
ATOM 9018 C C . ASP B 1 423 ? 6.695 -18.75 -16.547 1 96.12 423 ASP B C 1
ATOM 9020 O O . ASP B 1 423 ? 7.863 -19.125 -16.656 1 96.12 423 ASP B O 1
ATOM 9024 N N . TYR B 1 424 ? 5.855 -19.594 -16.078 1 95.19 424 TYR B N 1
ATOM 9025 C CA . TYR B 1 424 ? 6.176 -20.938 -15.617 1 95.19 424 TYR B CA 1
ATOM 9026 C C . TYR B 1 424 ? 5.637 -21.984 -16.578 1 95.19 424 TYR B C 1
ATOM 9028 O O . TYR B 1 424 ? 5.293 -23.094 -16.172 1 95.19 424 TYR B O 1
ATOM 9036 N N . ALA B 1 425 ? 5.48 -21.625 -17.828 1 95.06 425 ALA B N 1
ATOM 9037 C CA . ALA B 1 425 ? 5.41 -22.547 -18.953 1 95.06 425 ALA B CA 1
ATOM 9038 C C . ALA B 1 425 ? 6.781 -22.719 -19.609 1 95.06 425 ALA B C 1
ATOM 9040 O O . ALA B 1 425 ? 7.57 -21.766 -19.672 1 95.06 425 ALA B O 1
ATOM 9041 N N . TYR B 1 426 ? 7.062 -23.859 -20.156 1 93.06 426 TYR B N 1
ATOM 9042 C CA . TYR B 1 426 ? 8.398 -24.281 -20.562 1 93.06 426 TYR B CA 1
ATOM 9043 C C . TYR B 1 426 ? 9.047 -23.266 -21.484 1 93.06 426 TYR B C 1
ATOM 9045 O O . TYR B 1 426 ? 10.133 -22.75 -21.188 1 93.06 426 TYR B O 1
ATOM 9053 N N . LEU B 1 427 ? 8.336 -22.812 -22.5 1 90.56 427 LEU B N 1
ATOM 9054 C CA . LEU B 1 427 ? 8.945 -21.938 -23.516 1 90.56 427 LEU B CA 1
ATOM 9055 C C . LEU B 1 427 ? 9.023 -20.5 -23.016 1 90.56 427 LEU B C 1
ATOM 9057 O O . LEU B 1 427 ? 9.898 -19.75 -23.438 1 90.56 427 LEU B O 1
ATOM 9061 N N . ALA B 1 428 ? 8.125 -20.094 -22.188 1 90.25 428 ALA B N 1
ATOM 9062 C CA . ALA B 1 428 ? 8.195 -18.766 -21.594 1 90.25 428 ALA B CA 1
ATOM 9063 C C . ALA B 1 428 ? 9.289 -18.703 -20.531 1 90.25 428 ALA B C 1
ATOM 9065 O O . ALA B 1 428 ? 9.93 -17.656 -20.359 1 90.25 428 ALA B O 1
ATOM 9066 N N . HIS B 1 429 ? 9.492 -19.766 -19.891 1 87.19 429 HIS B N 1
ATOM 9067 C CA . HIS B 1 429 ? 10.484 -19.875 -18.812 1 87.19 429 HIS B CA 1
ATOM 9068 C C . HIS B 1 429 ? 11.898 -19.859 -19.375 1 87.19 429 HIS B C 1
ATOM 9070 O O . HIS B 1 429 ? 12.828 -19.375 -18.719 1 87.19 429 HIS B O 1
ATOM 9076 N N . PHE B 1 430 ? 12.07 -20.406 -20.578 1 85 430 PHE B N 1
ATOM 9077 C CA . PHE B 1 430 ? 13.344 -20.453 -21.297 1 85 430 PHE B CA 1
ATOM 9078 C C . PHE B 1 430 ? 13.219 -19.797 -22.656 1 85 430 PHE B C 1
ATOM 9080 O O . PHE B 1 430 ? 13.211 -20.484 -23.688 1 85 430 PHE B O 1
ATOM 9087 N N . PRO B 1 431 ? 13.219 -18.484 -22.641 1 78.19 431 PRO B N 1
ATOM 9088 C CA . PRO B 1 431 ? 12.891 -17.75 -23.859 1 78.19 431 PRO B CA 1
ATOM 9089 C C . PRO B 1 431 ? 13.898 -17.969 -24.984 1 78.19 431 PRO B C 1
ATOM 9091 O O . PRO B 1 431 ? 13.633 -17.625 -26.141 1 78.19 431 PRO B O 1
ATOM 9094 N N . GLU B 1 432 ? 15 -18.562 -24.688 1 78.69 432 GLU B N 1
ATOM 9095 C CA . GLU B 1 432 ? 16 -18.859 -25.703 1 78.69 432 GLU B CA 1
ATOM 9096 C C . GLU B 1 432 ? 15.617 -20.109 -26.5 1 78.69 432 GLU B C 1
ATOM 9098 O O . GLU B 1 432 ? 16.172 -20.359 -27.578 1 78.69 432 GLU B O 1
ATOM 9103 N N . LEU B 1 433 ? 14.633 -20.859 -26.016 1 78.88 433 LEU B N 1
ATOM 9104 C CA . LEU B 1 433 ? 14.188 -22.094 -26.672 1 78.88 433 LEU B CA 1
ATOM 9105 C C . LEU B 1 433 ? 13.078 -21.797 -27.672 1 78.88 433 LEU B C 1
ATOM 9107 O O . LEU B 1 433 ? 12.445 -20.734 -27.609 1 78.88 433 LEU B O 1
ATOM 9111 N N . ASP B 1 434 ? 12.961 -22.688 -28.672 1 71.31 434 ASP B N 1
ATOM 9112 C CA . ASP B 1 434 ? 11.898 -22.547 -29.656 1 71.31 434 ASP B CA 1
ATOM 9113 C C . ASP B 1 434 ? 10.906 -23.719 -29.578 1 71.31 434 ASP B C 1
ATOM 9115 O O . ASP B 1 434 ? 10.984 -24.531 -28.656 1 71.31 434 ASP B O 1
ATOM 9119 N N . ASP B 1 435 ? 9.852 -23.641 -30.375 1 68.44 435 ASP B N 1
ATOM 9120 C CA . ASP B 1 435 ? 8.75 -24.594 -30.328 1 68.44 435 ASP B CA 1
ATOM 9121 C C . ASP B 1 435 ? 9.25 -26.031 -30.516 1 68.44 435 ASP B C 1
ATOM 9123 O O . ASP B 1 435 ? 8.727 -26.953 -29.906 1 68.44 435 ASP B O 1
ATOM 9127 N N . ALA B 1 436 ? 10.148 -26.094 -31.391 1 69.06 436 ALA B N 1
ATOM 9128 C CA . ALA B 1 436 ? 10.68 -27.422 -31.625 1 69.06 436 ALA B CA 1
ATOM 9129 C C . ALA B 1 436 ? 11.281 -28.016 -30.359 1 69.06 436 ALA B C 1
ATOM 9131 O O . ALA B 1 436 ? 11.141 -29.219 -30.094 1 69.06 436 ALA B O 1
ATOM 9132 N N . ASP B 1 437 ? 11.742 -27.141 -29.609 1 74.5 437 ASP B N 1
ATOM 9133 C CA . ASP B 1 437 ? 12.32 -27.562 -28.344 1 74.5 437 ASP B CA 1
ATOM 9134 C C . ASP B 1 437 ? 11.234 -28.016 -27.359 1 74.5 437 ASP B C 1
ATOM 9136 O O . ASP B 1 437 ? 11.469 -28.875 -26.516 1 74.5 437 ASP B O 1
ATOM 9140 N N . ALA B 1 438 ? 10.125 -27.422 -27.5 1 78 438 ALA B N 1
ATOM 9141 C CA . ALA B 1 438 ? 9.031 -27.719 -26.578 1 78 438 ALA B CA 1
ATOM 9142 C C . ALA B 1 438 ? 8.297 -29 -26.984 1 78 438 ALA B C 1
ATOM 9144 O O . ALA B 1 438 ? 7.586 -29.609 -26.172 1 78 438 ALA B O 1
ATOM 9145 N N . GLY B 1 439 ? 8.453 -29.406 -28.172 1 79.81 439 GLY B N 1
ATOM 9146 C CA . GLY B 1 439 ? 7.781 -30.609 -28.656 1 79.81 439 GLY B CA 1
ATOM 9147 C C . GLY B 1 439 ? 6.27 -30.484 -28.672 1 79.81 439 GLY B C 1
ATOM 9148 O O . GLY B 1 439 ? 5.555 -31.469 -28.484 1 79.81 439 GLY B O 1
ATOM 9149 N N . ILE B 1 440 ? 5.727 -29.312 -28.625 1 85.5 440 ILE B N 1
ATOM 9150 C CA . ILE B 1 440 ? 4.285 -29.109 -28.688 1 85.5 440 ILE B CA 1
ATOM 9151 C C . ILE B 1 440 ? 3.951 -28.125 -29.812 1 85.5 440 ILE B C 1
ATOM 9153 O O . ILE B 1 440 ? 4.766 -27.266 -30.156 1 85.5 440 ILE B O 1
ATOM 9157 N N . ASP B 1 441 ? 2.77 -28.312 -30.375 1 91 441 ASP B N 1
ATOM 9158 C CA . ASP B 1 441 ? 2.242 -27.391 -31.375 1 91 441 ASP B CA 1
ATOM 9159 C C . ASP B 1 441 ? 1.339 -26.344 -30.734 1 91 441 ASP B C 1
ATOM 9161 O O . ASP B 1 441 ? 0.297 -26.672 -30.156 1 91 441 ASP B O 1
ATOM 9165 N N . ILE B 1 442 ? 1.722 -25.141 -30.797 1 95 442 ILE B N 1
ATOM 9166 C CA . ILE B 1 442 ? 0.936 -24.062 -30.203 1 95 442 ILE B CA 1
ATOM 9167 C C . ILE B 1 442 ? 0.151 -23.344 -31.297 1 95 442 ILE B C 1
ATOM 9169 O O . ILE B 1 442 ? 0.726 -22.906 -32.281 1 95 442 ILE B O 1
ATOM 9173 N N . VAL B 1 443 ? -1.127 -23.172 -31.125 1 97.06 443 VAL B N 1
ATOM 9174 C CA . VAL B 1 443 ? -2.01 -22.562 -32.094 1 97.06 443 VAL B CA 1
ATOM 9175 C C . VAL B 1 443 ? -2.074 -21.047 -31.859 1 97.06 443 VAL B C 1
ATOM 9177 O O . VAL B 1 443 ? -2.605 -20.609 -30.844 1 97.06 443 VAL B O 1
ATOM 9180 N N . SER B 1 444 ? -1.56 -20.234 -32.75 1 97.56 444 SER B N 1
ATOM 9181 C CA . SER B 1 444 ? -1.641 -18.781 -32.625 1 97.56 444 SER B CA 1
ATOM 9182 C C . SER B 1 444 ? -3.037 -18.281 -32.969 1 97.56 444 SER B C 1
ATOM 9184 O O . SER B 1 444 ? -3.807 -18.953 -33.656 1 97.56 444 SER B O 1
ATOM 9186 N N . PRO B 1 445 ? -3.385 -17.062 -32.469 1 98.56 445 PRO B N 1
ATOM 9187 C CA . PRO B 1 445 ? -4.668 -16.484 -32.875 1 98.56 445 PRO B CA 1
ATOM 9188 C C . PRO B 1 445 ? -4.785 -16.297 -34.375 1 98.56 445 PRO B C 1
ATOM 9190 O O . PRO B 1 445 ? -5.848 -16.547 -34.969 1 98.56 445 PRO B O 1
ATOM 9193 N N . LEU B 1 446 ? -3.701 -15.938 -35.062 1 98.62 446 LEU B N 1
ATOM 9194 C CA . LEU B 1 446 ? -3.701 -15.75 -36.5 1 98.62 446 LEU B CA 1
ATOM 9195 C C . LEU B 1 446 ? -4.039 -17.062 -37.219 1 98.62 446 LEU B C 1
ATOM 9197 O O . LEU B 1 446 ? -4.918 -17.078 -38.094 1 98.62 446 LEU B O 1
ATOM 9201 N N . SER B 1 447 ? -3.332 -18.141 -36.844 1 98.06 447 SER B N 1
ATOM 9202 C CA . SER B 1 447 ? -3.572 -19.422 -37.469 1 98.06 447 SER B CA 1
ATOM 9203 C C . SER B 1 447 ? -5.008 -19.891 -37.25 1 98.06 447 SER B C 1
ATOM 9205 O O . SER B 1 447 ? -5.617 -20.484 -38.156 1 98.06 447 SER B O 1
ATOM 9207 N N . ALA B 1 448 ? -5.512 -19.672 -36.094 1 98.56 448 ALA B N 1
ATOM 9208 C CA . ALA B 1 448 ? -6.883 -20.078 -35.781 1 98.56 448 ALA B CA 1
ATOM 9209 C C . ALA B 1 448 ? -7.891 -19.281 -36.594 1 98.56 448 ALA B C 1
ATOM 9211 O O . ALA B 1 448 ? -8.891 -19.844 -37.062 1 98.56 448 ALA B O 1
ATOM 9212 N N . LEU B 1 449 ? -7.695 -17.969 -36.781 1 98.56 449 LEU B N 1
ATOM 9213 C CA . LEU B 1 449 ? -8.57 -17.141 -37.594 1 98.56 449 LEU B CA 1
ATOM 9214 C C . LEU B 1 449 ? -8.516 -17.594 -39.062 1 98.56 449 LEU B C 1
ATOM 9216 O O . LEU B 1 449 ? -9.547 -17.625 -39.75 1 98.56 449 LEU B O 1
ATOM 9220 N N . GLU B 1 450 ? -7.309 -17.891 -39.562 1 98.5 450 GLU B N 1
ATOM 9221 C CA . GLU B 1 450 ? -7.152 -18.406 -40.906 1 98.5 450 GLU B CA 1
ATOM 9222 C C . GLU B 1 450 ? -7.914 -19.703 -41.094 1 98.5 450 GLU B C 1
ATOM 9224 O O . GLU B 1 450 ? -8.508 -19.938 -42.156 1 98.5 450 GLU B O 1
ATOM 9229 N N . ASP B 1 451 ? -7.844 -20.5 -40.125 1 97.75 451 ASP B N 1
ATOM 9230 C CA . ASP B 1 451 ? -8.555 -21.766 -40.188 1 97.75 451 ASP B CA 1
ATOM 9231 C C . ASP B 1 451 ? -10.062 -21.547 -40.281 1 97.75 451 ASP B C 1
ATOM 9233 O O . ASP B 1 451 ? -10.766 -22.312 -40.938 1 97.75 451 ASP B O 1
ATOM 9237 N N . ARG B 1 452 ? -10.625 -20.562 -39.594 1 97.5 452 ARG B N 1
ATOM 9238 C CA . ARG B 1 452 ? -12.062 -20.344 -39.5 1 97.5 452 ARG B CA 1
ATOM 9239 C C . ARG B 1 452 ? -12.57 -19.578 -40.719 1 97.5 452 ARG B C 1
ATOM 9241 O O . ARG B 1 452 ? -13.703 -19.781 -41.156 1 97.5 452 ARG B O 1
ATOM 9248 N N . PHE B 1 453 ? -11.797 -18.625 -41.25 1 97.88 453 PHE B N 1
ATOM 9249 C CA . PHE B 1 453 ? -12.281 -17.734 -42.281 1 97.88 453 PHE B CA 1
ATOM 9250 C C . PHE B 1 453 ? -11.648 -18.062 -43.656 1 97.88 453 PHE B C 1
ATOM 9252 O O . PHE B 1 453 ? -12.133 -17.609 -44.688 1 97.88 453 PHE B O 1
ATOM 9259 N N . GLY B 1 454 ? -10.602 -18.875 -43.656 1 97.19 454 GLY B N 1
ATOM 9260 C CA . GLY B 1 454 ? -9.789 -19.109 -44.844 1 97.19 454 GLY B CA 1
ATOM 9261 C C . GLY B 1 454 ? -8.562 -18.203 -44.906 1 97.19 454 GLY B C 1
ATOM 9262 O O . GLY B 1 454 ? -8.656 -17 -44.656 1 97.19 454 GLY B O 1
ATOM 9263 N N . ALA B 1 455 ? -7.453 -18.766 -45.219 1 97.12 455 ALA B N 1
ATOM 9264 C CA . ALA B 1 455 ? -6.18 -18.047 -45.219 1 97.12 455 ALA B CA 1
ATOM 9265 C C . ALA B 1 455 ? -6.238 -16.844 -46.156 1 97.12 455 ALA B C 1
ATOM 9267 O O . ALA B 1 455 ? -5.664 -15.789 -45.844 1 97.12 455 ALA B O 1
ATOM 9268 N N . ASP B 1 456 ? -6.961 -16.938 -47.281 1 96.5 456 ASP B N 1
ATOM 9269 C CA . ASP B 1 456 ? -7.027 -15.875 -48.281 1 96.5 456 ASP B CA 1
ATOM 9270 C C . ASP B 1 456 ? -7.891 -14.719 -47.781 1 96.5 456 ASP B C 1
ATOM 9272 O O . ASP B 1 456 ? -7.781 -13.602 -48.281 1 96.5 456 ASP B O 1
ATOM 9276 N N . ALA B 1 457 ? -8.703 -15.023 -46.812 1 97.75 457 ALA B N 1
ATOM 9277 C CA . ALA B 1 457 ? -9.633 -14.016 -46.312 1 97.75 457 ALA B CA 1
ATOM 9278 C C . ALA B 1 457 ? -9.023 -13.219 -45.156 1 97.75 457 ALA B C 1
ATOM 9280 O O . ALA B 1 457 ? -9.555 -12.188 -44.781 1 97.75 457 ALA B O 1
ATOM 9281 N N . VAL B 1 458 ? -7.859 -13.648 -44.656 1 98.56 458 VAL B N 1
ATOM 9282 C CA . VAL B 1 458 ? -7.254 -13.023 -43.469 1 98.56 458 VAL B CA 1
ATOM 9283 C C . VAL B 1 458 ? -5.977 -12.297 -43.875 1 98.56 458 VAL B C 1
ATOM 9285 O O . VAL B 1 458 ? -5.07 -12.898 -44.469 1 98.56 458 VAL B O 1
ATOM 9288 N N . THR B 1 459 ? -5.906 -11 -43.656 1 98.31 459 THR B N 1
ATOM 9289 C CA . THR B 1 459 ? -4.684 -10.219 -43.781 1 98.31 459 THR B CA 1
ATOM 9290 C C . THR B 1 459 ? -4.039 -9.969 -42.438 1 98.31 459 THR B C 1
ATOM 9292 O O . THR B 1 459 ? -4.738 -9.703 -41.438 1 98.31 459 THR B O 1
ATOM 9295 N N . HIS B 1 460 ? -2.74 -10.07 -42.406 1 98.25 460 HIS B N 1
ATOM 9296 C CA . HIS B 1 460 ? -2.062 -9.906 -41.125 1 98.25 460 HIS B CA 1
ATOM 9297 C C . HIS B 1 460 ? -0.989 -8.828 -41.188 1 98.25 460 HIS B C 1
ATOM 9299 O O . HIS B 1 460 ? -0.227 -8.773 -42.156 1 98.25 460 HIS B O 1
ATOM 9305 N N . THR B 1 461 ? -0.959 -7.988 -40.281 1 98 461 THR B N 1
ATOM 9306 C CA . THR B 1 461 ? 0.148 -7.094 -39.969 1 98 461 THR B CA 1
ATOM 9307 C C . THR B 1 461 ? 0.198 -6.809 -38.469 1 98 461 THR B C 1
ATOM 9309 O O . THR B 1 461 ? -0.837 -6.582 -37.844 1 98 461 THR B O 1
ATOM 9312 N N . PRO B 1 462 ? 1.359 -6.832 -37.875 1 97.56 462 PRO B N 1
ATOM 9313 C CA . PRO B 1 462 ? 1.403 -6.523 -36.438 1 97.56 462 PRO B CA 1
ATOM 9314 C C . PRO B 1 462 ? 1.031 -5.074 -36.156 1 97.56 462 PRO B C 1
ATOM 9316 O O . PRO B 1 462 ? 0.486 -4.785 -35.062 1 97.56 462 PRO B O 1
ATOM 9319 N N . GLY B 1 463 ? 1.324 -4.195 -37.062 1 98 463 GLY B N 1
ATOM 9320 C CA . GLY B 1 463 ? 1.025 -2.779 -36.906 1 98 463 GLY B CA 1
ATOM 9321 C C . GLY B 1 463 ? 1.957 -2.074 -35.938 1 98 463 GLY B C 1
ATOM 9322 O O . GLY B 1 463 ? 2.211 -0.876 -36.094 1 98 463 GLY B O 1
ATOM 9323 N N . CYS B 1 464 ? 2.451 -2.727 -34.875 1 97.75 464 CYS B N 1
ATOM 9324 C CA . CYS B 1 464 ? 3.445 -2.23 -33.938 1 97.75 464 CYS B CA 1
ATOM 9325 C C . CYS B 1 464 ? 4.164 -3.383 -33.25 1 97.75 464 CYS B C 1
ATOM 9327 O O . CYS B 1 464 ? 3.793 -4.543 -33.438 1 97.75 464 CYS B O 1
ATOM 9329 N N . THR B 1 465 ? 5.23 -3.037 -32.562 1 96.75 465 THR B N 1
ATOM 9330 C CA . THR B 1 465 ? 5.93 -4.02 -31.75 1 96.75 465 THR B CA 1
ATOM 9331 C C . THR B 1 465 ? 5.215 -4.215 -30.422 1 96.75 465 THR B C 1
ATOM 9333 O O . THR B 1 465 ? 4.309 -3.449 -30.078 1 96.75 465 THR B O 1
ATOM 9336 N N . LEU B 1 466 ? 5.59 -5.258 -29.719 1 96.56 466 LEU B N 1
ATOM 9337 C CA . LEU B 1 466 ? 5.008 -5.512 -28.406 1 96.56 466 LEU B CA 1
ATOM 9338 C C . LEU B 1 466 ? 5.348 -4.383 -27.438 1 96.56 466 LEU B C 1
ATOM 9340 O O . LEU B 1 466 ? 4.512 -3.994 -26.625 1 96.56 466 LEU B O 1
ATOM 9344 N N . THR B 1 467 ? 6.543 -4.008 -27.453 1 95.62 467 THR B N 1
ATOM 9345 C CA . THR B 1 467 ? 7.051 -2.9 -26.641 1 95.62 467 THR B CA 1
ATOM 9346 C C . THR B 1 467 ? 7.832 -1.916 -27.516 1 95.62 467 THR B C 1
ATOM 9348 O O . THR B 1 467 ? 7.926 -2.09 -28.734 1 95.62 467 THR B O 1
ATOM 9351 N N . GLY B 1 468 ? 8.344 -0.861 -27.016 1 94.75 468 GLY B N 1
ATOM 9352 C CA . GLY B 1 468 ? 9.086 0.146 -27.75 1 94.75 468 GLY B CA 1
ATOM 9353 C C . GLY B 1 468 ? 8.211 1.278 -28.25 1 94.75 468 GLY B C 1
ATOM 9354 O O . GLY B 1 468 ? 6.988 1.146 -28.312 1 94.75 468 GLY B O 1
ATOM 9355 N N . PRO B 1 469 ? 8.805 2.328 -28.703 1 95 469 PRO B N 1
ATOM 9356 C CA . PRO B 1 469 ? 8.055 3.557 -28.969 1 95 469 PRO B CA 1
ATOM 9357 C C . PRO B 1 469 ? 7.742 3.75 -30.453 1 95 469 PRO B C 1
ATOM 9359 O O . PRO B 1 469 ? 7.113 4.742 -30.828 1 95 469 PRO B O 1
ATOM 9362 N N . SER B 1 470 ? 8.094 2.828 -31.344 1 95.75 470 SER B N 1
ATOM 9363 C CA . SER B 1 470 ? 7.98 3.064 -32.781 1 95.75 470 SER B CA 1
ATOM 9364 C C . SER B 1 470 ? 6.535 2.943 -33.25 1 95.75 470 SER B C 1
ATOM 9366 O O . SER B 1 470 ? 5.875 1.935 -33 1 95.75 470 SER B O 1
ATOM 9368 N N . THR B 1 471 ? 6.074 3.914 -33.969 1 97.44 471 THR B N 1
ATOM 9369 C CA . THR B 1 471 ? 4.727 3.932 -34.531 1 97.44 471 THR B CA 1
ATOM 9370 C C . THR B 1 471 ? 4.762 3.721 -36.062 1 97.44 471 THR B C 1
ATOM 9372 O O . THR B 1 471 ? 3.752 3.912 -36.719 1 97.44 471 THR B O 1
ATOM 9375 N N . ASP B 1 472 ? 5.848 3.246 -36.625 1 96.25 472 ASP B N 1
ATOM 9376 C CA . ASP B 1 472 ? 6.145 3.27 -38.031 1 96.25 472 ASP B CA 1
ATOM 9377 C C . ASP B 1 472 ? 5.188 2.367 -38.812 1 96.25 472 ASP B C 1
ATOM 9379 O O . ASP B 1 472 ? 4.953 2.582 -40 1 96.25 472 ASP B O 1
ATOM 9383 N N . ARG B 1 473 ? 4.617 1.411 -38.156 1 97.06 473 ARG B N 1
ATOM 9384 C CA . ARG B 1 473 ? 3.824 0.42 -38.875 1 97.06 473 ARG B CA 1
ATOM 9385 C C . ARG B 1 473 ? 2.338 0.586 -38.594 1 97.06 473 ARG B C 1
ATOM 9387 O O . ARG B 1 473 ? 1.521 -0.243 -39 1 97.06 473 ARG B O 1
ATOM 9394 N N . ILE B 1 474 ? 1.94 1.63 -37.938 1 98.62 474 ILE B N 1
ATOM 9395 C CA . ILE B 1 474 ? 0.539 1.839 -37.594 1 98.62 474 ILE B CA 1
ATOM 9396 C C . ILE B 1 474 ? -0.266 2.121 -38.844 1 98.62 474 ILE B C 1
ATOM 9398 O O . ILE B 1 474 ? -1.388 1.633 -39 1 98.62 474 ILE B O 1
ATOM 9402 N N . ASP B 1 475 ? 0.339 2.902 -39.812 1 98.12 475 ASP B N 1
ATOM 9403 C CA . ASP B 1 475 ? -0.342 3.227 -41.062 1 98.12 475 ASP B CA 1
ATOM 9404 C C . ASP B 1 475 ? -0.643 1.964 -41.844 1 98.12 475 ASP B C 1
ATOM 9406 O O . ASP B 1 475 ? -1.677 1.879 -42.531 1 98.12 475 ASP B O 1
ATOM 9410 N N . GLU B 1 476 ? 0.267 1.064 -41.812 1 98.31 476 GLU B N 1
ATOM 9411 C CA . GLU B 1 476 ? 0.071 -0.219 -42.469 1 98.31 476 GLU B CA 1
ATOM 9412 C C . GLU B 1 476 ? -1.146 -0.952 -41.906 1 98.31 476 GLU B C 1
ATOM 9414 O O . GLU B 1 476 ? -1.938 -1.518 -42.656 1 98.31 476 GLU B O 1
ATOM 9419 N N . ALA B 1 477 ? -1.271 -0.954 -40.656 1 98.69 477 ALA B N 1
ATOM 9420 C CA . ALA B 1 477 ? -2.412 -1.589 -40 1 98.69 477 ALA B CA 1
ATOM 9421 C C . ALA B 1 477 ? -3.715 -0.883 -40.344 1 98.69 477 ALA B C 1
ATOM 9423 O O . ALA B 1 477 ? -4.734 -1.533 -40.594 1 98.69 477 ALA B O 1
ATOM 9424 N N . VAL B 1 478 ? -3.703 0.466 -40.312 1 98.75 478 VAL B N 1
ATOM 9425 C CA . VAL B 1 478 ? -4.891 1.24 -40.656 1 98.75 478 VAL B CA 1
ATOM 9426 C C . VAL B 1 478 ? -5.348 0.888 -42.062 1 98.75 478 VAL B C 1
ATOM 9428 O O . VAL B 1 478 ? -6.543 0.708 -42.312 1 98.75 478 VAL B O 1
ATOM 9431 N N . ALA B 1 479 ? -4.406 0.753 -43.031 1 98.44 479 ALA B N 1
ATOM 9432 C CA . ALA B 1 479 ? -4.727 0.4 -44.406 1 98.44 479 ALA B CA 1
ATOM 9433 C C . ALA B 1 479 ? -5.359 -0.985 -44.5 1 98.44 479 ALA B C 1
ATOM 9435 O O . ALA B 1 479 ? -6.34 -1.185 -45.219 1 98.44 479 ALA B O 1
ATOM 9436 N N . ALA B 1 480 ? -4.789 -1.94 -43.75 1 98.56 480 ALA B N 1
ATOM 9437 C CA . ALA B 1 480 ? -5.32 -3.301 -43.719 1 98.56 480 ALA B CA 1
ATOM 9438 C C . ALA B 1 480 ? -6.738 -3.322 -43.156 1 98.56 480 ALA B C 1
ATOM 9440 O O . ALA B 1 480 ? -7.605 -4.039 -43.688 1 98.56 480 ALA B O 1
ATOM 9441 N N . VAL B 1 481 ? -6.973 -2.564 -42.125 1 98.62 481 VAL B N 1
ATOM 9442 C CA . VAL B 1 481 ? -8.266 -2.512 -41.469 1 98.62 481 VAL B CA 1
ATOM 9443 C C . VAL B 1 481 ? -9.297 -1.853 -42.375 1 98.62 481 VAL B C 1
ATOM 9445 O O . VAL B 1 481 ? -10.438 -2.309 -42.469 1 98.62 481 VAL B O 1
ATOM 9448 N N . ASP B 1 482 ? -8.875 -0.809 -43.094 1 97.94 482 ASP B N 1
ATOM 9449 C CA . ASP B 1 482 ? -9.766 -0.073 -43.969 1 97.94 482 ASP B CA 1
ATOM 9450 C C . ASP B 1 482 ? -10.289 -0.972 -45.094 1 97.94 482 ASP B C 1
ATOM 9452 O O . ASP B 1 482 ? -11.367 -0.724 -45.656 1 97.94 482 ASP B O 1
ATOM 9456 N N . GLU B 1 483 ? -9.57 -1.96 -45.438 1 97.25 483 GLU B N 1
ATOM 9457 C CA . GLU B 1 483 ? -9.914 -2.818 -46.562 1 97.25 483 GLU B CA 1
ATOM 9458 C C . GLU B 1 483 ? -10.68 -4.059 -46.125 1 97.25 483 GLU B C 1
ATOM 9460 O O . GLU B 1 483 ? -11.156 -4.84 -46.938 1 97.25 483 GLU B O 1
ATOM 9465 N N . ALA B 1 484 ? -10.867 -4.242 -44.812 1 98.44 484 ALA B N 1
ATOM 9466 C CA . ALA B 1 484 ? -11.453 -5.469 -44.281 1 98.44 484 ALA B CA 1
ATOM 9467 C C . ALA B 1 484 ? -12.898 -5.238 -43.844 1 98.44 484 ALA B C 1
ATOM 9469 O O . ALA B 1 484 ? -13.305 -4.098 -43.594 1 98.44 484 ALA B O 1
ATOM 9470 N N . ASP B 1 485 ? -13.664 -6.332 -43.75 1 97.88 485 ASP B N 1
ATOM 9471 C CA . ASP B 1 485 ? -15.008 -6.27 -43.188 1 97.88 485 ASP B CA 1
ATOM 9472 C C . ASP B 1 485 ? -14.969 -6.082 -41.656 1 97.88 485 ASP B C 1
ATOM 9474 O O . ASP B 1 485 ? -15.836 -5.422 -41.094 1 97.88 485 ASP B O 1
ATOM 9478 N N . VAL B 1 486 ? -14.031 -6.699 -41.031 1 98.19 486 VAL B N 1
ATOM 9479 C CA . VAL B 1 486 ? -13.859 -6.629 -39.594 1 98.19 486 VAL B CA 1
ATOM 9480 C C . VAL B 1 486 ? -12.375 -6.691 -39.25 1 98.19 486 VAL B C 1
ATOM 9482 O O . VAL B 1 486 ? -11.578 -7.301 -39.969 1 98.19 486 VAL B O 1
ATOM 9485 N N . ALA B 1 487 ? -11.992 -5.984 -38.219 1 98.56 487 ALA B N 1
ATOM 9486 C CA . ALA B 1 487 ? -10.633 -6.051 -37.688 1 98.56 487 ALA B CA 1
ATOM 9487 C C . ALA B 1 487 ? -10.602 -6.75 -36.344 1 98.56 487 ALA B C 1
ATOM 9489 O O . ALA B 1 487 ? -11.484 -6.539 -35.5 1 98.56 487 ALA B O 1
ATOM 9490 N N . VAL B 1 488 ? -9.68 -7.684 -36.156 1 98.75 488 VAL B N 1
ATOM 9491 C CA . VAL B 1 488 ? -9.375 -8.289 -34.844 1 98.75 488 VAL B CA 1
ATOM 9492 C C . VAL B 1 488 ? -7.98 -7.863 -34.406 1 98.75 488 VAL B C 1
ATOM 9494 O O . VAL B 1 488 ? -6.977 -8.289 -34.969 1 98.75 488 VAL B O 1
ATOM 9497 N N . ALA B 1 489 ? -7.918 -7.016 -33.406 1 98.81 489 ALA B N 1
ATOM 9498 C CA . ALA B 1 489 ? -6.656 -6.523 -32.875 1 98.81 489 ALA B CA 1
ATOM 9499 C C . ALA B 1 489 ? -6.227 -7.336 -31.656 1 98.81 489 ALA B C 1
ATOM 9501 O O . ALA B 1 489 ? -6.898 -7.32 -30.625 1 98.81 489 ALA B O 1
ATOM 9502 N N . LEU B 1 490 ? -5.145 -8.07 -31.812 1 98.75 490 LEU B N 1
ATOM 9503 C CA . LEU B 1 490 ? -4.574 -8.859 -30.734 1 98.75 490 LEU B CA 1
ATOM 9504 C C . LEU B 1 490 ? -3.439 -8.109 -30.047 1 98.75 490 LEU B C 1
ATOM 9506 O O . LEU B 1 490 ? -2.332 -8.023 -30.578 1 98.75 490 LEU B O 1
ATOM 9510 N N . VAL B 1 491 ? -3.707 -7.609 -28.781 1 98.69 491 VAL B N 1
ATOM 9511 C CA . VAL B 1 491 ? -2.781 -6.754 -28.047 1 98.69 491 VAL B CA 1
ATOM 9512 C C . VAL B 1 491 ? -2.502 -7.352 -26.672 1 98.69 491 VAL B C 1
ATOM 9514 O O . VAL B 1 491 ? -3.131 -8.336 -26.281 1 98.69 491 VAL B O 1
ATOM 9517 N N . GLY B 1 492 ? -1.536 -6.871 -25.953 1 98.19 492 GLY B N 1
ATOM 9518 C CA . GLY B 1 492 ? -1.229 -7.355 -24.609 1 98.19 492 GLY B CA 1
ATOM 9519 C C . GLY B 1 492 ? 0.257 -7.355 -24.312 1 98.19 492 GLY B C 1
ATOM 9520 O O . GLY B 1 492 ? 0.982 -6.449 -24.719 1 98.19 492 GLY B O 1
ATOM 9521 N N . ALA B 1 493 ? 0.681 -8.297 -23.453 1 97.44 493 ALA B N 1
ATOM 9522 C CA . ALA B 1 493 ? 2.062 -8.383 -23 1 97.44 493 ALA B CA 1
ATOM 9523 C C . ALA B 1 493 ? 2.553 -9.828 -22.984 1 97.44 493 ALA B C 1
ATOM 9525 O O . ALA B 1 493 ? 1.748 -10.758 -22.969 1 97.44 493 ALA B O 1
ATOM 9526 N N . ASN B 1 494 ? 3.912 -9.961 -23.047 1 96 494 ASN B N 1
ATOM 9527 C CA . ASN B 1 494 ? 4.527 -11.266 -22.859 1 96 494 ASN B CA 1
ATOM 9528 C C . ASN B 1 494 ? 4.957 -11.492 -21.422 1 96 494 ASN B C 1
ATOM 9530 O O . ASN B 1 494 ? 5.117 -10.531 -20.656 1 96 494 ASN B O 1
ATOM 9534 N N . SER B 1 495 ? 5.09 -12.75 -21.109 1 96.62 495 SER B N 1
ATOM 9535 C CA . SER B 1 495 ? 5.48 -13.172 -19.766 1 96.62 495 SER B CA 1
ATOM 9536 C C . SER B 1 495 ? 6.766 -13.992 -19.797 1 96.62 495 SER B C 1
ATOM 9538 O O . SER B 1 495 ? 6.914 -14.891 -20.625 1 96.62 495 SER B O 1
ATOM 9540 N N . THR B 1 496 ? 7.695 -13.625 -18.938 1 94 496 THR B N 1
ATOM 9541 C CA . THR B 1 496 ? 8.922 -14.383 -18.719 1 94 496 THR B CA 1
ATOM 9542 C C . THR B 1 496 ? 9.445 -14.148 -17.297 1 94 496 THR B C 1
ATOM 9544 O O . THR B 1 496 ? 8.961 -13.266 -16.594 1 94 496 THR B O 1
ATOM 9547 N N . ILE B 1 497 ? 10.352 -14.969 -16.875 1 91.44 497 ILE B N 1
ATOM 9548 C CA . ILE B 1 497 ? 11.047 -14.727 -15.609 1 91.44 497 ILE B CA 1
ATOM 9549 C C . ILE B 1 497 ? 12.242 -13.805 -15.852 1 91.44 497 ILE B C 1
ATOM 9551 O O . ILE B 1 497 ? 12.914 -13.906 -16.875 1 91.44 497 ILE B O 1
ATOM 9555 N N . ASP B 1 498 ? 12.281 -12.812 -14.906 1 78.75 498 ASP B N 1
ATOM 9556 C CA . ASP B 1 498 ? 13.453 -11.945 -14.977 1 78.75 498 ASP B CA 1
ATOM 9557 C C . ASP B 1 498 ? 14.648 -12.578 -14.266 1 78.75 498 ASP B C 1
ATOM 9559 O O . ASP B 1 498 ? 14.656 -12.68 -13.031 1 78.75 498 ASP B O 1
ATOM 9563 N N . PHE B 1 499 ? 15.547 -13.062 -15.016 1 56.09 499 PHE B N 1
ATOM 9564 C CA . PHE B 1 499 ? 16.734 -13.57 -14.359 1 56.09 499 PHE B CA 1
ATOM 9565 C C . PHE B 1 499 ? 17.875 -12.57 -14.453 1 56.09 499 PHE B C 1
ATOM 9567 O O . PHE B 1 499 ? 19 -12.852 -14.023 1 56.09 499 PHE B O 1
ATOM 9574 N N . SER B 1 500 ? 17.797 -11.438 -14.242 1 58.06 500 SER B N 1
ATOM 9575 C CA . SER B 1 500 ? 18.562 -10.289 -13.797 1 58.06 500 SER B CA 1
ATOM 9576 C C . SER B 1 500 ? 19.219 -9.57 -14.977 1 58.06 500 SER B C 1
ATOM 9578 O O . SER B 1 500 ? 19.891 -8.547 -14.797 1 58.06 500 SER B O 1
ATOM 9580 N N . ASP B 1 501 ? 20.031 -10.016 -16.234 1 50.88 501 ASP B N 1
ATOM 9581 C CA . ASP B 1 501 ? 20.984 -8.984 -16.672 1 50.88 501 ASP B CA 1
ATOM 9582 C C . ASP B 1 501 ? 20.25 -7.848 -17.375 1 50.88 501 ASP B C 1
ATOM 9584 O O . ASP B 1 501 ? 19.609 -8.062 -18.406 1 50.88 501 ASP B O 1
ATOM 9588 N N . ALA B 1 502 ? 20.156 -6.691 -16.672 1 53.56 502 ALA B N 1
ATOM 9589 C CA . ALA B 1 502 ? 19.625 -5.395 -17.078 1 53.56 502 ALA B CA 1
ATOM 9590 C C . ALA B 1 502 ? 20.141 -4.996 -18.469 1 53.56 502 ALA B C 1
ATOM 9592 O O . ALA B 1 502 ? 21.359 -4.973 -18.688 1 53.56 502 ALA B O 1
ATOM 9593 N N . ASP B 1 503 ? 19.297 -5.496 -19.469 1 57.94 503 ASP B N 1
ATOM 9594 C CA . ASP B 1 503 ? 19.672 -4.926 -20.766 1 57.94 503 ASP B CA 1
ATOM 9595 C C . ASP B 1 503 ? 19.641 -3.4 -20.719 1 57.94 503 ASP B C 1
ATOM 9597 O O . ASP B 1 503 ? 18.766 -2.809 -20.094 1 57.94 503 ASP B O 1
ATOM 9601 N N . ASP B 1 504 ? 20.672 -2.914 -21.172 1 67.12 504 ASP B N 1
ATOM 9602 C CA . ASP B 1 504 ? 20.75 -1.478 -21.438 1 67.12 504 ASP B CA 1
ATOM 9603 C C . ASP B 1 504 ? 19.656 -1.033 -22.406 1 67.12 504 ASP B C 1
ATOM 9605 O O . ASP B 1 504 ? 19.344 -1.753 -23.359 1 67.12 504 ASP B O 1
ATOM 9609 N N . ASP B 1 505 ? 18.625 -0.143 -22.25 1 83 505 ASP B N 1
ATOM 9610 C CA . ASP B 1 505 ? 17.672 0.551 -23.094 1 83 505 ASP B CA 1
ATOM 9611 C C . ASP B 1 505 ? 16.359 -0.235 -23.219 1 83 505 ASP B C 1
ATOM 9613 O O . ASP B 1 505 ? 15.836 -0.418 -24.312 1 83 505 ASP B O 1
ATOM 9617 N N . ARG B 1 506 ? 15.938 -0.877 -22.188 1 86.44 506 ARG B N 1
ATOM 9618 C CA . ARG B 1 506 ? 14.719 -1.682 -22.094 1 86.44 506 ARG B CA 1
ATOM 9619 C C . ARG B 1 506 ? 13.531 -0.938 -22.688 1 86.44 506 ARG B C 1
ATOM 9621 O O . ARG B 1 506 ? 12.664 -1.546 -23.328 1 86.44 506 ARG B O 1
ATOM 9628 N N . ALA B 1 507 ? 13.492 0.305 -22.594 1 86.25 507 ALA B N 1
ATOM 9629 C CA . ALA B 1 507 ? 12.352 1.124 -23.016 1 86.25 507 ALA B CA 1
ATOM 9630 C C . ALA B 1 507 ? 12.203 1.117 -24.531 1 86.25 507 ALA B C 1
ATOM 9632 O O . ALA B 1 507 ? 11.109 1.379 -25.047 1 86.25 507 ALA B O 1
ATOM 9633 N N . HIS B 1 508 ? 13.266 0.737 -25.266 1 90.31 508 HIS B N 1
ATOM 9634 C CA . HIS B 1 508 ? 13.234 0.819 -26.719 1 90.31 508 HIS B CA 1
ATOM 9635 C C . HIS B 1 508 ? 13.203 -0.57 -27.359 1 90.31 508 HIS B C 1
ATOM 9637 O O . HIS B 1 508 ? 13.039 -0.702 -28.562 1 90.31 508 HIS B O 1
ATOM 9643 N N . GLN B 1 509 ? 13.344 -1.567 -26.484 1 91.69 509 GLN B N 1
ATOM 9644 C CA . GLN B 1 509 ? 13.336 -2.926 -27.031 1 91.69 509 GLN B CA 1
ATOM 9645 C C . GLN B 1 509 ? 11.938 -3.326 -27.484 1 91.69 509 GLN B C 1
ATOM 9647 O O . GLN B 1 509 ? 10.945 -3 -26.828 1 91.69 509 GLN B O 1
ATOM 9652 N N . PRO B 1 510 ? 11.844 -3.934 -28.578 1 93.06 510 PRO B N 1
ATOM 9653 C CA . PRO B 1 510 ? 10.547 -4.215 -29.203 1 93.06 510 PRO B CA 1
ATOM 9654 C C . PRO B 1 510 ? 9.82 -5.383 -28.547 1 93.06 510 PRO B C 1
ATOM 9656 O O . PRO B 1 510 ? 8.633 -5.598 -28.797 1 93.06 510 PRO B O 1
ATOM 9659 N N . THR B 1 511 ? 10.414 -6.23 -27.688 1 91.06 511 THR B N 1
ATOM 9660 C CA . THR B 1 511 ? 9.773 -7.477 -27.281 1 91.06 511 THR B CA 1
ATOM 9661 C C . THR B 1 511 ? 10.086 -7.781 -25.812 1 91.06 511 THR B C 1
ATOM 9663 O O . THR B 1 511 ? 10.195 -8.945 -25.438 1 91.06 511 THR B O 1
ATOM 9666 N N . ILE B 1 512 ? 10.25 -6.809 -25.016 1 91.88 512 ILE B N 1
ATOM 9667 C CA . ILE B 1 512 ? 10.531 -7.035 -23.609 1 91.88 512 ILE B CA 1
ATOM 9668 C C . ILE B 1 512 ? 9.266 -7.508 -22.891 1 91.88 512 ILE B C 1
ATOM 9670 O O . ILE B 1 512 ? 8.172 -7.004 -23.156 1 91.88 512 ILE B O 1
ATOM 9674 N N . SER B 1 513 ? 9.438 -8.508 -21.984 1 94.69 513 SER B N 1
ATOM 9675 C CA . SER B 1 513 ? 8.297 -8.977 -21.203 1 94.69 513 SER B CA 1
ATOM 9676 C C . SER B 1 513 ? 7.988 -8.023 -20.047 1 94.69 513 SER B C 1
ATOM 9678 O O . SER B 1 513 ? 8.898 -7.516 -19.391 1 94.69 513 SER B O 1
ATOM 9680 N N . THR B 1 514 ? 6.727 -7.742 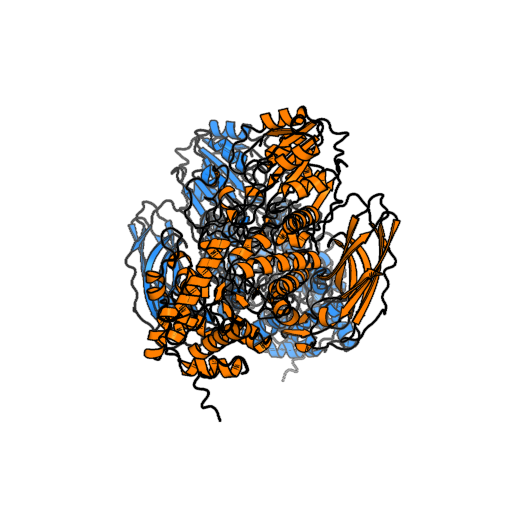-19.828 1 95.75 514 THR B N 1
ATOM 9681 C CA . THR B 1 514 ? 6.305 -6.863 -18.75 1 95.75 514 THR B CA 1
ATOM 9682 C C . THR B 1 514 ? 5.387 -7.602 -17.781 1 95.75 514 THR B C 1
ATOM 9684 O O . THR B 1 514 ? 4.699 -6.977 -16.969 1 95.75 514 THR B O 1
ATOM 9687 N N . SER B 1 515 ? 5.312 -8.914 -17.844 1 96.44 515 SER B N 1
ATOM 9688 C CA . SER B 1 515 ? 4.637 -9.828 -16.922 1 96.44 515 SER B CA 1
ATOM 9689 C C . SER B 1 515 ? 5.52 -11.023 -16.594 1 96.44 515 SER B C 1
ATOM 9691 O O . SER B 1 515 ? 6.375 -11.414 -17.391 1 96.44 515 SER B O 1
ATOM 9693 N N . GLY B 1 516 ? 5.293 -11.555 -15.406 1 96.81 516 GLY B N 1
ATOM 9694 C CA . GLY B 1 516 ? 6.086 -12.688 -14.93 1 96.81 516 GLY B CA 1
ATOM 9695 C C . GLY B 1 516 ? 6.969 -12.336 -13.75 1 96.81 516 GLY B C 1
ATOM 9696 O O . GLY B 1 516 ? 7.094 -11.172 -13.383 1 96.81 516 GLY B O 1
ATOM 9697 N N . GLU B 1 517 ? 7.602 -13.305 -13.18 1 96.25 517 GLU B N 1
ATOM 9698 C CA . GLU B 1 517 ? 8.406 -13.141 -11.969 1 96.25 517 GLU B CA 1
ATOM 9699 C C . GLU B 1 517 ? 9.555 -12.164 -12.203 1 96.25 517 GLU B C 1
ATOM 9701 O O . GLU B 1 517 ? 10.375 -12.367 -13.102 1 96.25 517 GLU B O 1
ATOM 9706 N N . GLY B 1 518 ? 9.594 -11.188 -11.352 1 94.44 518 GLY B N 1
ATOM 9707 C CA . GLY B 1 518 ? 10.656 -10.195 -11.445 1 94.44 518 GLY B CA 1
ATOM 9708 C C . GLY B 1 518 ? 10.398 -9.133 -12.492 1 94.44 518 GLY B C 1
ATOM 9709 O O . GLY B 1 518 ? 11.195 -8.211 -12.656 1 94.44 518 GLY B O 1
ATOM 9710 N N . ARG B 1 519 ? 9.258 -9.289 -13.25 1 95.75 519 ARG B N 1
ATOM 9711 C CA . ARG B 1 519 ? 8.875 -8.312 -14.258 1 95.75 519 ARG B CA 1
ATOM 9712 C C . ARG B 1 519 ? 7.836 -7.34 -13.711 1 95.75 519 ARG B C 1
ATOM 9714 O O . ARG B 1 519 ? 6.727 -7.242 -14.242 1 95.75 519 ARG B O 1
ATOM 9721 N N . ASP B 1 520 ? 8.234 -6.59 -12.672 1 96.69 520 ASP B N 1
ATOM 9722 C CA . ASP B 1 520 ? 7.363 -5.625 -12.008 1 96.69 520 ASP B CA 1
ATOM 9723 C C . ASP B 1 520 ? 7.332 -4.301 -12.766 1 96.69 520 ASP B C 1
ATOM 9725 O O . ASP B 1 520 ? 8.328 -3.908 -13.383 1 96.69 520 ASP B O 1
ATOM 9729 N N . VAL B 1 521 ? 6.176 -3.65 -12.766 1 97.12 521 VAL B N 1
ATOM 9730 C CA . VAL B 1 521 ? 6.023 -2.424 -13.547 1 97.12 521 VAL B CA 1
ATOM 9731 C C . VAL B 1 521 ? 5.445 -1.321 -12.664 1 97.12 521 VAL B C 1
ATOM 9733 O O . VAL B 1 521 ? 4.902 -1.598 -11.586 1 97.12 521 VAL B O 1
ATOM 9736 N N . THR B 1 522 ? 5.57 -0.043 -13.086 1 97.19 522 THR B N 1
ATOM 9737 C CA . THR B 1 522 ? 4.984 1.088 -12.375 1 97.19 522 THR B CA 1
ATOM 9738 C C . THR B 1 522 ? 3.725 1.579 -13.078 1 97.19 522 THR B C 1
ATOM 9740 O O . THR B 1 522 ? 2.953 2.355 -12.508 1 97.19 522 THR B O 1
ATOM 9743 N N . ASP B 1 523 ? 3.506 1.125 -14.266 1 95.88 523 ASP B N 1
ATOM 9744 C CA . ASP B 1 523 ? 2.373 1.492 -15.117 1 95.88 523 ASP B CA 1
ATOM 9745 C C . ASP B 1 523 ? 1.635 0.252 -15.609 1 95.88 523 ASP B C 1
ATOM 9747 O O . ASP B 1 523 ? 2.25 -0.79 -15.852 1 95.88 523 ASP B O 1
ATOM 9751 N N . LEU B 1 524 ? 0.301 0.403 -15.781 1 98.12 524 LEU B N 1
ATOM 9752 C CA . LEU B 1 524 ? -0.48 -0.775 -16.141 1 98.12 524 LEU B CA 1
ATOM 9753 C C . LEU B 1 524 ? -1.137 -0.595 -17.516 1 98.12 524 LEU B C 1
ATOM 9755 O O . LEU B 1 524 ? -2.045 -1.348 -17.875 1 98.12 524 LEU B O 1
ATOM 9759 N N . GLY B 1 525 ? -0.79 0.419 -18.281 1 97.75 525 GLY B N 1
ATOM 9760 C CA . GLY B 1 525 ? -1.244 0.494 -19.656 1 97.75 525 GLY B CA 1
ATOM 9761 C C . GLY B 1 525 ? -0.692 -0.618 -20.531 1 97.75 525 GLY B C 1
ATOM 9762 O O . GLY B 1 525 ? 0.186 -1.371 -20.109 1 97.75 525 GLY B O 1
ATOM 9763 N N . LEU B 1 526 ? -1.235 -0.732 -21.734 1 98.25 526 LEU B N 1
ATOM 9764 C CA . LEU B 1 526 ? -0.615 -1.653 -22.688 1 98.25 526 LEU B CA 1
ATOM 9765 C C . LEU B 1 526 ? 0.802 -1.206 -23.031 1 98.25 526 LEU B C 1
ATOM 9767 O O . LEU B 1 526 ? 1.059 -0.01 -23.188 1 98.25 526 LEU B O 1
ATOM 9771 N N . PRO B 1 527 ? 1.761 -2.119 -23.094 1 97.06 527 PRO B N 1
ATOM 9772 C CA . PRO B 1 527 ? 3.146 -1.726 -23.375 1 97.06 527 PRO B CA 1
ATOM 9773 C C . PRO B 1 527 ? 3.334 -1.145 -24.766 1 97.06 527 PRO B C 1
ATOM 9775 O O . PRO B 1 527 ? 2.584 -1.481 -25.688 1 97.06 527 PRO B O 1
ATOM 9778 N N . GLY B 1 528 ? 4.34 -0.309 -24.859 1 97.12 528 GLY B N 1
ATOM 9779 C CA . GLY B 1 528 ? 4.68 0.279 -26.141 1 97.12 528 GLY B CA 1
ATOM 9780 C C . GLY B 1 528 ? 3.627 1.245 -26.656 1 97.12 528 GLY B C 1
ATOM 9781 O O . GLY B 1 528 ? 3.168 2.119 -25.922 1 97.12 528 GLY B O 1
ATOM 9782 N N . VAL B 1 529 ? 3.297 1.111 -28 1 98.06 529 VAL B N 1
ATOM 9783 C CA . VAL B 1 529 ? 2.381 2.057 -28.625 1 98.06 529 VAL B CA 1
ATOM 9784 C C . VAL B 1 529 ? 1.1 1.337 -29.047 1 98.06 529 VAL B C 1
ATOM 9786 O O . VAL B 1 529 ? 0.453 1.721 -30.031 1 98.06 529 VAL B O 1
ATOM 9789 N N . GLN B 1 530 ? 0.794 0.266 -28.344 1 98.44 530 GLN B N 1
ATOM 9790 C CA . GLN B 1 530 ? -0.349 -0.57 -28.703 1 98.44 530 GLN B CA 1
ATOM 9791 C C . GLN B 1 530 ? -1.657 0.206 -28.578 1 98.44 530 GLN B C 1
ATOM 9793 O O . GLN B 1 530 ? -2.584 -0.001 -29.359 1 98.44 530 GLN B O 1
ATOM 9798 N N . GLU B 1 531 ? -1.792 1.043 -27.562 1 98.44 531 GLU B N 1
ATOM 9799 C CA . GLU B 1 531 ? -2.994 1.856 -27.406 1 98.44 531 GLU B CA 1
ATOM 9800 C C . GLU B 1 531 ? -3.143 2.842 -28.562 1 98.44 531 GLU B C 1
ATOM 9802 O O . GLU B 1 531 ? -4.254 3.105 -29.031 1 98.44 531 GLU B O 1
ATOM 9807 N N . GLN B 1 532 ? -2.043 3.391 -29.016 1 98.12 532 GLN B N 1
ATOM 9808 C CA . GLN B 1 532 ? -2.074 4.27 -30.172 1 98.12 532 GLN B CA 1
ATOM 9809 C C . GLN B 1 532 ? -2.531 3.516 -31.422 1 98.12 532 GLN B C 1
ATOM 9811 O O . GLN B 1 532 ? -3.266 4.062 -32.25 1 98.12 532 GLN B O 1
ATOM 9816 N N . LEU B 1 533 ? -2.041 2.295 -31.578 1 98.69 533 LEU B N 1
ATOM 9817 C CA . LEU B 1 533 ? -2.502 1.443 -32.688 1 98.69 533 LEU B CA 1
ATOM 9818 C C . LEU B 1 533 ? -4.02 1.3 -32.656 1 98.69 533 LEU B C 1
ATOM 9820 O O . LEU B 1 533 ? -4.684 1.486 -33.656 1 98.69 533 LEU B O 1
ATOM 9824 N N . LEU B 1 534 ? -4.574 0.967 -31.484 1 98.69 534 LEU B N 1
ATOM 9825 C CA . LEU B 1 534 ? -6.012 0.762 -31.328 1 98.69 534 LEU B CA 1
ATOM 9826 C C . LEU B 1 534 ? -6.777 2.045 -31.641 1 98.69 534 LEU B C 1
ATOM 9828 O O . LEU B 1 534 ? -7.828 2.008 -32.281 1 98.69 534 LEU B O 1
ATOM 9832 N N . GLU B 1 535 ? -6.285 3.156 -31.141 1 97.88 535 GLU B N 1
ATOM 9833 C CA . GLU B 1 535 ? -6.914 4.441 -31.422 1 97.88 535 GLU B CA 1
ATOM 9834 C C . GLU B 1 535 ? -6.961 4.719 -32.938 1 97.88 535 GLU B C 1
ATOM 9836 O O . GLU B 1 535 ? -7.992 5.148 -33.438 1 97.88 535 GLU B O 1
ATOM 9841 N N . ALA B 1 536 ? -5.867 4.477 -33.625 1 98.19 536 ALA B N 1
ATOM 9842 C CA . ALA B 1 536 ? -5.75 4.762 -35.062 1 98.19 536 ALA B CA 1
ATOM 9843 C C . ALA B 1 536 ? -6.715 3.898 -35.875 1 98.19 536 ALA B C 1
ATOM 9845 O O . ALA B 1 536 ? -7.387 4.395 -36.781 1 98.19 536 ALA B O 1
ATOM 9846 N N . VAL B 1 537 ? -6.777 2.658 -35.562 1 98.12 537 VAL B N 1
ATOM 9847 C CA . VAL B 1 537 ? -7.566 1.753 -36.375 1 98.12 537 VAL B CA 1
ATOM 9848 C C . VAL B 1 537 ? -9.055 1.971 -36.125 1 98.12 537 VAL B C 1
ATOM 9850 O O . VAL B 1 537 ? -9.891 1.721 -37 1 98.12 537 VAL B O 1
ATOM 9853 N N . THR B 1 538 ? -9.383 2.432 -34.938 1 96.81 538 THR B N 1
ATOM 9854 C CA . THR B 1 538 ? -10.789 2.635 -34.625 1 96.81 538 THR B CA 1
ATOM 9855 C C . THR B 1 538 ? -11.312 3.924 -35.25 1 96.81 538 THR B C 1
ATOM 9857 O O . THR B 1 538 ? -12.516 4.191 -35.219 1 96.81 538 THR B O 1
ATOM 9860 N N . GLU B 1 539 ? -10.43 4.719 -35.75 1 95.94 539 GLU B N 1
ATOM 9861 C CA . GLU B 1 539 ? -10.859 5.887 -36.531 1 95.94 539 GLU B CA 1
ATOM 9862 C C . GLU B 1 539 ? -11.414 5.48 -37.875 1 95.94 539 GLU B C 1
ATOM 9864 O O . GLU B 1 539 ? -12.109 6.266 -38.531 1 95.94 539 GLU B O 1
ATOM 9869 N N . THR B 1 540 ? -11.141 4.285 -38.312 1 96.62 540 THR B N 1
ATOM 9870 C CA . THR B 1 540 ? -11.734 3.766 -39.562 1 96.62 540 THR B CA 1
ATOM 9871 C C . THR B 1 540 ? -13.188 3.363 -39.312 1 96.62 540 THR B C 1
ATOM 9873 O O . THR B 1 540 ? -13.648 3.303 -38.188 1 96.62 540 THR B O 1
ATOM 9876 N N . ASP B 1 541 ? -13.922 3.16 -40.406 1 95.38 541 ASP B N 1
ATOM 9877 C CA . ASP B 1 541 ? -15.32 2.77 -40.281 1 95.38 541 ASP B CA 1
ATOM 9878 C C . ASP B 1 541 ? -15.461 1.263 -40.094 1 95.38 541 ASP B C 1
ATOM 9880 O O . ASP B 1 541 ? -16.562 0.75 -39.938 1 95.38 541 ASP B O 1
ATOM 9884 N N . THR B 1 542 ? -14.352 0.57 -40.094 1 97.5 542 THR B N 1
ATOM 9885 C CA . THR B 1 542 ? -14.367 -0.883 -39.969 1 97.5 542 THR B CA 1
ATOM 9886 C C . THR B 1 542 ? -14.594 -1.296 -38.5 1 97.5 542 THR B C 1
ATOM 9888 O O . THR B 1 542 ? -13.867 -0.862 -37.625 1 97.5 542 THR B O 1
ATOM 9891 N N . PRO B 1 543 ? -15.656 -2.16 -38.219 1 97.25 543 PRO B N 1
ATOM 9892 C CA . PRO B 1 543 ? -15.805 -2.682 -36.875 1 97.25 543 PRO B CA 1
ATOM 9893 C C . PRO B 1 543 ? -14.539 -3.367 -36.344 1 97.25 543 PRO B C 1
ATOM 9895 O O . PRO B 1 543 ? -13.938 -4.18 -37.062 1 97.25 543 PRO B O 1
ATOM 9898 N N . THR B 1 544 ? -14.102 -2.984 -35.156 1 97.94 544 THR B N 1
ATOM 9899 C CA . THR B 1 544 ? -12.859 -3.5 -34.562 1 97.94 544 THR B CA 1
ATOM 9900 C C . THR B 1 544 ? -13.117 -4.188 -33.25 1 97.94 544 THR B C 1
ATOM 9902 O O . THR B 1 544 ? -13.773 -3.623 -32.375 1 97.94 544 THR B O 1
ATOM 9905 N N . VAL B 1 545 ? -12.617 -5.414 -33.094 1 98.44 545 VAL B N 1
ATOM 9906 C CA . VAL B 1 545 ? -12.617 -6.172 -31.844 1 98.44 545 VAL B CA 1
ATOM 9907 C C . VAL B 1 545 ? -11.203 -6.227 -31.266 1 98.44 545 VAL B C 1
ATOM 9909 O O . VAL B 1 545 ? -10.266 -6.668 -31.938 1 98.44 545 VAL B O 1
ATOM 9912 N N . ALA B 1 546 ? -11.016 -5.746 -30.062 1 98.75 546 ALA B N 1
ATOM 9913 C CA . ALA B 1 546 ? -9.734 -5.906 -29.391 1 98.75 546 ALA B CA 1
ATOM 9914 C C . ALA B 1 546 ? -9.734 -7.141 -28.484 1 98.75 546 ALA B C 1
ATOM 9916 O O . ALA B 1 546 ? -10.68 -7.355 -27.719 1 98.75 546 ALA B O 1
ATOM 9917 N N . VAL B 1 547 ? -8.758 -7.996 -28.625 1 98.88 547 VAL B N 1
ATOM 9918 C CA . VAL B 1 547 ? -8.523 -9.125 -27.734 1 98.88 547 VAL B CA 1
ATOM 9919 C C . VAL B 1 547 ? -7.227 -8.898 -26.953 1 98.88 547 VAL B C 1
ATOM 9921 O O . VAL B 1 547 ? -6.141 -8.859 -27.547 1 98.88 547 VAL B O 1
ATOM 9924 N N . VAL B 1 548 ? -7.359 -8.758 -25.672 1 98.88 548 VAL B N 1
ATOM 9925 C CA . VAL B 1 548 ? -6.199 -8.555 -24.812 1 98.88 548 VAL B CA 1
ATOM 9926 C C . VAL B 1 548 ? -5.629 -9.898 -24.391 1 98.88 548 VAL B C 1
ATOM 9928 O O . VAL B 1 548 ? -6.297 -10.672 -23.688 1 98.88 548 VAL B O 1
ATOM 9931 N N . VAL B 1 549 ? -4.453 -10.211 -24.797 1 98.75 549 VAL B N 1
ATOM 9932 C CA . VAL B 1 549 ? -3.732 -11.43 -24.438 1 98.75 549 VAL B CA 1
ATOM 9933 C C . VAL B 1 549 ? -2.545 -11.078 -23.547 1 98.75 549 VAL B C 1
ATOM 9935 O O . VAL B 1 549 ? -1.465 -10.75 -24.031 1 98.75 549 VAL B O 1
ATOM 9938 N N . SER B 1 550 ? -2.73 -11.188 -22.281 1 98.31 550 SER B N 1
ATOM 9939 C CA . SER B 1 550 ? -1.742 -10.742 -21.312 1 98.31 550 SER B CA 1
ATOM 9940 C C . SER B 1 550 ? -2.004 -11.359 -19.938 1 98.31 550 SER B C 1
ATOM 9942 O O . SER B 1 550 ? -3.158 -11.578 -19.562 1 98.31 550 SER B O 1
ATOM 9944 N N . GLY B 1 551 ? -0.875 -11.703 -19.266 1 97.56 551 GLY B N 1
ATOM 9945 C CA . GLY B 1 551 ? -1.016 -12.125 -17.875 1 97.56 551 GLY B CA 1
ATOM 9946 C C . GLY B 1 551 ? -1.178 -10.969 -16.906 1 97.56 551 GLY B C 1
ATOM 9947 O O . GLY B 1 551 ? -1.566 -11.164 -15.758 1 97.56 551 GLY B O 1
ATOM 9948 N N . LYS B 1 552 ? -0.949 -9.758 -17.312 1 96.94 552 LYS B N 1
ATOM 9949 C CA . LYS B 1 552 ? -1.059 -8.531 -16.516 1 96.94 552 LYS B CA 1
ATOM 9950 C C . LYS B 1 552 ? -2.471 -7.961 -16.594 1 96.94 552 LYS B C 1
ATOM 9952 O O . LYS B 1 552 ? -3.031 -7.801 -17.672 1 96.94 552 LYS B O 1
ATOM 9957 N N . PRO B 1 553 ? -3.18 -7.715 -15.414 1 98.31 553 PRO B N 1
ATOM 9958 C CA . PRO B 1 553 ? -4.391 -6.895 -15.453 1 98.31 553 PRO B CA 1
ATOM 9959 C C . PRO B 1 553 ? -4.109 -5.441 -15.828 1 98.31 553 PRO B C 1
ATOM 9961 O O . PRO B 1 553 ? -3.605 -4.676 -15 1 98.31 553 PRO B O 1
ATOM 9964 N N . HIS B 1 554 ? -4.43 -5.074 -17 1 98.56 554 HIS B N 1
ATOM 9965 C CA . HIS B 1 554 ? -4.074 -3.764 -17.531 1 98.56 554 HIS B CA 1
ATOM 9966 C C . HIS B 1 554 ? -5.137 -2.725 -17.188 1 98.56 554 HIS B C 1
ATOM 9968 O O . HIS B 1 554 ? -6.312 -3.064 -17.016 1 98.56 554 HIS B O 1
ATOM 9974 N N . ALA B 1 555 ? -4.715 -1.494 -16.969 1 98.5 555 ALA B N 1
ATOM 9975 C CA . ALA B 1 555 ? -5.605 -0.337 -16.969 1 98.5 555 ALA B CA 1
ATOM 9976 C C . ALA B 1 555 ? -6.047 0.018 -18.375 1 98.5 555 ALA B C 1
ATOM 9978 O O . ALA B 1 555 ? -5.336 0.717 -19.109 1 98.5 555 ALA B O 1
ATOM 9979 N N . LEU B 1 556 ? -7.293 -0.283 -18.75 1 98.56 556 LEU B N 1
ATOM 9980 C CA . LEU B 1 556 ? -7.734 -0.24 -20.141 1 98.56 556 LEU B CA 1
ATOM 9981 C C . LEU B 1 556 ? -8.664 0.946 -20.375 1 98.56 556 LEU B C 1
ATOM 9983 O O . LEU B 1 556 ? -9.5 0.91 -21.281 1 98.56 556 LEU B O 1
ATOM 9987 N N . THR B 1 557 ? -8.594 1.969 -19.578 1 97.44 557 THR B N 1
ATOM 9988 C CA . THR B 1 557 ? -9.523 3.086 -19.656 1 97.44 557 THR B CA 1
ATOM 9989 C C . THR B 1 557 ? -9.555 3.672 -21.062 1 97.44 557 THR B C 1
ATOM 9991 O O . THR B 1 557 ? -10.625 3.816 -21.656 1 97.44 557 THR B O 1
ATOM 9994 N N . ASP B 1 558 ? -8.398 3.982 -21.688 1 96.06 558 ASP B N 1
ATOM 9995 C CA . ASP B 1 558 ? -8.328 4.57 -23.016 1 96.06 558 ASP B CA 1
ATOM 9996 C C . ASP B 1 558 ? -8.773 3.572 -24.078 1 96.06 558 ASP B C 1
ATOM 9998 O O . ASP B 1 558 ? -9.414 3.951 -25.062 1 96.06 558 ASP B O 1
ATOM 10002 N N . VAL B 1 559 ? -8.438 2.32 -23.891 1 98 559 VAL B N 1
ATOM 10003 C CA . VAL B 1 559 ? -8.836 1.271 -24.828 1 98 559 VAL B CA 1
ATOM 10004 C C . VAL B 1 559 ? -10.352 1.131 -24.828 1 98 559 VAL B C 1
ATOM 10006 O O . VAL B 1 559 ? -10.977 1.07 -25.891 1 98 559 VAL B O 1
ATOM 10009 N N . ALA B 1 560 ? -10.938 1.059 -23.609 1 97.75 560 ALA B N 1
ATOM 10010 C CA . ALA B 1 560 ? -12.383 0.875 -23.453 1 97.75 560 ALA B CA 1
ATOM 10011 C C . ALA B 1 560 ? -13.148 2.043 -24.078 1 97.75 560 ALA B C 1
ATOM 10013 O O . ALA B 1 560 ? -14.266 1.868 -24.578 1 97.75 560 ALA B O 1
ATOM 10014 N N . ASP B 1 561 ? -12.555 3.24 -24.062 1 95.44 561 ASP B N 1
ATOM 10015 C CA . ASP B 1 561 ? -13.18 4.414 -24.672 1 95.44 561 ASP B CA 1
ATOM 10016 C C . ASP B 1 561 ? -13.102 4.348 -26.188 1 95.44 561 ASP B C 1
ATOM 10018 O O . ASP B 1 561 ? -14.016 4.797 -26.875 1 95.44 561 ASP B O 1
ATOM 10022 N N . ALA B 1 562 ? -12.039 3.775 -26.703 1 95.81 562 ALA B N 1
ATOM 10023 C CA . ALA B 1 562 ? -11.758 3.801 -28.125 1 95.81 562 ALA B CA 1
ATOM 10024 C C . ALA B 1 562 ? -12.398 2.604 -28.828 1 95.81 562 ALA B C 1
ATOM 10026 O O . ALA B 1 562 ? -12.82 2.705 -29.984 1 95.81 562 ALA B O 1
ATOM 10027 N N . VAL B 1 563 ? -12.398 1.472 -28.219 1 97.19 563 VAL B N 1
ATOM 10028 C CA . VAL B 1 563 ? -12.805 0.219 -28.844 1 97.19 563 VAL B CA 1
ATOM 10029 C C . VAL B 1 563 ? -14.117 -0.269 -28.25 1 97.19 563 VAL B C 1
ATOM 10031 O O . VAL B 1 563 ? -14.148 -0.692 -27.078 1 97.19 563 VAL B O 1
ATOM 10034 N N . PRO B 1 564 ? -15.172 -0.344 -28.984 1 95.88 564 PRO B N 1
ATOM 10035 C CA . PRO B 1 564 ? -16.484 -0.692 -28.438 1 95.88 564 PRO B CA 1
ATOM 10036 C C . PRO B 1 564 ? -16.594 -2.168 -28.062 1 95.88 564 PRO B C 1
ATOM 10038 O O . PRO B 1 564 ? -17.484 -2.549 -27.297 1 95.88 564 PRO B O 1
ATOM 10041 N N . THR B 1 565 ? -15.75 -3.035 -28.656 1 98.12 565 THR B N 1
ATOM 10042 C CA . THR B 1 565 ? -15.781 -4.465 -28.359 1 98.12 565 THR B CA 1
ATOM 10043 C C . THR B 1 565 ? -14.414 -4.949 -27.891 1 98.12 565 THR B C 1
ATOM 10045 O O . THR B 1 565 ? -13.43 -4.855 -28.609 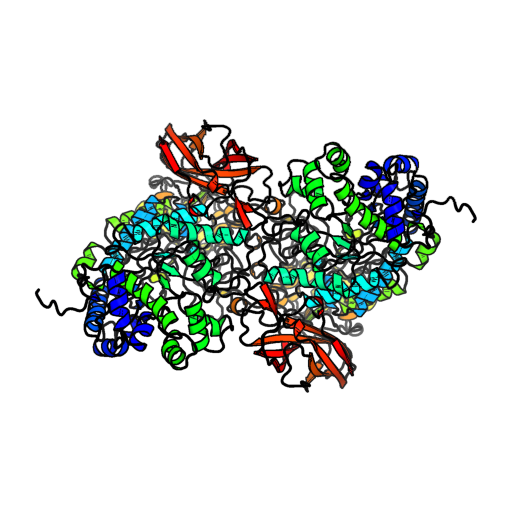1 98.12 565 THR B O 1
ATOM 10048 N N . ILE B 1 566 ? -14.344 -5.461 -26.625 1 98.81 566 ILE B N 1
ATOM 10049 C CA . ILE B 1 566 ? -13.094 -5.902 -26.016 1 98.81 566 ILE B CA 1
ATOM 10050 C C . ILE B 1 566 ? -13.289 -7.258 -25.344 1 98.81 566 ILE B C 1
ATOM 10052 O O . ILE B 1 566 ? -14.242 -7.445 -24.578 1 98.81 566 ILE B O 1
ATOM 10056 N N . ALA B 1 567 ? -12.43 -8.188 -25.625 1 98.81 567 ALA B N 1
ATOM 10057 C CA . ALA B 1 567 ? -12.328 -9.453 -24.906 1 98.81 567 ALA B CA 1
ATOM 10058 C C . ALA B 1 567 ? -10.961 -9.594 -24.234 1 98.81 567 ALA B C 1
ATOM 10060 O O . ALA B 1 567 ? -9.977 -9.016 -24.703 1 98.81 567 ALA B O 1
ATOM 10061 N N . HIS B 1 568 ? -10.914 -10.289 -23.172 1 98.88 568 HIS B N 1
ATOM 10062 C CA . HIS B 1 568 ? -9.688 -10.594 -22.438 1 98.88 568 HIS B CA 1
ATOM 10063 C C . HIS B 1 568 ? -9.414 -12.094 -22.422 1 98.88 568 HIS B C 1
ATOM 10065 O O . HIS B 1 568 ? -10.25 -12.875 -21.969 1 98.88 568 HIS B O 1
ATOM 10071 N N . ALA B 1 569 ? -8.227 -12.5 -22.891 1 98.75 569 ALA B N 1
ATOM 10072 C CA . ALA B 1 569 ? -7.961 -13.93 -23.047 1 98.75 569 ALA B CA 1
ATOM 10073 C C . ALA B 1 569 ? -6.84 -14.383 -22.109 1 98.75 569 ALA B C 1
ATOM 10075 O O . ALA B 1 569 ? -6.441 -15.555 -22.125 1 98.75 569 ALA B O 1
ATOM 10076 N N . TRP B 1 570 ? -6.293 -13.438 -21.328 1 98.56 570 TRP B N 1
ATOM 10077 C CA . TRP B 1 570 ? -5.172 -13.727 -20.438 1 98.56 570 TRP B CA 1
ATOM 10078 C C . TRP B 1 570 ? -4.039 -14.414 -21.188 1 98.56 570 TRP B C 1
ATOM 10080 O O . TRP B 1 570 ? -3.598 -13.922 -22.234 1 98.56 570 TRP B O 1
ATOM 10090 N N . LEU B 1 571 ? -3.422 -15.461 -20.609 1 98.62 571 LEU B N 1
ATOM 10091 C CA . LEU B 1 571 ? -2.457 -16.344 -21.266 1 98.62 571 LEU B CA 1
ATOM 10092 C C . LEU B 1 571 ? -3.035 -17.734 -21.453 1 98.62 571 LEU B C 1
ATOM 10094 O O . LEU B 1 571 ? -2.85 -18.609 -20.609 1 98.62 571 LEU B O 1
ATOM 10098 N N . PRO B 1 572 ? -3.621 -17.969 -22.594 1 98.62 572 PRO B N 1
ATOM 10099 C CA . PRO B 1 572 ? -4.59 -19.062 -22.734 1 98.62 572 PRO B CA 1
ATOM 10100 C C . PRO B 1 572 ? -3.928 -20.406 -23.062 1 98.62 572 PRO B C 1
ATOM 10102 O O . PRO B 1 572 ? -4.613 -21.422 -23.188 1 98.62 572 PRO B O 1
ATOM 10105 N N . GLY B 1 573 ? -2.613 -20.531 -23.203 1 97.69 573 GLY B N 1
ATOM 10106 C CA . GLY B 1 573 ? -1.929 -21.812 -23.359 1 97.69 573 GLY B CA 1
ATOM 10107 C C . GLY B 1 573 ? -1.83 -22.266 -24.812 1 97.69 573 GLY B C 1
ATOM 10108 O O . GLY B 1 573 ? -1.968 -21.453 -25.719 1 97.69 573 GLY B O 1
ATOM 10109 N N . GLU B 1 574 ? -1.552 -23.547 -25.078 1 96.75 574 GLU B N 1
ATOM 10110 C CA . GLU B 1 574 ? -1.14 -24.047 -26.375 1 96.75 574 GLU B CA 1
ATOM 10111 C C . GLU B 1 574 ? -2.305 -24.047 -27.359 1 96.75 574 GLU B C 1
ATOM 10113 O O . GLU B 1 574 ? -2.1 -23.969 -28.578 1 96.75 574 GLU B O 1
ATOM 10118 N N . GLU B 1 575 ? -3.518 -24.125 -26.844 1 98.12 575 GLU B N 1
ATOM 10119 C CA . GLU B 1 575 ? -4.699 -24.078 -27.703 1 98.12 575 GLU B CA 1
ATOM 10120 C C . GLU B 1 575 ? -5.383 -22.719 -27.625 1 98.12 575 GLU B C 1
ATOM 10122 O O . GLU B 1 575 ? -6.574 -22.594 -27.938 1 98.12 575 GLU B O 1
ATOM 10127 N N . GLY B 1 576 ? -4.637 -21.734 -27.156 1 98.5 576 GLY B N 1
ATOM 10128 C CA . GLY B 1 576 ? -5.191 -20.406 -26.922 1 98.5 576 GLY B CA 1
ATOM 10129 C C . GLY B 1 576 ? -5.793 -19.766 -28.156 1 98.5 576 GLY B C 1
ATOM 10130 O O . GLY B 1 576 ? -6.867 -19.172 -28.094 1 98.5 576 GLY B O 1
ATOM 10131 N N . GLY B 1 577 ? -5.059 -19.828 -29.281 1 98.62 577 GLY B N 1
ATOM 10132 C CA . GLY B 1 577 ? -5.594 -19.281 -30.516 1 98.62 577 GLY B CA 1
ATOM 10133 C C . GLY B 1 577 ? -6.941 -19.875 -30.891 1 98.62 577 GLY B C 1
ATOM 10134 O O . GLY B 1 577 ? -7.871 -19.156 -31.25 1 98.62 577 GLY B O 1
ATOM 10135 N N . ALA B 1 578 ? -7.023 -21.203 -30.828 1 98.56 578 ALA B N 1
ATOM 10136 C CA . ALA B 1 578 ? -8.273 -21.891 -31.141 1 98.56 578 ALA B CA 1
ATOM 10137 C C . ALA B 1 578 ? -9.383 -21.484 -30.188 1 98.56 578 ALA B C 1
ATOM 10139 O O . ALA B 1 578 ? -10.531 -21.281 -30.594 1 98.56 578 ALA B O 1
ATOM 10140 N N . GLY B 1 579 ? -9.039 -21.422 -28.891 1 98.81 579 GLY B N 1
ATOM 10141 C CA . GLY B 1 579 ? -10.023 -20.984 -27.906 1 98.81 579 GLY B CA 1
ATOM 10142 C C . GLY B 1 579 ? -10.562 -19.594 -28.172 1 98.81 579 GLY B C 1
ATOM 10143 O O . GLY B 1 579 ? -11.766 -19.359 -28.078 1 98.81 579 GLY B O 1
ATOM 10144 N N . ILE B 1 580 ? -9.703 -18.641 -28.469 1 98.88 580 ILE B N 1
ATOM 10145 C CA . ILE B 1 580 ? -10.094 -17.281 -28.797 1 98.88 580 ILE B CA 1
ATOM 10146 C C . ILE B 1 580 ? -11.023 -17.281 -30.016 1 98.88 580 ILE B C 1
ATOM 10148 O O . ILE B 1 580 ? -12.078 -16.641 -30 1 98.88 580 ILE B O 1
ATOM 10152 N N . ALA B 1 581 ? -10.648 -18 -31.062 1 98.81 581 ALA B N 1
ATOM 10153 C CA . ALA B 1 581 ? -11.445 -18.047 -32.281 1 98.81 581 ALA B CA 1
ATOM 10154 C C . ALA B 1 581 ? -12.828 -18.656 -32 1 98.81 581 ALA B C 1
ATOM 10156 O O . ALA B 1 581 ? -13.828 -18.188 -32.562 1 98.81 581 ALA B O 1
ATOM 10157 N N . ASP B 1 582 ? -12.859 -19.75 -31.172 1 98.62 582 ASP B N 1
ATOM 10158 C CA . ASP B 1 582 ? -14.133 -20.359 -30.797 1 98.62 582 ASP B CA 1
ATOM 10159 C C . ASP B 1 582 ? -15.109 -19.328 -30.266 1 98.62 582 ASP B C 1
ATOM 10161 O O . ASP B 1 582 ? -16.297 -19.359 -30.562 1 98.62 582 ASP B O 1
ATOM 10165 N N . VAL B 1 583 ? -14.633 -18.438 -29.453 1 98.81 583 VAL B N 1
ATOM 10166 C CA . VAL B 1 583 ? -15.469 -17.422 -28.812 1 98.81 583 VAL B CA 1
ATOM 10167 C C . VAL B 1 583 ? -15.844 -16.359 -29.844 1 98.81 583 VAL B C 1
ATOM 10169 O O . VAL B 1 583 ? -17 -15.969 -29.953 1 98.81 583 VAL B O 1
ATOM 10172 N N . LEU B 1 584 ? -14.852 -15.859 -30.625 1 98.69 584 LEU B N 1
ATOM 10173 C CA . LEU B 1 584 ? -15.078 -14.758 -31.547 1 98.69 584 LEU B CA 1
ATOM 10174 C C . LEU B 1 584 ? -16.125 -15.133 -32.594 1 98.69 584 LEU B C 1
ATOM 10176 O O . LEU B 1 584 ? -16.938 -14.305 -32.969 1 98.69 584 LEU B O 1
ATOM 10180 N N . VAL B 1 585 ? -16.156 -16.391 -33.062 1 98.19 585 VAL B N 1
ATOM 10181 C CA . VAL B 1 585 ? -17.047 -16.766 -34.156 1 98.19 585 VAL B CA 1
ATOM 10182 C C . VAL B 1 585 ? -18.344 -17.328 -33.562 1 98.19 585 VAL B C 1
ATOM 10184 O O . VAL B 1 585 ? -19.266 -17.703 -34.312 1 98.19 585 VAL B O 1
ATOM 10187 N N . GLY B 1 586 ? -18.422 -17.531 -32.219 1 97.94 586 GLY B N 1
ATOM 10188 C CA . GLY B 1 586 ? -19.672 -17.875 -31.578 1 97.94 586 GLY B CA 1
ATOM 10189 C C . GLY B 1 586 ? -19.859 -19.375 -31.406 1 97.94 586 GLY B C 1
ATOM 10190 O O . GLY B 1 586 ? -20.922 -19.828 -30.953 1 97.94 586 GLY B O 1
ATOM 10191 N N . ASP B 1 587 ? -18.844 -20.172 -31.781 1 97.44 587 ASP B N 1
ATOM 10192 C CA . ASP B 1 587 ? -18.906 -21.609 -31.5 1 97.44 587 ASP B CA 1
ATOM 10193 C C . ASP B 1 587 ? -19.016 -21.844 -29.984 1 97.44 587 ASP B C 1
ATOM 10195 O O . ASP B 1 587 ? -19.578 -22.859 -29.562 1 97.44 587 ASP B O 1
ATOM 10199 N N . HIS B 1 588 ? -18.484 -20.953 -29.281 1 98.06 588 HIS B N 1
ATOM 10200 C CA . HIS B 1 588 ? -18.609 -20.953 -27.828 1 98.06 588 HIS B CA 1
ATOM 10201 C C . HIS B 1 588 ? -19.125 -19.594 -27.328 1 98.06 588 HIS B C 1
ATOM 10203 O O . HIS B 1 588 ? -18.578 -18.562 -27.688 1 98.06 588 HIS B O 1
ATOM 10209 N N . ASN B 1 589 ? -20.25 -19.609 -26.531 1 98.62 589 ASN B N 1
ATOM 10210 C CA . ASN B 1 589 ? -20.719 -18.422 -25.828 1 98.62 589 ASN B CA 1
ATOM 10211 C C . ASN B 1 589 ? -19.766 -18.016 -24.703 1 98.62 589 ASN B C 1
ATOM 10213 O O . ASN B 1 589 ? -19.531 -18.797 -23.781 1 98.62 589 ASN B O 1
ATOM 10217 N N . PRO B 1 590 ? -19.141 -16.797 -24.891 1 98.56 590 PRO B N 1
ATOM 10218 C CA . PRO B 1 590 ? -18.203 -16.406 -23.828 1 98.56 590 PRO B CA 1
ATOM 10219 C C . PRO B 1 590 ? -18.797 -16.562 -22.422 1 98.56 590 PRO B C 1
ATOM 10221 O O . PRO B 1 590 ? -19.953 -16.172 -22.188 1 98.56 590 PRO B O 1
ATOM 10224 N N . SER B 1 591 ? -18.031 -17.094 -21.516 1 97.81 591 SER B N 1
ATOM 10225 C CA . SER B 1 591 ? -18.516 -17.422 -20.188 1 97.81 591 SER B CA 1
ATOM 10226 C C . SER B 1 591 ? -17.5 -17.047 -19.109 1 97.81 591 SER B C 1
ATOM 10228 O O . SER B 1 591 ? -17.719 -17.312 -17.922 1 97.81 591 SER B O 1
ATOM 10230 N N . GLY B 1 592 ? -16.312 -16.516 -19.469 1 98.62 592 GLY B N 1
ATOM 10231 C CA . GLY B 1 592 ? -15.344 -16.078 -18.484 1 98.62 592 GLY B CA 1
ATOM 10232 C C . GLY B 1 592 ? -15.836 -14.945 -17.625 1 98.62 592 GLY B C 1
ATOM 10233 O O . GLY B 1 592 ? -16.641 -14.117 -18.078 1 98.62 592 GLY B O 1
ATOM 10234 N N . ARG B 1 593 ? -15.492 -14.945 -16.359 1 98.88 593 ARG B N 1
ATOM 10235 C CA . ARG B 1 593 ? -15.703 -13.852 -15.422 1 98.88 593 ARG B CA 1
ATOM 10236 C C . ARG B 1 593 ? -14.391 -13.391 -14.805 1 98.88 593 ARG B C 1
ATOM 10238 O O . ARG B 1 593 ? -13.539 -14.219 -14.469 1 98.88 593 ARG B O 1
ATOM 10245 N N . LEU B 1 594 ? -14.234 -12.102 -14.648 1 98.88 594 LEU B N 1
ATOM 10246 C CA . LEU B 1 594 ? -12.984 -11.547 -14.156 1 98.88 594 LEU B CA 1
ATOM 10247 C C . LEU B 1 594 ? -12.711 -12.008 -12.727 1 98.88 594 LEU B C 1
ATOM 10249 O O . LEU B 1 594 ? -13.547 -11.828 -11.836 1 98.88 594 LEU B O 1
ATOM 10253 N N . PRO B 1 595 ? -11.547 -12.625 -12.5 1 98.88 595 PRO B N 1
ATOM 10254 C CA . PRO B 1 595 ? -11.156 -12.977 -11.133 1 98.88 595 PRO B CA 1
ATOM 10255 C C . PRO B 1 595 ? -10.484 -11.82 -10.398 1 98.88 595 PRO B C 1
ATOM 10257 O O . PRO B 1 595 ? -10.062 -11.984 -9.25 1 98.88 595 PRO B O 1
ATOM 10260 N N . VAL B 1 596 ? -10.266 -10.68 -10.992 1 98.75 596 VAL B N 1
ATOM 10261 C CA . VAL B 1 596 ? -9.703 -9.461 -10.43 1 98.75 596 VAL B CA 1
ATOM 10262 C C . VAL B 1 596 ? -10.492 -8.25 -10.914 1 98.75 596 VAL B C 1
ATOM 10264 O O . VAL B 1 596 ? -11.156 -8.312 -11.953 1 98.75 596 VAL B O 1
ATOM 10267 N N . SER B 1 597 ? -10.477 -7.188 -10.133 1 98.69 597 SER B N 1
ATOM 10268 C CA . SER B 1 597 ? -10.953 -5.887 -10.586 1 98.69 597 SER B CA 1
ATOM 10269 C C . SER B 1 597 ? -9.922 -5.199 -11.477 1 98.69 597 SER B C 1
ATOM 10271 O O . SER B 1 597 ? -8.75 -5.102 -11.109 1 98.69 597 SER B O 1
ATOM 10273 N N . LEU B 1 598 ? -10.297 -4.789 -12.672 1 98.69 598 LEU B N 1
ATOM 10274 C CA . LEU B 1 598 ? -9.383 -4.055 -13.531 1 98.69 598 LEU B CA 1
ATOM 10275 C C . LEU B 1 598 ? -9.391 -2.568 -13.203 1 98.69 598 LEU B C 1
ATOM 10277 O O . LEU B 1 598 ? -10.445 -1.932 -13.211 1 98.69 598 LEU B O 1
ATOM 10281 N N . PRO B 1 599 ? -8.242 -2.018 -12.922 1 98.31 599 PRO B N 1
ATOM 10282 C CA . PRO B 1 599 ? -8.195 -0.605 -12.531 1 98.31 599 PRO B CA 1
ATOM 10283 C C . PRO B 1 599 ? -8.336 0.337 -13.727 1 98.31 599 PRO B C 1
ATOM 10285 O O . PRO B 1 599 ? -8.156 -0.083 -14.875 1 98.31 599 PRO B O 1
ATOM 10288 N N . ARG B 1 600 ? -8.672 1.565 -13.445 1 97.69 600 ARG B N 1
ATOM 10289 C CA . ARG B 1 600 ? -8.656 2.629 -14.445 1 97.69 600 ARG B CA 1
ATOM 10290 C C . ARG B 1 600 ? -7.246 3.168 -14.648 1 97.69 600 ARG B C 1
ATOM 10292 O O . ARG B 1 600 ? -6.934 3.711 -15.711 1 97.69 600 ARG B O 1
ATOM 10299 N N . ASP B 1 601 ? -6.488 3.086 -13.594 1 96.5 601 ASP B N 1
ATOM 10300 C CA . ASP B 1 601 ? -5.121 3.59 -13.484 1 96.5 601 ASP B CA 1
ATOM 10301 C C . ASP B 1 601 ? -4.344 2.836 -12.414 1 96.5 601 ASP B C 1
ATOM 10303 O O . ASP B 1 601 ? -4.918 2.396 -11.414 1 96.5 601 ASP B O 1
ATOM 10307 N N . ALA B 1 602 ? -2.939 2.701 -12.719 1 97.44 602 ALA B N 1
ATOM 10308 C CA . ALA B 1 602 ? -2.131 2.021 -11.711 1 97.44 602 ALA B CA 1
ATOM 10309 C C . ALA B 1 602 ? -2.24 2.723 -10.359 1 97.44 602 ALA B C 1
ATOM 10311 O O . ALA B 1 602 ? -2.158 2.078 -9.305 1 97.44 602 ALA B O 1
ATOM 10312 N N . GLY B 1 603 ? -2.486 4.02 -10.359 1 97.31 603 GLY B N 1
ATOM 10313 C CA . GLY B 1 603 ? -2.527 4.82 -9.148 1 97.31 603 GLY B CA 1
ATOM 10314 C C . GLY B 1 603 ? -3.738 4.531 -8.281 1 97.31 603 GLY B C 1
ATOM 10315 O O . GLY B 1 603 ? -3.795 4.953 -7.125 1 97.31 603 GLY B O 1
ATOM 10316 N N . GLN B 1 604 ? -4.723 3.75 -8.727 1 96.94 604 GLN B N 1
ATOM 10317 C CA . GLN B 1 604 ? -5.891 3.387 -7.934 1 96.94 604 GLN B CA 1
ATOM 10318 C C . GLN B 1 604 ? -5.566 2.264 -6.953 1 96.94 604 GLN B C 1
ATOM 10320 O O . GLN B 1 604 ? -6.324 2.018 -6.012 1 96.94 604 GLN B O 1
ATOM 10325 N N . LEU B 1 605 ? -4.512 1.503 -7.203 1 97.06 605 LEU B N 1
ATOM 10326 C CA . LEU B 1 605 ? -4.273 0.26 -6.48 1 97.06 605 LEU B CA 1
ATOM 10327 C C . LEU B 1 605 ? -3.996 0.534 -5.008 1 97.06 605 LEU B C 1
ATOM 10329 O O . LEU B 1 605 ? -3.377 1.544 -4.664 1 97.06 605 LEU B O 1
ATOM 10333 N N . PRO B 1 606 ? -4.457 -0.405 -4.199 1 96.38 606 PRO B N 1
ATOM 10334 C CA . PRO B 1 606 ? -5.25 -1.591 -4.527 1 96.38 606 PRO B CA 1
ATOM 10335 C C . PRO B 1 606 ? -6.707 -1.257 -4.855 1 96.38 606 PRO B C 1
ATOM 10337 O O . PRO B 1 606 ? -7.23 -0.243 -4.387 1 96.38 606 PRO B O 1
ATOM 10340 N N . ILE B 1 607 ? -7.352 -2.096 -5.672 1 97.12 607 ILE B N 1
ATOM 10341 C CA . ILE B 1 607 ? -8.711 -1.782 -6.113 1 97.12 607 ILE B CA 1
ATOM 10342 C C . ILE B 1 607 ? -9.578 -3.031 -6.027 1 97.12 607 ILE B C 1
ATOM 10344 O O . ILE B 1 607 ? -10.555 -3.168 -6.77 1 97.12 607 ILE B O 1
ATOM 10348 N N . ASN B 1 608 ? -9.164 -4.062 -5.195 1 97.81 608 ASN B N 1
ATOM 10349 C CA . ASN B 1 608 ? -9.992 -5.25 -5.008 1 97.81 608 ASN B CA 1
ATOM 10350 C C . ASN B 1 608 ? -11.414 -4.879 -4.594 1 97.81 608 ASN B C 1
ATOM 10352 O O . ASN B 1 608 ? -11.633 -3.855 -3.943 1 97.81 608 ASN B O 1
ATOM 10356 N N . TYR B 1 609 ? -12.43 -5.734 -4.898 1 97.94 609 TYR B N 1
ATOM 10357 C CA . TYR B 1 609 ? -13.844 -5.383 -4.77 1 97.94 609 TYR B CA 1
ATOM 10358 C C . TYR B 1 609 ? -14.258 -5.324 -3.305 1 97.94 609 TYR B C 1
ATOM 10360 O O . TYR B 1 609 ? -15.164 -4.574 -2.939 1 97.94 609 TYR B O 1
ATOM 10368 N N . ASN B 1 610 ? -13.641 -6.195 -2.494 1 97.5 610 ASN B N 1
ATOM 10369 C CA . ASN B 1 610 ? -14.047 -6.34 -1.102 1 97.5 610 ASN B CA 1
ATOM 10370 C C . ASN B 1 610 ? -13.328 -5.344 -0.199 1 97.5 610 ASN B C 1
ATOM 10372 O O . ASN B 1 610 ? -12.742 -5.723 0.816 1 97.5 610 ASN B O 1
ATOM 10376 N N . ARG B 1 611 ? -13.438 -4.094 -0.481 1 96 611 ARG B N 1
ATOM 10377 C CA . ARG B 1 611 ? -12.898 -2.984 0.301 1 96 611 ARG B CA 1
ATOM 10378 C C . ARG B 1 611 ? -13.883 -2.547 1.38 1 96 611 ARG B C 1
ATOM 10380 O O . ARG B 1 611 ? -15.086 -2.801 1.271 1 96 611 ARG B O 1
ATOM 10387 N N . ASN B 1 612 ? -13.367 -1.893 2.404 1 97.38 612 ASN B N 1
ATOM 10388 C CA . ASN B 1 612 ? -14.211 -1.341 3.461 1 97.38 612 ASN B CA 1
ATOM 10389 C C . ASN B 1 612 ? -15.008 -0.138 2.971 1 97.38 612 ASN B C 1
ATOM 10391 O O . ASN B 1 612 ? -14.664 0.474 1.958 1 97.38 612 ASN B O 1
ATOM 10395 N N . PRO B 1 613 ? -16.078 0.205 3.67 1 96.62 613 PRO B N 1
ATOM 10396 C CA . PRO B 1 613 ? -16.969 1.266 3.203 1 96.62 613 PRO B CA 1
ATOM 10397 C C . PRO B 1 613 ? -16.266 2.607 3.037 1 96.62 613 PRO B C 1
ATOM 10399 O O . PRO B 1 613 ? -16.531 3.334 2.076 1 96.62 613 PRO B O 1
ATOM 10402 N N . ASN B 1 614 ? -15.383 2.914 3.918 1 94.94 614 ASN B N 1
ATOM 10403 C CA . ASN B 1 614 ? -14.688 4.195 3.85 1 94.94 614 ASN B CA 1
ATOM 10404 C C . ASN B 1 614 ? -13.648 4.211 2.73 1 94.94 614 ASN B C 1
ATOM 10406 O O . ASN B 1 614 ? -13.188 5.277 2.324 1 94.94 614 ASN B O 1
ATOM 10410 N N . ALA B 1 615 ? -13.305 3.066 2.215 1 91.38 615 ALA B N 1
ATOM 10411 C CA . ALA B 1 615 ? -12.352 2.984 1.109 1 91.38 615 ALA B CA 1
ATOM 10412 C C . ALA B 1 615 ? -13.062 3.094 -0.236 1 91.38 615 ALA B C 1
ATOM 10414 O O . ALA B 1 615 ? -12.422 3.314 -1.267 1 91.38 615 ALA B O 1
ATOM 10415 N N . VAL B 1 616 ? -14.32 2.906 -0.281 1 88.06 616 VAL B N 1
ATOM 10416 C CA . VAL B 1 616 ? -15.047 2.975 -1.545 1 88.06 616 VAL B CA 1
ATOM 10417 C C . VAL B 1 616 ? -15.719 4.34 -1.682 1 88.06 616 VAL B C 1
ATOM 10419 O O . VAL B 1 616 ? -16.328 4.637 -2.711 1 88.06 616 VAL B O 1
ATOM 10422 N N . SER B 1 617 ? -15.461 5.168 -0.625 1 80 617 SER B N 1
ATOM 10423 C CA . SER B 1 617 ? -16.141 6.453 -0.625 1 80 617 SER B CA 1
ATOM 10424 C C . SER B 1 617 ? -15.336 7.516 -1.357 1 80 617 SER B C 1
ATOM 10426 O O . SER B 1 617 ? -14.125 7.629 -1.157 1 80 617 SER B O 1
ATOM 10428 N N . GLY B 1 618 ? -15.96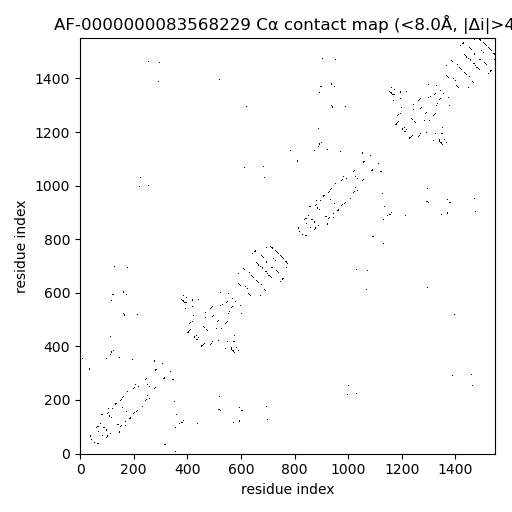9 8.078 -2.318 1 82.88 618 GLY B N 1
ATOM 10429 C CA . GLY B 1 618 ? -15.406 9.258 -2.949 1 82.88 618 GLY B CA 1
ATOM 10430 C C . GLY B 1 618 ? -14.57 8.938 -4.176 1 82.88 618 GLY B C 1
ATOM 10431 O O . GLY B 1 618 ? -14.117 7.809 -4.348 1 82.88 618 GLY B O 1
ATOM 10432 N N . ASP B 1 619 ? -14.398 9.867 -5.062 1 92.44 619 ASP B N 1
ATOM 10433 C CA . ASP B 1 619 ? -13.57 9.797 -6.27 1 92.44 619 ASP B CA 1
ATOM 10434 C C . ASP B 1 619 ? -12.234 10.5 -6.055 1 92.44 619 ASP B C 1
ATOM 10436 O O . ASP B 1 619 ? -12.039 11.188 -5.051 1 92.44 619 ASP B O 1
ATOM 10440 N N . TYR B 1 620 ? -11.25 10.172 -6.875 1 95.25 620 TYR B N 1
ATOM 10441 C CA . TYR B 1 620 ? -10.078 11.031 -7.016 1 95.25 620 TYR B CA 1
ATOM 10442 C C . TYR B 1 620 ? -10.414 12.297 -7.789 1 95.25 620 TYR B C 1
ATOM 10444 O O . TYR B 1 620 ? -11.516 12.43 -8.328 1 95.25 620 TYR B O 1
ATOM 10452 N N . VAL B 1 621 ? -9.492 13.266 -7.879 1 94.12 621 VAL B N 1
ATOM 10453 C CA . VAL B 1 621 ? -9.758 14.539 -8.547 1 94.12 621 VAL B CA 1
ATOM 10454 C C . VAL B 1 621 ? -10.188 14.289 -9.984 1 94.12 621 VAL B C 1
ATOM 10456 O O . VAL B 1 621 ? -11.195 14.836 -10.445 1 94.12 621 VAL B O 1
ATOM 10459 N N . TYR B 1 622 ? -9.461 13.383 -10.742 1 92.25 622 TYR B N 1
ATOM 10460 C CA . TYR B 1 622 ? -9.719 13.211 -12.172 1 92.25 622 TYR B CA 1
ATOM 10461 C C . TYR B 1 622 ? -10.211 11.805 -12.469 1 92.25 622 TYR B C 1
ATOM 10463 O O . TYR B 1 622 ? -10.555 11.484 -13.609 1 92.25 622 TYR B O 1
ATOM 10471 N N . THR B 1 623 ? -10.211 10.922 -11.469 1 94.06 623 THR B N 1
ATOM 10472 C CA . THR B 1 623 ? -10.453 9.508 -11.703 1 94.06 623 THR B CA 1
ATOM 10473 C C . THR B 1 623 ? -11.531 8.977 -10.766 1 94.06 623 THR B C 1
ATOM 10475 O O . THR B 1 623 ? -11.461 9.188 -9.555 1 94.06 623 THR B O 1
ATOM 10478 N N . PRO B 1 624 ? -12.562 8.289 -11.297 1 94.25 624 PRO B N 1
ATOM 10479 C CA . PRO B 1 624 ? -13.531 7.637 -10.422 1 94.25 624 PRO B CA 1
ATOM 10480 C C . PRO B 1 624 ? -12.883 6.648 -9.453 1 94.25 624 PRO B C 1
ATOM 10482 O O . PRO B 1 624 ? -11.836 6.078 -9.766 1 94.25 624 PRO B O 1
ATOM 10485 N N . GLY B 1 625 ? -13.547 6.449 -8.328 1 94.44 625 GLY B N 1
ATOM 10486 C CA . GLY B 1 625 ? -13.016 5.562 -7.309 1 94.44 625 GLY B CA 1
ATOM 10487 C C . GLY B 1 625 ? -13.25 4.094 -7.609 1 94.44 625 GLY B C 1
ATOM 10488 O O . GLY B 1 625 ? -12.57 3.225 -7.062 1 94.44 625 GLY B O 1
ATOM 10489 N N . ASP B 1 626 ? -14.109 3.75 -8.469 1 95.94 626 ASP B N 1
ATOM 10490 C CA . ASP B 1 626 ? -14.469 2.365 -8.766 1 95.94 626 ASP B CA 1
ATOM 10491 C C . ASP B 1 626 ? -13.562 1.786 -9.852 1 95.94 626 ASP B C 1
ATOM 10493 O O . ASP B 1 626 ? -12.914 2.531 -10.586 1 95.94 626 ASP B O 1
ATOM 10497 N N . ALA B 1 627 ? -13.445 0.43 -9.938 1 97.56 627 ALA B N 1
ATOM 10498 C CA . ALA B 1 627 ? -12.727 -0.268 -11 1 97.56 627 ALA B CA 1
ATOM 10499 C C . ALA B 1 627 ? -13.375 -0.019 -12.352 1 97.56 627 ALA B C 1
ATOM 10501 O O . ALA B 1 627 ? -14.57 0.271 -12.438 1 97.56 627 ALA B O 1
ATOM 10502 N N . LEU B 1 628 ? -12.57 -0.028 -13.43 1 98.31 628 LEU B N 1
ATOM 10503 C CA . LEU B 1 628 ? -13.125 0.069 -14.773 1 98.31 628 LEU B CA 1
ATOM 10504 C C . LEU B 1 628 ? -14.055 -1.103 -15.062 1 98.31 628 LEU B C 1
ATOM 10506 O O . LEU B 1 628 ? -15.18 -0.907 -15.539 1 98.31 628 LEU B O 1
ATOM 10510 N N . PHE B 1 629 ? -13.609 -2.336 -14.82 1 98.69 629 PHE B N 1
ATOM 10511 C CA . PHE B 1 629 ? -14.391 -3.568 -14.844 1 98.69 629 PHE B CA 1
ATOM 10512 C C . PHE B 1 629 ? -14.289 -4.297 -13.508 1 98.69 629 PHE B C 1
ATOM 10514 O O . PHE B 1 629 ? -13.188 -4.629 -13.055 1 98.69 629 PHE B O 1
ATOM 10521 N N . PRO B 1 630 ? -15.383 -4.602 -12.875 1 98.44 630 PRO B N 1
ATOM 10522 C CA . PRO B 1 630 ? -15.375 -5.133 -11.516 1 98.44 630 PRO B CA 1
ATOM 10523 C C . PRO B 1 630 ? -15.133 -6.641 -11.469 1 98.44 630 PRO B C 1
ATOM 10525 O O . PRO B 1 630 ? -15.312 -7.328 -12.477 1 98.44 630 PRO B O 1
ATOM 10528 N N . PHE B 1 631 ? -14.766 -7.125 -10.297 1 98.75 631 PHE B N 1
ATOM 10529 C CA . PHE B 1 631 ? -14.641 -8.547 -9.992 1 98.75 631 PHE B CA 1
ATOM 10530 C C . PHE B 1 631 ? -15.914 -9.289 -10.367 1 98.75 631 PHE B C 1
ATOM 10532 O O . PHE B 1 631 ? -17.016 -8.836 -10.062 1 98.75 631 PHE B O 1
ATOM 10539 N N . GLY B 1 632 ? -15.758 -10.367 -11.094 1 98.88 632 GLY B N 1
ATOM 10540 C CA . GLY B 1 632 ? -16.875 -11.211 -11.484 1 98.88 632 GLY B CA 1
ATOM 10541 C C . GLY B 1 632 ? -17.531 -10.773 -12.781 1 98.88 632 GLY B C 1
ATOM 10542 O O . GLY B 1 632 ? -18.453 -11.438 -13.273 1 98.88 632 GLY B O 1
ATOM 10543 N N . HIS B 1 633 ? -17.031 -9.711 -13.367 1 98.81 633 HIS B N 1
ATOM 10544 C CA . HIS B 1 633 ? -17.625 -9.156 -14.586 1 98.81 633 HIS B CA 1
ATOM 10545 C C . HIS B 1 633 ? -17.312 -10.031 -15.797 1 98.81 633 HIS B C 1
ATOM 10547 O O . HIS B 1 633 ? -16.219 -10.578 -15.898 1 98.81 633 HIS B O 1
ATOM 10553 N N . GLY B 1 634 ? -18.141 -10.109 -16.734 1 98.69 634 GLY B N 1
ATOM 10554 C CA . GLY B 1 634 ? -18.031 -10.75 -18.031 1 98.69 634 GLY B CA 1
ATOM 10555 C C . GLY B 1 634 ? -19.359 -10.812 -18.781 1 98.69 634 GLY B C 1
ATOM 10556 O O . GLY B 1 634 ? -20.391 -11.164 -18.188 1 98.69 634 GLY B O 1
ATOM 10557 N N . GLU B 1 635 ? -19.344 -10.453 -20 1 98.06 635 GLU B N 1
ATOM 10558 C CA . GLU B 1 635 ? -20.562 -10.469 -20.812 1 98.06 635 GLU B CA 1
ATOM 10559 C C . GLU B 1 635 ? -20.719 -11.797 -21.531 1 98.06 635 GLU B C 1
ATOM 10561 O O . GLU B 1 635 ? -19.859 -12.672 -21.438 1 98.06 635 GLU B O 1
ATOM 10566 N N . SER B 1 636 ? -21.891 -11.992 -22.109 1 97.38 636 SER B N 1
ATOM 10567 C CA . SER B 1 636 ? -22.281 -13.188 -22.828 1 97.38 636 SER B CA 1
ATOM 10568 C C . SER B 1 636 ? -23.094 -12.844 -24.062 1 97.38 636 SER B C 1
ATOM 10570 O O . SER B 1 636 ? -23.594 -11.719 -24.203 1 97.38 636 SER B O 1
ATOM 10572 N N . TYR B 1 637 ? -23.234 -13.797 -25.031 1 97.94 637 TYR B N 1
ATOM 10573 C CA . TYR B 1 637 ? -24.062 -13.602 -26.203 1 97.94 637 TYR B CA 1
ATOM 10574 C C . TYR B 1 637 ? -25.531 -13.898 -25.906 1 97.94 637 TYR B C 1
ATOM 10576 O O . TYR B 1 637 ? -26.359 -13.914 -26.812 1 97.94 637 TYR B O 1
ATOM 10584 N N . THR B 1 638 ? -25.812 -14.18 -24.641 1 97.62 638 THR B N 1
ATOM 10585 C CA . THR B 1 638 ? -27.188 -14.383 -24.188 1 97.62 638 THR B CA 1
ATOM 10586 C C . THR B 1 638 ? -27.453 -13.594 -22.922 1 97.62 638 THR B C 1
ATOM 10588 O O . THR B 1 638 ? -26.609 -12.797 -22.484 1 97.62 638 THR B O 1
ATOM 10591 N N . THR B 1 639 ? -28.672 -13.633 -22.469 1 97.56 639 THR B N 1
ATOM 10592 C CA . THR B 1 639 ? -29.078 -12.875 -21.297 1 97.56 639 THR B CA 1
ATOM 10593 C C . THR B 1 639 ? -29.734 -13.789 -20.266 1 97.56 639 THR B C 1
ATOM 10595 O O . THR B 1 639 ? -30.531 -14.672 -20.625 1 97.56 639 THR B O 1
ATOM 10598 N N . PHE B 1 640 ? -29.359 -13.602 -19.078 1 98.31 640 PHE B N 1
ATOM 10599 C CA . PHE B 1 640 ? -29.938 -14.375 -17.984 1 98.31 640 PHE B CA 1
ATOM 10600 C C . PHE B 1 640 ? -30.719 -13.477 -17.047 1 98.31 640 PHE B C 1
ATOM 10602 O O . PHE B 1 640 ? -30.312 -12.352 -16.766 1 98.31 640 PHE B O 1
ATOM 10609 N N . ALA B 1 641 ? -31.828 -13.898 -16.578 1 98.5 641 ALA B N 1
ATOM 10610 C CA . ALA B 1 641 ? -32.656 -13.203 -15.578 1 98.5 641 ALA B CA 1
ATOM 10611 C C . ALA B 1 641 ? -32.594 -13.906 -14.227 1 98.5 641 ALA B C 1
ATOM 10613 O O . ALA B 1 641 ? -32.562 -15.141 -14.164 1 98.5 641 ALA B O 1
ATOM 10614 N N . TYR B 1 642 ? -32.531 -13.188 -13.211 1 98.38 642 TYR B N 1
ATOM 10615 C CA . TYR B 1 642 ? -32.594 -13.664 -11.828 1 98.38 642 TYR B CA 1
ATOM 10616 C C . TYR B 1 642 ? -33.969 -13.406 -11.219 1 98.38 642 TYR B C 1
ATOM 10618 O O . TYR B 1 642 ? -34.562 -12.352 -11.453 1 98.38 642 TYR B O 1
ATOM 10626 N N . GLY B 1 643 ? -34.5 -14.375 -10.492 1 97.25 643 GLY B N 1
ATOM 10627 C CA . GLY B 1 643 ? -35.781 -14.164 -9.828 1 97.25 643 GLY B CA 1
ATOM 10628 C C . GLY B 1 643 ? -36.031 -15.117 -8.672 1 97.25 643 GLY B C 1
ATOM 10629 O O . GLY B 1 643 ? -35.281 -16.078 -8.484 1 97.25 643 GLY B O 1
ATOM 10630 N N . ASP B 1 644 ? -36.906 -14.773 -7.844 1 96.44 644 ASP B N 1
ATOM 10631 C CA . ASP B 1 644 ? -37.469 -15.641 -6.816 1 96.44 644 ASP B CA 1
ATOM 10632 C C . ASP B 1 644 ? -36.406 -15.961 -5.742 1 96.44 644 ASP B C 1
ATOM 10634 O O . ASP B 1 644 ? -36.25 -17.109 -5.363 1 96.44 644 ASP B O 1
ATOM 10638 N N . LEU B 1 645 ? -35.656 -14.953 -5.332 1 98.38 645 LEU B N 1
ATOM 10639 C CA . LEU B 1 645 ? -34.75 -15.18 -4.203 1 98.38 645 LEU B CA 1
ATOM 10640 C C . LEU B 1 645 ? -35.531 -15.469 -2.932 1 98.38 645 LEU B C 1
ATOM 10642 O O . LEU B 1 645 ? -36.406 -14.688 -2.551 1 98.38 645 LEU B O 1
ATOM 10646 N N . GLU B 1 646 ? -35.281 -16.594 -2.326 1 98.06 646 GLU B N 1
ATOM 10647 C CA . GLU B 1 646 ? -35.969 -17 -1.116 1 98.06 646 GLU B CA 1
ATOM 10648 C C . GLU B 1 646 ? -35 -17.5 -0.049 1 98.06 646 GLU B C 1
ATOM 10650 O O . GLU B 1 646 ? -34.094 -18.25 -0.349 1 98.06 646 GLU B O 1
ATOM 10655 N N . LEU B 1 647 ? -35.281 -17.094 1.115 1 98.25 647 LEU B N 1
ATOM 10656 C CA . LEU B 1 647 ? -34.562 -17.641 2.273 1 98.25 647 LEU B CA 1
ATOM 10657 C C . LEU B 1 647 ? -35.375 -18.766 2.916 1 98.25 647 LEU B C 1
ATOM 10659 O O . LEU B 1 647 ? -36.594 -18.672 3.012 1 98.25 647 LEU B O 1
ATOM 10663 N N . ALA B 1 648 ? -34.656 -19.766 3.314 1 98.06 648 ALA B N 1
ATOM 10664 C CA . ALA B 1 648 ? -35.344 -20.828 4.047 1 98.06 648 ALA B CA 1
ATOM 10665 C C . ALA B 1 648 ? -35.875 -20.312 5.395 1 98.06 648 ALA B C 1
ATOM 10667 O O . ALA B 1 648 ? -36.875 -20.797 5.895 1 98.06 648 ALA B O 1
ATOM 10668 N N . ALA B 1 649 ? -35.125 -19.453 6.004 1 98 649 ALA B N 1
ATOM 10669 C CA . ALA B 1 649 ? -35.5 -18.812 7.266 1 98 649 ALA B CA 1
ATOM 10670 C C . ALA B 1 649 ? -34.969 -17.375 7.324 1 98 649 ALA B C 1
ATOM 10672 O O . ALA B 1 649 ? -33.844 -17.094 6.867 1 98 649 ALA B O 1
ATOM 10673 N N . ASP B 1 650 ? -35.781 -16.562 7.957 1 97.44 650 ASP B N 1
ATOM 10674 C CA . ASP B 1 650 ? -35.375 -15.156 8.047 1 97.44 650 ASP B CA 1
ATOM 10675 C C . ASP B 1 650 ? -34.438 -14.922 9.242 1 97.44 650 ASP B C 1
ATOM 10677 O O . ASP B 1 650 ? -33.875 -13.836 9.391 1 97.44 650 ASP B O 1
ATOM 10681 N N . ALA B 1 651 ? -34.281 -15.906 10.078 1 98.25 651 ALA B N 1
ATOM 10682 C CA . ALA B 1 651 ? -33.406 -15.828 11.25 1 98.25 651 ALA B CA 1
ATOM 10683 C C . ALA B 1 651 ? -32.781 -17.188 11.555 1 98.25 651 ALA B C 1
ATOM 10685 O O . ALA B 1 651 ? -33.406 -18.219 11.414 1 98.25 651 ALA B O 1
ATOM 10686 N N . VAL B 1 652 ? -31.531 -17.141 11.906 1 98.19 652 VAL B N 1
ATOM 10687 C CA . VAL B 1 652 ? -30.828 -18.359 12.328 1 98.19 652 VAL B CA 1
ATOM 10688 C C . VAL B 1 652 ? -30 -18.062 13.578 1 98.19 652 VAL B C 1
ATOM 10690 O O . VAL B 1 652 ? -29.812 -16.906 13.945 1 98.19 652 VAL B O 1
ATOM 10693 N N . GLY B 1 653 ? -29.641 -19.109 14.352 1 97 653 GLY B N 1
ATOM 10694 C CA . GLY B 1 653 ? -28.75 -18.953 15.484 1 97 653 GLY B CA 1
ATOM 10695 C C . GLY B 1 653 ? -27.297 -18.781 15.078 1 97 653 GLY B C 1
ATOM 10696 O O . GLY B 1 653 ? -26.938 -19 13.922 1 97 653 GLY B O 1
ATOM 10697 N N . PRO B 1 654 ? -26.453 -18.406 16.031 1 95.62 654 PRO B N 1
ATOM 10698 C CA . PRO B 1 654 ? -25.031 -18.156 15.734 1 95.62 654 PRO B CA 1
ATOM 10699 C C . PRO B 1 654 ? -24.297 -19.422 15.273 1 95.62 654 PRO B C 1
ATOM 10701 O O . PRO B 1 654 ? -23.203 -19.328 14.727 1 95.62 654 PRO B O 1
ATOM 10704 N N . ALA B 1 655 ? -24.812 -20.594 15.453 1 95.19 655 ALA B N 1
ATOM 10705 C CA . ALA B 1 655 ? -24.25 -21.859 14.969 1 95.19 655 ALA B CA 1
ATOM 10706 C C . ALA B 1 655 ? -25.109 -22.469 13.875 1 95.19 655 ALA B C 1
ATOM 10708 O O . ALA B 1 655 ? -25.078 -23.672 13.656 1 95.19 655 ALA B O 1
ATOM 10709 N N . GLY B 1 656 ? -25.875 -21.625 13.281 1 95.5 656 GLY B N 1
ATOM 10710 C CA . GLY B 1 656 ? -26.844 -22.125 12.336 1 95.5 656 GLY B CA 1
ATOM 10711 C C . GLY B 1 656 ? -26.344 -22.141 10.906 1 95.5 656 GLY B C 1
ATOM 10712 O O . GLY B 1 656 ? -25.141 -22.094 10.664 1 95.5 656 GLY B O 1
ATOM 10713 N N . THR B 1 657 ? -27.281 -22.438 10.023 1 97.38 657 THR B N 1
ATOM 10714 C CA . THR B 1 657 ? -27.047 -22.484 8.586 1 97.38 657 THR B CA 1
ATOM 10715 C C . THR B 1 657 ? -28.047 -21.594 7.848 1 97.38 657 THR B C 1
ATOM 10717 O O . THR B 1 657 ? -29.25 -21.641 8.133 1 97.38 657 THR B O 1
ATOM 10720 N N . ILE B 1 658 ? -27.516 -20.781 6.984 1 98.31 658 ILE B N 1
ATOM 10721 C CA . ILE B 1 658 ? -28.344 -19.953 6.113 1 98.31 658 ILE B CA 1
ATOM 10722 C C . ILE B 1 658 ? -28.547 -20.656 4.773 1 98.31 658 ILE B C 1
ATOM 10724 O O . ILE B 1 658 ? -27.594 -21.062 4.121 1 98.31 658 ILE B O 1
ATOM 10728 N N . GLU B 1 659 ? -29.75 -20.844 4.387 1 98.5 659 GLU B N 1
ATOM 10729 C CA . GLU B 1 659 ? -30.094 -21.438 3.098 1 98.5 659 GLU B CA 1
ATOM 10730 C C . GLU B 1 659 ? -30.922 -20.5 2.246 1 98.5 659 GLU B C 1
ATOM 10732 O O . GLU B 1 659 ? -31.906 -19.938 2.725 1 98.5 659 GLU B O 1
ATOM 10737 N N . ALA B 1 660 ? -30.5 -20.25 1.075 1 98.5 660 ALA B N 1
ATOM 10738 C CA . ALA B 1 660 ? -31.188 -19.375 0.141 1 98.5 660 ALA B CA 1
ATOM 10739 C C . ALA B 1 660 ? -31.219 -19.984 -1.262 1 98.5 660 ALA B C 1
ATOM 10741 O O . ALA B 1 660 ? -30.312 -20.719 -1.644 1 98.5 660 ALA B O 1
ATOM 10742 N N . SER B 1 661 ? -32.25 -19.672 -1.996 1 98.62 661 SER B N 1
ATOM 10743 C CA . SER B 1 661 ? -32.375 -20.156 -3.367 1 98.62 661 SER B CA 1
ATOM 10744 C C . SER B 1 661 ? -32.75 -19.031 -4.32 1 98.62 661 SER B C 1
ATOM 10746 O O . SER B 1 661 ? -33.469 -18.109 -3.938 1 98.62 661 SER B O 1
ATOM 10748 N N . VAL B 1 662 ? -32.281 -19.094 -5.531 1 98.69 662 VAL B N 1
ATOM 10749 C CA . VAL B 1 662 ? -32.594 -18.141 -6.59 1 98.69 662 VAL B CA 1
ATOM 10750 C C . VAL B 1 662 ? -32.844 -18.891 -7.902 1 98.69 662 VAL B C 1
ATOM 10752 O O . VAL B 1 662 ? -32.219 -19.938 -8.148 1 98.69 662 VAL B O 1
ATOM 10755 N N . THR B 1 663 ? -33.75 -18.406 -8.672 1 98.69 663 THR B N 1
ATOM 10756 C CA . THR B 1 663 ? -34 -18.984 -9.984 1 98.69 663 THR B CA 1
ATOM 10757 C C . THR B 1 663 ? -33.281 -18.203 -11.078 1 98.69 663 THR B C 1
ATOM 10759 O O . THR B 1 663 ? -33.406 -16.969 -11.156 1 98.69 663 THR B O 1
ATOM 10762 N N . ILE B 1 664 ? -32.531 -18.891 -11.859 1 98.75 664 ILE B N 1
ATOM 10763 C CA . ILE B 1 664 ? -31.844 -18.328 -13.031 1 98.75 664 ILE B CA 1
ATOM 10764 C C . ILE B 1 664 ? -32.531 -18.812 -14.305 1 98.75 664 ILE B C 1
ATOM 10766 O O . ILE B 1 664 ? -32.781 -20.016 -14.469 1 98.75 664 ILE B O 1
ATOM 10770 N N . GLU B 1 665 ? -32.875 -17.891 -15.203 1 98.69 665 GLU B N 1
ATOM 10771 C CA . GLU B 1 665 ? -33.469 -18.234 -16.484 1 98.69 665 GLU B CA 1
ATOM 10772 C C . GLU B 1 665 ? -32.688 -17.625 -17.656 1 98.69 665 GLU B C 1
ATOM 10774 O O . GLU B 1 665 ? -32.312 -16.453 -17.609 1 98.69 665 GLU B O 1
ATOM 10779 N N . ASN B 1 666 ? -32.375 -18.484 -18.656 1 98.75 666 ASN B N 1
ATOM 10780 C CA . ASN B 1 666 ? -31.828 -17.938 -19.891 1 98.75 666 ASN B CA 1
ATOM 10781 C C . ASN B 1 666 ? -32.938 -17.328 -20.75 1 98.75 666 ASN B C 1
ATOM 10783 O O . ASN B 1 666 ? -33.688 -18.047 -21.406 1 98.75 666 ASN B O 1
ATOM 10787 N N . VAL B 1 667 ? -32.938 -16.031 -20.797 1 98.62 667 VAL B N 1
ATOM 10788 C CA . VAL B 1 667 ? -34.031 -15.344 -21.5 1 98.62 667 VAL B CA 1
ATOM 10789 C C . VAL B 1 667 ? -33.531 -14.875 -22.859 1 98.62 667 VAL B C 1
ATOM 10791 O O . VAL B 1 667 ? -34.219 -14.125 -23.547 1 98.62 667 VAL B O 1
ATOM 10794 N N . GLY B 1 668 ? -32.375 -15.25 -23.188 1 97.94 668 GLY B N 1
ATOM 10795 C CA . GLY B 1 668 ? -31.828 -14.938 -24.516 1 97.94 668 GLY B CA 1
ATOM 10796 C C . GLY B 1 668 ? -32.031 -16.047 -25.516 1 97.94 668 GLY B C 1
ATOM 10797 O O . GLY B 1 668 ? -32.875 -16.938 -25.297 1 97.94 668 GLY B O 1
ATOM 10798 N N . ASP B 1 669 ? -31.344 -16.031 -26.656 1 96.81 669 ASP B N 1
ATOM 10799 C CA . ASP B 1 669 ? -31.625 -16.906 -27.781 1 96.81 669 ASP B CA 1
ATOM 10800 C C . ASP B 1 669 ? -30.469 -17.875 -28.031 1 96.81 669 ASP B C 1
ATOM 10802 O O . ASP B 1 669 ? -30.484 -18.609 -29.016 1 96.81 669 ASP B O 1
ATOM 10806 N N . ARG B 1 670 ? -29.484 -17.875 -27.125 1 97.88 670 ARG B N 1
ATOM 10807 C CA . ARG B 1 670 ? -28.359 -18.797 -27.219 1 97.88 670 ARG B CA 1
ATOM 10808 C C . ARG B 1 670 ? -28.109 -19.516 -25.906 1 97.88 670 ARG B C 1
ATOM 10810 O O . ARG B 1 670 ? -28.406 -18.969 -24.828 1 97.88 670 ARG B O 1
ATOM 10817 N N . ALA B 1 671 ? -27.641 -20.75 -26 1 98.31 671 ALA B N 1
ATOM 10818 C CA . ALA B 1 671 ? -27.219 -21.438 -24.797 1 98.31 671 ALA B CA 1
ATOM 10819 C C . ALA B 1 671 ? -25.953 -20.812 -24.219 1 98.31 671 ALA B C 1
ATOM 10821 O O . ALA B 1 671 ? -25.156 -20.219 -24.938 1 98.31 671 ALA B O 1
ATOM 10822 N N . GLY B 1 672 ? -25.797 -20.906 -22.953 1 98 672 GLY B N 1
ATOM 10823 C CA . GLY B 1 672 ? -24.594 -20.359 -22.359 1 98 672 GLY B CA 1
ATOM 10824 C C . GLY B 1 672 ? -24.484 -20.656 -20.875 1 98 672 GLY B C 1
ATOM 10825 O O . GLY B 1 672 ? -25.391 -21.266 -20.281 1 98 672 GLY B O 1
ATOM 10826 N N . HIS B 1 673 ? -23.359 -20.344 -20.344 1 98.19 673 HIS B N 1
ATOM 10827 C CA . HIS B 1 673 ? -23.078 -20.484 -18.922 1 98.19 673 HIS B CA 1
ATOM 10828 C C . HIS B 1 673 ? -23.312 -19.172 -18.188 1 98.19 673 HIS B C 1
ATOM 10830 O O . HIS B 1 673 ? -23.016 -18.094 -18.703 1 98.19 673 HIS B O 1
ATOM 10836 N N . GLU B 1 674 ? -23.953 -19.266 -17 1 98.19 674 GLU B N 1
ATOM 10837 C CA . GLU B 1 674 ? -24.016 -18.188 -16.031 1 98.19 674 GLU B CA 1
ATOM 10838 C C . GLU B 1 674 ? -23.328 -18.562 -14.719 1 98.19 674 GLU B C 1
ATOM 10840 O O . GLU B 1 674 ? -23.406 -19.719 -14.289 1 98.19 674 GLU B O 1
ATOM 10845 N N . VAL B 1 675 ? -22.516 -17.672 -14.18 1 98.75 675 VAL B N 1
ATOM 10846 C CA . VAL B 1 675 ? -21.938 -17.875 -12.852 1 98.75 675 VAL B CA 1
ATOM 10847 C C . VAL B 1 675 ? -22.766 -17.125 -11.805 1 98.75 675 VAL B C 1
ATOM 10849 O O . VAL B 1 675 ? -22.719 -15.891 -11.75 1 98.75 675 VAL B O 1
ATOM 10852 N N . VAL B 1 676 ? -23.516 -17.828 -11.023 1 98.75 676 VAL B N 1
ATOM 10853 C CA . VAL B 1 676 ? -24.297 -17.25 -9.938 1 98.75 676 VAL B CA 1
ATOM 10854 C C . VAL B 1 676 ? -23.391 -16.969 -8.742 1 98.75 676 VAL B C 1
ATOM 10856 O O . VAL B 1 676 ? -22.859 -17.891 -8.125 1 98.75 676 VAL B O 1
ATOM 10859 N N . GLN B 1 677 ? -23.156 -15.703 -8.406 1 98.81 677 GLN B N 1
ATOM 10860 C CA . GLN B 1 677 ? -22.234 -15.273 -7.359 1 98.81 677 GLN B CA 1
ATOM 10861 C C . GLN B 1 677 ? -23 -14.82 -6.113 1 98.81 677 GLN B C 1
ATOM 10863 O O . GLN B 1 677 ? -23.875 -13.961 -6.195 1 98.81 677 GLN B O 1
ATOM 10868 N N . TRP B 1 678 ? -22.703 -15.414 -4.949 1 98.81 678 TRP B N 1
ATOM 10869 C CA . TRP B 1 678 ? -23.328 -15.086 -3.674 1 98.81 678 TRP B CA 1
ATOM 10870 C C . TRP B 1 678 ? -22.375 -14.297 -2.783 1 98.81 678 TRP B C 1
ATOM 10872 O O . TRP B 1 678 ? -21.266 -14.766 -2.484 1 98.81 678 TRP B O 1
ATOM 10882 N N . TYR B 1 679 ? -22.781 -13.125 -2.357 1 98.62 679 TYR B N 1
ATOM 10883 C CA . TYR B 1 679 ? -22 -12.266 -1.479 1 98.62 679 TYR B CA 1
ATOM 10884 C C . TYR B 1 679 ? -22.734 -12.016 -0.167 1 98.62 679 TYR B C 1
ATOM 10886 O O . TYR B 1 679 ? -23.969 -12.125 -0.104 1 98.62 679 TYR B O 1
ATOM 10894 N N . SER B 1 680 ? -22 -11.742 0.858 1 98.38 680 SER B N 1
ATOM 10895 C CA . SER B 1 680 ? -22.578 -11.312 2.127 1 98.38 680 SER B CA 1
ATOM 10896 C C . SER B 1 680 ? -22.172 -9.875 2.455 1 98.38 680 SER B C 1
ATOM 10898 O O . SER B 1 680 ? -21.125 -9.398 2.004 1 98.38 680 SER B O 1
ATOM 10900 N N . HIS B 1 681 ? -22.984 -9.188 3.137 1 97.81 681 HIS B N 1
ATOM 10901 C CA . HIS B 1 681 ? -22.766 -7.871 3.715 1 97.81 681 HIS B CA 1
ATOM 10902 C C . HIS B 1 681 ? -23.297 -7.797 5.141 1 97.81 681 HIS B C 1
ATOM 10904 O O . HIS B 1 681 ? -24.438 -8.172 5.395 1 97.81 681 HIS B O 1
ATOM 10910 N N . ALA B 1 682 ? -22.484 -7.41 6.059 1 97.38 682 ALA B N 1
ATOM 10911 C CA . ALA B 1 682 ? -22.922 -7.242 7.445 1 97.38 682 ALA B CA 1
ATOM 10912 C C . ALA B 1 682 ? -23.422 -5.828 7.695 1 97.38 682 ALA B C 1
ATOM 10914 O O . ALA B 1 682 ? -22.766 -4.852 7.332 1 97.38 682 ALA B O 1
ATOM 10915 N N . ARG B 1 683 ? -24.594 -5.734 8.312 1 96.69 683 ARG B N 1
ATOM 10916 C CA . ARG B 1 683 ? -25.125 -4.426 8.688 1 96.69 683 ARG B CA 1
ATOM 10917 C C . ARG B 1 683 ? -24.672 -4.047 10.102 1 96.69 683 ARG B C 1
ATOM 10919 O O . ARG B 1 683 ? -24.922 -4.781 11.055 1 96.69 683 ARG B O 1
ATOM 10926 N N . ASN B 1 684 ? -24.016 -2.936 10.242 1 95.88 684 ASN B N 1
ATOM 10927 C CA . ASN B 1 684 ? -23.516 -2.371 11.492 1 95.88 684 ASN B CA 1
ATOM 10928 C C . ASN B 1 684 ? -22.734 -3.402 12.305 1 95.88 684 ASN B C 1
ATOM 10930 O O . ASN B 1 684 ? -23.031 -3.625 13.484 1 95.88 684 ASN B O 1
ATOM 10934 N N . PRO B 1 685 ? -21.766 -3.99 11.641 1 95.81 685 PRO B N 1
ATOM 10935 C CA . PRO B 1 685 ? -20.922 -4.934 12.375 1 95.81 685 PRO B CA 1
ATOM 10936 C C . PRO B 1 685 ? -20.109 -4.262 13.477 1 95.81 685 PRO B C 1
ATOM 10938 O O . PRO B 1 685 ? -19.984 -3.031 13.5 1 95.81 685 PRO B O 1
ATOM 10941 N N . PRO B 1 686 ? -19.625 -5.039 14.453 1 94.44 686 PRO B N 1
ATOM 10942 C CA . PRO B 1 686 ? -18.859 -4.434 15.547 1 94.44 686 PRO B CA 1
ATOM 10943 C C . PRO B 1 686 ? -17.547 -3.818 15.094 1 94.44 686 PRO B C 1
ATOM 10945 O O . PRO B 1 686 ? -16.969 -2.977 15.789 1 94.44 686 PRO B O 1
ATOM 10948 N N . LEU B 1 687 ? -16.984 -4.277 13.984 1 96.5 687 LEU B N 1
ATOM 10949 C CA . LEU B 1 687 ? -15.828 -3.723 13.297 1 96.5 687 LEU B CA 1
ATOM 10950 C C . LEU B 1 687 ? -16.141 -3.445 11.836 1 96.5 687 LEU B C 1
ATOM 10952 O O . LEU B 1 687 ? -17.078 -4.02 11.273 1 96.5 687 LEU B O 1
ATOM 10956 N N . VAL B 1 688 ? -15.32 -2.572 11.312 1 97.38 688 VAL B N 1
ATOM 10957 C CA . VAL B 1 688 ? -15.492 -2.293 9.891 1 97.38 688 VAL B CA 1
ATOM 10958 C C . VAL B 1 688 ? -15.242 -3.561 9.078 1 97.38 688 VAL B C 1
ATOM 10960 O O . VAL B 1 688 ? -14.25 -4.258 9.297 1 97.38 688 VAL B O 1
ATOM 10963 N N . ARG B 1 689 ? -16.125 -3.857 8.164 1 96.19 689 ARG B N 1
ATOM 10964 C CA . ARG B 1 689 ? -16.031 -5.012 7.27 1 96.19 689 ARG B CA 1
ATOM 10965 C C . ARG B 1 689 ? -16.156 -4.586 5.809 1 96.19 689 ARG B C 1
ATOM 10967 O O . ARG B 1 689 ? -16.672 -3.508 5.512 1 96.19 689 ARG B O 1
ATOM 10974 N N . PRO B 1 690 ? -15.648 -5.449 4.926 1 96.56 690 PRO B N 1
ATOM 10975 C CA . PRO B 1 690 ? -15.828 -5.137 3.508 1 96.56 690 PRO B CA 1
ATOM 10976 C C . PRO B 1 690 ? -17.297 -4.949 3.125 1 96.56 690 PRO B C 1
ATOM 10978 O O . PRO B 1 690 ? -18.172 -5.594 3.701 1 96.56 690 PRO B O 1
ATOM 10981 N N . VAL B 1 691 ? -17.547 -4.129 2.123 1 96.81 691 VAL B N 1
ATOM 10982 C CA . VAL B 1 691 ? -18.891 -3.826 1.652 1 96.81 691 VAL B CA 1
ATOM 10983 C C . VAL B 1 691 ? -19.578 -5.113 1.201 1 96.81 691 VAL B C 1
ATOM 10985 O O . VAL B 1 691 ? -20.797 -5.23 1.286 1 96.81 691 VAL B O 1
ATOM 10988 N N . GLN B 1 692 ? -18.828 -6.051 0.728 1 96.75 692 GLN B N 1
ATOM 10989 C CA . GLN B 1 692 ? -19.328 -7.375 0.401 1 96.75 692 GLN B CA 1
ATOM 10990 C C . GLN B 1 692 ? -18.203 -8.398 0.32 1 96.75 692 GLN B C 1
ATOM 10992 O O . GLN B 1 692 ? -17.047 -8.031 0.129 1 96.75 692 GLN B O 1
ATOM 10997 N N . GLN B 1 693 ? -18.516 -9.656 0.496 1 98 693 GLN B N 1
ATOM 10998 C CA . GLN B 1 693 ? -17.562 -10.758 0.442 1 98 693 GLN B CA 1
ATOM 10999 C C . GLN B 1 693 ? -18.172 -11.977 -0.232 1 98 693 GLN B C 1
ATOM 11001 O O . GLN B 1 693 ? -19.281 -12.383 0.096 1 98 693 GLN B O 1
ATOM 11006 N N . LEU B 1 694 ? -17.422 -12.5 -1.214 1 98.81 694 LEU B N 1
ATOM 11007 C CA . LEU B 1 694 ? -17.875 -13.719 -1.878 1 98.81 694 LEU B CA 1
ATOM 11008 C C . LEU B 1 694 ? -17.938 -14.883 -0.894 1 98.81 694 LEU B C 1
ATOM 11010 O O . LEU B 1 694 ? -17 -15.102 -0.125 1 98.81 694 LEU B O 1
ATOM 11014 N N . ARG B 1 695 ? -19.094 -15.609 -0.913 1 98.38 695 ARG B N 1
ATOM 11015 C CA . ARG B 1 695 ? -19.297 -16.703 0.028 1 98.38 695 ARG B CA 1
ATOM 11016 C C . ARG B 1 695 ? -19.5 -18.031 -0.707 1 98.38 695 ARG B C 1
ATOM 11018 O O . ARG B 1 695 ? -19.297 -19.109 -0.14 1 98.38 695 ARG B O 1
ATOM 11025 N N . ALA B 1 696 ? -19.984 -17.906 -1.916 1 98.62 696 ALA B N 1
ATOM 11026 C CA . ALA B 1 696 ? -20.25 -19.078 -2.754 1 98.62 696 ALA B CA 1
ATOM 11027 C C . ALA B 1 696 ? -20.453 -18.672 -4.211 1 98.62 696 ALA B C 1
ATOM 11029 O O . ALA B 1 696 ? -20.719 -17.5 -4.504 1 98.62 696 ALA B O 1
ATOM 11030 N N . PHE B 1 697 ? -20.328 -19.562 -5.09 1 98.75 697 PHE B N 1
ATOM 11031 C CA . PHE B 1 697 ? -20.703 -19.391 -6.484 1 98.75 697 PHE B CA 1
ATOM 11032 C C . PHE B 1 697 ? -21.062 -20.719 -7.129 1 98.75 697 PHE B C 1
ATOM 11034 O O . PHE B 1 697 ? -20.703 -21.781 -6.621 1 98.75 697 PHE B O 1
ATOM 11041 N N . GLU B 1 698 ? -21.828 -20.656 -8.172 1 98.25 698 GLU B N 1
ATOM 11042 C CA . GLU B 1 698 ? -22.219 -21.828 -8.945 1 98.25 698 GLU B CA 1
ATOM 11043 C C . GLU B 1 698 ? -22.281 -21.516 -10.438 1 98.25 698 GLU B C 1
ATOM 11045 O O . GLU B 1 698 ? -22.938 -20.562 -10.852 1 98.25 698 GLU B O 1
ATOM 11050 N N . ARG B 1 699 ? -21.531 -22.234 -11.219 1 97.88 699 ARG B N 1
ATOM 11051 C CA . ARG B 1 699 ? -21.578 -22.141 -12.672 1 97.88 699 ARG B CA 1
ATOM 11052 C C . ARG B 1 699 ? -22.688 -23.031 -13.234 1 97.88 699 ARG B C 1
ATOM 11054 O O . ARG B 1 699 ? -22.703 -24.234 -13.023 1 97.88 699 ARG B O 1
ATOM 11061 N N . VAL B 1 700 ? -23.672 -22.438 -14.008 1 97.88 700 VAL B N 1
ATOM 11062 C CA . VAL B 1 700 ? -24.812 -23.188 -14.516 1 97.88 700 VAL B CA 1
ATOM 11063 C C . VAL B 1 700 ? -24.906 -23.016 -16.031 1 97.88 700 VAL B C 1
ATOM 11065 O O . VAL B 1 700 ? -24.672 -21.922 -16.562 1 97.88 700 VAL B O 1
ATOM 11068 N N . PHE B 1 701 ? -25.047 -24.062 -16.75 1 98.31 701 PHE B N 1
ATOM 11069 C CA . PHE B 1 701 ? -25.312 -24.047 -18.172 1 98.31 701 PHE B CA 1
ATOM 11070 C C . PHE B 1 701 ? -26.797 -24.141 -18.469 1 98.31 701 PHE B C 1
ATOM 11072 O O . PHE B 1 701 ? -27.484 -25.031 -17.938 1 98.31 701 PHE B O 1
ATOM 11079 N N . LEU B 1 702 ? -27.375 -23.234 -19.312 1 98.69 702 LEU B N 1
ATOM 11080 C CA . LEU B 1 702 ? -28.797 -23.219 -19.594 1 98.69 702 LEU B CA 1
ATOM 11081 C C . LEU B 1 702 ? -29.047 -23.016 -21.078 1 98.69 702 LEU B C 1
ATOM 11083 O O . LEU B 1 702 ? -28.406 -22.172 -21.719 1 98.69 702 LEU B O 1
ATOM 11087 N N . GLU B 1 703 ? -29.938 -23.766 -21.625 1 98.5 703 GLU B N 1
ATOM 11088 C CA . GLU B 1 703 ? -30.469 -23.531 -22.953 1 98.5 703 GLU B CA 1
ATOM 11089 C C . GLU B 1 703 ? -31.438 -22.344 -22.969 1 98.5 703 GLU B C 1
ATOM 11091 O O . GLU B 1 703 ? -31.922 -21.938 -21.906 1 98.5 703 GLU B O 1
ATOM 11096 N N . PRO B 1 704 ? -31.672 -21.766 -24.219 1 98.5 704 PRO B N 1
ATOM 11097 C CA . PRO B 1 704 ? -32.688 -20.703 -24.281 1 98.5 704 PRO B CA 1
ATOM 11098 C C . PRO B 1 704 ? -34 -21.109 -23.656 1 98.5 704 PRO B C 1
ATOM 11100 O O . PRO B 1 704 ? -34.531 -22.188 -23.953 1 98.5 704 PRO B O 1
ATOM 11103 N N . GLY B 1 705 ? -34.469 -20.328 -22.719 1 98.31 705 GLY B N 1
ATOM 11104 C CA . GLY B 1 705 ? -35.75 -20.562 -22.078 1 98.31 705 GLY B CA 1
ATOM 11105 C C . GLY B 1 705 ? -35.656 -21.484 -20.875 1 98.31 705 GLY B C 1
ATOM 11106 O O . GLY B 1 705 ? -36.594 -21.594 -20.094 1 98.31 705 GLY B O 1
ATOM 11107 N N . GLU B 1 706 ? -34.562 -22.125 -20.75 1 98.56 706 GLU B N 1
ATOM 11108 C CA . GLU B 1 706 ? -34.375 -23.062 -19.641 1 98.56 706 GLU B CA 1
ATOM 11109 C C . GLU B 1 706 ? -34.188 -22.312 -18.328 1 98.56 706 GLU B C 1
ATOM 11111 O O . GLU B 1 706 ? -33.688 -21.188 -18.312 1 98.56 706 GLU B O 1
ATOM 11116 N N . ARG B 1 707 ? -34.656 -22.906 -17.234 1 97.88 707 ARG B N 1
ATOM 11117 C CA . ARG B 1 707 ? -34.562 -22.359 -15.883 1 97.88 707 ARG B CA 1
ATOM 11118 C C . ARG B 1 707 ? -33.844 -23.328 -14.945 1 97.88 707 ARG B C 1
ATOM 11120 O O . ARG B 1 707 ? -33.938 -24.547 -15.117 1 97.88 707 ARG B O 1
ATOM 11127 N N . ALA B 1 708 ? -33.125 -22.828 -13.992 1 98.44 708 ALA B N 1
ATOM 11128 C CA . ALA B 1 708 ? -32.5 -23.609 -12.914 1 98.44 708 ALA B CA 1
ATOM 11129 C C . ALA B 1 708 ? -32.656 -22.891 -11.57 1 98.44 708 ALA B C 1
ATOM 11131 O O . ALA B 1 708 ? -32.562 -21.672 -11.492 1 98.44 708 ALA B O 1
ATOM 11132 N N . ARG B 1 709 ? -32.938 -23.656 -10.586 1 98.5 709 ARG B N 1
ATOM 11133 C CA . ARG B 1 709 ? -32.969 -23.156 -9.219 1 98.5 709 ARG B CA 1
ATOM 11134 C C . ARG B 1 709 ? -31.641 -23.453 -8.516 1 98.5 709 ARG B C 1
ATOM 11136 O O . ARG B 1 709 ? -31.219 -24.609 -8.414 1 98.5 709 ARG B O 1
ATOM 11143 N N . VAL B 1 710 ? -30.938 -22.438 -8.133 1 98.62 710 VAL B N 1
ATOM 11144 C CA . VAL B 1 710 ? -29.672 -22.578 -7.445 1 98.62 710 VAL B CA 1
ATOM 11145 C C . VAL B 1 710 ? -29.844 -22.281 -5.957 1 98.62 710 VAL B C 1
ATOM 11147 O O . VAL B 1 710 ? -30.25 -21.172 -5.578 1 98.62 710 VAL B O 1
ATOM 11150 N N . THR B 1 711 ? -29.562 -23.219 -5.109 1 98.62 711 THR B N 1
ATOM 11151 C CA . THR B 1 711 ? -29.656 -23.094 -3.656 1 98.62 711 THR B CA 1
ATOM 11152 C C . THR B 1 711 ? -28.25 -23.062 -3.035 1 98.62 711 THR B C 1
ATOM 11154 O O . THR B 1 711 ? -27.375 -23.844 -3.414 1 98.62 711 THR B O 1
ATOM 11157 N N . VAL B 1 712 ? -28.031 -22.156 -2.111 1 98.31 712 VAL B N 1
ATOM 11158 C CA . VAL B 1 712 ? -26.781 -22.062 -1.379 1 98.31 712 VAL B CA 1
ATOM 11159 C C . VAL B 1 712 ? -27.016 -22.328 0.105 1 98.31 712 VAL B C 1
ATOM 11161 O O . VAL B 1 712 ? -28.062 -21.938 0.648 1 98.31 712 VAL B O 1
ATOM 11164 N N . GLU B 1 713 ? -26.188 -23.062 0.709 1 98.31 713 GLU B N 1
ATOM 11165 C CA . GLU B 1 713 ? -26.109 -23.25 2.154 1 98.31 713 GLU B CA 1
ATOM 11166 C C . GLU B 1 713 ? -24.828 -22.672 2.732 1 98.31 713 GLU B C 1
ATOM 11168 O O . GLU B 1 713 ? -23.734 -23.078 2.34 1 98.31 713 GLU B O 1
ATOM 11173 N N . LEU B 1 714 ? -24.922 -21.734 3.625 1 97.88 714 LEU B N 1
ATOM 11174 C CA . LEU B 1 714 ? -23.797 -21.078 4.289 1 97.88 714 LEU B CA 1
ATOM 11175 C C . LEU B 1 714 ? -23.859 -21.281 5.797 1 97.88 714 LEU B C 1
ATOM 11177 O O . LEU B 1 714 ? -24.859 -20.953 6.434 1 97.88 714 LEU B O 1
ATOM 11181 N N . GLY B 1 715 ? -22.828 -21.906 6.355 1 97 715 GLY B N 1
ATOM 11182 C CA . GLY B 1 715 ? -22.734 -21.891 7.805 1 97 715 GLY B CA 1
ATOM 11183 C C . GLY B 1 715 ? -22.438 -20.516 8.367 1 97 715 GLY B C 1
ATOM 11184 O O . GLY B 1 715 ? -21.672 -19.75 7.773 1 97 715 GLY B O 1
ATOM 11185 N N . THR B 1 716 ? -22.984 -20.234 9.57 1 96.88 716 THR B N 1
ATOM 11186 C CA . THR B 1 716 ? -22.781 -18.922 10.164 1 96.88 716 THR B CA 1
ATOM 11187 C C . THR B 1 716 ? -21.312 -18.672 10.453 1 96.88 716 THR B C 1
ATOM 11189 O O . THR B 1 716 ? -20.859 -17.531 10.5 1 96.88 716 THR B O 1
ATOM 11192 N N . SER B 1 717 ? -20.516 -19.75 10.648 1 96.5 717 SER B N 1
ATOM 11193 C CA . SER B 1 717 ? -19.078 -19.609 10.898 1 96.5 717 SER B CA 1
ATOM 11194 C C . SER B 1 717 ? -18.375 -18.953 9.711 1 96.5 717 SER B C 1
ATOM 11196 O O . SER B 1 717 ? -17.297 -18.375 9.867 1 96.5 717 SER B O 1
ATOM 11198 N N . GLN B 1 718 ? -18.938 -19.016 8.523 1 96.81 718 GLN B N 1
ATOM 11199 C CA . GLN B 1 718 ? -18.359 -18.391 7.336 1 96.81 718 GLN B CA 1
ATOM 11200 C C . GLN B 1 718 ? -18.5 -16.875 7.387 1 96.81 718 GLN B C 1
ATOM 11202 O O . GLN B 1 718 ? -17.859 -16.156 6.617 1 96.81 718 GLN B O 1
ATOM 11207 N N . LEU B 1 719 ? -19.344 -16.375 8.281 1 96.81 719 LEU B N 1
ATOM 11208 C CA . LEU B 1 719 ? -19.562 -14.953 8.461 1 96.81 719 LEU B CA 1
ATOM 11209 C C . LEU B 1 719 ? -18.766 -14.422 9.633 1 96.81 719 LEU B C 1
ATOM 11211 O O . LEU B 1 719 ? -18.812 -13.227 9.945 1 96.81 719 LEU B O 1
ATOM 11215 N N . ALA B 1 720 ? -17.953 -15.281 10.281 1 96 720 ALA B N 1
ATOM 11216 C CA . ALA B 1 720 ? -17.203 -14.898 11.477 1 96 720 ALA B CA 1
ATOM 11217 C C . ALA B 1 720 ? -16.141 -13.859 11.148 1 96 720 ALA B C 1
ATOM 11219 O O . ALA B 1 720 ? -15.656 -13.789 10.016 1 96 720 ALA B O 1
ATOM 11220 N N . LEU B 1 721 ? -15.844 -13 12.016 1 93.5 721 LEU B N 1
ATOM 11221 C CA . LEU B 1 721 ? -14.75 -12.039 11.883 1 93.5 721 LEU B CA 1
ATOM 11222 C C . LEU B 1 721 ? -13.805 -12.133 13.078 1 93.5 721 LEU B C 1
ATOM 11224 O O . LEU B 1 721 ? -14.203 -12.578 14.156 1 93.5 721 LEU B O 1
ATOM 11228 N N . LEU B 1 722 ? -12.531 -11.82 12.828 1 93.31 722 LEU B N 1
ATOM 11229 C CA . LEU B 1 722 ? -11.562 -11.633 13.906 1 93.31 722 LEU B CA 1
ATOM 11230 C C . LEU B 1 722 ? -11.828 -10.32 14.648 1 93.31 722 LEU B C 1
ATOM 11232 O O . LEU B 1 722 ? -11.547 -9.242 14.117 1 93.31 722 LEU B O 1
ATOM 11236 N N . ASP B 1 723 ? -12.305 -10.398 15.75 1 90.56 723 ASP B N 1
ATOM 11237 C CA . ASP B 1 723 ? -12.758 -9.18 16.422 1 90.56 723 ASP B CA 1
ATOM 11238 C C . ASP B 1 723 ? -11.586 -8.469 17.109 1 90.56 723 ASP B C 1
ATOM 11240 O O . ASP B 1 723 ? -10.422 -8.758 16.812 1 90.56 723 ASP B O 1
ATOM 11244 N N . GLU B 1 724 ? -11.789 -7.473 17.922 1 87.94 724 GLU B N 1
ATOM 11245 C CA . GLU B 1 724 ? -10.766 -6.602 18.5 1 87.94 724 GLU B CA 1
ATOM 11246 C C . GLU B 1 724 ? -9.852 -7.375 19.438 1 87.94 724 GLU B C 1
ATOM 11248 O O . GLU B 1 724 ? -8.711 -6.973 19.672 1 87.94 724 GLU B O 1
ATOM 11253 N N . THR B 1 725 ? -10.375 -8.516 19.984 1 84.25 725 THR B N 1
ATOM 11254 C CA . THR B 1 725 ? -9.578 -9.352 20.875 1 84.25 725 THR B CA 1
ATOM 11255 C C . THR B 1 725 ? -8.836 -10.43 20.094 1 84.25 725 THR B C 1
ATOM 11257 O O . THR B 1 725 ? -8.227 -11.32 20.688 1 84.25 725 THR B O 1
ATOM 11260 N N . GLU B 1 726 ? -8.992 -10.375 18.734 1 85.12 726 GLU B N 1
ATOM 11261 C CA . GLU B 1 726 ? -8.344 -11.297 17.797 1 85.12 726 GLU B CA 1
ATOM 11262 C C . GLU B 1 726 ? -8.875 -12.711 17.969 1 85.12 726 GLU B C 1
ATOM 11264 O O . GLU B 1 726 ? -8.109 -13.68 17.906 1 85.12 726 GLU B O 1
ATOM 11269 N N . GLU B 1 727 ? -10.109 -12.797 18.375 1 90.94 727 GLU B N 1
ATOM 11270 C CA . GLU B 1 727 ? -10.836 -14.062 18.391 1 90.94 727 GLU B CA 1
ATOM 11271 C C . GLU B 1 727 ? -11.812 -14.141 17.219 1 90.94 727 GLU B C 1
ATOM 11273 O O . GLU B 1 727 ? -12.445 -13.148 16.859 1 90.94 727 GLU B O 1
ATOM 11278 N N . LEU B 1 728 ? -11.82 -15.273 16.609 1 94.62 728 LEU B N 1
ATOM 11279 C CA . LEU B 1 728 ? -12.758 -15.492 15.516 1 94.62 728 LEU B CA 1
ATOM 11280 C C . LEU B 1 728 ? -14.164 -15.773 16.047 1 94.62 728 LEU B C 1
ATOM 11282 O O . LEU B 1 728 ? -14.367 -16.75 16.781 1 94.62 728 LEU B O 1
ATOM 11286 N N . ALA B 1 729 ? -15.156 -14.922 15.711 1 96.62 729 ALA B N 1
ATOM 11287 C CA . ALA B 1 729 ? -16.484 -15.055 16.312 1 96.62 729 ALA B CA 1
ATOM 11288 C C . ALA B 1 729 ? -17.578 -14.672 15.32 1 96.62 729 ALA B C 1
ATOM 11290 O O . ALA B 1 729 ? -17.359 -13.828 14.445 1 96.62 729 ALA B O 1
ATOM 11291 N N . VAL B 1 730 ? -18.703 -15.312 15.445 1 97.06 730 VAL B N 1
ATOM 11292 C CA . VAL B 1 730 ? -19.938 -14.906 14.781 1 97.06 730 VAL B CA 1
ATOM 11293 C C . VAL B 1 730 ? -20.688 -13.891 15.641 1 97.06 730 VAL B C 1
ATOM 11295 O O . VAL B 1 730 ? -20.922 -14.133 16.828 1 97.06 730 VAL B O 1
ATOM 11298 N N . HIS B 1 731 ? -20.953 -12.766 15.117 1 96.5 731 HIS B N 1
ATOM 11299 C CA . HIS B 1 731 ? -21.672 -11.734 15.844 1 96.5 731 HIS B CA 1
ATOM 11300 C C . HIS B 1 731 ? -23.141 -11.672 15.406 1 96.5 731 HIS B C 1
ATOM 11302 O O . HIS B 1 731 ? -23.438 -11.805 14.219 1 96.5 731 HIS B O 1
ATOM 11308 N N . PRO B 1 732 ? -24.016 -11.539 16.391 1 96.69 732 PRO B N 1
ATOM 11309 C CA . PRO B 1 732 ? -25.438 -11.383 16.016 1 96.69 732 PRO B CA 1
ATOM 11310 C C . PRO B 1 732 ? -25.703 -10.086 15.258 1 96.69 732 PRO B C 1
ATOM 11312 O O . PRO B 1 732 ? -24.906 -9.141 15.336 1 96.69 732 PRO B O 1
ATOM 11315 N N . GLY B 1 733 ? -26.781 -10.094 14.539 1 96.88 733 GLY B N 1
ATOM 11316 C CA . GLY B 1 733 ? -27.172 -8.914 13.781 1 96.88 733 GLY B CA 1
ATOM 11317 C C . GLY B 1 733 ? -27.766 -9.25 12.43 1 96.88 733 GLY B C 1
ATOM 11318 O O . GLY B 1 733 ? -28.125 -10.398 12.164 1 96.88 733 GLY B O 1
ATOM 11319 N N . GLU B 1 734 ? -27.953 -8.172 11.719 1 97.69 734 GLU B N 1
ATOM 11320 C CA . GLU B 1 734 ? -28.547 -8.305 10.391 1 97.69 734 GLU B CA 1
ATOM 11321 C C . GLU B 1 734 ? -27.469 -8.469 9.32 1 97.69 734 GLU B C 1
ATOM 11323 O O . GLU B 1 734 ? -26.5 -7.719 9.289 1 97.69 734 GLU B O 1
ATOM 11328 N N . TYR B 1 735 ? -27.641 -9.445 8.539 1 97.94 735 TYR B N 1
ATOM 11329 C CA . TYR B 1 735 ? -26.781 -9.688 7.383 1 97.94 735 TYR B CA 1
ATOM 11330 C C . TYR B 1 735 ? -27.594 -9.68 6.094 1 97.94 735 TYR B C 1
ATOM 11332 O O . TYR B 1 735 ? -28.781 -10.039 6.098 1 97.94 735 TYR B O 1
ATOM 11340 N N . GLU B 1 736 ? -26.969 -9.172 5.09 1 97.81 736 GLU B N 1
ATOM 11341 C CA . GLU B 1 736 ? -27.547 -9.227 3.752 1 97.81 736 GLU B CA 1
ATOM 11342 C C . GLU B 1 736 ? -26.859 -10.289 2.895 1 97.81 736 GLU B C 1
ATOM 11344 O O . GLU B 1 736 ? -25.625 -10.344 2.834 1 97.81 736 GLU B O 1
ATOM 11349 N N . LEU B 1 737 ? -27.625 -11.156 2.373 1 98.25 737 LEU B N 1
ATOM 11350 C CA . LEU B 1 737 ? -27.156 -12.039 1.312 1 98.25 737 LEU B CA 1
ATOM 11351 C C . LEU B 1 737 ? -27.469 -11.461 -0.062 1 98.25 737 LEU B C 1
ATOM 11353 O O . LEU B 1 737 ? -28.625 -11.133 -0.349 1 98.25 737 LEU B O 1
ATOM 11357 N N . ARG B 1 738 ? -26.422 -11.266 -0.836 1 98.5 738 ARG B N 1
ATOM 11358 C CA . ARG B 1 738 ? -26.531 -10.664 -2.162 1 98.5 738 ARG B CA 1
ATOM 11359 C C . ARG B 1 738 ? -26.203 -11.68 -3.252 1 98.5 738 ARG B C 1
ATOM 11361 O O . ARG B 1 738 ? -25.297 -12.484 -3.1 1 98.5 738 ARG B O 1
ATOM 11368 N N . VAL B 1 739 ? -27.031 -11.742 -4.281 1 98.75 739 VAL B N 1
ATOM 11369 C CA . VAL B 1 739 ? -26.766 -12.633 -5.406 1 98.75 739 VAL B CA 1
ATOM 11370 C C . VAL B 1 739 ? -26.766 -11.828 -6.707 1 98.75 739 VAL B C 1
ATOM 11372 O O . VAL B 1 739 ? -27.594 -10.93 -6.887 1 98.75 739 VAL B O 1
ATOM 11375 N N . GLY B 1 740 ? -25.766 -12 -7.523 1 98.19 740 GLY B N 1
ATOM 11376 C CA . GLY B 1 740 ? -25.688 -11.25 -8.766 1 98.19 740 GLY B CA 1
ATOM 11377 C C . GLY B 1 740 ? -24.75 -11.867 -9.781 1 98.19 740 GLY B C 1
ATOM 11378 O O . GLY B 1 740 ? -24.359 -13.031 -9.648 1 98.19 740 GLY B O 1
ATOM 11379 N N . ARG B 1 741 ? -24.516 -11.109 -10.891 1 97.5 741 ARG B N 1
ATOM 11380 C CA . ARG B 1 741 ? -23.719 -11.547 -12.023 1 97.5 741 ARG B CA 1
ATOM 11381 C C . ARG B 1 741 ? -22.25 -11.172 -11.828 1 97.5 741 ARG B C 1
ATOM 11383 O O . ARG B 1 741 ? -21.359 -11.734 -12.477 1 97.5 741 ARG B O 1
ATOM 11390 N N . SER B 1 742 ? -21.984 -10.211 -11.039 1 98.5 742 SER B N 1
ATOM 11391 C CA . SER B 1 742 ? -20.672 -9.727 -10.648 1 98.5 742 SER B CA 1
ATOM 11392 C C . SER B 1 742 ? -20.734 -8.961 -9.328 1 98.5 742 SER B C 1
ATOM 11394 O O . SER B 1 742 ? -21.812 -8.758 -8.781 1 98.5 742 SER B O 1
ATOM 11396 N N . ALA B 1 743 ? -19.562 -8.57 -8.828 1 98.38 743 ALA B N 1
ATOM 11397 C CA . ALA B 1 743 ? -19.5 -7.828 -7.57 1 98.38 743 ALA B CA 1
ATOM 11398 C C . ALA B 1 743 ? -20.203 -6.48 -7.699 1 98.38 743 ALA B C 1
ATOM 11400 O O . ALA B 1 743 ? -20.625 -5.898 -6.699 1 98.38 743 ALA B O 1
ATOM 11401 N N . ALA B 1 744 ? -20.344 -5.957 -8.938 1 97.75 744 ALA B N 1
ATOM 11402 C CA . ALA B 1 744 ? -20.953 -4.641 -9.133 1 97.75 744 ALA B CA 1
ATOM 11403 C C . ALA B 1 744 ? -22.344 -4.762 -9.758 1 97.75 744 ALA B C 1
ATOM 11405 O O . ALA B 1 744 ? -22.984 -3.752 -10.055 1 97.75 744 ALA B O 1
ATOM 11406 N N . ASP B 1 745 ? -22.828 -5.926 -10.016 1 98.25 745 ASP B N 1
ATOM 11407 C CA . ASP B 1 745 ? -24.141 -6.164 -10.617 1 98.25 745 ASP B CA 1
ATOM 11408 C C . ASP B 1 745 ? -24.969 -7.141 -9.773 1 98.25 745 ASP B C 1
ATOM 11410 O O . ASP B 1 745 ? -25.188 -8.281 -10.18 1 98.25 745 ASP B O 1
ATOM 11414 N N . ILE B 1 746 ? -25.406 -6.699 -8.625 1 98.56 746 ILE B N 1
ATOM 11415 C CA . ILE B 1 746 ? -26.25 -7.465 -7.715 1 98.56 746 ILE B CA 1
ATOM 11416 C C . ILE B 1 746 ? -27.703 -7.449 -8.211 1 98.56 746 ILE B C 1
ATOM 11418 O O . ILE B 1 746 ? -28.266 -6.383 -8.445 1 98.56 746 ILE B O 1
ATOM 11422 N N . ARG B 1 747 ? -28.297 -8.586 -8.336 1 98.5 747 ARG B N 1
ATOM 11423 C CA . ARG B 1 747 ? -29.609 -8.742 -8.961 1 98.5 747 ARG B CA 1
ATOM 11424 C C . ARG B 1 747 ? -30.703 -8.898 -7.91 1 98.5 747 ARG B C 1
ATOM 11426 O O . ARG B 1 747 ? -31.859 -8.578 -8.164 1 98.5 747 ARG B O 1
ATOM 11433 N N . ALA B 1 748 ? -30.406 -9.453 -6.797 1 98.38 748 ALA B N 1
ATOM 11434 C CA . ALA B 1 748 ? -31.359 -9.617 -5.707 1 98.38 748 ALA B CA 1
ATOM 11435 C C . ALA B 1 748 ? -30.656 -9.633 -4.355 1 98.38 748 ALA B C 1
ATOM 11437 O O . ALA B 1 748 ? -29.469 -9.992 -4.266 1 98.38 748 ALA B O 1
ATOM 11438 N N . THR B 1 749 ? -31.312 -9.227 -3.328 1 98.25 749 THR B N 1
ATOM 11439 C CA . THR B 1 749 ? -30.797 -9.195 -1.963 1 98.25 749 THR B CA 1
ATOM 11440 C C . THR B 1 749 ? -31.844 -9.727 -0.98 1 98.25 749 THR B C 1
ATOM 11442 O O . THR B 1 749 ? -33.062 -9.523 -1.177 1 98.25 749 THR B O 1
ATOM 11445 N N . ALA B 1 750 ? -31.422 -10.422 0.012 1 98.12 750 ALA B N 1
ATOM 11446 C CA . ALA B 1 750 ? -32.25 -10.875 1.117 1 98.12 750 ALA B CA 1
ATOM 11447 C C . ALA B 1 750 ? -31.578 -10.617 2.461 1 98.12 750 ALA B C 1
ATOM 11449 O O . ALA B 1 750 ? -30.359 -10.781 2.588 1 98.12 750 ALA B O 1
ATOM 11450 N N . THR B 1 751 ? -32.344 -10.289 3.451 1 98.25 751 THR B N 1
ATOM 11451 C CA . THR B 1 751 ? -31.812 -10.008 4.785 1 98.25 751 THR B CA 1
ATOM 11452 C C . THR B 1 751 ? -32.062 -11.195 5.719 1 98.25 751 THR B C 1
ATOM 11454 O O . THR B 1 751 ? -33.156 -11.766 5.73 1 98.25 751 THR B O 1
ATOM 11457 N N . VAL B 1 752 ? -31.078 -11.57 6.414 1 98.31 752 VAL B N 1
ATOM 11458 C CA . VAL B 1 752 ? -31.172 -12.641 7.402 1 98.31 752 VAL B CA 1
ATOM 11459 C C . VAL B 1 752 ? -30.656 -12.141 8.75 1 98.31 752 VAL B C 1
ATOM 11461 O O . VAL B 1 752 ? -29.656 -11.414 8.812 1 98.31 752 VAL B O 1
ATOM 11464 N N . GLU B 1 753 ? -31.328 -12.484 9.812 1 98.31 753 GLU B N 1
ATOM 11465 C CA . GLU B 1 753 ? -30.922 -12.125 11.164 1 98.31 753 GLU B CA 1
ATOM 11466 C C . GLU B 1 753 ? -30.188 -13.273 11.852 1 98.31 753 GLU B C 1
ATOM 11468 O O . GLU B 1 753 ? -30.672 -14.406 11.875 1 98.31 753 GLU B O 1
ATOM 11473 N N . ILE B 1 754 ? -29 -13.016 12.297 1 98 754 ILE B N 1
ATOM 11474 C CA . ILE B 1 754 ? -28.344 -13.938 13.211 1 98 754 ILE B CA 1
ATOM 11475 C C . ILE B 1 754 ? -28.656 -13.547 14.648 1 98 754 ILE B C 1
ATOM 11477 O O . ILE B 1 754 ? -28.219 -12.5 15.125 1 98 754 ILE B O 1
ATOM 11481 N N . GLY B 1 755 ? -29.422 -14.352 15.312 1 96.88 755 GLY B N 1
ATOM 11482 C CA . GLY B 1 755 ? -29.828 -14.062 16.688 1 96.88 755 GLY B CA 1
ATOM 11483 C C . GLY B 1 755 ? -28.859 -14.609 17.719 1 96.88 755 GLY B C 1
ATOM 11484 O O . GLY B 1 755 ? -27.797 -15.109 17.375 1 96.88 755 GLY B O 1
ATOM 11485 N N . GLY B 1 756 ? -29.234 -14.398 18.938 1 95.56 756 GLY B N 1
ATOM 11486 C CA . GLY B 1 756 ? -28.438 -14.922 20.031 1 95.56 756 GLY B CA 1
ATOM 11487 C C . GLY B 1 756 ? -27.297 -14.008 20.422 1 95.56 756 GLY B C 1
ATOM 11488 O O . GLY B 1 756 ? -27.422 -12.781 20.359 1 95.56 756 GLY B O 1
ATOM 11489 N N . GLU B 1 757 ? -26.25 -14.656 21 1 95.25 757 GLU B N 1
ATOM 11490 C CA . GLU B 1 757 ? -25.062 -13.938 21.453 1 95.25 757 GLU B CA 1
ATOM 11491 C C . GLU B 1 757 ? -23.859 -14.234 20.562 1 95.25 757 GLU B C 1
ATOM 11493 O O . GLU B 1 757 ? -23.891 -15.172 19.766 1 95.25 757 GLU B O 1
ATOM 11498 N N . LYS B 1 758 ? -22.938 -13.336 20.734 1 95 758 LYS B N 1
ATOM 11499 C CA . LYS B 1 758 ? -21.656 -13.578 20.094 1 95 758 LYS B CA 1
ATOM 11500 C C . LYS B 1 758 ? -21.172 -15 20.344 1 95 758 LYS B C 1
ATOM 11502 O O . LYS B 1 758 ? -21.234 -15.492 21.469 1 95 758 LYS B O 1
ATOM 11507 N N . ARG B 1 759 ? -20.734 -15.664 19.312 1 96 759 ARG B N 1
ATOM 11508 C CA . ARG B 1 759 ? -20.266 -17.031 19.438 1 96 759 ARG B CA 1
ATOM 11509 C C . ARG B 1 759 ? -18.844 -17.188 18.891 1 96 759 ARG B C 1
ATOM 11511 O O . ARG B 1 759 ? -18.609 -16.906 17.719 1 96 759 ARG B O 1
ATOM 11518 N N . LEU B 1 760 ? -17.953 -17.641 19.75 1 95.81 760 LEU B N 1
ATOM 11519 C CA . LEU B 1 760 ? -16.609 -17.984 19.281 1 95.81 760 LEU B CA 1
ATOM 11520 C C . LEU B 1 760 ? -16.656 -19.203 18.359 1 95.81 760 LEU B C 1
ATOM 11522 O O . LEU B 1 760 ? -17.438 -20.125 18.594 1 95.81 760 LEU B O 1
ATOM 11526 N N . VAL B 1 761 ? -15.898 -19.125 17.328 1 94.25 761 VAL B N 1
ATOM 11527 C CA . VAL B 1 761 ? -15.844 -20.234 16.375 1 94.25 761 VAL B CA 1
ATOM 11528 C C . VAL B 1 761 ? -14.625 -21.109 16.672 1 94.25 761 VAL B C 1
ATOM 11530 O O . VAL B 1 761 ? -13.5 -20.734 16.344 1 94.25 761 VAL B O 1
ATOM 11533 N N . PRO B 1 762 ? -14.875 -22.281 17.219 1 87.19 762 PRO B N 1
ATOM 11534 C CA . PRO B 1 762 ? -13.742 -23.188 17.359 1 87.19 762 PRO B CA 1
ATOM 11535 C C . PRO B 1 762 ? -13.109 -23.562 16.016 1 87.19 762 PRO B C 1
ATOM 11537 O O . PRO B 1 762 ? -13.805 -23.656 15.008 1 87.19 762 PRO B O 1
ATOM 11540 N N . THR B 1 763 ? -11.836 -23.812 16.062 1 81.25 763 THR B N 1
ATOM 11541 C CA . THR B 1 763 ? -11.07 -24.109 14.859 1 81.25 763 THR B CA 1
ATOM 11542 C C . THR B 1 763 ? -11.695 -25.281 14.102 1 81.25 763 THR B C 1
ATOM 11544 O O . THR B 1 763 ? -11.734 -25.266 12.867 1 81.25 763 THR B O 1
ATOM 11547 N N . ILE B 1 764 ? -12.211 -26.219 14.766 1 81.12 764 ILE B N 1
ATOM 11548 C CA . ILE B 1 764 ? -12.703 -27.453 14.172 1 81.12 764 ILE B CA 1
ATOM 11549 C C . ILE B 1 764 ? -14.07 -27.219 13.531 1 81.12 764 ILE B C 1
ATOM 11551 O O . ILE B 1 764 ? -14.5 -27.984 12.672 1 81.12 764 ILE B O 1
ATOM 11555 N N . GLU B 1 765 ? -14.703 -26.156 13.875 1 86.81 765 GLU B N 1
ATOM 11556 C CA . GLU B 1 765 ? -16.047 -25.891 13.375 1 86.81 765 GLU B CA 1
ATOM 11557 C C . GLU B 1 765 ? -16.031 -24.844 12.25 1 86.81 765 GLU B C 1
ATOM 11559 O O . GLU B 1 765 ? -17.062 -24.531 11.672 1 86.81 765 GLU B O 1
ATOM 11564 N N . LYS B 1 766 ? -14.945 -24.438 12.008 1 91.19 766 LYS B N 1
ATOM 11565 C CA . LYS B 1 766 ? -14.852 -23.422 10.953 1 91.19 766 LYS B CA 1
ATOM 11566 C C . LYS B 1 766 ? -15.125 -24.047 9.586 1 91.19 766 LYS B C 1
ATOM 11568 O O . LYS B 1 766 ? -14.469 -25 9.18 1 91.19 766 LYS B O 1
ATOM 11573 N N . ARG B 1 767 ? -16.141 -23.5 8.93 1 94.25 767 ARG B N 1
ATOM 11574 C CA . ARG B 1 767 ? -16.438 -23.875 7.551 1 94.25 767 ARG B CA 1
ATOM 11575 C C . ARG B 1 767 ? -15.859 -22.859 6.574 1 94.25 767 ARG B C 1
ATOM 11577 O O . ARG B 1 767 ? -15.906 -21.641 6.82 1 94.25 767 ARG B O 1
ATOM 11584 N N . PHE B 1 768 ? -15.258 -23.375 5.508 1 96.62 768 PHE B N 1
ATOM 11585 C CA . PHE B 1 768 ? -14.609 -22.484 4.555 1 96.62 768 PHE B CA 1
ATOM 11586 C C . PHE B 1 768 ? -15.523 -22.188 3.371 1 96.62 768 PHE B C 1
ATOM 11588 O O . PHE B 1 768 ? -15.5 -21.094 2.812 1 96.62 768 PHE B O 1
ATOM 11595 N N . PHE B 1 769 ? -16.328 -23.125 2.949 1 97.44 769 PHE B N 1
ATOM 11596 C CA . PHE B 1 769 ? -17.031 -23 1.674 1 97.44 769 PHE B CA 1
ATOM 11597 C C . PHE B 1 769 ? -18.531 -23.156 1.86 1 97.44 769 PHE B C 1
ATOM 11599 O O . PHE B 1 769 ? -18.984 -23.953 2.678 1 97.44 769 PHE B O 1
ATOM 11606 N N . GLY B 1 770 ? -19.266 -22.328 1.115 1 95.75 770 GLY B N 1
ATOM 11607 C CA . GLY B 1 770 ? -20.688 -22.578 0.955 1 95.75 770 GLY B CA 1
ATOM 11608 C C . GLY B 1 770 ? -20.984 -23.719 0.006 1 95.75 770 GLY B C 1
ATOM 11609 O O . GLY B 1 770 ? -20.266 -23.938 -0.965 1 95.75 770 GLY B O 1
ATOM 11610 N N . GLU B 1 771 ? -22.078 -24.406 0.277 1 95.75 771 GLU B N 1
ATOM 11611 C CA . GLU B 1 771 ? -22.484 -25.516 -0.586 1 95.75 771 GLU B CA 1
ATOM 11612 C C . GLU B 1 771 ? -23.625 -25.094 -1.507 1 95.75 771 GLU B C 1
ATOM 11614 O O . GLU B 1 771 ? -24.547 -24.391 -1.081 1 95.75 771 GLU B O 1
ATOM 11619 N N . THR B 1 772 ? -23.438 -25.453 -2.758 1 97.31 772 THR B N 1
ATOM 11620 C CA . THR B 1 772 ? -24.484 -25.109 -3.711 1 97.31 772 THR B CA 1
ATOM 11621 C C . THR B 1 772 ? -25.094 -26.359 -4.328 1 97.31 772 THR B C 1
ATOM 11623 O O . THR B 1 772 ? -24.438 -27.406 -4.398 1 97.31 772 THR B O 1
ATOM 11626 N N . ARG B 1 773 ? -26.375 -26.25 -4.633 1 97.5 773 ARG B N 1
ATOM 11627 C CA . ARG B 1 773 ? -27.094 -27.281 -5.367 1 97.5 773 ARG B CA 1
ATOM 11628 C C . ARG B 1 773 ? -27.938 -26.672 -6.488 1 97.5 773 ARG B C 1
ATOM 11630 O O . ARG B 1 773 ? -28.516 -25.594 -6.316 1 97.5 773 ARG B O 1
ATOM 11637 N N . VAL B 1 774 ? -27.953 -27.344 -7.586 1 97.62 774 VAL B N 1
ATOM 11638 C CA . VAL B 1 774 ? -28.703 -26.875 -8.742 1 97.62 774 VAL B CA 1
ATOM 11639 C C . VAL B 1 774 ? -29.844 -27.859 -9.039 1 97.62 774 VAL B C 1
ATOM 11641 O O . VAL B 1 774 ? -29.625 -29.078 -9.086 1 97.62 774 VAL B O 1
ATOM 11644 N N . GLU B 1 775 ? -31.016 -27.344 -9.148 1 95.12 775 GLU B N 1
ATOM 11645 C CA . GLU B 1 775 ? -32.188 -28.125 -9.508 1 95.12 775 GLU B CA 1
ATOM 11646 C C . GLU B 1 775 ? -32.844 -27.578 -10.773 1 95.12 775 GLU B C 1
ATOM 11648 O O . GLU B 1 775 ? -32.938 -26.359 -10.961 1 95.12 775 GLU B O 1
#

InterPro domains:
  IPR001764 Glycoside hydrolase, family 3, N-terminal [PF00933] (28-348)
  IPR001764 Glycoside hydrolase, family 3, N-terminal [PR00133] (95-111)
  IPR001764 Glycoside hydrolase, family 3, N-terminal [PR00133] (118-137)
  IPR001764 Glycoside hydrolase, family 3, N-terminal [PR00133] (164-180)
  IPR001764 Glycoside hydrolase, family 3, N-terminal [PR00133] (199-215)
  IPR001764 Glycoside hydrolase, family 3, N-terminal [PR00133] (269-287)
  IPR002772 Glycoside hydrolase family 3 C-terminal domain [PF01915] (387-637)
  IPR013783 Immunoglobulin-like fold [G3DSA:2.60.40.10] (638-768)
  IPR017853 Glycoside hydrolase superfamily [SSF51445] (7-386)
  IPR026891 Fibronectin type III-like domain [PF14310] (674-743)
  IPR026891 Fibronectin type III-like domain [SM01217] (674-743)
  IPR036881 Glycoside hydrolase family 3 C-terminal domain superfamily [G3DSA:3.40.50.1700] (373-637)
  IPR036881 Glycoside hydrolase family 3 C-terminal domain superfamily [SSF52279] (387-640)
  IPR036962 Glycoside hydrolase, family 3, N-terminal domain superfamily [G3DSA:3.20.20.300] (3-369)
  IPR044993 Beta-D-xylosidase [PTHR42721] (8-745)

Solvent-accessible surface area (backbone atoms only — not comparable to full-atom values): 72834 Å² total; per-residue (Å²): 122,86,82,77,80,66,60,65,56,75,41,83,86,51,53,46,67,59,23,32,54,54,45,59,71,71,50,50,68,64,38,43,48,25,39,29,15,20,41,41,31,56,73,36,36,55,96,85,33,74,31,65,70,55,34,47,62,72,35,54,52,37,37,26,26,33,32,20,50,28,40,73,39,69,22,48,50,41,54,17,10,48,44,43,39,51,53,42,52,52,23,50,69,31,96,81,35,54,57,58,46,29,29,37,49,40,65,26,24,45,24,23,32,36,40,55,40,32,26,22,31,31,24,48,33,8,38,62,40,51,67,59,44,21,54,51,25,38,51,38,30,52,42,39,46,37,31,51,32,44,32,33,66,24,51,50,53,29,41,43,48,28,66,35,20,14,49,43,27,52,11,33,20,43,46,48,54,60,25,19,50,46,45,22,30,36,29,41,21,24,22,53,95,41,57,53,79,19,23,37,24,16,45,25,34,47,64,49,60,27,51,21,49,30,17,33,67,50,11,42,23,54,48,14,74,58,58,42,46,50,45,42,44,22,55,53,42,20,46,70,74,26,59,44,42,26,37,21,34,17,79,22,25,55,50,34,42,39,38,52,48,25,38,59,58,49,34,50,41,42,29,64,68,64,58,53,76,50,41,29,36,38,38,73,49,40,51,49,30,34,26,79,41,46,34,37,19,87,40,44,52,51,13,26,52,44,17,45,72,10,45,42,34,28,39,25,53,41,54,61,30,52,64,37,47,54,59,34,34,77,70,62,77,40,60,61,64,61,54,47,55,38,38,47,39,50,46,32,51,39,49,55,37,34,53,84,74,53,72,75,54,53,40,81,54,29,70,77,53,41,70,38,74,66,56,50,52,48,20,24,51,50,14,29,36,18,24,19,29,70,43,57,76,67,66,64,74,52,40,51,58,88,76,50,71,27,36,16,42,22,26,46,44,22,72,35,52,65,37,23,29,37,27,60,30,46,55,20,52,37,69,89,52,54,55,79,64,35,62,54,82,57,41,20,40,43,60,30,44,23,69,68,55,34,60,92,26,46,46,76,42,38,27,41,47,44,17,14,78,60,63,83,36,32,64,59,33,35,55,46,30,65,74,20,63,31,26,42,35,21,37,45,42,32,24,22,56,57,79,68,80,79,60,86,62,52,65,61,36,44,73,60,49,64,13,14,44,59,14,11,33,50,66,27,56,62,43,46,42,47,59,58,43,52,48,57,40,49,71,40,92,33,54,49,37,38,38,36,32,20,49,54,67,44,22,45,49,69,50,59,75,52,36,47,22,34,34,39,40,26,15,15,15,32,27,20,10,46,8,52,39,33,33,47,48,46,82,34,50,32,42,5,24,34,36,41,38,25,37,55,40,54,28,47,46,50,54,59,77,58,38,38,48,37,53,65,54,63,53,35,63,80,42,74,61,64,46,69,45,40,28,32,37,48,42,54,82,43,44,73,46,79,43,75,74,42,63,78,54,61,58,34,49,44,84,29,66,48,38,36,33,33,33,40,29,25,75,30,87,38,56,39,53,46,55,48,37,32,28,39,27,67,52,44,31,94,46,45,52,41,63,35,42,72,51,40,67,48,69,44,78,35,45,52,69,33,71,39,38,41,34,39,41,36,50,33,49,61,68,36,43,64,45,98,85,68,46,47,25,20,67,48,42,47,32,36,43,34,35,19,59,22,79,80,44,68,73,50,73,48,69,34,32,29,39,81,55,71,32,75,54,52,80,87,65,56,49,86,72,39,47,71,50,78,85,121,86,81,76,81,67,60,64,56,76,42,82,87,51,54,48,67,59,24,32,54,53,46,59,71,70,50,50,67,64,37,44,48,24,38,28,15,22,41,42,32,56,72,34,36,54,97,83,32,74,30,65,70,55,34,49,63,72,36,54,53,38,37,26,27,33,35,19,50,28,41,73,39,68,22,49,49,42,56,17,10,48,43,42,40,50,53,42,52,53,23,51,69,31,95,80,36,56,56,57,45,30,30,39,50,40,64,26,23,44,26,23,32,37,39,55,40,31,27,21,32,32,24,50,34,9,38,62,39,50,66,59,46,21,53,53,24,38,53,37,32,52,41,38,45,37,31,52,32,44,32,32,67,24,50,51,54,28,40,43,47,30,66,34,21,14,51,44,27,52,11,31,20,44,45,46,54,59,26,19,52,45,46,22,29,36,28,41,21,23,22,54,93,41,58,54,79,19,24,38,23,17,44,23,35,47,63,49,62,27,50,21,52,31,17,33,65,53,10,42,23,53,49,13,73,57,58,43,46,50,46,42,44,21,55,53,43,20,47,71,75,26,59,44,41,27,36,21,35,18,78,22,27,56,50,33,41,39,39,50,46,25,39,59,57,49,34,50,41,40,30,63,69,64,58,53,77,51,42,30,36,37,37,72,49,38,51,50,29,34,27,79,40,46,34,37,20,88,41,44,51,51,14,28,52,44,17,44,73,11,44,43,35,28,39,24,53,40,56,62,31,50,65,38,48,55,60,34,35,77,70,62,76,41,60,63,65,62,53,48,54,40,38,46,41,50,46,32,50,40,49,53,37,34,52,84,74,52,73,75,54,52,40,81,55,28,70,77,54,40,70,37,74,65,55,50,51,49,20,24,51,51,13,28,36,17,25,19,31,71,43,56,77,66,67,66,72,51,39,51,60,88,76,49,72,27,34,17,42,24,27,46,45,22,72,35,51,65,36,22,28,35,27,60,30,46,56,20,52,39,68,89,52,53,55,79,66,36,62,54,82,56,40,21,42,44,59,30,45,22,69,67,56,34,61,91,26,45,45,76,42,38,27,40,48,44,17,14,77,61,64,84,36,33,63,59,33,35,54,45,30,65,74,20,61,30,26,42,34,22,37,46,40,31,24,24,56,54,83,66,84,79,62,84,62,53,64,62,36,44,73,62,50,63,14,13,45,58,14,12,32,52,67,28,55,62,43,45,43,48,59,59,42,51,47,57,40,49,71,41,91,31,54,51,38,38,37,35,31,19,49,52,68,44,24,46,48,70,50,59,74,53,36,48,22,33,35,38,40,26,14,17,15,31,28,20,11,47,9,52,39,33,32,48,48,46,82,35,48,31,41,4,24,34,35,42,37,26,36,54,38,52,28,46,47,51,55,57,76,59,36,37,49,38,53,66,54,64,53,35,60,80,42,74,60,64,47,69,44,40,28,33,37,46,43,54,82,43,44,73,46,79,44,74,73,42,62,79,53,62,58,35,49,45,85,29,65,49,40,36,33,35,33,41,30,23,74,30,87,39,56,41,54,47,55,47,36,33,27,38,28,69,53,44,31,94,45,45,52,39,62,35,42,72,52,41,68,48,67,44,76,35,45,53,70,33,71,38,38,42,34,39,41,36,51,34,48,61,68,36,44,64,45,97,84,68,45,47,25,21,68,49,42,46,31,35,43,35,35,21,60,22,79,81,43,68,73,48,74,46,68,34,33,31,39,81,57,72,32,75,54,53,80,89,67,57,49,85,69,40,48,70,49,78,86

Nearest PDB structures (foldseek):
  8xru-assembly1_B  TM=9.020E-01  e=3.389E-72  Cellulosimicrobium
  8xrx-assembly1_B  TM=8.874E-01  e=3.035E-72  Cellulosimicrobium cellulans
  8xru-assembly1_A  TM=8.936E-01  e=6.683E-71  Cellulosimicrobium
  8xrt-assembly3_D  TM=8.845E-01  e=1.079E-61  Cellulosimicrobium
  8xrx-assembly3_E  TM=8.813E-01  e=9.544E-56  Cellulosimicrobium cellulans

pLDDT: mean 95.91, std 6.68, range [32.03, 98.94]